Protein 3S2W (pdb70)

B-factor: mean 65.77, std 24.71, range [17.47, 258.56]

CATH classification: 1.10.10.10

InterPro domains:
  IPR000835 MarR-type HTH domain [PF01047] (48-102)
  IPR000835 MarR-type HTH domain [PR00598] (62-78)
  IPR000835 MarR-type HTH domain [PR00598] (79-94)
  IPR000835 MarR-type HTH domain [PR00598] (98-114)
  IPR000835 MarR-type HTH domain [PS50995] (18-150)
  IPR000835 MarR-type HTH domain [SM00347] (38-138)
  IPR023187 Transcriptional regulator MarR-type, conserved site [PS01117] (78-111)
  IPR036388 Winged helix-like DNA-binding domain superfamily [G3DSA:1.10.10.10] (17-156)
  IPR036390 Winged helix DNA-binding domain superfamily [SSF46785] (18-151)

Secondary structure (DSSP, 8-state):
-HHHHTT---TTHHHHHHHHHHHHHHHHHHHHHGGGT--TTTTTT--TTTS-SEEHHHHHHHHT--HHHHHHHHHHHHHTTSEEEEE----EEEEE-HHHHHHTT--HHHHHHHHHHHTT--HHHHHHHHHHHH--HHHHH-/--HHHHHHHHHHHHHHHHHHHHHHHTGGGT--TTTTTT--TTTSSSEEHHHHHHHHT--HHHHHHHHHHHHHTTSEEEE----EEEE-HHHHHTTT--HHHHHHHHHHHTT--HHHHHHHHHHHH--HHHHH-/-HHHHHHHHHHHHHHHHHHHHHHHHGGGT--TTTTTT--TTTS-SEEHHHHHHHHT--HHHHHHHHHHHHHTTSEEEEE----EEEEE-HHHHHTS---HHHHHHHHHHHTT--HHHHHHHHHHHH--HHHHH-/-HHHHHHHHHHHHHHHHHHHHHHHHGGGT--TTTTTT--TTT--SEEHHHHHHHHT--HHHHHHHHHHHHHTTSEEEEE----EEEEE-HHHHTTS---HHHHHHHHHHTTT--HHHHHHHHHHHH--TTGGG-/-HHHHHHHHHHHHHHHHHHHHHHHGGGT--TTTTTT--TTTS-SEEHHHHHHHHT--HHHHHHHHHHHHHTTSEEEE----EEEE-HHHHTTTT--HHHHHHHHHHHTT--HHHHHHHHHHHH--HHHHH-/-HHHHHHHHHHHHHHHHHHHHHHHHHGGGT--GGGTTT--TTTS-SEEHHHHHHHHT--HHHHHHHHHHHHHTTSEEEE--TT-SSS-EEEE-HHHHHTTT--HHHHHHHHHHHTT--HHHHHHHHHHHH--HHHHH-/--SHHHHHHHHHHHHHHHHHHHHHGGGT--TTTTTT--TTTS-SEEHHHHHHHTT--HHHHHHHHHHHHHTTSEEEE---EEEE-HHHHTTS---HHHHHHHHHHTTT--HHHHHHHHHHHH--HHHHH-/-TTHHHHHHHHHHHHHHHHHHHTTTTT--TTTTTT--TTT-SSEEHHHHHHHHT--HHHHHHHHHHHHHTTSEEEEE-SS-TTSEEEEE-HHHHHTS---HHHHHHHHHHTTT--HHHHHHHHHHHH--HHHH--

Sequence (1077 aa):
GISHAEGLCDKEFIGKAISYLYRYGQIYIGKKIEPYGIGSGQFPFLRLYREDGINQESLSDYLKIDKGTTARAIQKLVDEGYVFRQRDERSYRVFLTEKGKKLEPDKKIASEWGEILFSSFDDRQRREITNSLEIFENGLKILCDKEFIGKAISYLYRYGQIYIGKKIEPYGIGSGQFPFLRLYREDGINQESLSDYLKIDKGTTARAIQKLVDEGYVFRQRRSYRVFLTEKGKKLEPDKKIASEWGEILFSSFDDRQRREITNSLEIFENGLKICDKEFIGKAISYLYRYGQIYIGKKIEPYGIGSGQFPFLRLYREDGINQESLSDYLKIDKGTTARAIQKLVDEGYVFRQRDERSYRVFLTEKGKKLEPDKKIASEWGEILFSSFDDRQRREITNSLEIFENGLKICDKEFIGKAISYLYRYGQIYIGKKIEPYGIGSGQFPFLRLYREDGINQESLSDYLKIDKGTTARAIQKLVDEGYVFRQRDERSYRVFLTEKGKKLEPDKKIASEWGEILFSSFDDRQRREITNSLEIFENGLKIDKEFIGKAISYLYRYGQIYIGKKIEPYGIGSGQFPFLRLYREDGINQESLSDYLKIDKGTTARAIQKLVDEGYVFRQRRSYRVFLTEKGKKLEPDKKIASEWGEILFSSFDDRQRREITNSLEIFENGLKILCDKEFIGKAISYLYRYGQIYIGKKIEPYGIGSGQFPFLRLYREDGINQESLSDYLKIDKGTTARAIQKLVDEGYVFRQRDEKDRRSYRVFLTEKGKKLEPDKKIASEWGEILFSSFDDRQRREITNSLEIFENGLKIDKEFIGKAISYLYRYGQIYIGKKIEPYGIGSGQFPFLRLYREDGINQESLSDYLKIDKGTTARAIQKLVDEGYVFRQRSYRVFLTEKGKKLEPDKKIASEWGEILFSSFDDRQRREITNSLEIFENGLKIKEFIGKAISYLYRYGQIYIGKKIEPYGIGSGQFPFLRLYREDGINQESLSDYLKIDKGTTARAIQKLVDEGYVFRQRDEKDRRSYRVFLTEKGKKLEPDKKIASEWGEILFSSFDDRQRREITNSLEIFENGLKI

Solvent-accessible surface area: 55252 Å² total

Foldseek 3Di:
DVCVVVPHDDPCVVVVVVVVLVVVLQVLLQVLCVVLVAHSLLVLVLVCVVPFFAWLVVSCVVVVPDPVSSVVSVVVCVVSPQWDWDDDVPTTTIGGDPVNVVCVVSVVSVVVSVVVVCVPPDDVRSVVVVVVVVVVVVVVVD/DDPVVVVVVVVVVLVVVLQVQLQVLCVVLVAHSLLVVVLVCVVPFFAKQVVSCVVVVPDDVSSVVSLVVCVVSQQWDWDCVTTTIGGDVVVVVCVVCVVSVVVSVCVVCVPPDPVVVVVVVVVVVCCVVVVVD/DCVPCVVVVVVVLVVVLQVQLQVLCVVLVAHSLLVVVLVCVVPFFAKQVVSCVVVVPDDVSSVVSVVSCVVSQQWDWDPPPVIITIGGDPSNVVCVVCVVSVVVSVCVVCVVPDPVVSVVVVVVVVVCVVVVVD/DVVVVVVVVVVVLVVVLQVQLQVVCVVLVAHSLLVVVLVQVVPFQAWLVVVCVVVVPDDVSSVVSLVSCVVSQQWDWDQDCHTTTIHGDPVNVVCVVCVVSVVVSVCVVCVVPDDVRVVVVVVVVVVVVVVVVD/DVVCPVVVVVVLVVVLQVQLQVLCVVLVAHSLLVLVLVCVVPFFAWQVVSCVVVVPDDVSSVVSLVSCVVSPAWDWDDVITTIGGDVVVVVCVVCVVSVVVSVCVVCVVDDPVVVVVVVVVVVCCVVVVVD/DVVVVVVVVVVVVLVVVLQVQLQVLCVVLVAHSLLVVVLVVLVPFQAFQVVSCVVVVPDDVSSVVSVVSCVVSQQKDWACDPVDPDGTGIHGDPVNNVCPVCVVSVVVSVCVVCVVPDPVVSVVVVVVVVVCVVVVVD/DVVCVVVVVVVLVVVLQVQLQVLCVVLVAHSLLVVLLVCVVPAFDQLCCSCVVVVNDSVSSVVSLVSCVVSPQWDWDDPITIGGDPVVNVCVVCCVSVVVSVCVVVVPDDVVVVVVVVVVVVCVVVVVVD/DVVVVVVCVVLVVVCQVLLQVLCVVLPAHSLLVVLLCCVCDFQDWLVVSCVVVVHDSVSSVVSLVVCVVSQFWDWDQDPPDNVIITIHGDVVSVVCVVCCVSVVVSVCVVVVPDDDPVSVVVVVVVVVVVVVVVD

Organism: Methanosarcina mazei (strain ATCC BAA-159 / DSM 3647 / Goe1 / Go1 / JCM 11833 / OCM 88) (NCBI:txid192952)

Nearest PDB structures (foldseek):
  3s2w-assembly4_G  TM=1.008E+00  e=1.635E-21  Methanosarcina mazei Go1
  3s2w-assembly3_E  TM=9.944E-01  e=4.432E-19  Methanosarcina mazei Go1
  5hsm-assembly1_A-2  TM=7.732E-01  e=7.995E-06  Mycobacterium tuberculosis H37Rv
  2pfb-assembly1_B  TM=6.607E-01  e=3.750E-05  Xanthomonas campestris
  2hr3-assembly1_A  TM=7.074E-01  e=1.138E-03  Pseudomonas aeruginosa

Structure (mmCIF, N/CA/C/O backbone):
data_3S2W
#
_entry.id   3S2W
#
_cell.length_a   42.943
_cell.length_b   300.077
_cell.length_c   55.711
_cell.angle_alpha   90.00
_cell.angle_beta   111.13
_cell.angle_gamma   90.00
#
_symmetry.space_group_name_H-M   'P 1 21 1'
#
loop_
_entity.id
_entity.type
_entity.pdbx_description
1 polymer 'Transcriptional regulator, MarR family'
2 non-polymer 'SULFATE ION'
3 water water
#
loop_
_atom_site.group_PDB
_atom_site.id
_atom_site.type_symbol
_atom_site.label_atom_id
_atom_site.label_alt_id
_atom_site.label_comp_id
_atom_site.label_asym_id
_atom_site.label_entity_id
_atom_site.label_seq_id
_atom_site.pdbx_PDB_ins_code
_atom_site.Cartn_x
_atom_site.Cartn_y
_atom_site.Cartn_z
_atom_site.occupancy
_atom_site.B_iso_or_equiv
_atom_site.auth_seq_id
_atom_site.auth_comp_id
_atom_site.auth_asym_id
_atom_site.auth_atom_id
_atom_site.pdbx_PDB_model_num
ATOM 1 N N . GLY A 1 11 ? -1.029 132.549 1.429 1.00 72.44 8 GLY A N 1
ATOM 2 C CA . GLY A 1 11 ? -1.871 133.733 1.400 1.00 79.57 8 GLY A CA 1
ATOM 3 C C . GLY A 1 11 ? -1.045 134.989 1.198 1.00 83.57 8 GLY A C 1
ATOM 4 O O . GLY A 1 11 ? -1.314 135.778 0.297 1.00 85.93 8 GLY A O 1
ATOM 5 N N . ILE A 1 12 ? -0.046 135.182 2.054 1.00 81.60 9 ILE A N 1
ATOM 6 C CA . ILE A 1 12 ? 0.980 136.178 1.804 1.00 75.34 9 ILE A CA 1
ATOM 7 C C . ILE A 1 12 ? 1.924 135.632 0.732 1.00 81.06 9 ILE A C 1
ATOM 8 O O . ILE A 1 12 ? 2.485 136.391 -0.064 1.00 69.96 9 ILE A O 1
ATOM 13 N N . SER A 1 13 ? 2.079 134.305 0.713 1.00 90.77 10 SER A N 1
ATOM 14 C CA . SER A 1 13 ? 2.927 133.627 -0.273 1.00 93.73 10 SER A CA 1
ATOM 15 C C . SER A 1 13 ? 2.413 133.821 -1.697 1.00 93.28 10 SER A C 1
ATOM 16 O O . SER A 1 13 ? 3.193 134.069 -2.615 1.00 91.03 10 SER A O 1
ATOM 19 N N . HIS A 1 14 ? 1.097 133.719 -1.869 1.00 95.41 11 HIS A N 1
ATOM 20 C CA . HIS A 1 14 ? 0.466 133.903 -3.177 1.00 87.30 11 HIS A CA 1
ATOM 21 C C . HIS A 1 14 ? 0.392 135.378 -3.621 1.00 80.11 11 HIS A C 1
ATOM 22 O O . HIS A 1 14 ? 0.559 135.686 -4.800 1.00 81.86 11 HIS A O 1
ATOM 29 N N . ALA A 1 15 ? 0.128 136.288 -2.690 1.00 75.65 12 ALA A N 1
ATOM 30 C CA . ALA A 1 15 ? 0.115 137.716 -3.009 1.00 80.29 12 ALA A CA 1
ATOM 31 C C . ALA A 1 15 ? 1.529 138.224 -3.337 1.00 84.78 12 ALA A C 1
ATOM 32 O O . ALA A 1 15 ? 1.711 139.159 -4.126 1.00 82.22 12 ALA A O 1
ATOM 34 N N . GLU A 1 16 ? 2.519 137.585 -2.719 1.00 85.66 13 GLU A N 1
ATOM 35 C CA . GLU A 1 16 ? 3.929 137.879 -2.932 1.00 83.67 13 GLU A CA 1
ATOM 36 C C . GLU A 1 16 ? 4.430 137.234 -4.221 1.00 80.95 13 GLU A C 1
ATOM 37 O O . GLU A 1 16 ? 5.555 137.471 -4.658 1.00 78.77 13 GLU A O 1
ATOM 43 N N . GLY A 1 17 ? 3.585 136.403 -4.819 1.00 80.33 14 GLY A N 1
ATOM 44 C CA . GLY A 1 17 ? 3.897 135.790 -6.096 1.00 77.75 14 GLY A CA 1
ATOM 45 C C . GLY A 1 17 ? 4.262 134.326 -6.011 1.00 73.93 14 GLY A C 1
ATOM 46 O O . GLY A 1 17 ? 3.984 133.572 -6.923 1.00 73.56 14 GLY A O 1
ATOM 47 N N . LEU A 1 18 ? 4.898 133.919 -4.920 1.00 81.16 15 LEU A N 1
ATOM 48 C CA . LEU A 1 18 ? 5.290 132.525 -4.767 1.00 82.60 15 LEU A CA 1
ATOM 49 C C . LEU A 1 18 ? 4.093 131.614 -4.988 1.00 93.68 15 LEU A C 1
ATOM 50 O O . LEU A 1 18 ? 2.956 131.992 -4.713 1.00 99.69 15 LEU A O 1
ATOM 55 N N . CYS A 1 19 ? 4.339 130.417 -5.497 1.00 101.50 16 CYS A N 1
ATOM 56 C CA . CYS A 1 19 ? 3.233 129.513 -5.781 1.00 110.52 16 CYS A CA 1
ATOM 57 C C . CYS A 1 19 ? 3.575 128.056 -5.493 1.00 107.39 16 CYS A C 1
ATOM 58 O O . CYS A 1 19 ? 4.744 127.661 -5.496 1.00 106.36 16 CYS A O 1
ATOM 61 N N . ASP A 1 20 ? 2.538 127.272 -5.222 1.00 106.56 17 ASP A N 1
ATOM 62 C CA . ASP A 1 20 ? 2.652 125.822 -5.184 1.00 107.53 17 ASP A CA 1
ATOM 63 C C . ASP A 1 20 ? 2.825 125.352 -6.640 1.00 101.63 17 ASP A C 1
ATOM 64 O O . ASP A 1 20 ? 1.866 125.328 -7.417 1.00 106.61 17 ASP A O 1
ATOM 69 N N . LYS A 1 21 ? 4.057 125.013 -7.016 1.00 89.08 18 LYS A N 1
ATOM 70 C CA . LYS A 1 21 ? 4.350 124.577 -8.380 1.00 80.97 18 LYS A CA 1
ATOM 71 C C . LYS A 1 21 ? 3.680 123.236 -8.677 1.00 66.74 18 LYS A C 1
ATOM 72 O O . LYS A 1 21 ? 3.611 122.800 -9.828 1.00 62.00 18 LYS A O 1
ATOM 78 N N . GLU A 1 22 ? 3.173 122.590 -7.633 1.00 58.71 19 GLU A N 1
ATOM 79 C CA . GLU A 1 22 ? 2.385 121.375 -7.802 1.00 59.73 19 GLU A CA 1
ATOM 80 C C . GLU A 1 22 ? 0.902 121.658 -8.023 1.00 57.30 19 GLU A C 1
ATOM 81 O O . GLU A 1 22 ? 0.160 120.772 -8.433 1.00 62.32 19 GLU A O 1
ATOM 87 N N . PHE A 1 23 ? 0.477 122.891 -7.768 1.00 45.68 20 PHE A N 1
ATOM 88 C CA . PHE A 1 23 ? -0.946 123.179 -7.699 1.00 53.94 20 PHE A CA 1
ATOM 89 C C . PHE A 1 23 ? -1.687 123.003 -9.036 1.00 52.36 20 PHE A C 1
ATOM 90 O O . PHE A 1 23 ? -2.820 122.527 -9.062 1.00 50.99 20 PHE A O 1
ATOM 98 N N . ILE A 1 24 ? -1.036 123.395 -10.125 1.00 43.52 21 ILE A N 1
ATOM 99 C CA . ILE A 1 24 ? -1.578 123.249 -11.458 1.00 48.89 21 ILE A CA 1
ATOM 100 C C . ILE A 1 24 ? -2.027 121.796 -11.683 1.00 52.43 21 ILE A C 1
ATOM 101 O O . ILE A 1 24 ? -3.206 121.526 -11.935 1.00 42.74 21 ILE A O 1
ATOM 106 N N . GLY A 1 25 ? -1.078 120.870 -11.573 1.00 48.70 22 GLY A N 1
ATOM 107 C CA . GLY A 1 25 ? -1.355 119.461 -11.761 1.00 39.49 22 GLY A CA 1
ATOM 108 C C . GLY A 1 25 ? -2.384 118.916 -10.788 1.00 38.19 22 GLY A C 1
ATOM 109 O O . GLY A 1 25 ? -3.241 118.127 -11.159 1.00 46.64 22 GLY A O 1
ATOM 110 N N . LYS A 1 26 ? -2.306 119.344 -9.540 1.00 34.03 23 LYS A N 1
ATOM 111 C CA . LYS A 1 26 ? -3.276 118.929 -8.539 1.00 42.60 23 LYS A CA 1
ATOM 112 C C . LYS A 1 26 ? -4.696 119.425 -8.902 1.00 44.26 23 LYS A C 1
ATOM 113 O O . LYS A 1 26 ? -5.661 118.646 -8.935 1.00 46.45 23 LYS A O 1
ATOM 119 N N . ALA A 1 27 ? -4.822 120.713 -9.196 1.00 42.08 24 ALA A N 1
ATOM 120 C CA . ALA A 1 27 ? -6.128 121.278 -9.519 1.00 40.31 24 ALA A CA 1
ATOM 121 C C . ALA A 1 27 ? -6.769 120.512 -10.693 1.00 40.14 24 ALA A C 1
ATOM 122 O O . ALA A 1 27 ? -7.960 120.189 -10.682 1.00 42.76 24 ALA A O 1
ATOM 124 N N . ILE A 1 28 ? -5.953 120.219 -11.696 1.00 37.00 25 ILE A N 1
ATOM 125 C CA . ILE A 1 28 ? -6.388 119.536 -12.906 1.00 34.62 25 ILE A CA 1
ATOM 126 C C . ILE A 1 28 ? -6.862 118.111 -12.638 1.00 34.48 25 ILE A C 1
ATOM 127 O O . ILE A 1 28 ? -7.972 117.744 -13.030 1.00 35.58 25 ILE A O 1
ATOM 132 N N . SER A 1 29 ? -6.051 117.323 -11.939 1.00 28.72 26 SER A N 1
ATOM 133 C CA . SER A 1 29 ? -6.453 115.979 -11.506 1.00 35.55 26 SER A CA 1
ATOM 134 C C . SER A 1 29 ? -7.778 115.964 -10.750 1.00 37.47 26 SER A C 1
ATOM 135 O O . SER A 1 29 ? -8.581 115.068 -10.932 1.00 40.69 26 SER A O 1
ATOM 138 N N . TYR A 1 30 ? -7.996 116.945 -9.880 1.00 36.86 27 TYR A N 1
ATOM 139 C CA . TYR A 1 30 ? -9.243 116.995 -9.132 1.00 44.60 27 TYR A CA 1
ATOM 140 C C . TYR A 1 30 ? -10.446 117.381 -9.977 1.00 45.65 27 TYR A C 1
ATOM 141 O O . TYR A 1 30 ? -11.524 116.793 -9.838 1.00 44.19 27 TYR A O 1
ATOM 150 N N . LEU A 1 31 ? -10.275 118.377 -10.842 1.00 44.38 28 LEU A N 1
ATOM 151 C CA . LEU A 1 31 ? -11.388 118.816 -11.659 1.00 41.16 28 LEU A CA 1
ATOM 152 C C . LEU A 1 31 ? -11.786 117.666 -12.573 1.00 42.50 28 LEU A C 1
ATOM 153 O O . LEU A 1 31 ? -12.974 117.352 -12.737 1.00 45.84 28 LEU A O 1
ATOM 158 N N . TYR A 1 32 ? -10.784 117.002 -13.120 1.00 34.17 29 TYR A N 1
ATOM 159 C CA . TYR A 1 32 ? -11.027 115.791 -13.885 1.00 38.00 29 TYR A CA 1
ATOM 160 C C . TYR A 1 32 ? -11.876 114.767 -13.126 1.00 41.22 29 TYR A C 1
ATOM 161 O O . TYR A 1 32 ? -12.856 114.241 -13.654 1.00 42.82 29 TYR A O 1
ATOM 170 N N . ARG A 1 33 ? -11.496 114.471 -11.889 1.00 43.58 30 ARG A N 1
ATOM 171 C CA . ARG A 1 33 ? -12.199 113.432 -11.137 1.00 44.02 30 ARG A CA 1
ATOM 172 C C . ARG A 1 33 ? -13.585 113.859 -10.737 1.00 40.27 30 ARG A C 1
ATOM 173 O O . ARG A 1 33 ? -14.511 113.055 -10.778 1.00 37.14 30 ARG A O 1
ATOM 181 N N . TYR A 1 34 ? -13.719 115.119 -10.332 1.00 40.47 31 TYR A N 1
ATOM 182 C CA . TYR A 1 34 ? -15.027 115.675 -10.006 1.00 37.46 31 TYR A CA 1
ATOM 183 C C . TYR A 1 34 ? -15.889 115.590 -11.257 1.00 40.72 31 TYR A C 1
ATOM 184 O O . TYR A 1 34 ? -17.048 115.157 -11.213 1.00 40.95 31 TYR A O 1
ATOM 193 N N . GLY A 1 35 ? -15.301 116.018 -12.372 1.00 34.48 32 GLY A N 1
ATOM 194 C CA . GLY A 1 35 ? -15.963 115.964 -13.654 1.00 31.38 32 GLY A CA 1
ATOM 195 C C . GLY A 1 35 ? -16.505 114.576 -13.931 1.00 32.48 32 GLY A C 1
ATOM 196 O O . GLY A 1 35 ? -17.634 114.450 -14.402 1.00 32.56 32 GLY A O 1
ATOM 197 N N . GLN A 1 36 ? -15.719 113.540 -13.630 1.00 29.26 33 GLN A N 1
ATOM 198 C CA . GLN A 1 36 ? -16.097 112.179 -14.009 1.00 39.52 33 GLN A CA 1
ATOM 199 C C . GLN A 1 36 ? -17.237 111.724 -13.130 1.00 42.14 33 GLN A C 1
ATOM 200 O O . GLN A 1 36 ? -18.078 110.930 -13.548 1.00 46.87 33 GLN A O 1
ATOM 206 N N . ILE A 1 37 ? -17.288 112.254 -11.920 1.00 34.24 34 ILE A N 1
ATOM 207 C CA . ILE A 1 37 ? -18.413 111.954 -11.049 1.00 38.17 34 ILE A CA 1
ATOM 208 C C . ILE A 1 37 ? -19.681 112.676 -11.517 1.00 46.63 34 ILE A C 1
ATOM 209 O O . ILE A 1 37 ? -20.739 112.061 -11.664 1.00 49.44 34 ILE A O 1
ATOM 214 N N . TYR A 1 38 ? -19.555 113.975 -11.776 1.00 43.08 35 TYR A N 1
ATOM 215 C CA . TYR A 1 38 ? -20.688 114.788 -12.183 1.00 36.16 35 TYR A CA 1
ATOM 216 C C . TYR A 1 38 ? -21.253 114.325 -13.519 1.00 42.75 35 TYR A C 1
ATOM 217 O O . TYR A 1 38 ? -22.461 114.188 -13.660 1.00 43.40 35 TYR A O 1
ATOM 226 N N . ILE A 1 39 ? -20.375 114.099 -14.498 1.00 35.55 36 ILE A N 1
ATOM 227 C CA . ILE A 1 39 ? -20.796 113.587 -15.783 1.00 39.78 36 ILE A CA 1
ATOM 228 C C . ILE A 1 39 ? -21.393 112.200 -15.593 1.00 36.83 36 ILE A C 1
ATOM 229 O O . ILE A 1 39 ? -22.451 111.890 -16.118 1.00 46.06 36 ILE A O 1
ATOM 234 N N . GLY A 1 40 ? -20.703 111.371 -14.831 1.00 38.51 37 GLY A N 1
ATOM 235 C CA . GLY A 1 40 ? -21.130 110.009 -14.584 1.00 25.50 37 GLY A CA 1
ATOM 236 C C . GLY A 1 40 ? -22.558 109.883 -14.151 1.00 29.11 37 GLY A C 1
ATOM 237 O O . GLY A 1 40 ? -23.274 109.007 -14.636 1.00 38.36 37 GLY A O 1
ATOM 238 N N . LYS A 1 41 ? -23.001 110.748 -13.252 1.00 28.98 38 LYS A N 1
ATOM 239 C CA . LYS A 1 41 ? -24.368 110.618 -12.766 1.00 33.83 38 LYS A CA 1
ATOM 240 C C . LYS A 1 41 ? -25.358 111.021 -13.835 1.00 40.19 38 LYS A C 1
ATOM 241 O O . LYS A 1 41 ? -26.448 110.440 -13.940 1.00 39.46 38 LYS A O 1
ATOM 247 N N . LYS A 1 42 ? -24.985 112.033 -14.611 1.00 37.31 39 LYS A N 1
ATOM 248 C CA . LYS A 1 42 ? -25.868 112.540 -15.640 1.00 39.27 39 LYS A CA 1
ATOM 249 C C . LYS A 1 42 ? -25.965 111.568 -16.804 1.00 33.27 39 LYS A C 1
ATOM 250 O O . LYS A 1 42 ? -26.977 111.527 -17.460 1.00 34.98 39 LYS A O 1
ATOM 256 N N . ILE A 1 43 ? -24.958 110.749 -17.051 1.00 35.77 40 ILE A N 1
ATOM 257 C CA . ILE A 1 43 ? -25.100 109.829 -18.180 1.00 43.30 40 ILE A CA 1
ATOM 258 C C . ILE A 1 43 ? -25.588 108.412 -17.858 1.00 40.63 40 ILE A C 1
ATOM 259 O O . ILE A 1 43 ? -25.970 107.682 -18.772 1.00 46.94 40 ILE A O 1
ATOM 264 N N . GLU A 1 44 ? -25.587 108.034 -16.577 1.00 33.87 41 GLU A N 1
ATOM 265 C CA . GLU A 1 44 ? -26.166 106.758 -16.139 1.00 36.46 41 GLU A CA 1
ATOM 266 C C . GLU A 1 44 ? -27.491 106.445 -16.840 1.00 39.30 41 GLU A C 1
ATOM 267 O O . GLU A 1 44 ? -27.675 105.338 -17.312 1.00 40.51 41 GLU A O 1
ATOM 273 N N . PRO A 1 45 ? -28.423 107.417 -16.885 1.00 34.98 42 PRO A N 1
ATOM 274 C CA . PRO A 1 45 ? -29.744 107.092 -17.436 1.00 40.05 42 PRO A CA 1
ATOM 275 C C . PRO A 1 45 ? -29.689 106.578 -18.869 1.00 42.59 42 PRO A C 1
ATOM 276 O O . PRO A 1 45 ? -30.637 105.935 -19.300 1.00 50.22 42 PRO A O 1
ATOM 280 N N . TYR A 1 46 ? -28.594 106.840 -19.578 1.00 41.90 43 TYR A N 1
ATOM 281 C CA . TYR A 1 46 ? -28.390 106.305 -20.926 1.00 33.47 43 TYR A CA 1
ATOM 282 C C . TYR A 1 46 ? -27.597 105.008 -20.884 1.00 37.02 43 TYR A C 1
ATOM 283 O O . TYR A 1 46 ? -27.214 104.472 -21.917 1.00 42.36 43 TYR A O 1
ATOM 292 N N . GLY A 1 47 ? -27.350 104.505 -19.686 1.00 32.24 44 GLY A N 1
ATOM 293 C CA . GLY A 1 47 ? -26.580 103.288 -19.515 1.00 39.83 44 GLY A CA 1
ATOM 294 C C . GLY A 1 47 ? -25.152 103.425 -20.005 1.00 42.86 44 GLY A C 1
ATOM 295 O O . GLY A 1 47 ? -24.615 102.508 -20.609 1.00 46.00 44 GLY A O 1
ATOM 296 N N . ILE A 1 48 ? -24.536 104.569 -19.729 1.00 40.28 45 ILE A N 1
ATOM 297 C CA . ILE A 1 48 ? -23.193 104.877 -20.226 1.00 38.50 45 ILE A CA 1
ATOM 298 C C . ILE A 1 48 ? -22.278 105.242 -19.056 1.00 43.10 45 ILE A C 1
ATOM 299 O O . ILE A 1 48 ? -22.622 106.081 -18.232 1.00 48.19 45 ILE A O 1
ATOM 304 N N . GLY A 1 49 ? -21.119 104.608 -18.981 1.00 41.38 46 GLY A N 1
ATOM 305 C CA . GLY A 1 49 ? -20.137 104.964 -17.983 1.00 43.51 46 GLY A CA 1
ATOM 306 C C . GLY A 1 49 ? -19.330 106.181 -18.413 1.00 53.79 46 GLY A C 1
ATOM 307 O O . GLY A 1 49 ? -19.187 106.458 -19.611 1.00 54.98 46 GLY A O 1
ATOM 308 N N . SER A 1 50 ? -18.787 106.895 -17.431 1.00 51.08 47 SER A N 1
ATOM 309 C CA . SER A 1 50 ? -17.943 108.061 -17.679 1.00 50.12 47 SER A CA 1
ATOM 310 C C . SER A 1 50 ? -16.632 107.709 -18.373 1.00 49.70 47 SER A C 1
ATOM 311 O O . SER A 1 50 ? -15.913 108.590 -18.828 1.00 51.29 47 SER A O 1
ATOM 314 N N . GLY A 1 51 ? -16.308 106.423 -18.438 1.00 50.06 48 GLY A N 1
ATOM 315 C CA . GLY A 1 51 ? -15.183 105.971 -19.244 1.00 38.80 48 GLY A CA 1
ATOM 316 C C . GLY A 1 51 ? -15.452 105.965 -20.751 1.00 38.80 48 GLY A C 1
ATOM 317 O O . GLY A 1 51 ? -14.525 106.020 -21.568 1.00 45.42 48 GLY A O 1
ATOM 318 N N . GLN A 1 52 ? -16.728 105.914 -21.120 1.00 35.10 49 GLN A N 1
ATOM 319 C CA . GLN A 1 52 ? -17.139 105.900 -22.517 1.00 32.61 49 GLN A CA 1
ATOM 320 C C . GLN A 1 52 ? -17.381 107.297 -23.071 1.00 39.27 49 GLN A C 1
ATOM 321 O O . GLN A 1 52 ? -17.375 107.507 -24.282 1.00 47.73 49 GLN A O 1
ATOM 327 N N . PHE A 1 53 ? -17.615 108.250 -22.182 1.00 30.23 50 PHE A N 1
ATOM 328 C CA . PHE A 1 53 ? -17.995 109.590 -22.588 1.00 28.61 50 PHE A CA 1
ATOM 329 C C . PHE A 1 53 ? -16.998 110.249 -23.550 1.00 36.84 50 PHE A C 1
ATOM 330 O O . PHE A 1 53 ? -17.406 110.841 -24.548 1.00 44.47 50 PHE A O 1
ATOM 338 N N . PRO A 1 54 ? -15.688 110.143 -23.255 1.00 35.73 51 PRO A N 1
ATOM 339 C CA . PRO A 1 54 ? -14.659 110.792 -24.072 1.00 35.29 51 PRO A CA 1
ATOM 340 C C . PRO A 1 54 ? -14.672 110.254 -25.512 1.00 42.90 51 PRO A C 1
ATOM 341 O O . PRO A 1 54 ? -14.614 111.076 -26.426 1.00 43.82 51 PRO A O 1
ATOM 345 N N . PHE A 1 55 ? -14.773 108.930 -25.704 1.00 36.66 52 PHE A N 1
ATOM 346 C CA . PHE A 1 55 ? -14.963 108.322 -27.047 1.00 32.23 52 PHE A CA 1
ATOM 347 C C . PHE A 1 55 ? -16.218 108.825 -27.753 1.00 33.35 52 PHE A C 1
ATOM 348 O O . PHE A 1 55 ? -16.161 109.320 -28.871 1.00 40.51 52 PHE A O 1
ATOM 356 N N . LEU A 1 56 ? -17.363 108.697 -27.109 1.00 32.91 53 LEU A N 1
ATOM 357 C CA . LEU A 1 56 ? -18.570 109.238 -27.707 1.00 30.53 53 LEU A CA 1
ATOM 358 C C . LEU A 1 56 ? -18.345 110.691 -28.175 1.00 41.14 53 LEU A C 1
ATOM 359 O O . LEU A 1 56 ? -18.641 111.016 -29.321 1.00 51.13 53 LEU A O 1
ATOM 372 N N . ARG A 1 58 ? -15.688 112.278 -28.971 1.00 47.21 55 ARG A N 1
ATOM 373 C CA . ARG A 1 58 ? -14.777 112.315 -30.109 1.00 45.20 55 ARG A CA 1
ATOM 374 C C . ARG A 1 58 ? -15.465 111.924 -31.424 1.00 48.37 55 ARG A C 1
ATOM 375 O O . ARG A 1 58 ? -15.273 112.580 -32.447 1.00 39.75 55 ARG A O 1
ATOM 383 N N . LEU A 1 59 ? -16.272 110.864 -31.396 1.00 47.52 56 LEU A N 1
ATOM 384 C CA . LEU A 1 59 ? -17.006 110.464 -32.586 1.00 47.00 56 LEU A CA 1
ATOM 385 C C . LEU A 1 59 ? -17.925 111.571 -33.098 1.00 49.40 56 LEU A C 1
ATOM 386 O O . LEU A 1 59 ? -18.125 111.682 -34.306 1.00 48.84 56 LEU A O 1
ATOM 391 N N . TYR A 1 60 ? -18.483 112.380 -32.192 1.00 51.72 57 TYR A N 1
ATOM 392 C CA . TYR A 1 60 ? -19.294 113.541 -32.607 1.00 53.92 57 TYR A CA 1
ATOM 393 C C . TYR A 1 60 ? -18.467 114.588 -33.351 1.00 51.27 57 TYR A C 1
ATOM 394 O O . TYR A 1 60 ? -19.016 115.360 -34.139 1.00 51.30 57 TYR A O 1
ATOM 403 N N . ARG A 1 61 ? -17.163 114.643 -33.081 1.00 40.19 58 ARG A N 1
ATOM 404 C CA . ARG A 1 61 ? -16.313 115.511 -33.875 1.00 53.28 58 ARG A CA 1
ATOM 405 C C . ARG A 1 61 ? -15.908 114.814 -35.178 1.00 57.99 58 ARG A C 1
ATOM 406 O O . ARG A 1 61 ? -16.098 115.346 -36.261 1.00 63.74 58 ARG A O 1
ATOM 414 N N . GLU A 1 62 ? -15.369 113.611 -35.062 1.00 59.41 59 GLU A N 1
ATOM 415 C CA . GLU A 1 62 ? -14.825 112.889 -36.198 1.00 61.92 59 GLU A CA 1
ATOM 416 C C . GLU A 1 62 ? -15.359 111.466 -36.148 1.00 56.84 59 GLU A C 1
ATOM 417 O O . GLU A 1 62 ? -14.845 110.628 -35.405 1.00 55.18 59 GLU A O 1
ATOM 423 N N . ASP A 1 63 ? -16.396 111.196 -36.930 1.00 46.58 60 ASP A N 1
ATOM 424 C CA . ASP A 1 63 ? -16.994 109.868 -36.971 1.00 48.76 60 ASP A CA 1
ATOM 425 C C . ASP A 1 63 ? -16.286 108.960 -37.964 1.00 49.61 60 ASP A C 1
ATOM 426 O O . ASP A 1 63 ? -15.629 109.427 -38.884 1.00 49.82 60 ASP A O 1
ATOM 431 N N . GLY A 1 64 ? -16.423 107.654 -37.785 1.00 50.33 61 GLY A N 1
ATOM 432 C CA . GLY A 1 64 ? -15.775 106.719 -38.680 1.00 39.80 61 GLY A CA 1
ATOM 433 C C . GLY A 1 64 ? -14.270 106.709 -38.507 1.00 39.79 61 GLY A C 1
ATOM 434 O O . GLY A 1 64 ? -13.533 106.524 -39.456 1.00 49.07 61 GLY A O 1
ATOM 435 N N . ILE A 1 65 ? -13.804 106.900 -37.285 1.00 42.66 62 ILE A N 1
ATOM 436 C CA . ILE A 1 65 ? -12.375 106.931 -37.031 1.00 51.31 62 ILE A CA 1
ATOM 437 C C . ILE A 1 65 ? -11.868 105.542 -36.620 1.00 51.97 62 ILE A C 1
ATOM 438 O O . ILE A 1 65 ? -12.587 104.755 -36.008 1.00 57.55 62 ILE A O 1
ATOM 443 N N . ASN A 1 66 ? -10.633 105.234 -36.980 1.00 46.70 63 ASN A N 1
ATOM 444 C CA . ASN A 1 66 ? -10.033 103.954 -36.631 1.00 41.42 63 ASN A CA 1
ATOM 445 C C . ASN A 1 66 ? -9.828 103.827 -35.124 1.00 45.31 63 ASN A C 1
ATOM 446 O O . ASN A 1 66 ? -9.365 104.754 -34.474 1.00 50.90 63 ASN A O 1
ATOM 451 N N . GLN A 1 67 ? -10.161 102.671 -34.569 1.00 47.44 64 GLN A N 1
ATOM 452 C CA . GLN A 1 67 ? -10.131 102.483 -33.122 1.00 47.81 64 GLN A CA 1
ATOM 453 C C . GLN A 1 67 ? -8.745 102.722 -32.524 1.00 50.60 64 GLN A C 1
ATOM 454 O O . GLN A 1 67 ? -8.617 103.199 -31.403 1.00 44.63 64 GLN A O 1
ATOM 460 N N . GLU A 1 68 ? -7.702 102.407 -33.275 1.00 53.38 65 GLU A N 1
ATOM 461 C CA . GLU A 1 68 ? -6.366 102.720 -32.802 1.00 54.92 65 GLU A CA 1
ATOM 462 C C . GLU A 1 68 ? -6.162 104.243 -32.751 1.00 51.85 65 GLU A C 1
ATOM 463 O O . GLU A 1 68 ? -5.634 104.776 -31.774 1.00 56.09 65 GLU A O 1
ATOM 469 N N . SER A 1 69 ? -6.596 104.947 -33.788 1.00 45.43 66 SER A N 1
ATOM 470 C CA . SER A 1 69 ? -6.531 106.406 -33.777 1.00 43.15 66 SER A CA 1
ATOM 471 C C . SER A 1 69 ? -7.234 106.956 -32.527 1.00 48.43 66 SER A C 1
ATOM 472 O O . SER A 1 69 ? -6.699 107.810 -31.835 1.00 50.75 66 SER A O 1
ATOM 475 N N . LEU A 1 70 ? -8.431 106.464 -32.228 1.00 51.78 67 LEU A N 1
ATOM 476 C CA . LEU A 1 70 ? -9.142 106.919 -31.034 1.00 42.80 67 LEU A CA 1
ATOM 477 C C . LEU A 1 70 ? -8.249 106.763 -29.822 1.00 35.30 67 LEU A C 1
ATOM 478 O O . LEU A 1 70 ? -8.155 107.653 -28.984 1.00 41.02 67 LEU A O 1
ATOM 483 N N . SER A 1 71 ? -7.593 105.619 -29.740 1.00 36.49 68 SER A N 1
ATOM 484 C CA . SER A 1 71 ? -6.679 105.333 -28.643 1.00 50.46 68 SER A CA 1
ATOM 485 C C . SER A 1 71 ? -5.532 106.358 -28.539 1.00 59.38 68 SER A C 1
ATOM 486 O O . SER A 1 71 ? -5.275 106.903 -27.462 1.00 49.71 68 SER A O 1
ATOM 489 N N . ASP A 1 72 ? -4.854 106.614 -29.658 1.00 61.18 69 ASP A N 1
ATOM 490 C CA . ASP A 1 72 ? -3.709 107.527 -29.678 1.00 65.58 69 ASP A CA 1
ATOM 491 C C . ASP A 1 72 ? -4.085 108.989 -29.422 1.00 58.70 69 ASP A C 1
ATOM 492 O O . ASP A 1 72 ? -3.353 109.696 -28.745 1.00 60.75 69 ASP A O 1
ATOM 497 N N . TYR A 1 73 ? -5.204 109.445 -29.981 1.00 55.82 70 TYR A N 1
ATOM 498 C CA . TYR A 1 73 ? -5.653 110.830 -29.798 1.00 59.43 70 TYR A CA 1
ATOM 499 C C . TYR A 1 73 ? -6.040 111.073 -28.347 1.00 57.01 70 TYR A C 1
ATOM 500 O O . TYR A 1 73 ? -5.642 112.069 -27.749 1.00 63.28 70 TYR A O 1
ATOM 509 N N . LEU A 1 74 ? -6.830 110.168 -27.780 1.00 47.88 71 LEU A N 1
ATOM 510 C CA . LEU A 1 74 ? -7.367 110.400 -26.447 1.00 43.35 71 LEU A CA 1
ATOM 511 C C . LEU A 1 74 ? -6.292 110.058 -25.444 1.00 49.97 71 LEU A C 1
ATOM 512 O O . LEU A 1 74 ? -6.381 110.421 -24.273 1.00 51.04 71 LEU A O 1
ATOM 517 N N . LYS A 1 75 ? -5.260 109.381 -25.929 1.00 50.22 72 LYS A N 1
ATOM 518 C CA . LYS A 1 75 ? -4.210 108.836 -25.076 1.00 46.21 72 LYS A CA 1
ATOM 519 C C . LYS A 1 75 ? -4.837 108.007 -23.975 1.00 48.71 72 LYS A C 1
ATOM 520 O O . LYS A 1 75 ? -4.516 108.176 -22.795 1.00 52.17 72 LYS A O 1
ATOM 526 N N . ILE A 1 76 ? -5.751 107.123 -24.371 1.00 51.57 73 ILE A N 1
ATOM 527 C CA . ILE A 1 76 ? -6.262 106.070 -23.491 1.00 46.60 73 ILE A CA 1
ATOM 528 C C . ILE A 1 76 ? -5.795 104.736 -24.066 1.00 50.10 73 ILE A C 1
ATOM 529 O O . ILE A 1 76 ? -5.855 104.540 -25.294 1.00 50.25 73 ILE A O 1
ATOM 534 N N . ASP A 1 77 ? -5.321 103.827 -23.205 1.00 48.25 74 ASP A N 1
ATOM 535 C CA . ASP A 1 77 ? -4.664 102.598 -23.692 1.00 56.17 74 ASP A CA 1
ATOM 536 C C . ASP A 1 77 ? -5.591 101.672 -24.485 1.00 63.20 74 ASP A C 1
ATOM 537 O O . ASP A 1 77 ? -6.817 101.765 -24.393 1.00 66.03 74 ASP A O 1
ATOM 542 N N . LYS A 1 78 ? -4.982 100.788 -25.267 1.00 61.84 75 LYS A N 1
ATOM 543 C CA . LYS A 1 78 ? -5.703 99.918 -26.186 1.00 63.24 75 LYS A CA 1
ATOM 544 C C . LYS A 1 78 ? -6.720 99.042 -25.481 1.00 59.12 75 LYS A C 1
ATOM 545 O O . LYS A 1 78 ? -7.802 98.811 -26.003 1.00 67.50 75 LYS A O 1
ATOM 551 N N . GLY A 1 79 ? -6.366 98.558 -24.297 1.00 46.16 76 GLY A N 1
ATOM 552 C CA . GLY A 1 79 ? -7.216 97.651 -23.547 1.00 40.89 76 GLY A CA 1
ATOM 553 C C . GLY A 1 79 ? -8.366 98.367 -22.875 1.00 45.98 76 GLY A C 1
ATOM 554 O O . GLY A 1 79 ? -9.463 97.831 -22.780 1.00 47.02 76 GLY A O 1
ATOM 555 N N . THR A 1 80 ? -8.117 99.584 -22.404 1.00 46.67 77 THR A N 1
ATOM 556 C CA . THR A 1 80 ? -9.184 100.426 -21.883 1.00 53.40 77 THR A CA 1
ATOM 557 C C . THR A 1 80 ? -10.104 100.864 -23.035 1.00 46.84 77 THR A C 1
ATOM 558 O O . THR A 1 80 ? -11.336 100.799 -22.928 1.00 47.15 77 THR A O 1
ATOM 562 N N . THR A 1 81 ? -9.492 101.285 -24.139 1.00 39.11 78 THR A N 1
ATOM 563 C CA . THR A 1 81 ? -10.226 101.613 -25.363 1.00 41.13 78 THR A CA 1
ATOM 564 C C . THR A 1 81 ? -11.145 100.476 -25.813 1.00 40.94 78 THR A C 1
ATOM 565 O O . THR A 1 81 ? -12.321 100.695 -26.078 1.00 42.99 78 THR A O 1
ATOM 569 N N . ALA A 1 82 ? -10.615 99.260 -25.859 1.00 38.35 79 ALA A N 1
ATOM 570 C CA . ALA A 1 82 ? -11.382 98.109 -26.321 1.00 43.32 79 ALA A CA 1
ATOM 571 C C . ALA A 1 82 ? -12.641 97.874 -25.482 1.00 40.85 79 ALA A C 1
ATOM 572 O O . ALA A 1 82 ? -13.732 97.658 -26.029 1.00 47.94 79 ALA A O 1
ATOM 574 N N . ARG A 1 83 ? -12.488 97.950 -24.165 1.00 37.76 80 ARG A N 1
ATOM 575 C CA . ARG A 1 83 ? -13.617 97.811 -23.238 1.00 48.29 80 ARG A CA 1
ATOM 576 C C . ARG A 1 83 ? -14.639 98.945 -23.346 1.00 48.36 80 ARG A C 1
ATOM 577 O O . ARG A 1 83 ? -15.857 98.710 -23.327 1.00 44.20 80 ARG A O 1
ATOM 585 N N . ALA A 1 84 ? -14.143 100.169 -23.477 1.00 40.24 81 ALA A N 1
ATOM 586 C CA . ALA A 1 84 ? -15.030 101.293 -23.671 1.00 39.14 81 ALA A CA 1
ATOM 587 C C . ALA A 1 84 ? -15.835 101.099 -24.952 1.00 43.12 81 ALA A C 1
ATOM 588 O O . ALA A 1 84 ? -17.068 101.110 -24.920 1.00 52.80 81 ALA A O 1
ATOM 590 N N . ILE A 1 85 ? -15.150 100.904 -26.076 1.00 39.90 82 ILE A N 1
ATOM 591 C CA . ILE A 1 85 ? -15.852 100.779 -27.354 1.00 31.81 82 ILE A CA 1
ATOM 592 C C . ILE A 1 85 ? -16.778 99.567 -27.341 1.00 37.17 82 ILE A C 1
ATOM 593 O O . ILE A 1 85 ? -17.885 99.591 -27.908 1.00 30.50 82 ILE A O 1
ATOM 598 N N . GLN A 1 86 ? -16.347 98.499 -26.683 1.00 31.11 83 GLN A N 1
ATOM 599 C CA . GLN A 1 86 ? -17.243 97.365 -26.595 1.00 38.11 83 GLN A CA 1
ATOM 600 C C . GLN A 1 86 ? -18.556 97.652 -25.826 1.00 42.18 83 GLN A C 1
ATOM 601 O O . GLN A 1 86 ? -19.599 97.094 -26.160 1.00 41.94 83 GLN A O 1
ATOM 607 N N . LYS A 1 87 ? -18.522 98.502 -24.802 1.00 33.68 84 LYS A N 1
ATOM 608 C CA . LYS A 1 87 ? -19.754 98.744 -24.041 1.00 34.63 84 LYS A CA 1
ATOM 609 C C . LYS A 1 87 ? -20.641 99.680 -24.836 1.00 41.90 84 LYS A C 1
ATOM 610 O O . LYS A 1 87 ? -21.870 99.589 -24.781 1.00 35.74 84 LYS A O 1
ATOM 616 N N . LEU A 1 88 ? -20.001 100.570 -25.595 1.00 39.08 85 LEU A N 1
ATOM 617 C CA . LEU A 1 88 ? -20.714 101.487 -26.459 1.00 31.81 85 LEU A CA 1
ATOM 618 C C . LEU A 1 88 ? -21.423 100.694 -27.561 1.00 37.65 85 LEU A C 1
ATOM 619 O O . LEU A 1 88 ? -22.533 101.044 -27.974 1.00 33.61 85 LEU A O 1
ATOM 624 N N . VAL A 1 89 ? -20.793 99.606 -28.011 1.00 35.03 86 VAL A N 1
ATOM 625 C CA . VAL A 1 89 ? -21.413 98.751 -29.015 1.00 32.66 86 VAL A CA 1
ATOM 626 C C . VAL A 1 89 ? -22.567 97.972 -28.410 1.00 42.86 86 VAL A C 1
ATOM 627 O O . VAL A 1 89 ? -23.636 97.880 -29.009 1.00 53.02 86 VAL A O 1
ATOM 631 N N . ASP A 1 90 ? -22.364 97.424 -27.216 1.00 42.58 87 ASP A N 1
ATOM 632 C CA . ASP A 1 90 ? -23.404 96.621 -26.568 1.00 45.20 87 ASP A CA 1
ATOM 633 C C . ASP A 1 90 ? -24.608 97.446 -26.142 1.00 40.64 87 ASP A C 1
ATOM 634 O O . ASP A 1 90 ? -25.718 96.939 -26.017 1.00 36.99 87 ASP A O 1
ATOM 639 N N . GLU A 1 91 ? -24.383 98.729 -25.923 1.00 43.25 88 GLU A N 1
ATOM 640 C CA . GLU A 1 91 ? -25.465 99.642 -25.585 1.00 38.99 88 GLU A CA 1
ATOM 641 C C . GLU A 1 91 ? -26.147 100.144 -26.850 1.00 44.32 88 GLU A C 1
ATOM 642 O O . GLU A 1 91 ? -27.175 100.790 -26.790 1.00 43.83 88 GLU A O 1
ATOM 648 N N . GLY A 1 92 ? -25.544 99.850 -28.002 1.00 53.84 89 GLY A N 1
ATOM 649 C CA . GLY A 1 92 ? -26.117 100.178 -29.297 1.00 41.46 89 GLY A CA 1
ATOM 650 C C . GLY A 1 92 ? -25.880 101.602 -29.764 1.00 41.40 89 GLY A C 1
ATOM 651 O O . GLY A 1 92 ? -26.669 102.139 -30.540 1.00 41.70 89 GLY A O 1
ATOM 652 N N . TYR A 1 93 ? -24.788 102.209 -29.304 1.00 35.24 90 TYR A N 1
ATOM 653 C CA . TYR A 1 93 ? -24.474 103.590 -29.652 1.00 30.05 90 TYR A CA 1
ATOM 654 C C . TYR A 1 93 ? -23.445 103.694 -30.754 1.00 31.78 90 TYR A C 1
ATOM 655 O O . TYR A 1 93 ? -23.310 104.735 -31.386 1.00 36.89 90 TYR A O 1
ATOM 664 N N . VAL A 1 94 ? -22.686 102.630 -30.967 1.00 31.96 91 VAL A N 1
ATOM 665 C CA . VAL A 1 94 ? -21.719 102.654 -32.053 1.00 41.23 91 VAL A CA 1
ATOM 666 C C . VAL A 1 94 ? -21.594 101.297 -32.651 1.00 40.35 91 VAL A C 1
ATOM 667 O O . VAL A 1 94 ? -21.930 100.308 -32.011 1.00 41.05 91 VAL A O 1
ATOM 671 N N . PHE A 1 95 ? -21.077 101.251 -33.871 1.00 37.76 92 PHE A N 1
ATOM 672 C CA . PHE A 1 95 ? -20.753 99.972 -34.480 1.00 34.63 92 PHE A CA 1
ATOM 673 C C . PHE A 1 95 ? -19.365 100.039 -35.045 1.00 37.49 92 PHE A C 1
ATOM 674 O O . PHE A 1 95 ? -18.813 101.131 -35.215 1.00 44.64 92 PHE A O 1
ATOM 682 N N . ARG A 1 96 ? -18.797 98.859 -35.270 1.00 41.67 93 ARG A N 1
ATOM 683 C CA . ARG A 1 96 ? -17.443 98.694 -35.785 1.00 45.88 93 ARG A CA 1
ATOM 684 C C . ARG A 1 96 ? -17.504 98.208 -37.226 1.00 40.63 93 ARG A C 1
ATOM 685 O O . ARG A 1 96 ? -18.371 97.420 -37.594 1.00 42.21 93 ARG A O 1
ATOM 693 N N . GLN A 1 97 ? -16.552 98.633 -38.035 1.00 34.13 94 GLN A N 1
ATOM 694 C CA . GLN A 1 97 ? -16.464 98.122 -39.392 1.00 36.35 94 GLN A CA 1
ATOM 695 C C . GLN A 1 97 ? -15.020 97.910 -39.737 1.00 38.35 94 GLN A C 1
ATOM 696 O O . GLN A 1 97 ? -14.229 98.842 -39.641 1.00 40.66 94 GLN A O 1
ATOM 702 N N . ARG A 1 98 ? -14.676 96.677 -40.099 1.00 43.94 95 ARG A N 1
ATOM 703 C CA . ARG A 1 98 ? -13.346 96.353 -40.607 1.00 55.69 95 ARG A CA 1
ATOM 704 C C . ARG A 1 98 ? -13.159 96.974 -41.981 1.00 62.83 95 ARG A C 1
ATOM 705 O O . ARG A 1 98 ? -14.012 96.816 -42.851 1.00 62.85 95 ARG A O 1
ATOM 713 N N . ASP A 1 99 ? -12.047 97.664 -42.201 1.00 71.91 96 ASP A N 1
ATOM 714 C CA . ASP A 1 99 ? -11.796 98.230 -43.528 1.00 81.81 96 ASP A CA 1
ATOM 715 C C . ASP A 1 99 ? -10.457 97.806 -44.147 1.00 75.43 96 ASP A C 1
ATOM 716 O O . ASP A 1 99 ? -9.402 97.932 -43.519 1.00 71.33 96 ASP A O 1
ATOM 721 N N . GLU A 1 100 ? -10.524 97.330 -45.391 1.00 73.96 97 GLU A N 1
ATOM 722 C CA . GLU A 1 100 ? -9.349 96.932 -46.171 1.00 72.59 97 GLU A CA 1
ATOM 723 C C . GLU A 1 100 ? -8.350 98.076 -46.366 1.00 71.21 97 GLU A C 1
ATOM 724 O O . GLU A 1 100 ? -7.244 98.049 -45.820 1.00 70.37 97 GLU A O 1
ATOM 726 N N . ARG A 1 104 ? -8.073 93.313 -40.290 1.00 88.94 101 ARG A N 1
ATOM 727 C CA . ARG A 1 104 ? -6.993 93.924 -39.510 1.00 93.85 101 ARG A CA 1
ATOM 728 C C . ARG A 1 104 ? -7.487 94.624 -38.239 1.00 91.61 101 ARG A C 1
ATOM 729 O O . ARG A 1 104 ? -7.703 93.997 -37.200 1.00 88.15 101 ARG A O 1
ATOM 731 N N . SER A 1 105 ? -7.644 95.939 -38.342 1.00 87.91 102 SER A N 1
ATOM 732 C CA . SER A 1 105 ? -8.108 96.775 -37.245 1.00 79.78 102 SER A CA 1
ATOM 733 C C . SER A 1 105 ? -9.546 97.211 -37.552 1.00 68.41 102 SER A C 1
ATOM 734 O O . SER A 1 105 ? -10.125 96.735 -38.529 1.00 64.08 102 SER A O 1
ATOM 737 N N . TYR A 1 106 ? -10.126 98.107 -36.747 1.00 52.72 103 TYR A N 1
ATOM 738 C CA . TYR A 1 106 ? -11.524 98.483 -36.958 1.00 48.53 103 TYR A CA 1
ATOM 739 C C . TYR A 1 106 ? -11.786 99.981 -37.027 1.00 44.39 103 TYR A C 1
ATOM 740 O O . TYR A 1 106 ? -11.110 100.761 -36.372 1.00 49.49 103 TYR A O 1
ATOM 749 N N . ARG A 1 107 ? -12.791 100.376 -37.805 1.00 39.30 104 ARG A N 1
ATOM 750 C CA . ARG A 1 107 ? -13.289 101.754 -37.778 1.00 38.48 104 ARG A CA 1
ATOM 751 C C . ARG A 1 107 ? -14.592 101.860 -36.986 1.00 39.83 104 ARG A C 1
ATOM 752 O O . ARG A 1 107 ? -15.489 101.018 -37.126 1.00 39.54 104 ARG A O 1
ATOM 760 N N . VAL A 1 108 ? -14.719 102.890 -36.156 1.00 35.28 105 VAL A N 1
ATOM 761 C CA . VAL A 1 108 ? -15.926 102.990 -35.338 1.00 32.24 105 VAL A CA 1
ATOM 762 C C . VAL A 1 108 ? -16.811 104.13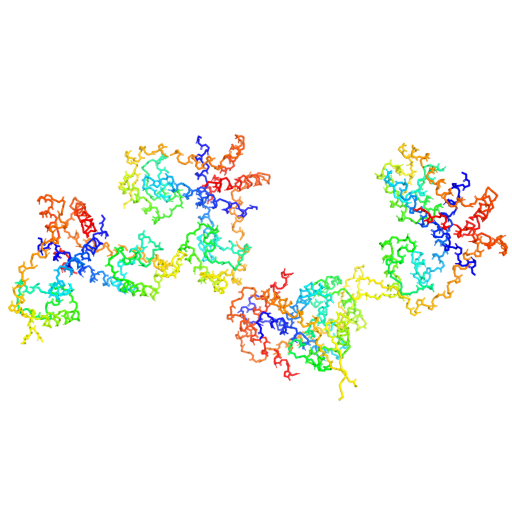9 -35.777 1.00 37.78 105 VAL A C 1
ATOM 763 O O . VAL A 1 108 ? -16.332 105.223 -36.102 1.00 35.79 105 VAL A O 1
ATOM 767 N N . PHE A 1 109 ? -18.112 103.862 -35.811 1.00 34.89 106 PHE A N 1
ATOM 768 C CA . PHE A 1 109 ? -19.095 104.787 -36.327 1.00 26.82 106 PHE A CA 1
ATOM 769 C C . PHE A 1 109 ? -20.235 104.917 -35.334 1.00 37.28 106 PHE A C 1
ATOM 770 O O . PHE A 1 109 ? -20.580 103.959 -34.652 1.00 43.37 106 PHE A O 1
ATOM 778 N N . LEU A 1 110 ? -20.843 106.096 -35.263 1.00 47.78 107 LEU A N 1
ATOM 779 C CA . LEU A 1 110 ? -22.067 106.269 -34.481 1.00 39.15 107 LEU A CA 1
ATOM 780 C C . LEU A 1 110 ? -23.240 105.581 -35.170 1.00 40.73 107 LEU A C 1
ATOM 781 O O . LEU A 1 110 ? -23.371 105.639 -36.398 1.00 46.54 107 LEU A O 1
ATOM 786 N N . THR A 1 111 ? -24.081 104.910 -34.392 1.00 34.88 108 THR A N 1
ATOM 787 C CA . THR A 1 111 ? -25.365 104.442 -34.903 1.00 33.55 108 THR A CA 1
ATOM 788 C C . THR A 1 111 ? -26.385 105.582 -34.826 1.00 44.18 108 THR A C 1
ATOM 789 O O . THR A 1 111 ? -26.085 106.666 -34.318 1.00 47.19 108 THR A O 1
ATOM 793 N N . GLU A 1 112 ? -27.599 105.347 -35.310 1.00 42.37 109 GLU A N 1
ATOM 794 C CA . GLU A 1 112 ? -28.620 106.386 -35.202 1.00 40.20 109 GLU A CA 1
ATOM 795 C C . GLU A 1 112 ? -28.909 106.712 -33.745 1.00 43.77 109 GLU A C 1
ATOM 796 O O . GLU A 1 112 ? -28.932 107.880 -33.364 1.00 46.54 109 GLU A O 1
ATOM 802 N N . LYS A 1 113 ? -29.116 105.676 -32.931 1.00 42.74 110 LYS A N 1
ATOM 803 C CA . LYS A 1 113 ? -29.239 105.847 -31.480 1.00 41.64 110 LYS A CA 1
ATOM 804 C C . LYS A 1 113 ? -28.120 106.750 -30.916 1.00 43.90 110 LYS A C 1
ATOM 805 O O . LYS A 1 113 ? -28.383 107.682 -30.171 1.00 42.91 110 LYS A O 1
ATOM 811 N N . GLY A 1 114 ? -26.872 106.487 -31.287 1.00 34.93 111 GLY A N 1
ATOM 812 C CA . GLY A 1 114 ? -25.781 107.350 -30.873 1.00 32.82 111 GLY A CA 1
ATOM 813 C C . GLY A 1 114 ? -25.839 108.779 -31.417 1.00 42.52 111 GLY A C 1
ATOM 814 O O . GLY A 1 114 ? -25.423 109.726 -30.739 1.00 39.26 111 GLY A O 1
ATOM 815 N N . LYS A 1 115 ? -26.338 108.955 -32.640 1.00 39.86 112 LYS A N 1
ATOM 816 C CA . LYS A 1 115 ? -26.374 110.299 -33.205 1.00 41.44 112 LYS A CA 1
ATOM 817 C C . LYS A 1 115 ? -27.422 111.117 -32.476 1.00 44.85 112 LYS A C 1
ATOM 818 O O . LYS A 1 115 ? -27.182 112.273 -32.121 1.00 46.96 112 LYS A O 1
ATOM 824 N N . LYS A 1 116 ? -28.571 110.506 -32.216 1.00 43.94 113 LYS A N 1
ATOM 825 C CA . LYS A 1 116 ? -29.637 111.201 -31.512 1.00 42.35 113 LYS A CA 1
ATOM 826 C C . LYS A 1 116 ? -29.305 111.526 -30.050 1.00 48.61 113 LYS A C 1
ATOM 827 O O . LYS A 1 116 ? -30.023 112.286 -29.401 1.00 54.31 113 LYS A O 1
ATOM 83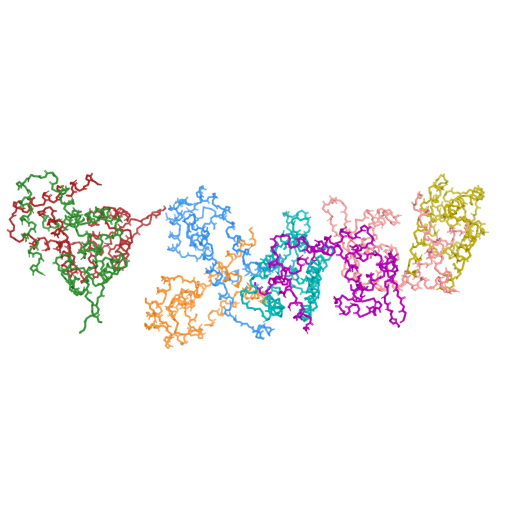3 N N . LEU A 1 117 ? -28.208 110.975 -29.540 1.00 52.04 114 LEU A N 1
ATOM 834 C CA . LEU A 1 117 ? -27.840 111.210 -28.152 1.00 48.13 114 LEU A CA 1
ATOM 835 C C . LEU A 1 117 ? -27.113 112.533 -27.980 1.00 47.66 114 LEU A C 1
ATOM 836 O O . LEU A 1 117 ? -27.108 113.099 -26.891 1.00 52.81 114 LEU A O 1
ATOM 841 N N . GLU A 1 118 ? -26.538 113.025 -29.076 1.00 35.02 115 GLU A N 1
ATOM 842 C CA . GLU A 1 118 ? -25.599 114.153 -29.074 1.00 39.71 115 GLU A CA 1
ATOM 843 C C . GLU A 1 118 ? -26.046 115.443 -28.378 1.00 45.57 115 GLU A C 1
ATOM 844 O O . GLU A 1 118 ? -25.268 116.031 -27.645 1.00 46.14 115 GLU A O 1
ATOM 850 N N . PRO A 1 119 ? -27.287 115.905 -28.627 1.00 46.31 116 PRO A N 1
ATOM 851 C CA . PRO A 1 119 ? -27.779 117.104 -27.936 1.00 39.34 116 PRO A CA 1
ATOM 852 C C . PRO A 1 119 ? -27.740 116.923 -26.422 1.00 42.29 116 PRO A C 1
ATOM 853 O O . PRO A 1 119 ? -27.462 117.874 -25.681 1.00 49.87 116 PRO A O 1
ATOM 857 N N . ASP A 1 120 ? -28.027 115.709 -25.967 1.00 31.06 117 ASP A N 1
ATOM 858 C CA . ASP A 1 120 ? -28.026 115.409 -24.537 1.00 38.67 117 ASP A CA 1
ATOM 859 C C . ASP A 1 120 ? -26.592 115.421 -23.960 1.00 42.64 117 ASP A C 1
ATOM 860 O O . ASP A 1 120 ? -26.341 116.015 -22.916 1.00 43.18 117 ASP A O 1
ATOM 873 N N . LYS A 1 122 ? -23.849 116.909 -25.303 1.00 43.74 119 LYS A N 1
ATOM 874 C CA . LYS A 1 122 ? -23.250 118.230 -25.342 1.00 49.89 119 LYS A CA 1
ATOM 875 C C . LYS A 1 122 ? -23.823 119.149 -24.263 1.00 48.77 119 LYS A C 1
ATOM 876 O O . LYS A 1 122 ? -23.113 120.025 -23.727 1.00 45.75 119 LYS A O 1
ATOM 882 N N . LYS A 1 123 ? -25.094 118.925 -23.921 1.00 40.41 120 LYS A N 1
ATOM 883 C CA . LYS A 1 123 ? -25.765 119.713 -22.884 1.00 39.64 120 LYS A CA 1
ATOM 884 C C . LYS A 1 123 ? -25.250 119.385 -21.478 1.00 44.98 120 LYS A C 1
ATOM 885 O O . LYS A 1 123 ? -25.094 120.273 -20.632 1.00 38.54 120 LYS A O 1
ATOM 891 N N . ILE A 1 124 ? -25.015 118.096 -21.232 1.00 42.70 121 ILE A N 1
ATOM 892 C CA . ILE A 1 124 ? -24.413 117.640 -19.993 1.00 39.49 121 ILE A CA 1
ATOM 893 C C . ILE A 1 124 ? -23.014 118.234 -19.812 1.00 36.54 121 ILE A C 1
ATOM 894 O O . ILE A 1 124 ? -22.668 118.646 -18.715 1.00 45.82 121 ILE A O 1
ATOM 899 N N . ALA A 1 125 ? -22.217 118.258 -20.883 1.00 26.77 122 ALA A N 1
ATOM 900 C CA . ALA A 1 125 ? -20.884 118.867 -20.850 1.00 34.53 122 ALA A CA 1
ATOM 901 C C . ALA A 1 125 ? -20.989 120.366 -20.561 1.00 44.18 122 ALA A C 1
ATOM 902 O O . ALA A 1 125 ? -20.118 120.950 -19.945 1.00 52.73 122 ALA A O 1
ATOM 904 N N . SER A 1 126 ? -22.072 120.983 -20.997 1.00 46.62 123 SER A N 1
ATOM 905 C CA . SER A 1 126 ? -22.237 122.410 -20.800 1.00 51.50 123 SER A CA 1
ATOM 906 C C . SER A 1 126 ? -22.536 122.704 -19.357 1.00 47.50 123 SER A C 1
ATOM 907 O O . SER A 1 126 ? -22.012 123.655 -18.797 1.00 56.12 123 SER A O 1
ATOM 910 N N . GLU A 1 127 ? -23.389 121.891 -18.752 1.00 44.64 124 GLU A N 1
ATOM 911 C CA . GLU A 1 127 ? -23.836 122.164 -17.393 1.00 43.24 124 GLU A CA 1
ATOM 912 C C . GLU A 1 127 ? -22.651 122.036 -16.479 1.00 41.71 124 GLU A C 1
ATOM 913 O O . GLU A 1 127 ? -22.556 122.708 -15.458 1.00 45.00 124 GLU A O 1
ATOM 919 N N . TRP A 1 128 ? -21.738 121.154 -16.861 1.00 40.31 125 TRP A N 1
ATOM 920 C CA . TRP A 1 128 ? -20.528 120.987 -16.099 1.00 34.46 125 TRP A CA 1
ATOM 921 C C . TRP A 1 128 ? -19.618 122.221 -16.224 1.00 41.05 125 TRP A C 1
ATOM 922 O O . TRP A 1 128 ? -19.136 122.742 -15.214 1.00 50.21 125 TRP A O 1
ATOM 933 N N . GLY A 1 129 ? -19.400 122.701 -17.448 1.00 41.21 126 GLY A N 1
ATOM 934 C CA . GLY A 1 129 ? -18.596 123.895 -17.664 1.00 37.37 126 GLY A CA 1
ATOM 935 C C . GLY A 1 129 ? -19.194 125.078 -16.934 1.00 45.71 126 GLY A C 1
ATOM 936 O O . GLY A 1 129 ? -18.491 125.949 -16.414 1.00 45.53 126 GLY A O 1
ATOM 937 N N . GLU A 1 130 ? -20.518 125.082 -16.884 1.00 44.27 127 GLU A N 1
ATOM 938 C CA . GLU A 1 130 ? -21.293 126.161 -16.294 1.00 48.15 127 GLU A CA 1
ATOM 939 C C . GLU A 1 130 ? -21.071 126.216 -14.799 1.00 55.41 127 GLU A C 1
ATOM 940 O O . GLU A 1 130 ? -20.956 127.286 -14.196 1.00 58.69 127 GLU A O 1
ATOM 946 N N . ILE A 1 131 ? -21.064 125.039 -14.198 1.00 47.79 128 ILE A N 1
ATOM 947 C CA . ILE A 1 131 ? -20.688 124.914 -12.828 1.00 47.40 128 ILE A CA 1
ATOM 948 C C . ILE A 1 131 ? -19.249 125.409 -12.656 1.00 44.42 128 ILE A C 1
ATOM 949 O O . ILE A 1 131 ? -18.942 126.086 -11.693 1.00 39.49 128 ILE A O 1
ATOM 954 N N . LEU A 1 132 ? -18.354 125.089 -13.580 1.00 40.21 129 LEU A N 1
ATOM 955 C CA . LEU A 1 132 ? -16.971 125.480 -13.341 1.00 41.52 129 LEU A CA 1
ATOM 956 C C . LEU A 1 132 ? -16.755 126.992 -13.460 1.00 47.72 129 LEU A C 1
ATOM 957 O O . LEU A 1 132 ? -15.903 127.561 -12.771 1.00 49.74 129 LEU A O 1
ATOM 962 N N . PHE A 1 133 ? -17.528 127.636 -14.330 1.00 43.46 130 PHE A N 1
ATOM 963 C CA . PHE A 1 133 ? -17.326 129.052 -14.649 1.00 41.80 130 PHE A CA 1
ATOM 964 C C . PHE A 1 133 ? -18.083 130.013 -13.744 1.00 48.08 130 PHE A C 1
ATOM 965 O O . PHE A 1 133 ? -17.948 131.228 -13.877 1.00 59.42 130 PHE A O 1
ATOM 973 N N . SER A 1 134 ? -18.900 129.482 -12.844 1.00 43.86 131 SER A N 1
ATOM 974 C CA . SER A 1 134 ? -19.635 130.324 -11.913 1.00 47.59 131 SER A CA 1
ATOM 975 C C . SER A 1 134 ? -18.737 131.429 -11.336 1.00 47.54 131 SER A C 1
ATOM 976 O O . SER A 1 134 ? -17.681 131.159 -10.744 1.00 37.45 131 SER A O 1
ATOM 979 N N . SER A 1 135 ? -19.181 132.667 -11.535 1.00 52.31 132 SER A N 1
ATOM 980 C CA . SER A 1 135 ? -18.515 133.889 -11.070 1.00 48.69 132 SER A CA 1
ATOM 981 C C . SER A 1 135 ? -17.596 134.505 -12.120 1.00 44.60 132 SER A C 1
ATOM 982 O O . SER A 1 135 ? -17.129 135.621 -11.938 1.00 48.31 132 SER A O 1
ATOM 985 N N . PHE A 1 136 ? -17.359 133.791 -13.220 1.00 42.21 133 PHE A N 1
ATOM 986 C CA . PHE A 1 136 ? -16.612 134.360 -14.348 1.00 49.14 133 PHE A CA 1
ATOM 987 C C . PHE A 1 136 ? -17.509 135.033 -15.388 1.00 55.10 133 PHE A C 1
ATOM 988 O O . PHE A 1 136 ? -18.543 134.482 -15.770 1.00 62.54 133 PHE A O 1
ATOM 996 N N . ASP A 1 137 ? -17.115 136.219 -15.852 1.00 47.73 134 ASP A N 1
ATOM 997 C CA . ASP A 1 137 ? -17.832 136.849 -16.958 1.00 55.55 134 ASP A CA 1
ATOM 998 C C . ASP A 1 137 ? -17.247 136.388 -18.292 1.00 49.47 134 ASP A C 1
ATOM 999 O O . ASP A 1 137 ? -16.312 135.604 -18.330 1.00 56.99 134 ASP A O 1
ATOM 1004 N N . ASP A 1 138 ? -17.785 136.895 -19.383 1.00 56.42 135 ASP A N 1
ATOM 1005 C CA . ASP A 1 138 ? -17.397 136.431 -20.702 1.00 60.95 135 ASP A CA 1
ATOM 1006 C C . ASP A 1 138 ? -15.915 136.610 -21.013 1.00 58.57 135 ASP A C 1
ATOM 1007 O O . ASP A 1 138 ? -15.273 135.666 -21.466 1.00 49.58 135 ASP A O 1
ATOM 1012 N N . ARG A 1 139 ? -15.372 137.802 -20.785 1.00 59.41 136 ARG A N 1
ATOM 1013 C CA . ARG A 1 139 ? -13.949 137.989 -21.022 1.00 65.79 136 ARG A CA 1
ATOM 1014 C C . ARG A 1 139 ? -13.159 136.944 -20.251 1.00 63.03 136 ARG A C 1
ATOM 1015 O O . ARG A 1 139 ? -12.187 136.386 -20.763 1.00 67.10 136 ARG A O 1
ATOM 1023 N N . GLN A 1 140 ? -13.576 136.679 -19.018 1.00 59.05 137 GLN A N 1
ATOM 1024 C CA . GLN A 1 140 ? -12.798 135.808 -18.137 1.00 55.84 137 GLN A CA 1
ATOM 1025 C C . GLN A 1 140 ? -12.906 134.345 -18.553 1.00 52.11 137 GLN A C 1
ATOM 1026 O O . GLN A 1 140 ? -11.909 133.637 -18.569 1.00 49.65 137 GLN A O 1
ATOM 1032 N N . ARG A 1 141 ? -14.110 133.898 -18.894 1.00 49.19 138 ARG A N 1
ATOM 1033 C CA . ARG A 1 141 ? -14.288 132.566 -19.439 1.00 53.27 138 ARG A CA 1
ATOM 1034 C C . ARG A 1 141 ? -13.418 132.415 -20.677 1.00 62.02 138 ARG A C 1
ATOM 1035 O O . ARG A 1 141 ? -12.871 131.344 -20.956 1.00 60.96 138 ARG A O 1
ATOM 1043 N N . ARG A 1 142 ? -13.291 133.499 -21.428 1.00 56.52 139 ARG A N 1
ATOM 1044 C CA . ARG A 1 142 ? -12.637 133.404 -22.717 1.00 56.62 139 ARG A CA 1
ATOM 1045 C C . ARG A 1 142 ? -11.144 133.198 -22.562 1.00 53.34 139 ARG A C 1
ATOM 1046 O O . ARG A 1 142 ? -10.569 132.359 -23.238 1.00 62.58 139 ARG A O 1
ATOM 1054 N N . GLU A 1 143 ? -10.510 133.934 -21.661 1.00 40.48 140 GLU A N 1
ATOM 1055 C CA . GLU A 1 143 ? -9.061 133.856 -21.583 1.00 54.47 140 GLU A CA 1
ATOM 1056 C C . GLU A 1 143 ? -8.546 132.661 -20.775 1.00 57.99 140 GLU A C 1
ATOM 1057 O O . GLU A 1 143 ? -7.387 132.256 -20.916 1.00 58.27 140 GLU A O 1
ATOM 1063 N N . ILE A 1 144 ? -9.407 132.096 -19.936 1.00 52.71 141 ILE A N 1
ATOM 1064 C CA . ILE A 1 144 ? -9.070 130.874 -19.230 1.00 42.09 141 ILE A CA 1
ATOM 1065 C C . ILE A 1 144 ? -9.185 129.678 -20.181 1.00 46.91 141 ILE A C 1
ATOM 1066 O O . ILE A 1 144 ? -8.412 128.726 -20.087 1.00 52.53 141 ILE A O 1
ATOM 1071 N N . THR A 1 145 ? -10.151 129.727 -21.097 1.00 42.63 142 THR A N 1
ATOM 1072 C CA . THR A 1 145 ? -10.282 128.681 -22.101 1.00 40.69 142 THR A CA 1
ATOM 1073 C C . THR A 1 145 ? -9.112 128.813 -23.061 1.00 40.91 142 THR A C 1
ATOM 1074 O O . THR A 1 145 ? -8.493 127.846 -23.454 1.00 38.86 142 THR A O 1
ATOM 1078 N N . ASN A 1 146 ? -8.789 130.040 -23.417 1.00 42.90 143 ASN A N 1
ATOM 1079 C CA . ASN A 1 146 ? -7.609 130.273 -24.212 1.00 49.25 143 ASN A CA 1
ATOM 1080 C C . ASN A 1 146 ? -6.307 129.771 -23.530 1.00 57.21 143 ASN A C 1
ATOM 1081 O O . ASN A 1 146 ? -5.419 129.224 -24.186 1.00 62.13 143 ASN A O 1
ATOM 1086 N N . SER A 1 147 ? -6.190 129.946 -22.217 1.00 39.42 144 SER A N 1
ATOM 1087 C CA . SER A 1 147 ? -4.953 129.557 -21.530 1.00 40.29 144 SER A CA 1
ATOM 1088 C C . SER A 1 147 ? -4.878 128.040 -21.416 1.00 45.88 144 SER A C 1
ATOM 1089 O O . SER A 1 147 ? -3.797 127.456 -21.526 1.00 47.96 144 SER A O 1
ATOM 1092 N N . LEU A 1 148 ? -6.027 127.406 -21.201 1.00 36.09 145 LEU A N 1
ATOM 1093 C CA . LEU A 1 148 ? -6.093 125.949 -21.199 1.00 41.98 145 LEU A CA 1
ATOM 1094 C C . LEU A 1 148 ? -5.743 125.326 -22.559 1.00 46.97 145 LEU A C 1
ATOM 1095 O O . LEU A 1 148 ? -5.203 124.231 -22.619 1.00 46.90 145 LEU A O 1
ATOM 1100 N N . GLU A 1 149 ? -6.051 126.028 -23.643 1.00 51.13 146 GLU A N 1
ATOM 1101 C CA . GLU A 1 149 ? -5.691 125.566 -24.977 1.00 53.70 146 GLU A CA 1
ATOM 1102 C C . GLU A 1 149 ? -4.168 125.594 -25.149 1.00 53.18 146 GLU A C 1
ATOM 1103 O O . GLU A 1 149 ? -3.569 124.659 -25.680 1.00 55.40 146 GLU A O 1
ATOM 1109 N N . ILE A 1 150 ? -3.536 126.666 -24.702 1.00 47.09 147 ILE A N 1
ATOM 1110 C CA . ILE A 1 150 ? -2.098 126.769 -24.861 1.00 48.63 147 ILE A CA 1
ATOM 1111 C C . ILE A 1 150 ? -1.403 125.761 -23.945 1.00 47.15 147 ILE A C 1
ATOM 1112 O O . ILE A 1 150 ? -0.422 125.127 -24.317 1.00 50.67 147 ILE A O 1
ATOM 1125 N N . PHE A 1 152 ? -2.301 122.963 -23.088 1.00 53.22 149 PHE A N 1
ATOM 1126 C CA . PHE A 1 152 ? -2.343 121.660 -23.705 1.00 52.68 149 PHE A CA 1
ATOM 1127 C C . PHE A 1 152 ? -1.328 121.506 -24.835 1.00 56.86 149 PHE A C 1
ATOM 1128 O O . PHE A 1 152 ? -0.648 120.478 -24.929 1.00 66.60 149 PHE A O 1
ATOM 1136 N N . GLU A 1 153 ? -1.217 122.520 -25.690 1.00 42.45 150 GLU A N 1
ATOM 1137 C CA . GLU A 1 153 ? -0.228 122.483 -26.777 1.00 52.76 150 GLU A CA 1
ATOM 1138 C C . GLU A 1 153 ? 1.189 122.441 -26.212 1.00 56.09 150 GLU A C 1
ATOM 1139 O O . GLU A 1 153 ? 2.117 121.966 -26.869 1.00 61.43 150 GLU A O 1
ATOM 1145 N N . ASN A 1 154 ? 1.355 122.960 -24.998 1.00 43.86 151 ASN A N 1
ATOM 1146 C CA . ASN A 1 154 ? 2.655 122.910 -24.356 1.00 49.11 151 ASN A CA 1
ATOM 1147 C C . ASN A 1 154 ? 2.993 121.482 -23.959 1.00 57.25 151 ASN A C 1
ATOM 1148 O O . ASN A 1 154 ? 4.135 121.049 -24.087 1.00 66.79 151 ASN A O 1
ATOM 1153 N N . GLY A 1 155 ? 1.997 120.756 -23.468 1.00 56.52 152 GLY A N 1
ATOM 1154 C CA . GLY A 1 155 ? 2.178 119.350 -23.189 1.00 67.92 152 GLY A CA 1
ATOM 1155 C C . GLY A 1 155 ? 2.384 118.608 -24.494 1.00 80.69 152 GLY A C 1
ATOM 1156 O O . GLY A 1 155 ? 3.397 117.933 -24.688 1.00 85.44 152 GLY A O 1
ATOM 1157 N N . LEU A 1 156 ? 1.427 118.768 -25.400 1.00 76.78 153 LEU A N 1
ATOM 1158 C CA . LEU A 1 156 ? 1.418 118.048 -26.663 1.00 74.10 153 LEU A CA 1
ATOM 1159 C C . LEU A 1 156 ? 2.755 118.095 -27.399 1.00 81.35 153 LEU A C 1
ATOM 1160 O O . LEU A 1 156 ? 3.140 117.126 -28.056 1.00 86.21 153 LEU A O 1
ATOM 1165 N N . LYS A 1 157 ? 3.460 119.218 -27.293 1.00 80.03 154 LYS A N 1
ATOM 1166 C CA . LYS A 1 157 ? 4.753 119.360 -27.944 1.00 84.47 154 LYS A CA 1
ATOM 1167 C C . LYS A 1 157 ? 5.690 118.245 -27.509 1.00 90.56 154 LYS A C 1
ATOM 1168 O O . LYS A 1 157 ? 6.276 117.546 -28.340 1.00 95.62 154 LYS A O 1
ATOM 1174 N N . ILE A 1 158 ? 5.834 118.086 -26.198 1.00 87.18 155 ILE A N 1
ATOM 1175 C CA . ILE A 1 158 ? 6.843 117.179 -25.655 1.00 87.77 155 ILE A CA 1
ATOM 1176 C C . ILE A 1 158 ? 6.323 115.777 -25.310 1.00 79.58 155 ILE A C 1
ATOM 1177 O O . ILE A 1 158 ? 6.988 115.029 -24.600 1.00 74.57 155 ILE A O 1
ATOM 1190 N N . LEU B 1 18 ? -17.202 125.044 -31.282 1.00 85.08 15 LEU B N 1
ATOM 1191 C CA . LEU B 1 18 ? -17.198 124.406 -29.958 1.00 87.25 15 LEU B CA 1
ATOM 1192 C C . LEU B 1 18 ? -17.287 125.410 -28.788 1.00 80.38 15 LEU B C 1
ATOM 1193 O O . LEU B 1 18 ? -16.422 126.268 -28.601 1.00 84.70 15 LEU B O 1
ATOM 1198 N N . CYS B 1 19 ? -18.361 125.271 -28.017 1.00 71.19 16 CYS B N 1
ATOM 1199 C CA . CYS B 1 19 ? -18.726 126.136 -26.894 1.00 66.44 16 CYS B CA 1
ATOM 1200 C C . CYS B 1 19 ? -17.648 126.191 -25.779 1.00 69.53 16 CYS B C 1
ATOM 1201 O O . CYS B 1 19 ? -16.978 125.197 -25.502 1.00 65.50 16 CYS B O 1
ATOM 1204 N N . ASP B 1 20 ? -17.480 127.339 -25.125 1.00 70.55 17 ASP B N 1
ATOM 1205 C CA . ASP B 1 20 ? -16.548 127.414 -23.979 1.00 67.64 17 ASP B CA 1
ATOM 1206 C C . ASP B 1 20 ? -16.910 126.509 -22.803 1.00 58.95 17 ASP B C 1
ATOM 1207 O O . ASP B 1 20 ? -16.038 125.898 -22.207 1.00 50.76 17 ASP B O 1
ATOM 1212 N N . LYS B 1 21 ? -18.185 126.464 -22.438 1.00 54.60 18 LYS B N 1
ATOM 1213 C CA . LYS B 1 21 ? -18.605 125.630 -21.327 1.00 57.30 18 LYS B CA 1
ATOM 1214 C C . LYS B 1 21 ? -18.292 124.164 -21.634 1.00 56.53 18 LYS B C 1
ATOM 1215 O O . LYS B 1 21 ? -17.827 123.428 -20.767 1.00 56.58 18 LYS B O 1
ATOM 1221 N N . GLU B 1 22 ? -18.520 123.748 -22.876 1.00 61.96 19 GLU B N 1
ATOM 1222 C CA . GLU B 1 22 ? -18.311 122.349 -23.258 1.00 61.05 19 GLU B CA 1
ATOM 1223 C C . GLU B 1 22 ? -16.848 122.015 -23.349 1.00 51.70 19 GLU B C 1
ATOM 1224 O O . GLU B 1 22 ? -16.424 120.922 -22.996 1.00 57.71 19 GLU B O 1
ATOM 1230 N N . PHE B 1 23 ? -16.072 122.961 -23.841 1.00 54.06 20 PHE B N 1
ATOM 1231 C CA . PHE B 1 23 ? -14.677 122.680 -24.128 1.00 57.79 20 PHE B CA 1
ATOM 1232 C C . PHE B 1 23 ? -13.798 122.689 -22.874 1.00 61.30 20 PHE B C 1
ATOM 1233 O O . PHE B 1 23 ? -12.701 122.139 -22.872 1.00 61.17 20 PHE B O 1
ATOM 1241 N N . ILE B 1 24 ? -14.264 123.323 -21.805 1.00 58.40 21 ILE B N 1
ATOM 1242 C CA . ILE B 1 24 ? -13.444 123.372 -20.608 1.00 52.91 21 ILE B CA 1
ATOM 1243 C C . ILE B 1 24 ? -13.315 121.968 -19.978 1.00 52.98 21 ILE B C 1
ATOM 1244 O O . ILE B 1 24 ? -12.235 121.580 -19.546 1.00 42.42 21 ILE B O 1
ATOM 1249 N N . GLY B 1 25 ? -14.397 121.189 -19.989 1.00 44.89 22 GLY B N 1
ATOM 1250 C CA . GLY B 1 25 ? -14.295 119.779 -19.650 1.00 36.39 22 GLY B CA 1
ATOM 1251 C C . GLY B 1 25 ? -13.251 118.985 -20.439 1.00 42.11 22 GLY B C 1
ATOM 1252 O O . GLY B 1 25 ? -12.414 118.285 -19.874 1.00 52.49 22 GLY B O 1
ATOM 1253 N N . LYS B 1 26 ? -13.320 119.086 -21.755 1.00 43.37 23 LYS B N 1
ATOM 1254 C CA . LYS B 1 26 ? -12.408 118.411 -22.659 1.00 41.17 23 LYS B CA 1
ATOM 1255 C C . LYS B 1 26 ? -10.954 118.850 -22.428 1.00 34.67 23 LYS B C 1
ATOM 1256 O O . LYS B 1 26 ? -10.059 118.016 -22.333 1.00 31.27 23 LYS B O 1
ATOM 1262 N N . ALA B 1 27 ? -10.716 120.150 -22.304 1.00 31.56 24 ALA B N 1
ATOM 1263 C CA . ALA B 1 27 ? -9.351 120.638 -22.049 1.00 34.29 24 ALA B CA 1
ATOM 1264 C C . ALA B 1 27 ? -8.777 120.030 -20.765 1.00 37.13 24 ALA B C 1
ATOM 1265 O O . ALA B 1 27 ? -7.655 119.513 -20.749 1.00 43.75 24 ALA B O 1
ATOM 1267 N N . ILE B 1 28 ? -9.576 120.037 -19.700 1.00 34.55 25 ILE B N 1
ATOM 1268 C CA . ILE B 1 28 ? -9.161 119.450 -18.428 1.00 37.22 25 ILE B CA 1
ATOM 1269 C C . ILE B 1 28 ? -8.866 117.946 -18.505 1.00 36.97 25 ILE B C 1
ATOM 1270 O O . ILE B 1 28 ? -7.870 117.475 -17.960 1.00 40.37 25 ILE B O 1
ATOM 1275 N N . SER B 1 29 ? -9.739 117.212 -19.180 1.00 33.76 26 SER B N 1
ATOM 1276 C CA . SER B 1 29 ? -9.551 115.784 -19.453 1.00 40.51 26 SER B CA 1
ATOM 1277 C C . SER B 1 29 ? -8.277 115.452 -20.217 1.00 33.91 26 SER B C 1
ATOM 1278 O O . SER B 1 29 ? -7.570 114.513 -19.870 1.00 28.77 26 SER B O 1
ATOM 1281 N N . TYR B 1 30 ? -8.019 116.190 -21.290 1.00 32.51 27 TYR B N 1
ATOM 1282 C CA . TYR B 1 30 ? -6.785 115.986 -22.041 1.00 40.74 27 TYR B CA 1
ATOM 1283 C C . TYR B 1 30 ? -5.528 116.310 -21.211 1.00 45.80 27 TYR B C 1
ATOM 1284 O O . TYR B 1 30 ? -4.613 115.493 -21.147 1.00 44.51 27 TYR B O 1
ATOM 1293 N N . LEU B 1 31 ? -5.491 117.478 -20.561 1.00 47.60 28 LEU B N 1
ATOM 1294 C CA . LEU B 1 31 ? -4.392 117.792 -19.641 1.00 43.74 28 LEU B CA 1
ATOM 1295 C C . LEU B 1 31 ? -4.182 116.704 -18.591 1.00 39.46 28 LEU B C 1
ATOM 1296 O O . LEU B 1 31 ? -3.047 116.340 -18.292 1.00 35.04 28 LEU B O 1
ATOM 1301 N N . TYR B 1 32 ? -5.270 116.159 -18.055 1.00 36.51 29 TYR B N 1
ATOM 1302 C CA . TYR B 1 32 ? -5.147 115.107 -17.047 1.00 36.63 29 TYR B CA 1
ATOM 1303 C C . TYR B 1 32 ? -4.450 113.888 -17.647 1.00 46.25 29 TYR B C 1
ATOM 1304 O O . TYR B 1 32 ? -3.434 113.419 -17.125 1.00 55.37 29 TYR B O 1
ATOM 1313 N N . ARG B 1 33 ? -4.986 113.396 -18.760 1.00 41.80 30 ARG B N 1
ATOM 1314 C CA . ARG B 1 33 ? -4.459 112.189 -19.373 1.00 42.93 30 ARG B CA 1
ATOM 1315 C C . ARG B 1 33 ? -3.042 112.386 -19.868 1.00 37.22 30 ARG B C 1
ATOM 1316 O O . ARG B 1 33 ? -2.226 111.477 -19.811 1.00 43.12 30 ARG B O 1
ATOM 1324 N N . TYR B 1 34 ? -2.728 113.590 -20.307 1.00 35.14 31 TYR B N 1
ATOM 1325 C CA . TYR B 1 34 ? -1.356 113.861 -20.733 1.00 39.16 31 TYR B CA 1
ATOM 1326 C C . TYR B 1 34 ? -0.412 113.876 -19.531 1.00 35.39 31 TYR B C 1
ATOM 1327 O O . TYR B 1 34 ? 0.680 113.322 -19.598 1.00 37.32 31 TYR B O 1
ATOM 1336 N N . GLY B 1 35 ? -0.879 114.453 -18.423 1.00 35.91 32 GLY B N 1
ATOM 1337 C CA . GLY B 1 35 ? -0.187 114.399 -17.152 1.00 31.28 32 GLY B CA 1
ATOM 1338 C C . GLY B 1 35 ? 0.128 113.003 -16.640 1.00 32.80 32 GLY B C 1
ATOM 1339 O O . GLY B 1 35 ? 1.250 112.746 -16.203 1.00 40.31 32 GLY B O 1
ATOM 1340 N N . GLN B 1 36 ? -0.836 112.089 -16.698 1.00 38.17 33 GLN B N 1
ATOM 1341 C CA . GLN B 1 36 ? -0.595 110.721 -16.216 1.00 39.45 33 GLN B CA 1
ATOM 1342 C C . GLN B 1 36 ? 0.477 109.996 -17.052 1.00 40.52 33 GLN B C 1
ATOM 1343 O O . GLN B 1 36 ? 1.356 109.320 -16.515 1.00 44.50 33 GLN B O 1
ATOM 1349 N N . ILE B 1 37 ? 0.408 110.154 -18.365 1.00 37.39 34 ILE B N 1
ATOM 1350 C CA . ILE B 1 37 ? 1.403 109.562 -19.254 1.00 35.81 34 ILE B CA 1
ATOM 1351 C C . ILE B 1 37 ? 2.793 110.105 -18.944 1.00 37.72 34 ILE B C 1
ATOM 1352 O O . ILE B 1 37 ? 3.750 109.344 -18.817 1.00 37.31 34 ILE B O 1
ATOM 1357 N N . TYR B 1 38 ? 2.876 111.427 -18.797 1.00 32.14 35 TYR B N 1
ATOM 1358 C CA . TYR B 1 38 ? 4.101 112.102 -18.381 1.00 38.67 35 TYR B CA 1
ATOM 1359 C C . TYR B 1 38 ? 4.630 111.668 -17.000 1.00 42.74 35 TYR B C 1
ATOM 1360 O O . TYR B 1 38 ? 5.749 111.142 -16.901 1.00 37.80 35 TYR B O 1
ATOM 1369 N N . ILE B 1 39 ? 3.845 111.912 -15.944 1.00 33.05 36 ILE B N 1
ATOM 1370 C CA . ILE B 1 39 ? 4.212 111.437 -14.612 1.00 28.86 36 ILE B CA 1
ATOM 1371 C C . ILE B 1 39 ? 4.570 109.958 -14.725 1.00 29.79 36 ILE B C 1
ATOM 1372 O O . ILE B 1 39 ? 5.583 109.509 -14.194 1.00 36.19 36 ILE B O 1
ATOM 1377 N N . GLY B 1 40 ? 3.723 109.207 -15.429 1.00 30.78 37 GLY B N 1
ATOM 1378 C CA . GLY B 1 40 ? 3.893 107.773 -15.560 1.00 29.90 37 GLY B CA 1
ATOM 1379 C C . GLY B 1 40 ? 5.277 107.378 -16.027 1.00 39.43 37 GLY B C 1
ATOM 1380 O O . GLY B 1 40 ? 5.876 106.450 -15.494 1.00 42.62 37 GLY B O 1
ATOM 1381 N N . LYS B 1 41 ? 5.798 108.085 -17.023 1.00 34.96 38 LYS B N 1
ATOM 1382 C CA . LYS B 1 41 ? 7.124 107.763 -17.520 1.00 41.45 38 LYS B CA 1
ATOM 1383 C C . LYS B 1 41 ? 8.254 108.150 -16.576 1.00 41.08 38 LYS B C 1
ATOM 1384 O O . LYS B 1 41 ? 9.235 107.403 -16.457 1.00 41.34 38 LYS B O 1
ATOM 1390 N N . LYS B 1 42 ? 8.124 109.315 -15.933 1.00 39.66 39 LYS B N 1
ATOM 1391 C CA . LYS B 1 42 ? 9.126 109.801 -14.962 1.00 37.79 39 LYS B CA 1
ATOM 1392 C C . LYS B 1 42 ? 9.262 108.919 -13.714 1.00 37.88 39 LYS B C 1
ATOM 1393 O O . LYS B 1 42 ? 10.332 108.853 -13.110 1.00 44.46 39 LYS B O 1
ATOM 1399 N N . ILE B 1 43 ? 8.180 108.252 -13.309 1.00 33.43 40 ILE B N 1
ATOM 1400 C CA . ILE B 1 43 ? 8.220 107.450 -12.090 1.00 32.67 40 ILE B CA 1
ATOM 1401 C C . ILE B 1 43 ? 8.377 105.970 -12.341 1.00 37.84 40 ILE B C 1
ATOM 1402 O O . ILE B 1 43 ? 8.314 105.174 -11.411 1.00 47.03 40 ILE B O 1
ATOM 1407 N N . GLU B 1 44 ? 8.611 105.613 -13.595 1.00 37.02 41 GLU B N 1
ATOM 1408 C CA . GLU B 1 44 ? 8.718 104.219 -13.986 1.00 39.51 41 GLU B CA 1
ATOM 1409 C C . GLU B 1 44 ? 9.966 103.573 -13.386 1.00 38.50 41 GLU B C 1
ATOM 1410 O O . GLU B 1 44 ? 9.945 102.407 -13.029 1.00 40.89 41 GLU B O 1
ATOM 1416 N N . PRO B 1 45 ? 11.062 104.334 -13.269 1.00 32.38 42 PRO B N 1
ATOM 1417 C CA . PRO B 1 45 ? 12.247 103.747 -12.636 1.00 30.67 42 PRO B CA 1
ATOM 1418 C C . PRO B 1 45 ? 12.039 103.362 -11.160 1.00 39.72 42 PRO B C 1
ATOM 1419 O O . PRO B 1 45 ? 12.862 102.614 -10.649 1.00 46.03 42 PRO B O 1
ATOM 1423 N N . TYR B 1 46 ? 10.994 103.856 -10.493 1.00 42.01 43 TYR B N 1
ATOM 1424 C CA . TYR B 1 46 ? 10.700 103.443 -9.112 1.00 34.08 43 TYR B CA 1
ATOM 1425 C C . TYR B 1 46 ? 9.686 102.290 -9.075 1.00 41.24 43 TYR B C 1
ATOM 1426 O O . TYR B 1 46 ? 9.330 101.794 -8.012 1.00 44.38 43 TYR B O 1
ATOM 1435 N N . GLY B 1 47 ? 9.234 101.852 -10.245 1.00 36.94 44 GLY B N 1
ATOM 1436 C CA . GLY B 1 47 ? 8.331 100.726 -10.328 1.00 29.87 44 GLY B CA 1
ATOM 1437 C C . GLY B 1 47 ? 6.937 101.162 -9.899 1.00 47.66 44 GLY B C 1
ATOM 1438 O O . GLY B 1 47 ? 6.137 100.355 -9.411 1.00 42.64 44 GLY B O 1
ATOM 1439 N N . ILE B 1 48 ? 6.644 102.445 -10.091 1.00 47.29 45 ILE B N 1
ATOM 1440 C CA . ILE B 1 48 ? 5.356 102.995 -9.690 1.00 44.51 45 ILE B CA 1
ATOM 1441 C C . ILE B 1 48 ? 4.482 103.368 -10.869 1.00 41.13 45 ILE B C 1
ATOM 1442 O O . ILE B 1 48 ? 4.938 103.992 -11.812 1.00 40.95 45 ILE B O 1
ATOM 1447 N N . GLY B 1 49 ? 3.212 102.998 -10.797 1.00 35.43 46 GLY B N 1
ATOM 1448 C CA . GLY B 1 49 ? 2.256 103.365 -11.825 1.00 31.26 46 GLY B CA 1
ATOM 1449 C C . GLY B 1 49 ? 1.644 104.736 -11.582 1.00 38.82 46 GLY B C 1
ATOM 1450 O O . GLY B 1 49 ? 1.627 105.236 -10.446 1.00 42.69 46 GLY B O 1
ATOM 1451 N N . SER B 1 50 ? 1.147 105.352 -12.651 1.00 35.36 47 SER B N 1
ATOM 1452 C CA . SER B 1 50 ? 0.651 106.717 -12.572 1.00 37.67 47 SER B CA 1
ATOM 1453 C C . SER B 1 50 ? -0.630 106.738 -11.765 1.00 33.70 47 SER B C 1
ATOM 1454 O O . SER B 1 50 ? -1.009 107.763 -11.236 1.00 40.78 47 SER B O 1
ATOM 1457 N N . GLY B 1 51 ? -1.299 105.595 -11.674 1.00 31.37 48 GLY B N 1
ATOM 1458 C CA . GLY B 1 51 ? -2.497 105.478 -10.864 1.00 30.27 48 GLY B CA 1
ATOM 1459 C C . GLY B 1 51 ? -2.264 105.512 -9.346 1.00 44.34 48 GLY B C 1
ATOM 1460 O O . GLY B 1 51 ? -3.169 105.846 -8.577 1.00 44.14 48 GLY B O 1
ATOM 1461 N N . GLN B 1 52 ? -1.055 105.161 -8.916 1.00 35.26 49 GLN B N 1
ATOM 1462 C CA . GLN B 1 52 ? -0.709 105.132 -7.503 1.00 39.91 49 GLN B CA 1
ATOM 1463 C C . GLN B 1 52 ? -0.139 106.473 -7.078 1.00 40.03 49 GLN B C 1
ATOM 1464 O O . GLN B 1 52 ? -0.085 106.781 -5.888 1.00 41.92 49 GLN B O 1
ATOM 1470 N N . PHE B 1 53 ? 0.297 107.255 -8.059 1.00 35.18 50 PHE B N 1
ATOM 1471 C CA . PHE B 1 53 ? 0.937 108.540 -7.801 1.00 38.54 50 PHE B CA 1
ATOM 1472 C C . PHE B 1 53 ? 0.115 109.474 -6.910 1.00 30.01 50 PHE B C 1
ATOM 1473 O O . PHE B 1 53 ? 0.653 110.056 -5.978 1.00 33.78 50 PHE B O 1
ATOM 1481 N N . PRO B 1 54 ? -1.187 109.631 -7.199 1.00 36.36 51 PRO B N 1
ATOM 1482 C CA . PRO B 1 54 ? -1.984 110.576 -6.392 1.00 35.82 51 PRO B CA 1
ATOM 1483 C C . PRO B 1 54 ? -2.123 110.150 -4.938 1.00 46.83 51 PRO B C 1
ATOM 1484 O O . PRO B 1 54 ? -2.176 111.017 -4.073 1.00 56.71 51 PRO B O 1
ATOM 1488 N N . PHE B 1 55 ? -2.183 108.841 -4.688 1.00 45.67 52 PHE B N 1
ATOM 1489 C CA . PHE B 1 55 ? -2.269 108.303 -3.334 1.00 39.73 52 PHE B CA 1
ATOM 1490 C C . PHE B 1 55 ? -0.984 108.578 -2.563 1.00 42.33 52 PHE B C 1
ATOM 1491 O O . PHE B 1 55 ? -1.004 108.939 -1.384 1.00 42.94 52 PHE B O 1
ATOM 1499 N N . LEU B 1 56 ? 0.139 108.402 -3.237 1.00 36.89 53 LEU B N 1
ATOM 1500 C CA . LEU B 1 56 ? 1.427 108.743 -2.655 1.00 42.11 53 LEU B CA 1
ATOM 1501 C C . LEU B 1 56 ? 1.471 110.229 -2.292 1.00 38.98 53 LEU B C 1
ATOM 1502 O O . LEU B 1 56 ? 1.880 110.590 -1.208 1.00 42.41 53 LEU B O 1
ATOM 1515 N N . ARG B 1 58 ? -1.045 112.525 -1.641 1.00 30.52 55 ARG B N 1
ATOM 1516 C CA . ARG B 1 58 ? -1.873 112.788 -0.468 1.00 40.05 55 ARG B CA 1
ATOM 1517 C C . ARG B 1 58 ? -1.219 112.304 0.836 1.00 48.96 55 ARG B C 1
ATOM 1518 O O . ARG B 1 58 ? -1.354 112.967 1.859 1.00 55.55 55 ARG B O 1
ATOM 1526 N N . LEU B 1 59 ? -0.506 111.171 0.801 1.00 48.18 56 LEU B N 1
ATOM 1527 C CA . LEU B 1 59 ? 0.146 110.649 2.011 1.00 47.61 56 LEU B CA 1
ATOM 1528 C C . LEU B 1 59 ? 1.290 111.542 2.456 1.00 51.11 56 LEU B C 1
ATOM 1529 O O . LEU B 1 59 ? 1.651 111.556 3.629 1.00 57.30 56 LEU B O 1
ATOM 1534 N N . TYR B 1 60 ? 1.861 112.286 1.515 1.00 49.76 57 TYR B N 1
ATOM 1535 C CA . TYR B 1 60 ? 2.921 113.211 1.857 1.00 48.50 57 TYR B CA 1
ATOM 1536 C C . TYR B 1 60 ? 2.364 114.344 2.682 1.00 50.56 57 TYR B C 1
ATOM 1537 O O . TYR B 1 60 ? 3.070 114.918 3.503 1.00 48.57 57 TYR B O 1
ATOM 1546 N N . ARG B 1 61 ? 1.087 114.646 2.480 1.00 52.29 58 ARG B N 1
ATOM 1547 C CA . ARG B 1 61 ? 0.444 115.686 3.261 1.00 62.93 58 ARG B CA 1
ATOM 1548 C C . ARG B 1 61 ? -0.082 115.147 4.593 1.00 63.80 58 ARG B C 1
ATOM 1549 O O . ARG B 1 61 ? -0.132 115.867 5.584 1.00 71.04 58 ARG B O 1
ATOM 1557 N N . GLU B 1 62 ? -0.436 113.868 4.621 1.00 61.85 59 GLU B N 1
ATOM 1558 C CA . GLU B 1 62 ? -1.155 113.299 5.754 1.00 63.10 59 GLU B CA 1
ATOM 1559 C C . GLU B 1 62 ? -0.900 111.775 5.913 1.00 51.35 59 GLU B C 1
ATOM 1560 O O . GLU B 1 62 ? -1.655 110.949 5.398 1.00 57.97 59 GLU B O 1
ATOM 1566 N N . ASP B 1 63 ? 0.168 111.410 6.619 1.00 42.44 60 ASP B N 1
ATOM 1567 C CA . ASP B 1 63 ? 0.517 110.003 6.826 1.00 52.80 60 ASP B CA 1
ATOM 1568 C C . ASP B 1 63 ? -0.443 109.299 7.791 1.00 58.73 60 ASP B C 1
ATOM 1569 O O . ASP B 1 63 ? -1.016 109.917 8.686 1.00 63.45 60 ASP B O 1
ATOM 1574 N N . GLY B 1 64 ? -0.601 107.995 7.605 1.00 50.43 61 GLY B N 1
ATOM 1575 C CA . GLY B 1 64 ? -1.395 107.187 8.502 1.00 39.62 61 GLY B CA 1
ATOM 1576 C C . GLY B 1 64 ? -2.864 107.556 8.458 1.00 56.39 61 GLY B C 1
ATOM 1577 O O . GLY B 1 64 ? -3.474 107.800 9.504 1.00 67.06 61 GLY B O 1
ATOM 1578 N N . ILE B 1 65 ? -3.435 107.621 7.255 1.00 53.28 62 ILE B N 1
ATOM 1579 C CA . ILE B 1 65 ? -4.865 107.879 7.124 1.00 57.86 62 ILE B CA 1
ATOM 1580 C C . ILE B 1 65 ? -5.654 106.628 6.797 1.00 57.77 62 ILE B C 1
ATOM 1581 O O . ILE B 1 65 ? -5.164 105.717 6.132 1.00 50.05 62 ILE B O 1
ATOM 1586 N N . ASN B 1 66 ? -6.882 106.590 7.296 1.00 63.15 63 ASN B N 1
ATOM 1587 C CA . ASN B 1 66 ? -7.796 105.521 6.962 1.00 65.26 63 ASN B CA 1
ATOM 1588 C C . ASN B 1 66 ? -7.883 105.407 5.440 1.00 63.55 63 ASN B C 1
ATOM 1589 O O . ASN B 1 66 ? -7.760 106.399 4.727 1.00 61.84 63 ASN B O 1
ATOM 1594 N N . GLN B 1 67 ? -8.069 104.195 4.939 1.00 56.97 64 GLN B N 1
ATOM 1595 C CA . GLN B 1 67 ? -7.999 103.985 3.513 1.00 55.04 64 GLN B CA 1
ATOM 1596 C C . GLN B 1 67 ? -9.204 104.587 2.809 1.00 55.66 64 GLN B C 1
ATOM 1597 O O . GLN B 1 67 ? -9.090 105.095 1.699 1.00 59.97 64 GLN B O 1
ATOM 1603 N N . GLU B 1 68 ? -10.361 104.551 3.448 1.00 56.57 65 GLU B N 1
ATOM 1604 C CA . GLU B 1 68 ? -11.546 105.087 2.795 1.00 66.60 65 GLU B CA 1
ATOM 1605 C C . GLU B 1 68 ? -11.473 106.613 2.761 1.00 58.84 65 GLU B C 1
ATOM 1606 O O . GLU B 1 68 ? -12.048 107.247 1.871 1.00 50.61 65 GLU B O 1
ATOM 1612 N N . SER B 1 69 ? -10.775 107.198 3.733 1.00 47.72 66 SER B N 1
ATOM 1613 C CA . SER B 1 69 ? -10.592 108.636 3.750 1.00 43.00 66 SER B CA 1
ATOM 1614 C C . SER B 1 69 ? -9.750 109.055 2.542 1.00 57.68 66 SER B C 1
ATOM 1615 O O . SER B 1 69 ? -10.030 110.080 1.929 1.00 65.89 66 SER B O 1
ATOM 1618 N N . LEU B 1 70 ? -8.739 108.260 2.180 1.00 57.42 67 LEU B N 1
ATOM 1619 C CA . LEU B 1 70 ? -8.001 108.507 0.938 1.00 51.06 67 LEU B CA 1
ATOM 1620 C C . LEU B 1 70 ? -8.994 108.484 -0.193 1.00 56.04 67 LEU B C 1
ATOM 1621 O O . LEU B 1 70 ? -9.035 109.380 -1.031 1.00 58.19 67 LEU B O 1
ATOM 1626 N N . SER B 1 71 ? -9.797 107.433 -0.210 1.00 54.66 68 SER B N 1
ATOM 1627 C CA . SER B 1 71 ? -10.754 107.247 -1.272 1.00 53.77 68 SER B CA 1
ATOM 1628 C C . SER B 1 71 ? -11.697 108.445 -1.369 1.00 52.89 68 SER B C 1
ATOM 1629 O O . SER B 1 71 ? -11.852 109.028 -2.435 1.00 57.17 68 SER B O 1
ATOM 1632 N N . ASP B 1 72 ? -12.298 108.824 -0.249 1.00 50.75 69 ASP B N 1
ATOM 1633 C CA . ASP B 1 72 ? -13.222 109.953 -0.207 1.00 60.61 69 ASP B CA 1
ATOM 1634 C C . ASP B 1 72 ? -12.578 111.241 -0.697 1.00 58.45 69 ASP B C 1
ATOM 1635 O O . ASP B 1 72 ? -13.133 111.907 -1.567 1.00 67.51 69 ASP B O 1
ATOM 1640 N N . TYR B 1 73 ? -11.415 111.589 -0.142 1.00 40.52 70 TYR B N 1
ATOM 1641 C CA . TYR B 1 73 ? -10.733 112.836 -0.489 1.00 45.69 70 TYR B CA 1
ATOM 1642 C C . TYR B 1 73 ? -10.325 112.942 -1.966 1.00 56.92 70 TYR B C 1
ATOM 1643 O O . TYR B 1 73 ? -10.527 113.974 -2.590 1.00 56.60 70 TYR B O 1
ATOM 1652 N N . LEU B 1 74 ? -9.770 111.871 -2.518 1.00 56.97 71 LEU B N 1
ATOM 1653 C CA . LEU B 1 74 ? -9.282 111.881 -3.889 1.00 49.15 71 LEU B CA 1
ATOM 1654 C C . LEU B 1 74 ? -10.464 111.688 -4.814 1.00 52.81 71 LEU B C 1
ATOM 1655 O O . LEU B 1 74 ? -10.375 111.927 -6.011 1.00 51.59 71 LEU B O 1
ATOM 1660 N N . LYS B 1 75 ? -11.579 111.258 -4.247 1.00 49.18 72 LYS B N 1
ATOM 1661 C CA . LYS B 1 75 ? -12.737 110.923 -5.058 1.00 50.38 72 LYS B CA 1
ATOM 1662 C C . LYS B 1 75 ? -12.373 109.918 -6.143 1.00 52.30 72 LYS B C 1
ATOM 1663 O O . LYS B 1 75 ? -12.814 110.024 -7.286 1.00 58.20 72 LYS B O 1
ATOM 1669 N N . ILE B 1 76 ? -11.555 108.943 -5.760 1.00 50.00 73 ILE B N 1
ATOM 1670 C CA . ILE B 1 76 ? -11.323 107.734 -6.546 1.00 44.93 73 ILE B CA 1
ATOM 1671 C C . ILE B 1 76 ? -12.017 106.602 -5.782 1.00 54.60 73 ILE B C 1
ATOM 1672 O O . ILE B 1 76 ? -11.883 106.504 -4.558 1.00 49.95 73 ILE B O 1
ATOM 1677 N N . ASP B 1 77 ? -12.780 105.761 -6.474 1.00 60.39 74 ASP B N 1
ATOM 1678 C CA . ASP B 1 77 ? -13.617 104.774 -5.778 1.00 64.42 74 ASP B CA 1
ATOM 1679 C C . ASP B 1 77 ? -12.814 103.660 -5.095 1.00 66.17 74 ASP B C 1
ATOM 1680 O O . ASP B 1 77 ? -11.595 103.556 -5.287 1.00 67.55 74 ASP B O 1
ATOM 1685 N N . LYS B 1 78 ? -13.514 102.806 -4.338 1.00 66.01 75 LYS B N 1
ATOM 1686 C CA . LYS B 1 78 ? -12.886 101.858 -3.402 1.00 63.78 75 LYS B CA 1
ATOM 1687 C C . LYS B 1 78 ? -12.010 100.772 -4.034 1.00 59.45 75 LYS B C 1
ATOM 1688 O O . LYS B 1 78 ? -10.931 100.453 -3.532 1.00 66.53 75 LYS B O 1
ATOM 1694 N N . GLY B 1 79 ? -12.481 100.195 -5.123 1.00 48.14 76 GLY B N 1
ATOM 1695 C CA . GLY B 1 79 ? -11.723 99.182 -5.813 1.00 52.99 76 GLY B CA 1
ATOM 1696 C C . GLY B 1 79 ? -10.452 99.763 -6.383 1.00 55.96 76 GLY B C 1
ATOM 1697 O O . GLY B 1 79 ? -9.375 99.215 -6.189 1.00 63.05 76 GLY B O 1
ATOM 1698 N N . THR B 1 80 ? -10.574 100.882 -7.084 1.00 56.87 77 THR B N 1
ATOM 1699 C CA . THR B 1 80 ? -9.408 101.530 -7.679 1.00 55.21 77 THR B CA 1
ATOM 1700 C C . THR B 1 80 ? -8.369 101.845 -6.599 1.00 52.31 77 THR B C 1
ATOM 1701 O O . THR B 1 80 ? -7.176 101.622 -6.779 1.00 45.92 77 THR B O 1
ATOM 1705 N N . THR B 1 81 ? -8.855 102.345 -5.468 1.00 53.83 78 THR B N 1
ATOM 1706 C CA . THR B 1 81 ? -8.029 102.621 -4.301 1.00 44.74 78 THR B CA 1
ATOM 1707 C C . THR B 1 81 ? -7.370 101.358 -3.748 1.00 49.63 78 THR B C 1
ATOM 1708 O O . THR B 1 81 ? -6.158 101.329 -3.525 1.00 57.67 78 THR B O 1
ATOM 1712 N N . ALA B 1 82 ? -8.157 100.313 -3.527 1.00 49.11 79 ALA B N 1
ATOM 1713 C CA . ALA B 1 82 ? -7.598 99.070 -3.003 1.00 44.80 79 ALA B CA 1
ATOM 1714 C C . ALA B 1 82 ? -6.474 98.544 -3.895 1.00 42.55 79 ALA B C 1
ATOM 1715 O O . ALA B 1 82 ? -5.383 98.252 -3.424 1.00 42.43 79 ALA B O 1
ATOM 1717 N N . ARG B 1 83 ? -6.714 98.449 -5.191 1.00 44.54 80 ARG B N 1
ATOM 1718 C CA . ARG B 1 83 ? -5.667 97.942 -6.073 1.00 45.29 80 ARG B CA 1
ATOM 1719 C C . ARG B 1 83 ? -4.378 98.790 -6.027 1.00 40.98 80 ARG B C 1
ATOM 1720 O O . ARG B 1 83 ? -3.265 98.249 -5.964 1.00 46.30 80 ARG B O 1
ATOM 1728 N N . ALA B 1 84 ? -4.536 100.112 -6.037 1.00 32.76 81 ALA B N 1
ATOM 1729 C CA . ALA B 1 84 ? -3.400 101.043 -6.015 1.00 39.24 81 ALA B CA 1
ATOM 1730 C C . ALA B 1 84 ? -2.610 100.912 -4.715 1.00 43.03 81 ALA B C 1
ATOM 1731 O O . ALA B 1 84 ? -1.396 100.741 -4.734 1.00 45.04 81 ALA B O 1
ATOM 1733 N N . ILE B 1 85 ? -3.315 100.973 -3.590 1.00 38.38 82 ILE B N 1
ATOM 1734 C CA . ILE B 1 85 ? -2.702 100.706 -2.296 1.00 41.21 82 ILE B CA 1
ATOM 1735 C C . ILE B 1 85 ? -1.991 99.344 -2.283 1.00 42.62 82 ILE B C 1
ATOM 1736 O O . ILE B 1 85 ? -0.864 99.224 -1.787 1.00 49.19 82 ILE B O 1
ATOM 1741 N N . GLN B 1 86 ? -2.636 98.316 -2.825 1.00 30.50 83 GLN B N 1
ATOM 1742 C CA . GLN B 1 86 ? -2.035 96.997 -2.782 1.00 34.61 83 GLN B CA 1
ATOM 1743 C C . GLN B 1 86 ? -0.740 96.981 -3.561 1.00 38.66 83 GLN B C 1
ATOM 1744 O O . GLN B 1 86 ? 0.178 96.251 -3.207 1.00 43.61 83 GLN B O 1
ATOM 1750 N N . LYS B 1 87 ? -0.648 97.795 -4.612 1.00 35.73 84 LYS B N 1
ATOM 1751 C CA . LYS B 1 87 ? 0.568 97.777 -5.417 1.00 39.92 84 LYS B CA 1
ATOM 1752 C C . LYS B 1 87 ? 1.693 98.515 -4.704 1.00 43.46 84 LYS B C 1
ATOM 1753 O O . LYS B 1 87 ? 2.858 98.103 -4.758 1.00 38.70 84 LYS B O 1
ATOM 1759 N N . LEU B 1 88 ? 1.332 99.607 -4.034 1.00 39.41 85 LEU B N 1
ATOM 1760 C CA . LEU B 1 88 ? 2.297 100.410 -3.308 1.00 37.72 85 LEU B CA 1
ATOM 1761 C C . LEU B 1 88 ? 2.840 99.622 -2.122 1.00 39.06 85 LEU B C 1
ATOM 1762 O O . LEU B 1 88 ? 3.945 99.868 -1.652 1.00 47.26 85 LEU B O 1
ATOM 1767 N N . VAL B 1 89 ? 2.060 98.664 -1.643 1.00 38.91 86 VAL B N 1
ATOM 1768 C CA . VAL B 1 89 ? 2.524 97.815 -0.564 1.00 43.36 86 VAL B CA 1
ATOM 1769 C C . VAL B 1 89 ? 3.490 96.784 -1.116 1.00 47.21 86 VAL B C 1
ATOM 1770 O O . VAL B 1 89 ? 4.567 96.574 -0.560 1.00 51.65 86 VAL B O 1
ATOM 1774 N N . ASP B 1 90 ? 3.105 96.163 -2.226 1.00 45.39 87 ASP B N 1
ATOM 1775 C CA . ASP B 1 90 ? 3.969 95.209 -2.916 1.00 47.18 87 ASP B CA 1
ATOM 1776 C C . ASP B 1 90 ? 5.280 95.861 -3.320 1.00 46.04 87 ASP B C 1
ATOM 1777 O O . ASP B 1 90 ? 6.343 95.247 -3.190 1.00 46.51 87 ASP B O 1
ATOM 1782 N N . GLU B 1 91 ? 5.203 97.115 -3.762 1.00 34.77 88 GLU B N 1
ATOM 1783 C CA . GLU B 1 91 ? 6.387 97.881 -4.150 1.00 30.21 88 GLU B CA 1
ATOM 1784 C C . GLU B 1 91 ? 7.251 98.349 -2.959 1.00 46.55 88 GLU B C 1
ATOM 1785 O O . GLU B 1 91 ? 8.343 98.864 -3.159 1.00 51.64 88 GLU B O 1
ATOM 1791 N N . GLY B 1 92 ? 6.760 98.159 -1.731 1.00 49.59 89 GLY B N 1
ATOM 1792 C CA . GLY B 1 92 ? 7.449 98.589 -0.519 1.00 45.57 89 GLY B CA 1
ATOM 1793 C C . GLY B 1 92 ? 7.375 100.066 -0.108 1.00 48.37 89 GLY B C 1
ATOM 1794 O O . GLY B 1 92 ? 8.183 100.531 0.711 1.00 45.88 89 GLY B O 1
ATOM 1795 N N . TYR B 1 93 ? 6.427 100.815 -0.667 1.00 38.61 90 TYR B N 1
ATOM 1796 C CA . TYR B 1 93 ? 6.335 102.255 -0.388 1.00 46.35 90 TYR B CA 1
ATOM 1797 C C . TYR B 1 93 ? 5.366 102.616 0.757 1.00 49.20 90 TYR B C 1
ATOM 1798 O O . TYR B 1 93 ? 5.452 103.696 1.351 1.00 48.18 90 TYR B O 1
ATOM 1807 N N . VAL B 1 94 ? 4.430 101.721 1.040 1.00 36.92 91 VAL B N 1
ATOM 1808 C CA . VAL B 1 94 ? 3.484 101.948 2.101 1.00 40.55 91 VAL B CA 1
ATOM 1809 C C . VAL B 1 94 ? 3.267 100.632 2.810 1.00 40.85 91 VAL B C 1
ATOM 1810 O O . VAL B 1 94 ? 3.506 99.579 2.244 1.00 56.86 91 VAL B O 1
ATOM 1814 N N . PHE B 1 95 ? 2.821 100.694 4.053 1.00 36.48 92 PHE B N 1
ATOM 1815 C CA . PHE B 1 95 ? 2.284 99.513 4.712 1.00 36.32 92 PHE B CA 1
ATOM 1816 C C . PHE B 1 95 ? 0.900 99.858 5.278 1.00 31.87 92 PHE B C 1
ATOM 1817 O O . PHE B 1 95 ? 0.531 101.020 5.343 1.00 40.08 92 PHE B O 1
ATOM 1825 N N . ARG B 1 96 ? 0.130 98.847 5.661 1.00 36.51 93 ARG B N 1
ATOM 1826 C CA . ARG B 1 96 ? -1.173 99.060 6.281 1.00 44.29 93 ARG B CA 1
ATOM 1827 C C . ARG B 1 96 ? -1.146 98.590 7.744 1.00 48.83 93 ARG B C 1
ATOM 1828 O O . ARG B 1 96 ? -0.441 97.650 8.078 1.00 42.60 93 ARG B O 1
ATOM 1836 N N . GLN B 1 97 ? -1.925 99.244 8.601 1.00 44.29 94 GLN B N 1
ATOM 1837 C CA . GLN B 1 97 ? -2.202 98.749 9.944 1.00 39.37 94 GLN B CA 1
ATOM 1838 C C . GLN B 1 97 ? -3.723 98.757 10.187 1.00 46.74 94 GLN B C 1
ATOM 1839 O O . GLN B 1 97 ? -4.382 99.740 9.862 1.00 53.55 94 GLN B O 1
ATOM 1845 N N . ARG B 1 98 ? -4.289 97.671 10.727 1.00 47.87 95 ARG B N 1
ATOM 1846 C CA . ARG B 1 98 ? -5.756 97.584 10.886 1.00 51.01 95 ARG B CA 1
ATOM 1847 C C . ARG B 1 98 ? -6.340 98.427 12.034 1.00 49.10 95 ARG B C 1
ATOM 1848 O O . ARG B 1 98 ? -5.751 98.510 13.114 1.00 46.68 95 ARG B O 1
ATOM 1856 N N . ARG B 1 104 ? -13.856 96.696 7.181 1.00 116.11 101 ARG B N 1
ATOM 1857 C CA . ARG B 1 104 ? -12.491 96.817 7.683 1.00 108.46 101 ARG B CA 1
ATOM 1858 C C . ARG B 1 104 ? -12.055 98.278 7.808 1.00 100.02 101 ARG B C 1
ATOM 1859 O O . ARG B 1 104 ? -12.718 99.196 7.323 1.00 92.95 101 ARG B O 1
ATOM 1861 N N . SER B 1 105 ? -10.933 98.481 8.480 1.00 95.72 102 SER B N 1
ATOM 1862 C CA . SER B 1 105 ? -10.407 99.810 8.728 1.00 90.87 102 SER B CA 1
ATOM 1863 C C . SER B 1 105 ? -8.899 99.688 8.714 1.00 83.42 102 SER B C 1
ATOM 1864 O O . SER B 1 105 ? -8.288 99.175 9.652 1.00 89.47 102 SER B O 1
ATOM 1867 N N . TYR B 1 106 ? -8.296 100.135 7.627 1.00 71.73 103 TYR B N 1
ATOM 1868 C CA . TYR B 1 106 ? -6.856 100.170 7.555 1.00 63.31 103 TYR B CA 1
ATOM 1869 C C . TYR B 1 106 ? -6.398 101.604 7.455 1.00 59.33 103 TYR B C 1
ATOM 1870 O O . TYR B 1 106 ? -6.977 102.397 6.720 1.00 63.29 103 TYR B O 1
ATOM 1879 N N . ARG B 1 107 ? -5.370 101.944 8.217 1.00 47.64 104 ARG B N 1
ATOM 1880 C CA . ARG B 1 107 ? -4.650 103.168 7.965 1.00 44.94 104 ARG B CA 1
ATOM 1881 C C . ARG B 1 107 ? -3.446 102.826 7.067 1.00 50.07 104 ARG B C 1
ATOM 1882 O O . ARG B 1 107 ? -2.874 101.740 7.161 1.00 53.79 104 ARG B O 1
ATOM 1890 N N . VAL B 1 108 ? -3.088 103.740 6.177 1.00 46.02 105 VAL B N 1
ATOM 1891 C CA . VAL B 1 108 ? -1.986 103.516 5.258 1.00 42.70 105 VAL B CA 1
ATOM 1892 C C . VAL B 1 108 ? -0.856 104.433 5.655 1.00 46.52 105 VAL B C 1
ATOM 1893 O O . VAL B 1 108 ? -1.057 105.633 5.789 1.00 47.67 105 VAL B O 1
ATOM 1897 N N . PHE B 1 109 ? 0.337 103.880 5.838 1.00 39.67 106 PHE B N 1
ATOM 1898 C CA . PHE B 1 109 ? 1.487 104.697 6.182 1.00 41.32 106 PHE B CA 1
ATOM 1899 C C . PHE B 1 109 ? 2.602 104.541 5.169 1.00 44.73 106 PHE B C 1
ATOM 1900 O O . PHE B 1 109 ? 2.759 103.488 4.560 1.00 51.69 106 PHE B O 1
ATOM 1908 N N . LEU B 1 110 ? 3.404 105.582 5.024 1.00 37.55 107 LEU B N 1
ATOM 1909 C CA . LEU B 1 110 ? 4.635 105.472 4.266 1.00 43.06 107 LEU B CA 1
ATOM 1910 C C . LEU B 1 110 ? 5.688 104.644 4.985 1.00 47.92 107 LEU B C 1
ATOM 1911 O O . LEU B 1 110 ? 5.921 104.795 6.195 1.00 54.10 107 LEU B O 1
ATOM 1916 N N . THR B 1 111 ? 6.327 103.766 4.227 1.00 39.56 108 THR B N 1
ATOM 1917 C CA . THR B 1 111 ? 7.561 103.148 4.677 1.00 41.51 108 THR B CA 1
ATOM 1918 C C . THR B 1 111 ? 8.668 104.178 4.527 1.00 37.96 108 THR B C 1
ATOM 1919 O O . THR B 1 111 ? 8.464 105.252 3.954 1.00 43.93 108 THR B O 1
ATOM 1923 N N . GLU B 1 112 ? 9.849 103.846 5.019 1.00 29.75 109 GLU B N 1
ATOM 1924 C CA . GLU B 1 112 ? 10.989 104.747 4.910 1.00 44.84 109 GLU B CA 1
ATOM 1925 C C . GLU B 1 112 ? 11.346 104.992 3.455 1.00 51.61 109 GLU B C 1
ATOM 1926 O O . GLU B 1 112 ? 11.784 106.086 3.080 1.00 52.50 109 GLU B O 1
ATOM 1932 N N . LYS B 1 113 ? 11.186 103.943 2.656 1.00 47.33 110 LYS B N 1
ATOM 1933 C CA . LYS B 1 113 ? 11.518 103.977 1.247 1.00 46.59 110 LYS B CA 1
ATOM 1934 C C . LYS B 1 113 ? 10.500 104.867 0.533 1.00 47.29 110 LYS B C 1
ATOM 1935 O O . LYS B 1 113 ? 10.832 105.626 -0.367 1.00 41.85 110 LYS B O 1
ATOM 1941 N N . GLY B 1 114 ? 9.253 104.799 0.977 1.00 48.17 111 GLY B N 1
ATOM 1942 C CA . GLY B 1 114 ? 8.258 105.734 0.504 1.00 40.55 111 GLY B CA 1
ATOM 1943 C C . GLY B 1 114 ? 8.607 107.161 0.882 1.00 44.37 111 GLY B C 1
ATOM 1944 O O . GLY B 1 114 ? 8.549 108.046 0.039 1.00 43.99 111 GLY B O 1
ATOM 1945 N N . LYS B 1 115 ? 8.970 107.388 2.147 1.00 51.85 112 LYS B N 1
ATOM 1946 C CA . LYS B 1 115 ? 9.318 108.731 2.623 1.00 54.51 112 LYS B CA 1
ATOM 1947 C C . LYS B 1 115 ? 10.487 109.332 1.840 1.00 52.92 112 LYS B C 1
ATOM 1948 O O . LYS B 1 115 ? 10.522 110.536 1.591 1.00 54.79 112 LYS B O 1
ATOM 1954 N N . LYS B 1 116 ? 11.450 108.498 1.472 1.00 46.40 113 LYS B N 1
ATOM 1955 C CA . LYS B 1 116 ? 12.619 108.987 0.762 1.00 57.36 113 LYS B CA 1
ATOM 1956 C C . LYS B 1 116 ? 12.279 109.526 -0.633 1.00 53.87 113 LYS B C 1
ATOM 1957 O O . LYS B 1 116 ? 12.944 110.440 -1.120 1.00 54.64 113 LYS B O 1
ATOM 1963 N N . LEU B 1 117 ? 11.254 108.955 -1.267 1.00 40.32 114 LEU B N 1
ATOM 1964 C CA . LEU B 1 117 ? 10.896 109.333 -2.625 1.00 49.95 114 LEU B CA 1
ATOM 1965 C C . LEU B 1 117 ? 10.302 110.731 -2.734 1.00 49.27 114 LEU B C 1
ATOM 1966 O O . LEU B 1 117 ? 10.228 111.292 -3.828 1.00 61.41 114 LEU B O 1
ATOM 1971 N N . GLU B 1 118 ? 9.890 111.302 -1.613 1.00 41.01 115 GLU B N 1
ATOM 1972 C CA . GLU B 1 118 ? 9.096 112.533 -1.655 1.00 40.22 115 GLU B CA 1
ATOM 1973 C C . GLU B 1 118 ? 9.743 113.662 -2.454 1.00 40.08 115 GLU B C 1
ATOM 1974 O O . GLU B 1 118 ? 9.117 114.220 -3.338 1.00 40.31 115 GLU B O 1
ATOM 1980 N N . PRO B 1 119 ? 10.999 114.006 -2.150 1.00 34.75 116 PRO B N 1
ATOM 1981 C CA . PRO B 1 119 ? 11.586 115.104 -2.934 1.00 38.42 116 PRO B CA 1
ATOM 1982 C C . PRO B 1 119 ? 11.500 114.835 -4.437 1.00 43.43 116 PRO B C 1
ATOM 1983 O O . PRO B 1 119 ? 11.233 115.771 -5.186 1.00 49.67 116 PRO B O 1
ATOM 1987 N N . ASP B 1 120 ? 11.740 113.593 -4.865 1.00 37.95 117 ASP B N 1
ATOM 1988 C CA . ASP B 1 120 ? 11.696 113.255 -6.289 1.00 38.00 117 ASP B CA 1
ATOM 1989 C C . ASP B 1 120 ? 10.268 113.363 -6.841 1.00 42.96 117 ASP B C 1
ATOM 1990 O O . ASP B 1 120 ? 10.066 113.901 -7.920 1.00 39.15 117 ASP B O 1
ATOM 2003 N N . LYS B 1 122 ? 7.819 115.220 -5.736 1.00 37.34 119 LYS B N 1
ATOM 2004 C CA . LYS B 1 122 ? 7.453 116.640 -5.825 1.00 42.95 119 LYS B CA 1
ATOM 2005 C C . LYS B 1 122 ? 8.168 117.380 -6.969 1.00 45.21 119 LYS B C 1
ATOM 2006 O O . LYS B 1 122 ? 7.581 118.254 -7.614 1.00 51.96 119 LYS B O 1
ATOM 2012 N N . LYS B 1 123 ? 9.409 116.995 -7.253 1.00 40.88 120 LYS B N 1
ATOM 2013 C CA . LYS B 1 123 ? 10.140 117.587 -8.376 1.00 51.62 120 LYS B CA 1
ATOM 2014 C C . LYS B 1 123 ? 9.437 117.233 -9.679 1.00 52.36 120 LYS B C 1
ATOM 2015 O O . LYS B 1 123 ? 9.196 118.089 -10.523 1.00 52.67 120 LYS B O 1
ATOM 2021 N N . ILE B 1 124 ? 9.089 115.961 -9.817 1.00 47.44 121 ILE B N 1
ATOM 2022 C CA . ILE B 1 124 ? 8.459 115.474 -11.018 1.00 44.80 121 ILE B CA 1
ATOM 2023 C C . ILE B 1 124 ? 7.106 116.115 -11.262 1.00 47.98 121 ILE B C 1
ATOM 2024 O O . ILE B 1 124 ? 6.790 116.465 -12.396 1.00 47.06 121 ILE B O 1
ATOM 2029 N N . ALA B 1 125 ? 6.305 116.263 -10.209 1.00 37.46 122 ALA B N 1
ATOM 2030 C CA . ALA B 1 125 ? 5.041 116.979 -10.344 1.00 29.49 122 ALA B CA 1
ATOM 2031 C C . ALA B 1 125 ? 5.280 118.439 -10.722 1.00 38.25 122 ALA B C 1
ATOM 2032 O O . ALA B 1 125 ? 4.545 119.019 -11.513 1.00 39.17 122 ALA B O 1
ATOM 2034 N N . SER B 1 126 ? 6.300 119.052 -10.137 1.00 41.96 123 SER B N 1
ATOM 2035 C CA . SER B 1 126 ? 6.490 120.459 -10.394 1.00 40.72 123 SER B CA 1
ATOM 2036 C C . SER B 1 126 ? 7.074 120.641 -11.796 1.00 43.15 123 SER B C 1
ATOM 2037 O O . SER B 1 126 ? 6.890 121.684 -12.417 1.00 40.84 123 SER B O 1
ATOM 2040 N N . GLU B 1 127 ? 7.740 119.610 -12.305 1.00 45.12 124 GLU B N 1
ATOM 2041 C CA . GLU B 1 127 ? 8.259 119.635 -13.676 1.00 46.95 124 GLU B CA 1
ATOM 2042 C C . GLU B 1 127 ? 7.123 119.639 -14.680 1.00 43.21 124 GLU B C 1
ATOM 2043 O O . GLU B 1 127 ? 7.204 120.312 -15.700 1.00 49.51 124 GLU B O 1
ATOM 2049 N N . TRP B 1 128 ? 6.060 118.893 -14.387 1.00 39.10 125 TRP B N 1
ATOM 2050 C CA . TRP B 1 128 ? 4.883 118.891 -15.252 1.00 36.69 125 TRP B CA 1
ATOM 2051 C C . TRP B 1 128 ? 4.275 120.286 -15.243 1.00 44.14 125 TRP B C 1
ATOM 2052 O O . TRP B 1 128 ? 3.923 120.824 -16.293 1.00 45.34 125 TRP B O 1
ATOM 2063 N N . GLY B 1 129 ? 4.166 120.881 -14.058 1.00 46.87 126 GLY B N 1
ATOM 2064 C CA . GLY B 1 129 ? 3.635 122.234 -13.949 1.00 46.64 126 GLY B CA 1
ATOM 2065 C C . GLY B 1 129 ? 4.388 123.243 -14.805 1.00 47.07 126 GLY B C 1
ATOM 2066 O O . GLY B 1 129 ? 3.787 124.048 -15.516 1.00 51.56 126 GLY B O 1
ATOM 2067 N N . GLU B 1 130 ? 5.713 123.183 -14.740 1.00 44.89 127 GLU B N 1
ATOM 2068 C CA . GLU B 1 130 ? 6.567 124.110 -15.461 1.00 56.59 127 GLU B CA 1
ATOM 2069 C C . GLU B 1 130 ? 6.355 123.970 -16.943 1.00 50.41 127 GLU B C 1
ATOM 2070 O O . GLU B 1 130 ? 6.347 124.968 -17.646 1.00 47.87 127 GLU B O 1
ATOM 2076 N N . ILE B 1 131 ? 6.209 122.730 -17.416 1.00 47.99 128 ILE B N 1
ATOM 2077 C CA . ILE B 1 131 ? 5.934 122.481 -18.829 1.00 42.55 128 ILE B CA 1
ATOM 2078 C C . ILE B 1 131 ? 4.626 123.130 -19.263 1.00 47.25 128 ILE B C 1
ATOM 2079 O O . ILE B 1 131 ? 4.567 123.771 -20.320 1.00 47.94 128 ILE B O 1
ATOM 2084 N N . LEU B 1 132 ? 3.582 122.977 -18.448 1.00 44.42 129 LEU B N 1
ATOM 2085 C CA . LEU B 1 132 ? 2.286 123.552 -18.796 1.00 44.13 129 LEU B CA 1
ATOM 2086 C C . LEU B 1 132 ? 2.363 125.081 -18.862 1.00 47.85 129 LEU B C 1
ATOM 2087 O O . LEU B 1 132 ? 1.769 125.704 -19.749 1.00 42.12 129 LEU B O 1
ATOM 2092 N N . PHE B 1 133 ? 3.111 125.680 -17.937 1.00 40.52 130 PHE B N 1
ATOM 2093 C CA . PHE B 1 133 ? 3.218 127.138 -17.891 1.00 46.22 130 PHE B CA 1
ATOM 2094 C C . PHE B 1 133 ? 4.346 127.709 -18.720 1.00 53.32 130 PHE B C 1
ATOM 2095 O O . PHE B 1 133 ? 4.523 128.918 -18.735 1.00 54.66 130 PHE B O 1
ATOM 2103 N N . SER B 1 134 ? 5.099 126.849 -19.401 1.00 58.75 131 SER B N 1
ATOM 2104 C CA . SER B 1 134 ? 6.359 127.255 -20.028 1.00 64.02 131 SER B CA 1
ATOM 2105 C C . SER B 1 134 ? 6.279 128.517 -20.888 1.00 65.98 131 SER B C 1
ATOM 2106 O O . SER B 1 134 ? 7.220 129.303 -20.923 1.00 76.78 131 SER B O 1
ATOM 2109 N N . SER B 1 135 ? 5.170 128.728 -21.579 1.00 59.00 132 SER B N 1
ATOM 2110 C CA . SER B 1 135 ? 5.128 129.840 -22.523 1.00 62.90 132 SER B CA 1
ATOM 2111 C C . SER B 1 135 ? 4.424 131.086 -21.992 1.00 61.32 132 SER B C 1
ATOM 2112 O O . SER B 1 135 ? 4.202 132.022 -22.742 1.00 57.18 132 SER B O 1
ATOM 2115 N N . PHE B 1 136 ? 4.067 131.096 -20.711 1.00 60.87 133 PHE B N 1
ATOM 2116 C CA . PHE B 1 136 ? 3.328 132.227 -20.141 1.00 55.25 133 PHE B CA 1
ATOM 2117 C C . PHE B 1 136 ? 4.239 133.233 -19.469 1.00 60.30 133 PHE B C 1
ATOM 2118 O O . PHE B 1 136 ? 5.286 132.875 -18.945 1.00 58.47 133 PHE B O 1
ATOM 2126 N N . ASP B 1 137 ? 3.841 134.501 -19.484 1.00 73.68 134 ASP B N 1
ATOM 2127 C CA . ASP B 1 137 ? 4.535 135.498 -18.663 1.00 75.68 134 ASP B CA 1
ATOM 2128 C C . ASP B 1 137 ? 4.042 135.370 -17.218 1.00 70.74 134 ASP B C 1
ATOM 2129 O O . ASP B 1 137 ? 3.109 134.609 -16.945 1.00 65.56 134 ASP B O 1
ATOM 2134 N N . ASP B 1 138 ? 4.667 136.091 -16.296 1.00 69.26 135 ASP B N 1
ATOM 2135 C CA . ASP B 1 138 ? 4.273 136.005 -14.893 1.00 72.02 135 ASP B CA 1
ATOM 2136 C C . ASP B 1 138 ? 2.791 136.315 -14.654 1.00 66.13 135 ASP B C 1
ATOM 2137 O O . ASP B 1 138 ? 2.130 135.617 -13.884 1.00 68.32 135 ASP B O 1
ATOM 2142 N N . ARG B 1 139 ? 2.262 137.335 -15.328 1.00 57.16 136 ARG B N 1
ATOM 2143 C CA . ARG B 1 139 ? 0.872 137.758 -15.114 1.00 61.69 136 ARG B CA 1
ATOM 2144 C C . ARG B 1 139 ? -0.169 136.758 -15.643 1.00 65.02 136 ARG B C 1
ATOM 2145 O O . ARG B 1 139 ? -1.265 136.635 -15.085 1.00 69.56 136 ARG B O 1
ATOM 2153 N N . GLN B 1 140 ? 0.158 136.062 -16.728 1.00 55.35 137 GLN B N 1
ATOM 2154 C CA . GLN B 1 140 ? -0.756 135.057 -17.242 1.00 54.81 137 GLN B CA 1
ATOM 2155 C C . GLN B 1 140 ? -0.759 133.874 -16.273 1.00 57.02 137 GLN B C 1
ATOM 2156 O O . GLN B 1 140 ? -1.810 133.298 -16.010 1.00 59.50 137 GLN B O 1
ATOM 2162 N N . ARG B 1 141 ? 0.412 133.527 -15.728 1.00 50.32 138 ARG B N 1
ATOM 2163 C CA . ARG B 1 141 ? 0.500 132.438 -14.756 1.00 44.31 138 ARG B CA 1
ATOM 2164 C C . ARG B 1 141 ? -0.368 132.703 -13.522 1.00 54.42 138 ARG B C 1
ATOM 2165 O O . ARG B 1 141 ? -1.061 131.813 -13.041 1.00 59.54 138 ARG B O 1
ATOM 2173 N N . ARG B 1 142 ? -0.333 133.930 -13.017 1.00 52.58 139 ARG B N 1
ATOM 2174 C CA . ARG B 1 142 ? -1.078 134.265 -11.815 1.00 59.23 139 ARG B CA 1
ATOM 2175 C C . ARG B 1 142 ? -2.591 134.248 -12.067 1.00 59.41 139 ARG B C 1
ATOM 2176 O O . ARG B 1 142 ? -3.357 133.725 -11.255 1.00 58.90 139 ARG B O 1
ATOM 2184 N N . GLU B 1 143 ? -3.025 134.810 -13.190 1.00 55.62 140 GLU B N 1
ATOM 2185 C CA . GLU B 1 143 ? -4.449 134.803 -13.508 1.00 66.29 140 GLU B CA 1
ATOM 2186 C C . GLU B 1 143 ? -4.974 133.363 -13.696 1.00 66.92 140 GLU B C 1
ATOM 2187 O O . GLU B 1 143 ? -6.081 133.022 -13.272 1.00 58.73 140 GLU B O 1
ATOM 2193 N N . ILE B 1 144 ? -4.153 132.523 -14.317 1.00 61.59 141 ILE B N 1
ATOM 2194 C CA . ILE B 1 144 ? -4.497 131.137 -14.571 1.00 59.17 141 ILE B CA 1
ATOM 2195 C C . ILE B 1 144 ? -4.667 130.358 -13.270 1.00 61.84 141 ILE B C 1
ATOM 2196 O O . ILE B 1 144 ? -5.643 129.622 -13.082 1.00 57.54 141 ILE B O 1
ATOM 2201 N N . THR B 1 145 ? -3.705 130.528 -12.372 1.00 58.62 142 THR B N 1
ATOM 2202 C CA . THR B 1 145 ? -3.731 129.847 -11.089 1.00 51.90 142 THR B CA 1
ATOM 2203 C C . THR B 1 145 ? -4.951 130.300 -10.323 1.00 46.06 142 THR B C 1
ATOM 2204 O O . THR B 1 145 ? -5.711 129.482 -9.805 1.00 41.82 142 THR B O 1
ATOM 2208 N N . ASN B 1 146 ? -5.158 131.608 -10.283 1.00 43.69 143 ASN B N 1
ATOM 2209 C CA . ASN B 1 146 ? -6.282 132.144 -9.538 1.00 47.99 143 ASN B CA 1
ATOM 2210 C C . ASN B 1 146 ? -7.567 131.529 -10.048 1.00 51.47 143 ASN B C 1
ATOM 2211 O O . ASN B 1 146 ? -8.412 131.066 -9.271 1.00 56.54 143 ASN B O 1
ATOM 2216 N N . SER B 1 147 ? -7.691 131.497 -11.369 1.00 38.86 144 SER B N 1
ATOM 2217 C CA . SER B 1 147 ? -8.868 130.938 -12.012 1.00 45.63 144 SER B CA 1
ATOM 2218 C C . SER B 1 147 ? -9.067 129.454 -11.674 1.00 55.99 144 SER B C 1
ATOM 2219 O O . SER B 1 147 ? -10.184 129.032 -11.330 1.00 55.97 144 SER B O 1
ATOM 2222 N N . LEU B 1 148 ? -7.990 128.672 -11.760 1.00 50.72 145 LEU B N 1
ATOM 2223 C CA . LEU B 1 148 ? -8.060 127.250 -11.401 1.00 49.94 145 LEU B CA 1
ATOM 2224 C C . LEU B 1 148 ? -8.549 127.020 -9.976 1.00 44.56 145 LEU B C 1
ATOM 2225 O O . LEU B 1 148 ? -9.348 126.136 -9.756 1.00 42.68 145 LEU B O 1
ATOM 2230 N N . GLU B 1 149 ? -8.050 127.805 -9.019 1.00 45.27 146 GLU B N 1
ATOM 2231 C CA . GLU B 1 149 ? -8.509 127.719 -7.641 1.00 45.78 146 GLU B CA 1
ATOM 2232 C C . GLU B 1 149 ? -10.013 127.938 -7.569 1.00 40.12 146 GLU B C 1
ATOM 2233 O O . GLU B 1 149 ? -10.719 127.214 -6.877 1.00 41.39 146 GLU B O 1
ATOM 2239 N N . ILE B 1 150 ? -10.500 128.954 -8.269 1.00 42.40 147 ILE B N 1
ATOM 2240 C CA . ILE B 1 150 ? -11.923 129.246 -8.254 1.00 39.73 147 ILE B CA 1
ATOM 2241 C C . ILE B 1 150 ? -12.686 128.082 -8.861 1.00 43.52 147 ILE B C 1
ATOM 2242 O O . ILE B 1 150 ? -13.672 127.610 -8.296 1.00 48.88 147 ILE B O 1
ATOM 2255 N N . PHE B 1 152 ? -11.698 124.993 -9.166 1.00 50.55 149 PHE B N 1
ATOM 2256 C CA . PHE B 1 152 ? -11.522 123.883 -8.244 1.00 48.49 149 PHE B CA 1
ATOM 2257 C C . PHE B 1 152 ? -12.573 123.905 -7.135 1.00 41.03 149 PHE B C 1
ATOM 2258 O O . PHE B 1 152 ? -13.196 122.894 -6.854 1.00 48.80 149 PHE B O 1
ATOM 2266 N N . GLU B 1 153 ? -12.777 125.067 -6.528 1.00 46.31 150 GLU B N 1
ATOM 2267 C CA . GLU B 1 153 ? -13.757 125.223 -5.455 1.00 53.73 150 GLU B CA 1
ATOM 2268 C C . GLU B 1 153 ? -15.193 125.126 -5.956 1.00 58.13 150 GLU B C 1
ATOM 2269 O O . GLU B 1 153 ? -16.054 124.605 -5.259 1.00 63.83 150 GLU B O 1
ATOM 2275 N N . ASN B 1 154 ? -15.454 125.651 -7.150 1.00 52.57 151 ASN B N 1
ATOM 2276 C CA . ASN B 1 154 ? -16.784 125.564 -7.735 1.00 47.90 151 ASN B CA 1
ATOM 2277 C C . ASN B 1 154 ? -17.211 124.114 -7.859 1.00 48.62 151 ASN B C 1
ATOM 2278 O O . ASN B 1 154 ? -18.318 123.757 -7.467 1.00 52.07 151 ASN B O 1
ATOM 2283 N N . GLY B 1 155 ? -16.320 123.282 -8.393 1.00 43.36 152 GLY B N 1
ATOM 2284 C CA . GLY B 1 155 ? -16.611 121.873 -8.597 1.00 54.48 152 GLY B CA 1
ATOM 2285 C C . GLY B 1 155 ? -16.626 121.052 -7.317 1.00 57.43 152 GLY B C 1
ATOM 2286 O O . GLY B 1 155 ? -17.318 120.027 -7.222 1.00 48.31 152 GLY B O 1
ATOM 2287 N N . LEU B 1 156 ? -15.861 121.501 -6.329 1.00 52.95 153 LEU B N 1
ATOM 2288 C CA . LEU B 1 156 ? -15.843 120.835 -5.035 1.00 54.37 153 LEU B CA 1
ATOM 2289 C C . LEU B 1 156 ? -17.180 120.978 -4.328 1.00 60.26 153 LEU B C 1
ATOM 2290 O O . LEU B 1 156 ? -17.620 120.069 -3.637 1.00 65.31 153 LEU B O 1
ATOM 2295 N N . LYS B 1 157 ? -17.827 122.122 -4.509 1.00 66.18 154 LYS B N 1
ATOM 2296 C CA . LYS B 1 157 ? -19.113 122.383 -3.870 1.00 71.08 154 LYS B CA 1
ATOM 2297 C C . LYS B 1 157 ? -20.207 121.460 -4.407 1.00 72.14 154 LYS B C 1
ATOM 2298 O O . LYS B 1 157 ? -21.158 121.134 -3.696 1.00 72.35 154 LYS B O 1
ATOM 2304 N N . ILE B 1 158 ? -20.061 121.028 -5.656 1.00 73.43 155 ILE B N 1
ATOM 2305 C CA . ILE B 1 158 ? -21.092 120.219 -6.307 1.00 77.05 155 ILE B CA 1
ATOM 2306 C C . ILE B 1 158 ? -20.996 118.737 -5.918 1.00 76.38 155 ILE B C 1
ATOM 2307 O O . ILE B 1 158 ? -21.906 117.956 -6.186 1.00 78.85 155 ILE B O 1
ATOM 2320 N N . CYS C 1 19 ? -27.397 59.119 -7.137 1.00 82.79 16 CYS C N 1
ATOM 2321 C CA . CYS C 1 19 ? -28.604 59.869 -7.486 1.00 86.95 16 CYS C CA 1
ATOM 2322 C C . CYS C 1 19 ? -29.510 60.106 -6.275 1.00 89.64 16 CYS C C 1
ATOM 2323 O O . CYS C 1 19 ? -29.510 61.201 -5.709 1.00 95.18 16 CYS C O 1
ATOM 2326 N N . ASP C 1 20 ? -30.276 59.091 -5.874 1.00 87.23 17 ASP C N 1
ATOM 2327 C CA . ASP C 1 20 ? -31.134 59.217 -4.692 1.00 87.56 17 ASP C CA 1
ATOM 2328 C C . ASP C 1 20 ? -30.349 59.774 -3.493 1.00 83.20 17 ASP C C 1
ATOM 2329 O O . ASP C 1 20 ? -30.855 60.610 -2.739 1.00 76.86 17 ASP C O 1
ATOM 2334 N N . LYS C 1 21 ? -29.110 59.311 -3.339 1.00 78.91 18 LYS C N 1
ATOM 2335 C CA . LYS C 1 21 ? -28.201 59.789 -2.300 1.00 77.04 18 LYS C CA 1
ATOM 2336 C C . LYS C 1 21 ? -27.946 61.303 -2.356 1.00 77.38 18 LYS C C 1
ATOM 2337 O O . LYS C 1 21 ? -27.866 61.947 -1.308 1.00 75.07 18 LYS C O 1
ATOM 2343 N N . GLU C 1 22 ? -27.816 61.878 -3.554 1.00 79.07 19 GLU C N 1
ATOM 2344 C CA . GLU C 1 22 ? -27.455 63.299 -3.654 1.00 84.64 19 GLU C CA 1
ATOM 2345 C C . GLU C 1 22 ? -28.629 64.256 -3.893 1.00 80.64 19 GLU C C 1
ATOM 2346 O O . GLU C 1 22 ? -28.462 65.476 -3.822 1.00 80.63 19 GLU C O 1
ATOM 2352 N N . PHE C 1 23 ? -29.809 63.701 -4.157 1.00 72.04 20 PHE C N 1
ATOM 2353 C CA . PHE C 1 23 ? -30.999 64.502 -4.404 1.00 66.32 20 PHE C CA 1
ATOM 2354 C C . PHE C 1 23 ? -31.842 64.727 -3.137 1.00 60.72 20 PHE C C 1
ATOM 2355 O O . PHE C 1 23 ? -32.563 65.717 -3.031 1.00 61.84 20 PHE C O 1
ATOM 2363 N N . ILE C 1 24 ? -31.744 63.813 -2.177 1.00 59.35 21 ILE C N 1
ATOM 2364 C CA . ILE C 1 24 ? -32.587 63.844 -0.977 1.00 63.72 21 ILE C CA 1
ATOM 2365 C C . ILE C 1 24 ? -32.492 65.142 -0.128 1.00 48.95 21 ILE C C 1
ATOM 2366 O O . ILE C 1 24 ? -33.517 65.758 0.198 1.00 48.87 21 ILE C O 1
ATOM 2371 N N . GLY C 1 25 ? -31.273 65.556 0.213 1.00 42.81 22 GLY C N 1
ATOM 2372 C CA . GLY C 1 25 ? -31.068 66.768 0.990 1.00 34.54 22 GLY C CA 1
ATOM 2373 C C . GLY C 1 25 ? -31.707 67.952 0.280 1.00 50.98 22 GLY C C 1
ATOM 2374 O O . GLY C 1 25 ? -32.211 68.895 0.908 1.00 59.14 22 GLY C O 1
ATOM 2375 N N . LYS C 1 26 ? -31.690 67.893 -1.046 1.00 43.60 23 LYS C N 1
ATOM 2376 C CA . LYS C 1 26 ? -32.306 68.919 -1.862 1.00 45.96 23 LYS C CA 1
ATOM 2377 C C . LYS C 1 26 ? -33.832 68.810 -1.785 1.00 48.87 23 LYS C C 1
ATOM 2378 O O . LYS C 1 26 ? -34.534 69.813 -1.706 1.00 45.89 23 LYS C O 1
ATOM 2384 N N . ALA C 1 27 ? -34.346 67.587 -1.810 1.00 46.89 24 ALA C N 1
ATOM 2385 C CA . ALA C 1 27 ? -35.783 67.393 -1.749 1.00 43.57 24 ALA C CA 1
ATOM 2386 C C . ALA C 1 27 ? -36.237 68.004 -0.434 1.00 45.86 24 ALA C C 1
ATOM 2387 O O . ALA C 1 27 ? -37.136 68.843 -0.382 1.00 44.62 24 ALA C O 1
ATOM 2389 N N . ILE C 1 28 ? -35.582 67.572 0.632 1.00 39.04 25 ILE C N 1
ATOM 2390 C CA . ILE C 1 28 ? -35.867 68.101 1.942 1.00 48.77 25 ILE C CA 1
ATOM 2391 C C . ILE C 1 28 ? -35.822 69.632 2.001 1.00 48.99 25 ILE C C 1
ATOM 2392 O O . ILE C 1 28 ? -36.758 70.254 2.494 1.00 57.56 25 ILE C O 1
ATOM 2397 N N . SER C 1 29 ? -34.759 70.239 1.483 1.00 39.06 26 SER C N 1
ATOM 2398 C CA . SER C 1 29 ? -34.600 71.697 1.591 1.00 46.72 26 SER C CA 1
ATOM 2399 C C . SER C 1 29 ? -35.671 72.497 0.842 1.00 44.30 26 SER C C 1
ATOM 2400 O O . SER C 1 29 ? -36.062 73.583 1.261 1.00 49.67 26 SER C O 1
ATOM 2403 N N . TYR C 1 30 ? -36.150 71.940 -0.257 1.00 43.56 27 TYR C N 1
ATOM 2404 C CA . TYR C 1 30 ? -37.260 72.522 -0.997 1.00 42.13 27 TYR C CA 1
ATOM 2405 C C . TYR C 1 30 ? -38.565 72.480 -0.189 1.00 38.88 27 TYR C C 1
ATOM 2406 O O . TYR C 1 30 ? -39.244 73.487 -0.049 1.00 40.35 27 TYR C O 1
ATOM 2415 N N . LEU C 1 31 ? -38.900 71.314 0.349 1.00 42.85 28 LEU C N 1
ATOM 2416 C CA . LEU C 1 31 ? -40.073 71.167 1.196 1.00 39.94 28 LEU C CA 1
ATOM 2417 C C . LEU C 1 31 ? -40.016 72.135 2.377 1.00 45.02 28 LEU C C 1
ATOM 2418 O O . LEU C 1 31 ? -41.000 72.816 2.713 1.00 42.78 28 LEU C O 1
ATOM 2423 N N . TYR C 1 32 ? -38.848 72.197 2.998 1.00 39.41 29 TYR C N 1
ATOM 2424 C CA . TYR C 1 32 ? -38.612 73.146 4.063 1.00 31.58 29 TYR C CA 1
ATOM 2425 C C . TYR C 1 32 ? -38.847 74.614 3.629 1.00 36.50 29 TYR C C 1
ATOM 2426 O O . TYR C 1 32 ? -39.565 75.362 4.292 1.00 37.21 29 TYR C O 1
ATOM 2435 N N . ARG C 1 33 ? -38.244 75.029 2.514 1.00 41.21 30 ARG C N 1
ATOM 2436 C CA . ARG C 1 33 ? -38.300 76.435 2.131 1.00 43.38 30 ARG C CA 1
ATOM 2437 C C . ARG C 1 33 ? -39.681 76.816 1.671 1.00 47.45 30 ARG C C 1
ATOM 2438 O O . ARG C 1 33 ? -40.110 77.956 1.853 1.00 45.16 30 ARG C O 1
ATOM 2446 N N . TYR C 1 34 ? -40.392 75.856 1.099 1.00 44.47 31 TYR C N 1
ATOM 2447 C CA . TYR C 1 34 ? -41.747 76.145 0.635 1.00 45.70 31 TYR C CA 1
ATOM 2448 C C . TYR C 1 34 ? -42.690 76.194 1.816 1.00 44.65 31 TYR C C 1
ATOM 2449 O O . TYR C 1 34 ? -43.547 77.076 1.893 1.00 47.78 31 TYR C O 1
ATOM 2458 N N . GLY C 1 35 ? -42.498 75.264 2.751 1.00 39.52 32 GLY C N 1
ATOM 2459 C CA . GLY C 1 35 ? -43.262 75.253 3.981 1.00 38.65 32 GLY C CA 1
ATOM 2460 C C . GLY C 1 35 ? -43.166 76.561 4.752 1.00 41.57 32 GLY C C 1
ATOM 2461 O O . GLY C 1 35 ? -44.146 77.000 5.348 1.00 41.05 32 GLY C O 1
ATOM 2462 N N . GLN C 1 36 ? -41.995 77.192 4.732 1.00 38.04 33 GLN C N 1
ATOM 2463 C CA . GLN C 1 36 ? -41.828 78.471 5.418 1.00 41.89 33 GLN C CA 1
ATOM 2464 C C . GLN C 1 36 ? -42.702 79.514 4.761 1.00 47.79 33 GLN C C 1
ATOM 2465 O O . GLN C 1 36 ? -43.296 80.357 5.422 1.00 47.77 33 GLN C O 1
ATOM 2471 N N . ILE C 1 37 ? -42.787 79.446 3.443 1.00 46.39 34 ILE C N 1
ATOM 2472 C CA . ILE C 1 37 ? -43.633 80.373 2.732 1.00 45.21 34 ILE C CA 1
ATOM 2473 C C . ILE C 1 37 ? -45.101 80.175 3.088 1.00 41.22 34 ILE C C 1
ATOM 2474 O O . ILE C 1 37 ? -45.828 81.124 3.340 1.00 42.08 34 ILE C O 1
ATOM 2479 N N . TYR C 1 38 ? -45.528 78.932 3.144 1.00 34.00 35 TYR C N 1
ATOM 2480 C CA . TYR C 1 38 ? -46.905 78.655 3.455 1.00 41.92 35 TYR C CA 1
ATOM 2481 C C . TYR C 1 38 ? -47.210 79.092 4.888 1.00 51.66 35 TYR C C 1
ATOM 2482 O O . TYR C 1 38 ? -48.142 79.861 5.149 1.00 56.29 35 TYR C O 1
ATOM 2491 N N . ILE C 1 39 ? -46.412 78.598 5.818 1.00 40.08 36 ILE C N 1
ATOM 2492 C CA . ILE C 1 39 ? -46.602 78.939 7.207 1.00 41.79 36 ILE C CA 1
ATOM 2493 C C . ILE C 1 39 ? -46.509 80.451 7.387 1.00 45.47 36 ILE C C 1
ATOM 2494 O O . ILE C 1 39 ? -47.298 81.049 8.127 1.00 43.11 36 ILE C O 1
ATOM 2499 N N . GLY C 1 40 ? -45.556 81.051 6.677 1.00 43.78 37 GLY C N 1
ATOM 2500 C CA . GLY C 1 40 ? -45.340 82.482 6.693 1.00 35.84 37 GLY C CA 1
ATOM 2501 C C . GLY C 1 40 ? -46.610 83.266 6.442 1.00 37.56 37 GLY C C 1
ATOM 2502 O O . GLY C 1 40 ? -46.898 84.240 7.133 1.00 42.12 37 GLY C O 1
ATOM 2503 N N . LYS C 1 41 ? -47.375 82.829 5.455 1.00 38.41 38 LYS C N 1
ATOM 2504 C CA . LYS C 1 41 ? -48.628 83.486 5.107 1.00 42.05 38 LYS C CA 1
ATOM 2505 C C . LYS C 1 41 ? -49.736 83.175 6.102 1.00 39.63 38 LYS C C 1
ATOM 2506 O O . LYS C 1 41 ? -50.629 83.985 6.294 1.00 45.62 38 LYS C O 1
ATOM 2512 N N . LYS C 1 42 ? -49.692 82.001 6.716 1.00 38.04 39 LYS C N 1
ATOM 2513 C CA . LYS C 1 42 ? -50.719 81.631 7.686 1.00 49.01 39 LYS C CA 1
ATOM 2514 C C . LYS C 1 42 ? -50.564 82.402 9.009 1.00 44.70 39 LYS C C 1
ATOM 2515 O O . LYS C 1 42 ? -51.518 82.575 9.749 1.00 52.92 39 LYS C O 1
ATOM 2521 N N . ILE C 1 43 ? -49.366 82.887 9.289 1.00 44.06 40 ILE C N 1
ATOM 2522 C CA . ILE C 1 43 ? -49.121 83.554 10.560 1.00 44.11 40 ILE C CA 1
ATOM 2523 C C . ILE C 1 43 ? -48.869 85.068 10.465 1.00 49.97 40 ILE C C 1
ATOM 2524 O O . ILE C 1 43 ? -48.686 85.709 11.498 1.00 55.67 40 ILE C O 1
ATOM 2529 N N . GLU C 1 44 ? -48.877 85.629 9.246 1.00 50.45 41 GLU C N 1
ATOM 2530 C CA . GLU C 1 44 ? -48.770 87.086 9.041 1.00 48.62 41 GLU C CA 1
ATOM 2531 C C . GLU C 1 44 ? -49.737 87.847 9.950 1.00 47.21 41 GLU C C 1
ATOM 2532 O O . GLU C 1 44 ? -49.344 88.809 10.588 1.00 45.79 41 GLU C O 1
ATOM 2538 N N . PRO C 1 45 ? -51.021 87.428 9.977 1.00 46.55 42 PRO C N 1
ATOM 2539 C CA . PRO C 1 45 ? -52.087 88.042 10.790 1.00 43.87 42 PRO C CA 1
ATOM 2540 C C . PRO C 1 45 ? -51.778 88.139 12.283 1.00 55.63 42 PRO C C 1
ATOM 2541 O O . PRO C 1 45 ? -52.378 88.964 12.990 1.00 55.03 42 PRO C O 1
ATOM 2545 N N . TYR C 1 46 ? -50.891 87.283 12.774 1.00 49.26 43 TYR C N 1
ATOM 2546 C CA . TYR C 1 46 ? -50.527 87.348 14.171 1.00 40.57 43 TYR C CA 1
ATOM 2547 C C . TYR C 1 46 ? -49.300 88.224 14.309 1.00 44.58 43 TYR C C 1
ATOM 2548 O O . TYR C 1 46 ? -48.833 88.463 15.410 1.00 47.82 43 TYR C O 1
ATOM 2557 N N . GLY C 1 47 ? -48.791 88.702 13.174 1.00 39.53 44 GLY C N 1
ATOM 2558 C CA . GLY C 1 47 ? -47.593 89.522 13.130 1.00 29.99 44 GLY C CA 1
ATOM 2559 C C . GLY C 1 47 ? -46.311 88.735 13.364 1.00 47.27 44 GLY C C 1
ATOM 2560 O O . GLY C 1 47 ? -45.345 89.278 13.887 1.00 41.17 44 GLY C O 1
ATOM 2561 N N . ILE C 1 48 ? -46.296 87.459 12.978 1.00 49.21 45 ILE C N 1
ATOM 2562 C CA . ILE C 1 48 ? -45.142 86.589 13.226 1.00 48.48 45 ILE C CA 1
ATOM 2563 C C . ILE C 1 48 ? -44.461 86.196 11.921 1.00 46.74 45 ILE C C 1
ATOM 2564 O O . ILE C 1 48 ? -45.120 85.776 10.972 1.00 47.34 45 ILE C O 1
ATOM 2569 N N . GLY C 1 49 ? -43.143 86.348 11.868 1.00 44.44 46 GLY C N 1
ATOM 2570 C CA . GLY C 1 49 ? -42.374 85.939 10.701 1.00 35.95 46 GLY C CA 1
ATOM 2571 C C . GLY C 1 49 ? -42.107 84.443 10.811 1.00 46.40 46 GLY C C 1
ATOM 2572 O O . GLY C 1 49 ? -42.162 83.883 11.922 1.00 34.63 46 GLY C O 1
ATOM 2573 N N . SER C 1 50 ? -41.812 83.805 9.674 1.00 39.75 47 SER C N 1
ATOM 2574 C CA . SER C 1 50 ? -41.681 82.351 9.599 1.00 44.54 47 SER C CA 1
ATOM 2575 C C . SER C 1 50 ? -40.448 81.837 10.320 1.00 50.47 47 SER C C 1
ATOM 2576 O O . SER C 1 50 ? -40.431 80.701 10.774 1.00 60.58 47 SER C O 1
ATOM 2579 N N . GLY C 1 51 ? -39.425 82.676 10.436 1.00 47.09 48 GLY C N 1
ATOM 2580 C CA . GLY C 1 51 ? -38.246 82.327 11.211 1.00 41.52 48 GLY C CA 1
ATOM 2581 C C . GLY C 1 51 ? -38.404 82.267 12.737 1.00 39.47 48 GLY C C 1
ATOM 2582 O O . GLY C 1 51 ? -37.524 81.763 13.431 1.00 35.24 48 GLY C O 1
ATOM 2583 N N . GLN C 1 52 ? -39.499 82.780 13.284 1.00 41.09 49 GLN C N 1
ATOM 2584 C CA . GLN C 1 52 ? -39.690 82.653 14.730 1.00 46.42 49 GLN C CA 1
ATOM 2585 C C . GLN C 1 52 ? -40.554 81.466 15.099 1.00 35.34 49 GLN C C 1
ATOM 2586 O O . GLN C 1 52 ? -40.522 80.975 16.231 1.00 51.67 49 GLN C O 1
ATOM 2592 N N . PHE C 1 53 ? -41.318 81.004 14.129 1.00 34.54 50 PHE C N 1
ATOM 2593 C CA . PHE C 1 53 ? -42.179 79.835 14.292 1.00 39.45 50 PHE C CA 1
ATOM 2594 C C . PHE C 1 53 ? -41.511 78.634 15.001 1.00 42.72 50 PHE C C 1
ATOM 2595 O O . PHE C 1 53 ? -42.039 78.139 15.994 1.00 45.21 50 PHE C O 1
ATOM 2603 N N . PRO C 1 54 ? -40.350 78.165 14.503 1.00 44.38 51 PRO C N 1
ATOM 2604 C CA . PRO C 1 54 ? -39.760 77.003 15.199 1.00 47.63 51 PRO C CA 1
ATOM 2605 C C . PRO C 1 54 ? -39.465 77.298 16.675 1.00 40.89 51 PRO C C 1
ATOM 2606 O O . PRO C 1 54 ? -39.561 76.420 17.528 1.00 44.81 51 PRO C O 1
ATOM 2610 N N . PHE C 1 55 ? -39.142 78.544 16.969 1.00 37.12 52 PHE C N 1
ATOM 2611 C CA . PHE C 1 55 ? -38.857 78.943 18.335 1.00 41.18 52 PHE C CA 1
ATOM 2612 C C . PHE C 1 55 ? -40.086 78.820 19.221 1.00 42.16 52 PHE C C 1
ATOM 2613 O O . PHE C 1 55 ? -40.031 78.225 20.305 1.00 37.64 52 PHE C O 1
ATOM 2621 N N . LEU C 1 56 ? -41.196 79.367 18.750 1.00 42.26 53 LEU C N 1
ATOM 2622 C CA . LEU C 1 56 ? -42.461 79.209 19.440 1.00 41.94 53 LEU C CA 1
ATOM 2623 C C . LEU C 1 56 ? -42.772 77.740 19.664 1.00 48.06 53 LEU C C 1
ATOM 2624 O O . LEU C 1 56 ? -42.990 77.320 20.801 1.00 49.84 53 LEU C O 1
ATOM 2637 N N . ARG C 1 58 ? -40.927 75.024 19.702 1.00 52.24 55 ARG C N 1
ATOM 2638 C CA . ARG C 1 58 ? -40.067 74.416 20.710 1.00 44.45 55 ARG C CA 1
ATOM 2639 C C . ARG C 1 58 ? -40.520 74.833 22.111 1.00 44.42 55 ARG C C 1
ATOM 2640 O O . ARG C 1 58 ? -40.605 74.011 23.014 1.00 51.38 55 ARG C O 1
ATOM 2648 N N . LEU C 1 59 ? -40.828 76.112 22.288 1.00 44.00 56 LEU C N 1
ATOM 2649 C CA . LEU C 1 59 ? -41.242 76.615 23.603 1.00 45.69 56 LEU C CA 1
ATOM 2650 C C . LEU C 1 59 ? -42.539 76.012 24.077 1.00 45.54 56 LEU C C 1
ATOM 2651 O O . LEU C 1 59 ? -42.797 75.949 25.266 1.00 54.38 56 LEU C O 1
ATOM 2656 N N . TYR C 1 60 ? -43.361 75.556 23.149 1.00 49.95 57 TYR C N 1
ATOM 2657 C CA . TYR C 1 60 ? -44.584 74.889 23.549 1.00 51.56 57 TYR C CA 1
ATOM 2658 C C . TYR C 1 60 ? -44.300 73.519 24.136 1.00 58.15 57 TYR C C 1
ATOM 2659 O O . TYR C 1 60 ? -45.116 72.988 24.877 1.00 58.96 57 TYR C O 1
ATOM 2668 N N . ARG C 1 61 ? -43.145 72.950 23.794 1.00 67.77 58 ARG C N 1
ATOM 2669 C CA . ARG C 1 61 ? -42.776 71.606 24.237 1.00 72.79 58 ARG C CA 1
ATOM 2670 C C . ARG C 1 61 ? -42.150 71.748 25.615 1.00 76.99 58 ARG C C 1
ATOM 2671 O O . ARG C 1 61 ? -42.461 71.005 26.545 1.00 83.00 58 ARG C O 1
ATOM 2679 N N . GLU C 1 62 ? -41.273 72.736 25.730 1.00 75.68 59 GLU C N 1
ATOM 2680 C CA . GLU C 1 62 ? -40.563 73.024 26.959 1.00 76.90 59 GLU C CA 1
ATOM 2681 C C . GLU C 1 62 ? -40.399 74.533 27.074 1.00 71.40 59 GLU C C 1
ATOM 2682 O O . GLU C 1 62 ? -39.973 75.199 26.136 1.00 74.55 59 GLU C O 1
ATOM 2688 N N . ASP C 1 63 ? -40.738 75.067 28.234 1.00 65.33 60 ASP C N 1
ATOM 2689 C CA . ASP C 1 63 ? -40.834 76.502 28.412 1.00 66.05 60 ASP C CA 1
ATOM 2690 C C . ASP C 1 63 ? -39.869 76.980 29.509 1.00 64.73 60 ASP C C 1
ATOM 2691 O O . ASP C 1 63 ? -39.626 76.267 30.478 1.00 68.40 60 ASP C O 1
ATOM 2696 N N . GLY C 1 64 ? -39.290 78.167 29.345 1.00 60.03 61 GLY C N 1
ATOM 2697 C CA . GLY C 1 64 ? -38.334 78.670 30.319 1.00 52.21 61 GLY C CA 1
ATOM 2698 C C . GLY C 1 64 ? -36.935 78.175 30.012 1.00 56.33 61 GLY C C 1
ATOM 2699 O O . GLY C 1 64 ? -36.131 77.940 30.902 1.00 59.07 61 GLY C O 1
ATOM 2700 N N . ILE C 1 65 ? -36.655 78.019 28.729 1.00 54.99 62 ILE C N 1
ATOM 2701 C CA . ILE C 1 65 ? -35.420 77.429 28.265 1.00 59.09 62 ILE C CA 1
ATOM 2702 C C . ILE C 1 65 ? -34.381 78.511 28.024 1.00 55.01 62 ILE C C 1
ATOM 2703 O O . ILE C 1 65 ? -34.677 79.550 27.442 1.00 57.41 62 ILE C O 1
ATOM 2708 N N . ASN C 1 66 ? -33.153 78.253 28.442 1.00 51.33 63 ASN C N 1
ATOM 2709 C CA . ASN C 1 66 ? -32.047 79.118 28.073 1.00 55.21 63 ASN C CA 1
ATOM 2710 C C . ASN C 1 66 ? -32.004 79.312 26.568 1.00 50.15 63 ASN C C 1
ATOM 2711 O O . ASN C 1 66 ? -32.349 78.421 25.816 1.00 54.36 63 ASN C O 1
ATOM 2716 N N . GLN C 1 67 ? -31.568 80.486 26.139 1.00 52.11 64 GLN C N 1
ATOM 2717 C CA . GLN C 1 67 ? -31.550 80.849 24.729 1.00 53.48 64 GLN C CA 1
ATOM 2718 C C . GLN C 1 67 ? -30.413 80.157 23.954 1.00 52.96 64 GLN C C 1
ATOM 2719 O O . GLN C 1 67 ? -30.525 79.893 22.755 1.00 56.29 64 GLN C O 1
ATOM 2725 N N . GLU C 1 68 ? -29.324 79.856 24.645 1.00 56.36 65 GLU C N 1
ATOM 2726 C CA . GLU C 1 68 ? -28.254 79.062 24.059 1.00 65.12 65 GLU C CA 1
ATOM 2727 C C . GLU C 1 68 ? -28.785 77.664 23.772 1.00 60.34 65 GLU C C 1
ATOM 2728 O O . GLU C 1 68 ? -28.451 77.064 22.754 1.00 58.62 65 GLU C O 1
ATOM 2734 N N . SER C 1 69 ? -29.630 77.155 24.662 1.00 51.66 66 SER C N 1
ATOM 2735 C CA . SER C 1 69 ? -30.143 75.798 24.517 1.00 54.56 66 SER C CA 1
ATOM 2736 C C . SER C 1 69 ? -31.130 75.713 23.380 1.00 58.99 66 SER C C 1
ATOM 2737 O O . SER C 1 69 ? -31.174 74.726 22.658 1.00 61.00 66 SER C O 1
ATOM 2740 N N . LEU C 1 70 ? -31.937 76.755 23.228 1.00 59.46 67 LEU C N 1
ATOM 2741 C CA . LEU C 1 70 ? -32.841 76.817 22.101 1.00 55.60 67 LEU C CA 1
ATOM 2742 C C . LEU C 1 70 ? -32.049 76.579 20.829 1.00 53.64 67 LEU C C 1
ATOM 2743 O O . LEU C 1 70 ? -32.308 75.643 20.073 1.00 60.81 67 LEU C O 1
ATOM 2748 N N . SER C 1 71 ? -31.063 77.436 20.624 1.00 43.35 68 SER C N 1
ATOM 2749 C CA . SER C 1 71 ? -30.304 77.475 19.396 1.00 48.56 68 SER C CA 1
ATOM 2750 C C . SER C 1 71 ? -29.586 76.153 19.171 1.00 54.57 68 SER C C 1
ATOM 2751 O O . SER C 1 71 ? -29.475 75.695 18.042 1.00 59.61 68 SER C O 1
ATOM 2754 N N . ASP C 1 72 ? -29.134 75.518 20.246 1.00 50.79 69 ASP C N 1
ATOM 2755 C CA . ASP C 1 72 ? -28.516 74.206 20.121 1.00 57.91 69 ASP C CA 1
ATOM 2756 C C . ASP C 1 72 ? -29.481 73.104 19.718 1.00 60.75 69 ASP C C 1
ATOM 2757 O O . ASP C 1 72 ? -29.196 72.363 18.789 1.00 67.85 69 ASP C O 1
ATOM 2762 N N . TYR C 1 73 ? -30.610 72.979 20.410 1.00 60.86 70 TYR C N 1
ATOM 2763 C CA . TYR C 1 73 ? -31.579 71.942 20.052 1.00 59.81 70 TYR C CA 1
ATOM 2764 C C . TYR C 1 73 ? -32.095 72.124 18.619 1.00 54.60 70 TYR C C 1
ATOM 2765 O O . TYR C 1 73 ? -32.196 71.158 17.873 1.00 60.54 70 TYR C O 1
ATOM 2774 N N . LEU C 1 74 ? -32.394 73.365 18.237 1.00 46.23 71 LEU C N 1
ATOM 2775 C CA . LEU C 1 74 ? -32.911 73.675 16.908 1.00 43.51 71 LEU C CA 1
ATOM 2776 C C . LEU C 1 74 ? -31.821 73.724 15.829 1.00 44.96 71 LEU C C 1
ATOM 2777 O O . LEU C 1 74 ? -32.109 73.673 14.629 1.00 49.93 71 LEU C O 1
ATOM 2782 N N . LYS C 1 75 ? -30.571 73.828 16.252 1.00 44.70 72 LYS C N 1
ATOM 2783 C CA . LYS C 1 75 ? -29.465 73.932 15.307 1.00 47.09 72 LYS C CA 1
ATOM 2784 C C . LYS C 1 75 ? -29.658 75.126 14.360 1.00 50.44 72 LYS C C 1
ATOM 2785 O O . LYS C 1 75 ? -29.437 75.022 13.160 1.00 63.00 72 LYS C O 1
ATOM 2791 N N . ILE C 1 76 ? -30.089 76.248 14.925 1.00 47.86 73 ILE C N 1
ATOM 2792 C CA . ILE C 1 76 ? -30.109 77.548 14.263 1.00 43.14 73 ILE C CA 1
ATOM 2793 C C . ILE C 1 76 ? -29.066 78.358 15.003 1.00 46.60 73 ILE C C 1
ATOM 2794 O O . ILE C 1 76 ? -28.971 78.246 16.222 1.00 52.96 73 ILE C O 1
ATOM 2799 N N . ASP C 1 77 ? -28.275 79.159 14.299 1.00 46.53 74 ASP C N 1
ATOM 2800 C CA . ASP C 1 77 ? -27.079 79.731 14.929 1.00 55.60 74 ASP C CA 1
ATOM 2801 C C . ASP C 1 77 ? -27.366 80.923 15.842 1.00 56.29 74 ASP C C 1
ATOM 2802 O O . ASP C 1 77 ? -28.444 81.507 15.799 1.00 57.32 74 ASP C O 1
ATOM 2807 N N . LYS C 1 78 ? -26.381 81.268 16.665 1.00 62.16 75 LYS C N 1
ATOM 2808 C CA . LYS C 1 78 ? -26.525 82.283 17.709 1.00 59.40 75 LYS C CA 1
ATOM 2809 C C . LYS C 1 78 ? -27.214 83.560 17.239 1.00 53.53 75 LYS C C 1
ATOM 2810 O O . LYS C 1 78 ? -28.235 83.962 17.788 1.00 59.38 75 LYS C O 1
ATOM 2816 N N . GLY C 1 79 ? -26.646 84.200 16.225 1.00 51.40 76 GLY C N 1
ATOM 2817 C CA . GLY C 1 79 ? -27.183 85.447 15.704 1.00 52.75 76 GLY C CA 1
ATOM 2818 C C . GLY C 1 79 ? -28.633 85.376 15.243 1.00 58.53 76 GLY C C 1
ATOM 2819 O O . GLY C 1 79 ? -29.437 86.238 15.602 1.00 65.27 76 GLY C O 1
ATOM 2820 N N . THR C 1 80 ? -28.966 84.358 14.449 1.00 54.15 77 THR C N 1
ATOM 2821 C CA . THR C 1 80 ? -30.323 84.173 13.931 1.00 55.09 77 THR C CA 1
ATOM 2822 C C . THR C 1 80 ? -31.357 83.995 15.052 1.00 51.81 77 THR C C 1
ATOM 2823 O O . THR C 1 80 ? -32.481 84.496 14.968 1.00 41.85 77 THR C O 1
ATOM 2827 N N . THR C 1 81 ? -30.947 83.304 16.104 1.00 45.30 78 THR C N 1
ATOM 2828 C CA . THR C 1 81 ? -31.780 83.071 17.260 1.00 42.33 78 THR C CA 1
ATOM 2829 C C . THR C 1 81 ? -32.048 84.351 18.055 1.00 52.88 78 THR C C 1
ATOM 2830 O O . THR C 1 81 ? -33.176 84.592 18.495 1.00 58.14 78 THR C O 1
ATOM 2834 N N . ALA C 1 82 ? -31.020 85.171 18.249 1.00 42.14 79 ALA C N 1
ATOM 2835 C CA . ALA C 1 82 ? -31.210 86.426 18.972 1.00 38.42 79 ALA C CA 1
ATOM 2836 C C . ALA C 1 82 ? -32.225 87.271 18.227 1.00 44.53 79 ALA C C 1
ATOM 2837 O O . ALA C 1 82 ? -33.084 87.904 18.825 1.00 58.31 79 ALA C O 1
ATOM 2839 N N . ARG C 1 83 ? -32.117 87.270 16.907 1.00 46.19 80 ARG C N 1
ATOM 2840 C CA . ARG C 1 83 ? -32.971 88.092 16.081 1.00 53.54 80 ARG C CA 1
ATOM 2841 C C . ARG C 1 83 ? -34.399 87.583 16.159 1.00 45.52 80 ARG C C 1
ATOM 2842 O O . ARG C 1 83 ? -35.345 88.364 16.238 1.00 52.60 80 ARG C O 1
ATOM 2850 N N . ALA C 1 84 ? -34.553 86.268 16.156 1.00 33.66 81 ALA C N 1
ATOM 2851 C CA . ALA C 1 84 ? -35.887 85.683 16.122 1.00 36.30 81 ALA C CA 1
ATOM 2852 C C . ALA C 1 84 ? -36.541 85.921 17.475 1.00 40.78 81 ALA C C 1
ATOM 2853 O O . ALA C 1 84 ? -37.726 86.251 17.566 1.00 52.54 81 ALA C O 1
ATOM 2855 N N . ILE C 1 85 ? -35.740 85.777 18.522 1.00 29.68 82 ILE C N 1
ATOM 2856 C CA . ILE C 1 85 ? -36.229 85.896 19.883 1.00 41.44 82 ILE C CA 1
ATOM 2857 C C . ILE C 1 85 ? -36.587 87.348 20.162 1.00 48.97 82 ILE C C 1
ATOM 2858 O O . ILE C 1 85 ? -37.614 87.628 20.766 1.00 48.83 82 ILE C O 1
ATOM 2863 N N . GLN C 1 86 ? -35.742 88.264 19.698 1.00 42.56 83 GLN C N 1
ATOM 2864 C CA . GLN C 1 86 ? -35.978 89.680 19.893 1.00 43.73 83 GLN C CA 1
ATOM 2865 C C . GLN C 1 86 ? -37.310 90.080 19.247 1.00 37.46 83 GLN C C 1
ATOM 2866 O O . GLN C 1 86 ? -38.102 90.826 19.818 1.00 47.86 83 GLN C O 1
ATOM 2872 N N . LYS C 1 87 ? -37.562 89.553 18.065 1.00 28.96 84 LYS C N 1
ATOM 2873 C CA . LYS C 1 87 ? -38.832 89.797 17.394 1.00 45.99 84 LYS C CA 1
ATOM 287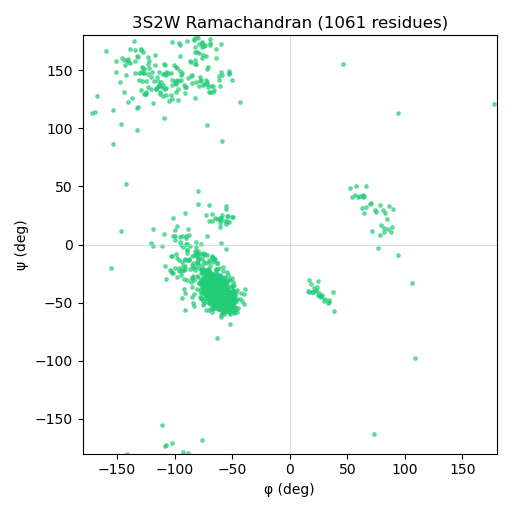4 C C . LYS C 1 87 ? -40.020 89.213 18.174 1.00 46.48 84 LYS C C 1
ATOM 2875 O O . LYS C 1 87 ? -41.069 89.860 18.298 1.00 40.92 84 LYS C O 1
ATOM 2881 N N . LEU C 1 88 ? -39.851 88.010 18.717 1.00 41.02 85 LEU C N 1
ATOM 2882 C CA . LEU C 1 88 ? -40.891 87.416 19.551 1.00 38.97 85 LEU C CA 1
ATOM 2883 C C . LEU C 1 88 ? -41.129 88.218 20.835 1.00 42.96 85 LEU C C 1
ATOM 2884 O O . LEU C 1 88 ? -42.268 88.356 21.299 1.00 47.84 85 LEU C O 1
ATOM 2889 N N . VAL C 1 89 ? -40.062 88.771 21.399 1.00 44.47 86 VAL C N 1
ATOM 2890 C CA . VAL C 1 89 ? -40.189 89.620 22.574 1.00 44.01 86 VAL C CA 1
ATOM 2891 C C . VAL C 1 89 ? -40.910 90.942 22.252 1.00 47.58 86 VAL C C 1
ATOM 2892 O O . VAL C 1 89 ? -41.764 91.391 23.021 1.00 47.35 86 VAL C O 1
ATOM 2896 N N . ASP C 1 90 ? -40.571 91.542 21.108 1.00 43.00 87 ASP C N 1
ATOM 2897 C CA . ASP C 1 90 ? -41.189 92.800 20.657 1.00 42.91 87 ASP C CA 1
ATOM 2898 C C . ASP C 1 90 ? -42.646 92.619 20.314 1.00 43.22 87 ASP C C 1
ATOM 2899 O O . ASP C 1 90 ? -43.444 93.542 20.448 1.00 49.77 87 ASP C O 1
ATOM 2904 N N . GLU C 1 91 ? -42.981 91.428 19.843 1.00 40.25 88 GLU C N 1
ATOM 2905 C CA . GLU C 1 91 ? -44.339 91.134 19.428 1.00 37.66 88 GLU C CA 1
ATOM 2906 C C . GLU C 1 91 ? -45.175 90.762 20.631 1.00 43.23 88 GLU C C 1
ATOM 2907 O O . GLU C 1 91 ? -46.386 90.623 20.516 1.00 50.67 88 GLU C O 1
ATOM 2913 N N . GLY C 1 92 ? -44.520 90.587 21.782 1.00 46.07 89 GLY C N 1
ATOM 2914 C CA . GLY C 1 92 ? -45.204 90.305 23.046 1.00 44.37 89 GLY C CA 1
ATOM 2915 C C . GLY C 1 92 ? -45.563 88.846 23.322 1.00 45.98 89 GLY C C 1
ATOM 2916 O O . GLY C 1 92 ? -46.457 88.576 24.109 1.00 49.24 89 GLY C O 1
ATOM 2917 N N . TYR C 1 93 ? -44.870 87.910 22.675 1.00 44.23 90 TYR C N 1
ATOM 2918 C CA . TYR C 1 93 ? -45.225 86.489 22.734 1.00 44.39 90 TYR C CA 1
ATOM 2919 C C . TYR C 1 93 ? -44.290 85.738 23.651 1.00 48.55 90 TYR C C 1
ATOM 2920 O O . TYR C 1 93 ? -44.625 84.657 24.129 1.00 46.09 90 TYR C O 1
ATOM 2929 N N . VAL C 1 94 ? -43.106 86.301 23.877 1.00 48.79 91 VAL C N 1
ATOM 2930 C CA . VAL C 1 94 ? -42.207 85.762 24.883 1.00 41.69 91 VAL C CA 1
ATOM 2931 C C . VAL C 1 94 ? -41.557 86.893 25.673 1.00 48.36 91 VAL C C 1
ATOM 2932 O O . VAL C 1 94 ? -41.686 88.061 25.315 1.00 52.59 91 VAL C O 1
ATOM 2936 N N . PHE C 1 95 ? -40.903 86.540 26.776 1.00 51.00 92 PHE C N 1
ATOM 2937 C CA . PHE C 1 95 ? -40.089 87.488 27.523 1.00 43.39 92 PHE C CA 1
ATOM 2938 C C . PHE C 1 95 ? -38.841 86.788 27.992 1.00 45.34 92 PHE C C 1
ATOM 2939 O O . PHE C 1 95 ? -38.799 85.559 28.032 1.00 57.97 92 PHE C O 1
ATOM 2947 N N . ARG C 1 96 ? -37.808 87.558 28.313 1.00 39.45 93 ARG C N 1
ATOM 2948 C CA . ARG C 1 96 ? -36.573 86.952 28.797 1.00 50.34 93 ARG C CA 1
ATOM 2949 C C . ARG C 1 96 ? -36.353 87.243 30.280 1.00 47.07 93 ARG C C 1
ATOM 2950 O O . ARG C 1 96 ? -36.756 88.286 30.772 1.00 41.63 93 ARG C O 1
ATOM 2958 N N . GLN C 1 97 ? -35.742 86.302 30.990 1.00 46.92 94 GLN C N 1
ATOM 2959 C CA . GLN C 1 97 ? -35.266 86.571 32.339 1.00 47.80 94 GLN C CA 1
ATOM 2960 C C . GLN C 1 97 ? -33.795 86.207 32.457 1.00 49.11 94 GLN C C 1
ATOM 2961 O O . GLN C 1 97 ? -33.389 85.109 32.072 1.00 50.33 94 GLN C O 1
ATOM 2967 N N . ARG C 1 98 ? -32.997 87.133 32.978 1.00 53.54 95 ARG C N 1
ATOM 2968 C CA . ARG C 1 98 ? -31.586 86.864 33.239 1.00 63.43 95 ARG C CA 1
ATOM 2969 C C . ARG C 1 98 ? -31.449 85.890 34.393 1.00 80.62 95 ARG C C 1
ATOM 2970 O O . ARG C 1 98 ? -32.071 86.088 35.436 1.00 82.30 95 ARG C O 1
ATOM 2978 N N . ASP C 1 99 ? -30.639 84.845 34.236 1.00 97.56 96 ASP C N 1
ATOM 2979 C CA . ASP C 1 99 ? -30.412 83.936 35.365 1.00 120.55 96 ASP C CA 1
ATOM 2980 C C . ASP C 1 99 ? -28.944 83.609 35.635 1.00 122.74 96 ASP C C 1
ATOM 2981 O O . ASP C 1 99 ? -28.259 83.032 34.788 1.00 126.83 96 ASP C O 1
ATOM 2986 N N . GLU C 1 100 ? -28.481 83.975 36.829 1.00 118.40 97 GLU C N 1
ATOM 2987 C CA . GLU C 1 100 ? -27.136 83.637 37.282 1.00 117.04 97 GLU C CA 1
ATOM 2988 C C . GLU C 1 100 ? -27.201 82.744 38.513 1.00 112.90 97 GLU C C 1
ATOM 2989 O O . GLU C 1 100 ? -27.836 83.093 39.511 1.00 109.61 97 GLU C O 1
ATOM 2995 N N . ARG C 1 104 ? -23.593 87.272 29.658 1.00 93.13 101 ARG C N 1
ATOM 2996 C CA . ARG C 1 104 ? -24.559 86.608 30.532 1.00 90.69 101 ARG C CA 1
ATOM 2997 C C . ARG C 1 104 ? -25.661 85.958 29.701 1.00 86.22 101 ARG C C 1
ATOM 2998 O O . ARG C 1 104 ? -25.801 86.233 28.509 1.00 81.67 101 ARG C O 1
ATOM 3000 N N . SER C 1 105 ? -26.442 85.091 30.333 1.00 85.54 102 SER C N 1
ATOM 3001 C CA . SER C 1 105 ? -27.396 84.276 29.594 1.00 80.21 102 SER C CA 1
ATOM 3002 C C . SER C 1 105 ? -28.855 84.450 30.053 1.00 71.88 102 SER C C 1
ATOM 3003 O O . SER C 1 105 ? -29.128 84.872 31.173 1.00 75.05 102 SER C O 1
ATOM 3006 N N . TYR C 1 106 ? -29.783 84.112 29.166 1.00 60.16 103 TYR C N 1
ATOM 3007 C CA . TYR C 1 106 ? -31.183 84.444 29.337 1.00 54.95 103 TYR C CA 1
ATOM 3008 C C . TYR C 1 106 ? -32.071 83.225 29.180 1.00 55.77 103 TYR C C 1
ATOM 3009 O O . TYR C 1 106 ? -31.832 82.375 28.335 1.00 63.04 103 TYR C O 1
ATOM 3018 N N . ARG C 1 107 ? -33.097 83.131 30.007 1.00 53.80 104 ARG C N 1
ATOM 3019 C CA . ARG C 1 107 ? -34.135 82.147 29.775 1.00 55.74 104 ARG C CA 1
ATOM 3020 C C . ARG C 1 107 ? -35.297 82.797 29.035 1.00 50.50 104 ARG C C 1
ATOM 3021 O O . ARG C 1 107 ? -35.668 83.936 29.322 1.00 51.65 104 ARG C O 1
ATOM 3029 N N . VAL C 1 108 ? -35.877 82.074 28.088 1.00 44.72 105 VAL C N 1
ATOM 3030 C CA . VAL C 1 108 ? -37.036 82.596 27.401 1.00 45.23 105 VAL C CA 1
ATOM 3031 C C . VAL C 1 108 ? -38.309 81.866 27.831 1.00 41.60 105 VAL C C 1
ATOM 3032 O O . VAL C 1 108 ? -38.350 80.643 27.928 1.00 40.51 105 VAL C O 1
ATOM 3036 N N . PHE C 1 109 ? -39.343 82.649 28.096 1.00 39.72 106 PHE C N 1
ATOM 3037 C CA . PHE C 1 109 ? -40.631 82.145 28.548 1.00 37.80 106 PHE C CA 1
ATOM 3038 C C . PHE C 1 109 ? -41.690 82.705 27.644 1.00 44.52 106 PHE C C 1
ATOM 3039 O O . PHE C 1 109 ? -41.546 83.829 27.131 1.00 43.01 106 PHE C O 1
ATOM 3047 N N . LEU C 1 110 ? -42.783 81.959 27.502 1.00 42.11 107 LEU C N 1
ATOM 3048 C CA . LEU C 1 110 ? -43.970 82.469 26.832 1.00 44.73 107 LEU C CA 1
ATOM 3049 C C . LEU C 1 110 ? -44.758 83.408 27.749 1.00 49.67 107 LEU C C 1
ATOM 3050 O O . LEU C 1 110 ? -44.852 83.172 28.957 1.00 49.64 107 LEU C O 1
ATOM 3055 N N . THR C 1 111 ? -45.307 84.474 27.166 1.00 47.97 108 THR C N 1
ATOM 3056 C CA . THR C 1 111 ? -46.272 85.325 27.846 1.00 46.25 108 THR C CA 1
ATOM 3057 C C . THR C 1 111 ? -47.662 84.694 27.728 1.00 49.57 108 THR C C 1
ATOM 3058 O O . THR C 1 111 ? -47.831 83.678 27.059 1.00 47.91 108 THR C O 1
ATOM 3062 N N . GLU C 1 112 ? -48.659 85.290 28.367 1.00 55.61 109 GLU C N 1
ATOM 3063 C CA . GLU C 1 112 ? -49.998 84.733 28.268 1.00 62.51 109 GLU C CA 1
ATOM 3064 C C . GLU C 1 112 ? -50.438 84.725 26.816 1.00 50.67 109 GLU C C 1
ATOM 3065 O O . GLU C 1 112 ? -50.973 83.733 26.334 1.00 45.71 109 GLU C O 1
ATOM 3071 N N . LYS C 1 113 ? -50.184 85.847 26.144 1.00 50.24 110 LYS C N 1
ATOM 3072 C CA . LYS C 1 113 ? -50.443 86.057 24.720 1.00 47.24 110 LYS C CA 1
ATOM 3073 C C . LYS C 1 113 ? -49.883 84.910 23.876 1.00 52.95 110 LYS C C 1
ATOM 3074 O O . LYS C 1 113 ? -50.538 84.410 22.957 1.00 49.30 110 LYS C O 1
ATOM 3080 N N . GLY C 1 114 ? -48.656 84.506 24.196 1.00 55.62 111 GLY C N 1
ATOM 3081 C CA . GLY C 1 114 ? -48.001 83.401 23.522 1.00 50.67 111 GLY C CA 1
ATOM 3082 C C . GLY C 1 114 ? -48.629 82.055 23.826 1.00 50.33 111 GLY C C 1
ATOM 3083 O O . GLY C 1 114 ? -48.767 81.220 22.938 1.00 47.92 111 GLY C O 1
ATOM 3084 N N . LYS C 1 115 ? -49.007 81.823 25.078 1.00 45.14 112 LYS C N 1
ATOM 3085 C CA . LYS C 1 115 ? -49.692 80.576 25.409 1.00 49.74 112 LYS C CA 1
ATOM 3086 C C . LYS C 1 115 ? -51.011 80.466 24.638 1.00 48.79 112 LYS C C 1
ATOM 3087 O O . LYS C 1 115 ? -51.304 79.437 24.051 1.00 55.22 112 LYS C O 1
ATOM 3093 N N . LYS C 1 116 ? -51.808 81.523 24.632 1.00 49.82 113 LYS C N 1
ATOM 3094 C CA . LYS C 1 116 ? -53.127 81.445 24.006 1.00 62.09 113 LYS C CA 1
ATOM 3095 C C . LYS C 1 116 ? -53.029 81.110 22.512 1.00 61.15 113 LYS C C 1
ATOM 3096 O O . LYS C 1 116 ? -53.933 80.514 21.925 1.00 59.83 113 LYS C O 1
ATOM 3102 N N . LEU C 1 117 ? -51.919 81.508 21.911 1.00 53.70 114 LEU C N 1
ATOM 3103 C CA . LEU C 1 117 ? -51.715 81.365 20.490 1.00 48.17 114 LEU C CA 1
ATOM 3104 C C . LEU C 1 117 ? -51.364 79.926 20.119 1.00 50.50 114 LEU C C 1
ATOM 3105 O O . LEU C 1 117 ? -51.312 79.592 18.946 1.00 57.27 114 LEU C O 1
ATOM 3110 N N . GLU C 1 118 ? -51.133 79.076 21.118 1.00 51.66 115 GLU C N 1
ATOM 3111 C CA . GLU C 1 118 ? -50.666 77.704 20.870 1.00 52.50 115 GLU C CA 1
ATOM 3112 C C . GLU C 1 118 ? -51.582 76.870 19.972 1.00 57.13 115 GLU C C 1
ATOM 3113 O O . GLU C 1 118 ? -51.141 76.350 18.942 1.00 53.59 115 GLU C O 1
ATOM 3119 N N . PRO C 1 119 ? -52.858 76.721 20.368 1.00 54.68 116 PRO C N 1
ATOM 3120 C CA . PRO C 1 119 ? -53.788 75.929 19.550 1.00 49.94 116 PRO C CA 1
ATOM 3121 C C . PRO C 1 119 ? -53.776 76.362 18.076 1.00 52.93 116 PRO C C 1
ATOM 3122 O O . PRO C 1 119 ? -53.906 75.506 17.201 1.00 43.85 116 PRO C O 1
ATOM 3126 N N . ASP C 1 120 ? -53.610 77.661 17.812 1.00 56.51 117 ASP C N 1
ATOM 3127 C CA . ASP C 1 120 ? -53.608 78.178 16.442 1.00 56.24 117 ASP C CA 1
ATOM 3128 C C . ASP C 1 120 ? -52.328 77.801 15.729 1.00 56.56 117 ASP C C 1
ATOM 3129 O O . ASP C 1 120 ? -52.348 77.410 14.569 1.00 56.02 117 ASP C O 1
ATOM 3142 N N . LYS C 1 122 ? -50.389 75.273 16.354 1.00 55.19 119 LYS C N 1
ATOM 3143 C CA . LYS C 1 122 ? -50.358 73.847 16.075 1.00 58.58 119 LYS C CA 1
ATOM 3144 C C . LYS C 1 122 ? -51.284 73.504 14.903 1.00 52.39 119 LYS C C 1
ATOM 3145 O O . LYS C 1 122 ? -50.935 72.713 14.032 1.00 51.51 119 LYS C O 1
ATOM 3151 N N . LYS C 1 123 ? -52.451 74.126 14.862 1.00 45.12 120 LYS C N 1
ATOM 3152 C CA . LYS C 1 123 ? -53.366 73.881 13.765 1.00 44.96 120 LYS C CA 1
ATOM 3153 C C . LYS C 1 123 ? -52.686 74.248 12.437 1.00 51.94 120 LYS C C 1
ATOM 3154 O O . LYS C 1 123 ? -52.728 73.479 11.470 1.00 53.82 120 LYS C O 1
ATOM 3160 N N . ILE C 1 124 ? -52.044 75.411 12.397 1.00 31.04 121 ILE C N 1
ATOM 3161 C CA . ILE C 1 124 ? -51.401 75.838 11.174 1.00 42.64 121 ILE C CA 1
ATOM 3162 C C . ILE C 1 124 ? -50.307 74.873 10.740 1.00 48.95 121 ILE C C 1
ATOM 3163 O O . ILE C 1 124 ? -50.149 74.629 9.548 1.00 50.28 121 ILE C O 1
ATOM 3168 N N . ALA C 1 125 ? -49.569 74.305 11.691 1.00 47.41 122 ALA C N 1
ATOM 3169 C CA . ALA C 1 125 ? -48.558 73.304 11.341 1.00 50.50 122 ALA C CA 1
ATOM 3170 C C . ALA C 1 125 ? -49.187 72.030 10.731 1.00 60.67 122 ALA C C 1
ATOM 3171 O O . ALA C 1 125 ? -48.696 71.497 9.735 1.00 60.70 122 ALA C O 1
ATOM 3173 N N . SER C 1 126 ? -50.284 71.561 11.324 1.00 61.60 123 SER C N 1
ATOM 3174 C CA . SER C 1 126 ? -51.027 70.415 10.801 1.00 60.57 123 SER C CA 1
ATOM 3175 C C . SER C 1 126 ? -51.478 70.635 9.367 1.00 56.61 123 SER C C 1
ATOM 3176 O O . SER C 1 126 ? -51.508 69.711 8.546 1.00 61.14 123 SER C O 1
ATOM 3179 N N . GLU C 1 127 ? -51.876 71.863 9.088 1.00 44.90 124 GLU C N 1
ATOM 3180 C CA . GLU C 1 127 ? -52.459 72.190 7.807 1.00 50.26 124 GLU C CA 1
ATOM 3181 C C . GLU C 1 127 ? -51.430 71.991 6.688 1.00 50.48 124 GLU C C 1
ATOM 3182 O O . GLU C 1 127 ? -51.773 71.473 5.635 1.00 59.73 124 GLU C O 1
ATOM 3188 N N . TRP C 1 128 ? -50.177 72.372 6.930 1.00 44.73 125 TRP C N 1
ATOM 3189 C CA . TRP C 1 128 ? -49.113 72.183 5.946 1.00 44.12 125 TRP C CA 1
ATOM 3190 C C . TRP C 1 128 ? -48.971 70.695 5.680 1.00 49.94 125 TRP C C 1
ATOM 3191 O O . TRP C 1 128 ? -48.756 70.260 4.534 1.00 51.13 125 TRP C O 1
ATOM 3202 N N . GLY C 1 129 ? -49.139 69.910 6.738 1.00 40.19 126 GLY C N 1
ATOM 3203 C CA . GLY C 1 129 ? -49.033 68.469 6.619 1.00 35.13 126 GLY C CA 1
ATOM 3204 C C . GLY C 1 129 ? -50.120 67.896 5.740 1.00 46.10 126 GLY C C 1
ATOM 3205 O O . GLY C 1 129 ? -49.845 67.033 4.911 1.00 66.06 126 GLY C O 1
ATOM 3206 N N . GLU C 1 130 ? -51.353 68.372 5.907 1.00 43.00 127 GLU C N 1
ATOM 3207 C CA . GLU C 1 130 ? -52.452 67.827 5.129 1.00 50.27 127 GLU C CA 1
ATOM 3208 C C . GLU C 1 130 ? -52.308 68.135 3.638 1.00 56.46 127 GLU C C 1
ATOM 3209 O O . GLU C 1 130 ? -52.785 67.383 2.781 1.00 54.96 127 GLU C O 1
ATOM 3215 N N . ILE C 1 131 ? -51.638 69.239 3.335 1.00 54.87 128 ILE C N 1
ATOM 3216 C CA . ILE C 1 131 ? -51.372 69.591 1.953 1.00 51.64 128 ILE C CA 1
ATOM 3217 C C . ILE C 1 131 ? -50.368 68.612 1.360 1.00 49.37 128 ILE C C 1
ATOM 3218 O O . ILE C 1 131 ? -50.601 68.040 0.294 1.00 56.70 128 ILE C O 1
ATOM 3223 N N . LEU C 1 132 ? -49.268 68.398 2.077 1.00 48.24 129 LEU C N 1
ATOM 3224 C CA . LEU C 1 132 ? -48.250 67.451 1.643 1.00 50.45 129 LEU C CA 1
ATOM 3225 C C . LEU C 1 132 ? -48.847 66.067 1.412 1.00 51.56 129 LEU C C 1
ATOM 3226 O O . LEU C 1 132 ? -48.605 65.449 0.388 1.00 47.79 129 LEU C O 1
ATOM 3231 N N . PHE C 1 133 ? -49.642 65.603 2.366 1.00 52.69 130 PHE C N 1
ATOM 3232 C CA . PHE C 1 133 ? -50.202 64.258 2.312 1.00 56.90 130 PHE C CA 1
ATOM 3233 C C . PHE C 1 133 ? -51.430 64.189 1.434 1.00 64.41 130 PHE C C 1
ATOM 3234 O O . PHE C 1 133 ? -51.952 63.108 1.180 1.00 68.22 130 PHE C O 1
ATOM 3242 N N . SER C 1 134 ? -51.889 65.350 0.975 1.00 63.66 131 SER C N 1
ATOM 3243 C CA . SER C 1 134 ? -53.170 65.454 0.288 1.00 63.17 131 SER C CA 1
ATOM 3244 C C . SER C 1 134 ? -53.452 64.295 -0.671 1.00 66.43 131 SER C C 1
ATOM 3245 O O . SER C 1 134 ? -54.566 63.774 -0.700 1.00 67.92 131 SER C O 1
ATOM 3248 N N . SER C 1 135 ? -52.441 63.879 -1.431 1.00 65.34 132 SER C N 1
ATOM 3249 C CA . SER C 1 135 ? -52.641 62.879 -2.476 1.00 63.04 132 SER C CA 1
ATOM 3250 C C . SER C 1 135 ? -52.458 61.449 -1.982 1.00 64.38 132 SER C C 1
ATOM 3251 O O . SER C 1 135 ? -52.736 60.497 -2.717 1.00 61.42 132 SER C O 1
ATOM 3254 N N . PHE C 1 136 ? -52.007 61.298 -0.738 1.00 63.77 133 PHE C N 1
ATOM 3255 C CA . PHE C 1 136 ? -51.740 59.970 -0.177 1.00 64.84 133 PHE C CA 1
ATOM 3256 C C . PHE C 1 136 ? -52.908 59.420 0.624 1.00 70.36 133 PHE C C 1
ATOM 3257 O O . PHE C 1 136 ? -53.799 60.155 1.040 1.00 75.74 133 PHE C O 1
ATOM 3265 N N . ASP C 1 137 ? -52.870 58.111 0.842 1.00 82.40 134 ASP C N 1
ATOM 3266 C CA . ASP C 1 137 ? -53.901 57.377 1.566 1.00 88.34 134 ASP C CA 1
ATOM 3267 C C . ASP C 1 137 ? -53.343 56.941 2.912 1.00 93.55 134 ASP C C 1
ATOM 3268 O O . ASP C 1 137 ? -52.130 56.796 3.056 1.00 96.55 134 ASP C O 1
ATOM 3273 N N . ASP C 1 138 ? -54.223 56.715 3.885 1.00 96.45 135 ASP C N 1
ATOM 3274 C CA . ASP C 1 138 ? -53.811 56.313 5.233 1.00 98.06 135 ASP C CA 1
ATOM 3275 C C . ASP C 1 138 ? -52.635 55.331 5.265 1.00 97.77 135 ASP C C 1
ATOM 3276 O O . ASP C 1 138 ? -51.765 55.424 6.132 1.00 98.61 135 ASP C O 1
ATOM 3281 N N . ARG C 1 139 ? -52.613 54.393 4.324 1.00 95.71 136 ARG C N 1
ATOM 3282 C CA . ARG C 1 139 ? -51.528 53.421 4.235 1.00 99.49 136 ARG C CA 1
ATOM 3283 C C . ARG C 1 139 ? -50.222 54.098 3.856 1.00 93.56 136 ARG C C 1
ATOM 3284 O O . ARG C 1 139 ? -49.200 53.932 4.521 1.00 90.30 136 ARG C O 1
ATOM 3292 N N . GLN C 1 140 ? -50.267 54.861 2.772 1.00 91.59 137 GLN C N 1
ATOM 3293 C CA . GLN C 1 140 ? -49.082 55.508 2.233 1.00 86.52 137 GLN C CA 1
ATOM 3294 C C . GLN C 1 140 ? -48.534 56.564 3.193 1.00 78.66 137 GLN C C 1
ATOM 3295 O O . GLN C 1 140 ? -47.319 56.769 3.272 1.00 73.05 137 GLN C O 1
ATOM 3301 N N . ARG C 1 141 ? -49.432 57.213 3.935 1.00 74.19 138 ARG C N 1
ATOM 3302 C CA . ARG C 1 141 ? -49.052 58.271 4.872 1.00 71.75 138 ARG C CA 1
ATOM 3303 C C . ARG C 1 141 ? -48.243 57.773 6.061 1.00 71.00 138 ARG C C 1
ATOM 3304 O O . ARG C 1 141 ? -47.352 58.463 6.549 1.00 73.00 138 ARG C O 1
ATOM 3312 N N . ARG C 1 142 ? -48.562 56.583 6.542 1.00 72.73 139 ARG C N 1
ATOM 3313 C CA . ARG C 1 142 ? -47.866 56.043 7.700 1.00 83.01 139 ARG C CA 1
ATOM 3314 C C . ARG C 1 142 ? -46.459 55.589 7.331 1.00 81.21 139 ARG C C 1
ATOM 3315 O O . ARG C 1 142 ? -45.532 55.750 8.123 1.00 85.39 139 ARG C O 1
ATOM 3323 N N . GLU C 1 143 ? -46.308 55.044 6.123 1.00 72.62 140 GLU C N 1
ATOM 3324 C CA . GLU C 1 143 ? -45.025 54.524 5.647 1.00 71.18 140 GLU C CA 1
ATOM 3325 C C . GLU C 1 143 ? -43.984 55.621 5.412 1.00 72.47 140 GLU C C 1
ATOM 3326 O O . GLU C 1 143 ? -42.807 55.444 5.717 1.00 72.32 140 GLU C O 1
ATOM 3332 N N . ILE C 1 144 ? -44.409 56.754 4.865 1.00 67.44 141 ILE C N 1
ATOM 3333 C CA . ILE C 1 144 ? -43.492 57.874 4.723 1.00 60.84 141 ILE C CA 1
ATOM 3334 C C . ILE C 1 144 ? -43.256 58.569 6.072 1.00 61.39 141 ILE C C 1
ATOM 3335 O O . ILE C 1 144 ? -42.228 59.214 6.267 1.00 58.05 141 ILE C O 1
ATOM 3340 N N . THR C 1 145 ? -44.186 58.427 7.014 1.00 60.88 142 THR C N 1
ATOM 3341 C CA . THR C 1 145 ? -43.929 58.938 8.359 1.00 58.23 142 THR C CA 1
ATOM 3342 C C . THR C 1 145 ? -42.830 58.111 9.045 1.00 66.66 142 THR C C 1
ATOM 3343 O O . THR C 1 145 ? -41.899 58.679 9.626 1.00 63.50 142 THR C O 1
ATOM 3347 N N . ASN C 1 146 ? -42.930 56.779 8.953 1.00 69.80 143 ASN C N 1
ATOM 3348 C CA . ASN C 1 146 ? -41.896 55.881 9.479 1.00 69.27 143 ASN C CA 1
ATOM 3349 C C . ASN C 1 146 ? -40.524 56.236 8.927 1.00 63.71 143 ASN C C 1
ATOM 3350 O O . ASN C 1 146 ? -39.577 56.448 9.682 1.00 65.26 143 ASN C O 1
ATOM 3355 N N . SER C 1 147 ? -40.430 56.284 7.600 1.00 52.52 144 SER C N 1
ATOM 3356 C CA . SER C 1 147 ? -39.177 56.593 6.914 1.00 52.35 144 SER C CA 1
ATOM 3357 C C . SER C 1 147 ? -38.559 57.915 7.391 1.00 53.74 144 SER C C 1
ATOM 3358 O O . SER C 1 147 ? -37.357 57.964 7.666 1.00 56.20 144 SER C O 1
ATOM 3361 N N . LEU C 1 148 ? -39.365 58.977 7.502 1.00 44.68 145 LEU C N 1
ATOM 3362 C CA . LEU C 1 148 ? -38.823 60.274 7.913 1.00 52.60 145 LEU C CA 1
ATOM 3363 C C . LEU C 1 148 ? -38.299 60.180 9.330 1.00 64.92 145 LEU C C 1
ATOM 3364 O O . LEU C 1 148 ? -37.288 60.784 9.678 1.00 65.17 145 LEU C O 1
ATOM 3369 N N . GLU C 1 149 ? -39.013 59.412 10.144 1.00 71.67 146 GLU C N 1
ATOM 3370 C CA . GLU C 1 149 ? -38.579 59.112 11.493 1.00 74.34 146 GLU C CA 1
ATOM 3371 C C . GLU C 1 149 ? -37.163 58.534 11.459 1.00 61.69 146 GLU C C 1
ATOM 3372 O O . GLU C 1 149 ? -36.258 59.067 12.091 1.00 53.46 146 GLU C O 1
ATOM 3378 N N . ILE C 1 150 ? -36.980 57.453 10.704 1.00 57.71 147 ILE C N 1
ATOM 3379 C CA . ILE C 1 150 ? -35.694 56.778 10.626 1.00 57.30 147 ILE C CA 1
ATOM 3380 C C . ILE C 1 150 ? -34.608 57.755 10.203 1.00 60.05 147 ILE C C 1
ATOM 3381 O O . ILE C 1 150 ? -33.571 57.867 10.853 1.00 56.18 147 ILE C O 1
ATOM 3394 N N . PHE C 1 152 ? -34.710 60.967 10.294 1.00 61.36 149 PHE C N 1
ATOM 3395 C CA . PHE C 1 152 ? -34.628 61.986 11.335 1.00 59.80 149 PHE C CA 1
ATOM 3396 C C . PHE C 1 152 ? -33.621 61.604 12.424 1.00 69.31 149 PHE C C 1
ATOM 3397 O O . PHE C 1 152 ? -32.866 62.458 12.909 1.00 77.37 149 PHE C O 1
ATOM 3405 N N . GLU C 1 153 ? -33.599 60.333 12.812 1.00 63.98 150 GLU C N 1
ATOM 3406 C CA . GLU C 1 153 ? -32.706 59.919 13.900 1.00 70.32 150 GLU C CA 1
ATOM 3407 C C . GLU C 1 153 ? -31.306 59.587 13.409 1.00 67.23 150 GLU C C 1
ATOM 3408 O O . GLU C 1 153 ? -30.334 59.808 14.129 1.00 61.52 150 GLU C O 1
ATOM 3414 N N . ASN C 1 154 ? -31.222 59.061 12.188 1.00 67.11 151 ASN C N 1
ATOM 3415 C CA . ASN C 1 154 ? -29.956 58.951 11.472 1.00 69.34 151 ASN C CA 1
ATOM 3416 C C . ASN C 1 154 ? -29.219 60.289 11.490 1.00 70.13 151 ASN C C 1
ATOM 3417 O O . ASN C 1 154 ? -28.002 60.342 11.714 1.00 70.80 151 ASN C O 1
ATOM 3422 N N . GLY C 1 155 ? -29.970 61.363 11.255 1.00 66.13 152 GLY C N 1
ATOM 3423 C CA . GLY C 1 155 ? -29.413 62.705 11.164 1.00 67.89 152 GLY C CA 1
ATOM 3424 C C . GLY C 1 155 ? -29.021 63.292 12.507 1.00 73.19 152 GLY C C 1
ATOM 3425 O O . GLY C 1 155 ? -28.094 64.109 12.597 1.00 64.84 152 GLY C O 1
ATOM 3426 N N . LEU C 1 156 ? -29.736 62.860 13.546 1.00 80.89 153 LEU C N 1
ATOM 3427 C CA . LEU C 1 156 ? -29.474 63.257 14.929 1.00 79.79 153 LEU C CA 1
ATOM 3428 C C . LEU C 1 156 ? -28.277 62.533 15.565 1.00 82.68 153 LEU C C 1
ATOM 3429 O O . LEU C 1 156 ? -27.590 63.104 16.413 1.00 84.74 153 LEU C O 1
ATOM 3434 N N . LYS C 1 157 ? -28.032 61.285 15.169 1.00 83.61 154 LYS C N 1
ATOM 3435 C CA . LYS C 1 157 ? -26.847 60.563 15.632 1.00 84.49 154 LYS C CA 1
ATOM 3436 C C . LYS C 1 157 ? -25.595 61.415 15.471 1.00 85.19 154 LYS C C 1
ATOM 3437 O O . LYS C 1 157 ? -24.834 61.594 16.427 1.00 88.42 154 LYS C O 1
ATOM 3443 N N . ILE C 1 158 ? -25.393 61.936 14.257 1.00 80.56 155 ILE C N 1
ATOM 3444 C CA . ILE C 1 158 ? -24.120 62.559 13.854 1.00 75.16 155 ILE C CA 1
ATOM 3445 C C . ILE C 1 158 ? -23.938 64.011 14.326 1.00 73.91 155 ILE C C 1
ATOM 3446 O O . ILE C 1 158 ? -23.005 64.696 13.909 1.00 73.13 155 ILE C O 1
ATOM 3459 N N . CYS D 1 19 ? -50.980 64.895 14.542 1.00 101.54 16 CYS D N 1
ATOM 3460 C CA . CYS D 1 19 ? -50.176 63.685 14.690 1.00 104.97 16 CYS D CA 1
ATOM 3461 C C . CYS D 1 19 ? -49.111 63.620 13.598 1.00 102.41 16 CYS D C 1
ATOM 3462 O O . CYS D 1 19 ? -48.204 64.452 13.567 1.00 98.61 16 CYS D O 1
ATOM 3465 N N . ASP D 1 20 ? -49.230 62.636 12.706 1.00 100.16 17 ASP D N 1
ATOM 3466 C CA . ASP D 1 20 ? -48.331 62.513 11.561 1.00 98.64 17 ASP D CA 1
ATOM 3467 C C . ASP D 1 20 ? -48.291 63.826 10.805 1.00 96.68 17 ASP D C 1
ATOM 3468 O O . ASP D 1 20 ? -47.226 64.291 10.404 1.00 94.44 17 ASP D O 1
ATOM 3473 N N . LYS D 1 21 ? -49.469 64.416 10.613 1.00 100.67 18 LYS D N 1
ATOM 3474 C CA . LYS D 1 21 ? -49.610 65.648 9.840 1.00 101.31 18 LYS D CA 1
ATOM 3475 C C . LYS D 1 21 ? -48.812 66.789 10.460 1.00 97.43 18 LYS D C 1
ATOM 3476 O O . LYS D 1 21 ? -48.398 67.716 9.763 1.00 94.55 18 LYS D O 1
ATOM 3482 N N . GLU D 1 22 ? -48.591 66.717 11.768 1.00 98.13 19 GLU D N 1
ATOM 3483 C CA . GLU D 1 22 ? -47.838 67.754 12.466 1.00 100.84 19 GLU D CA 1
ATOM 3484 C C . GLU D 1 22 ? -46.361 67.376 12.641 1.00 90.39 19 GLU D C 1
ATOM 3485 O O . GLU D 1 22 ? -45.496 68.244 12.800 1.00 90.27 19 GLU D O 1
ATOM 3491 N N . PHE D 1 23 ? -46.078 66.079 12.599 1.00 74.47 20 PHE D N 1
ATOM 3492 C CA . PHE D 1 23 ? -44.718 65.606 12.752 1.00 67.95 20 PHE D CA 1
ATOM 3493 C C . PHE D 1 23 ? -43.875 65.766 11.481 1.00 70.58 20 PHE D C 1
ATOM 3494 O O . PHE D 1 23 ? -42.726 66.214 11.537 1.00 75.47 20 PHE D O 1
ATOM 3502 N N . ILE D 1 24 ? -44.436 65.398 10.337 1.00 57.32 21 ILE D N 1
ATOM 3503 C CA . ILE D 1 24 ? -43.687 65.491 9.093 1.00 57.90 21 ILE D CA 1
ATOM 3504 C C . ILE D 1 24 ? -43.066 66.874 8.897 1.00 51.43 21 ILE D C 1
ATOM 3505 O O . ILE D 1 24 ? -41.883 66.980 8.563 1.00 46.73 21 ILE D O 1
ATOM 3510 N N . GLY D 1 25 ? -43.863 67.923 9.099 1.00 53.79 22 GLY D N 1
ATOM 3511 C CA . GLY D 1 25 ? -43.377 69.296 9.016 1.00 48.24 22 GLY D CA 1
ATOM 3512 C C . GLY D 1 25 ? -42.219 69.583 9.965 1.00 52.19 22 GLY D C 1
ATOM 3513 O O . GLY D 1 25 ? -41.323 70.356 9.639 1.00 57.79 22 GLY D O 1
ATOM 3514 N N . LYS D 1 26 ? -42.229 68.957 11.140 1.00 54.94 23 LYS D N 1
ATOM 3515 C CA . LYS D 1 26 ? -41.131 69.122 12.077 1.00 54.84 23 LYS D CA 1
ATOM 3516 C C . LYS D 1 26 ? -39.941 68.290 11.635 1.00 48.80 23 LYS D C 1
ATOM 3517 O O . LYS D 1 26 ? -38.804 68.737 11.701 1.00 52.79 23 LYS D O 1
ATOM 3523 N N . ALA D 1 27 ? -40.208 67.070 11.191 1.00 47.88 24 ALA D N 1
ATOM 3524 C CA . ALA D 1 27 ? -39.144 66.193 10.724 1.00 49.30 24 ALA D CA 1
ATOM 3525 C C . ALA D 1 27 ? -38.394 66.872 9.568 1.00 45.87 24 ALA D C 1
ATOM 3526 O O . ALA D 1 27 ? -37.176 67.008 9.590 1.00 49.62 24 ALA D O 1
ATOM 3528 N N . ILE D 1 28 ? -39.133 67.343 8.575 1.00 40.90 25 ILE D N 1
ATOM 3529 C CA . ILE D 1 28 ? -38.508 68.071 7.481 1.00 46.61 25 ILE D CA 1
ATOM 3530 C C . ILE D 1 28 ? -37.645 69.205 8.018 1.00 52.34 25 ILE D C 1
ATOM 3531 O O . ILE D 1 28 ? -36.478 69.336 7.668 1.00 57.37 25 ILE D O 1
ATOM 3536 N N . SER D 1 29 ? -38.240 70.007 8.884 1.00 51.19 26 SER D N 1
ATOM 3537 C CA . SER D 1 29 ? -37.599 71.152 9.511 1.00 52.93 26 SER D CA 1
ATOM 3538 C C . SER D 1 29 ? -36.236 70.799 10.134 1.00 50.14 26 SER D C 1
ATOM 3539 O O . SER D 1 29 ? -35.240 71.479 9.894 1.00 47.00 26 SER D O 1
ATOM 3542 N N . TYR D 1 30 ? -36.181 69.736 10.930 1.00 45.70 27 TYR D N 1
ATOM 3543 C CA . TYR D 1 30 ? -34.936 69.402 11.604 1.00 42.99 27 TYR D CA 1
ATOM 3544 C C . TYR D 1 30 ? -33.949 68.750 10.655 1.00 41.81 27 TYR D C 1
ATOM 3545 O O . TYR D 1 30 ? -32.745 68.892 10.825 1.00 46.35 27 TYR D O 1
ATOM 3554 N N . LEU D 1 31 ? -34.445 68.031 9.656 1.00 35.30 28 LEU D N 1
ATOM 3555 C CA . LEU D 1 31 ? -33.527 67.387 8.721 1.00 38.82 28 LEU D CA 1
ATOM 3556 C C . LEU D 1 31 ? -32.837 68.419 7.816 1.00 36.95 28 LEU D C 1
ATOM 3557 O O . LEU D 1 31 ? -31.689 68.254 7.424 1.00 40.98 28 LEU D O 1
ATOM 3562 N N . TYR D 1 32 ? -33.539 69.501 7.520 1.00 37.50 29 TYR D N 1
ATOM 3563 C CA . TYR D 1 32 ? -32.941 70.629 6.833 1.00 35.16 29 TYR D CA 1
ATOM 3564 C C . TYR D 1 32 ? -31.810 71.254 7.648 1.00 39.26 29 TYR D C 1
ATOM 3565 O O . TYR D 1 32 ? -30.717 71.461 7.144 1.00 54.30 29 TYR D O 1
ATOM 3574 N N . ARG D 1 33 ? -32.067 71.544 8.911 1.00 40.99 30 ARG D N 1
ATOM 3575 C CA . ARG D 1 33 ? -31.073 72.220 9.743 1.00 44.97 30 ARG D CA 1
ATOM 3576 C C . ARG D 1 33 ? -29.875 71.340 10.142 1.00 46.76 30 ARG D C 1
ATOM 3577 O O . ARG D 1 33 ? -28.763 71.835 10.321 1.00 50.45 30 ARG D O 1
ATOM 3585 N N . TYR D 1 34 ? -30.089 70.040 10.281 1.00 44.44 31 TYR D N 1
ATOM 3586 C CA . TYR D 1 34 ? -28.967 69.134 10.518 1.00 37.57 31 TYR D CA 1
ATOM 3587 C C . TYR D 1 34 ? -28.165 69.120 9.229 1.00 44.31 31 TYR D C 1
ATOM 3588 O O . TYR D 1 34 ? -26.939 69.186 9.241 1.00 46.77 31 TYR D O 1
ATOM 3597 N N . GLY D 1 35 ? -28.874 69.044 8.108 1.00 50.25 32 GLY D N 1
ATOM 3598 C CA . GLY D 1 35 ? -28.235 69.095 6.810 1.00 46.62 32 GLY D CA 1
ATOM 3599 C C . GLY D 1 35 ? -27.283 70.274 6.769 1.00 48.23 32 GLY D C 1
ATOM 3600 O O . GLY D 1 35 ? -26.119 70.101 6.435 1.00 51.72 32 GLY D O 1
ATOM 3601 N N . GLN D 1 36 ? -27.760 71.460 7.150 1.00 38.85 33 GLN D N 1
ATOM 3602 C CA . GLN D 1 36 ? -26.931 72.655 7.061 1.00 43.21 33 GLN D CA 1
ATOM 3603 C C . GLN D 1 36 ? -25.714 72.580 7.985 1.00 44.07 33 GLN D C 1
ATOM 3604 O O . GLN D 1 36 ? -24.637 73.029 7.624 1.00 42.11 33 GLN D O 1
ATOM 3610 N N . ILE D 1 37 ? -25.885 72.000 9.167 1.00 43.21 34 ILE D N 1
ATOM 3611 C CA . ILE D 1 37 ? -24.781 71.880 10.094 1.00 35.37 34 ILE D CA 1
ATOM 3612 C C . ILE D 1 37 ? -23.786 70.910 9.498 1.00 41.69 34 ILE D C 1
ATOM 3613 O O . ILE D 1 37 ? -22.597 71.198 9.420 1.00 44.32 34 ILE D O 1
ATOM 3618 N N . TYR D 1 38 ? -24.276 69.766 9.048 1.00 42.03 35 TYR D N 1
ATOM 3619 C CA . TYR D 1 38 ? -23.384 68.707 8.600 1.00 44.42 35 TYR D CA 1
ATOM 3620 C C . TYR D 1 38 ? -22.588 69.060 7.337 1.00 51.98 35 TYR D C 1
ATOM 3621 O O . TYR D 1 38 ? -21.436 68.673 7.183 1.00 58.21 35 TYR D O 1
ATOM 3630 N N . ILE D 1 39 ? -23.204 69.797 6.434 1.00 50.71 36 ILE D N 1
ATOM 3631 C CA . ILE D 1 39 ? -22.572 70.138 5.169 1.00 48.32 36 ILE D CA 1
ATOM 3632 C C . ILE D 1 39 ? -21.687 71.344 5.391 1.00 52.55 36 ILE D C 1
ATOM 3633 O O . ILE D 1 39 ? -20.546 71.409 4.899 1.00 46.58 36 ILE D O 1
ATOM 3638 N N . GLY D 1 40 ? -22.230 72.299 6.148 1.00 48.18 37 GLY D N 1
ATOM 3639 C CA . GLY D 1 40 ? -21.495 73.483 6.564 1.00 43.41 37 GLY D CA 1
ATOM 3640 C C . GLY D 1 40 ? -20.105 73.132 7.073 1.00 43.29 37 GLY D C 1
ATOM 3641 O O . GLY D 1 40 ? -19.123 73.752 6.685 1.00 43.87 37 GLY D O 1
ATOM 3642 N N . LYS D 1 41 ? -20.001 72.122 7.926 1.00 39.20 38 LYS D N 1
ATOM 3643 C CA . LYS D 1 41 ? -18.685 71.784 8.429 1.00 48.94 38 LYS D CA 1
ATOM 3644 C C . LYS D 1 41 ? -17.835 71.121 7.339 1.00 54.46 38 LYS D C 1
ATOM 3645 O O . LYS D 1 41 ? -16.617 71.335 7.267 1.00 48.40 38 LYS D O 1
ATOM 3651 N N . LYS D 1 42 ? -18.480 70.360 6.460 1.00 48.68 39 LYS D N 1
ATOM 3652 C CA . LYS D 1 42 ? -17.757 69.736 5.366 1.00 44.12 39 LYS D CA 1
ATOM 3653 C C . LYS D 1 42 ? -17.169 70.762 4.379 1.00 47.37 39 LYS D C 1
ATOM 3654 O O . LYS D 1 42 ? -16.037 70.625 3.951 1.00 53.54 39 LYS D O 1
ATOM 3660 N N . ILE D 1 43 ? -17.924 71.801 4.036 1.00 52.13 40 ILE D N 1
ATOM 3661 C CA . ILE D 1 43 ? -17.478 72.757 3.019 1.00 45.42 40 ILE D CA 1
ATOM 3662 C C . ILE D 1 43 ? -16.694 73.973 3.534 1.00 43.04 40 ILE D C 1
ATOM 3663 O O . ILE D 1 43 ? -16.090 74.696 2.751 1.00 46.28 40 ILE D O 1
ATOM 3668 N N . GLU D 1 44 ? -16.727 74.204 4.840 1.00 40.68 41 GLU D N 1
ATOM 3669 C CA . GLU D 1 44 ? -15.929 75.253 5.475 1.00 50.63 41 GLU D CA 1
ATOM 3670 C C . GLU D 1 44 ? -14.514 75.391 4.900 1.00 57.16 41 GLU D C 1
ATOM 3671 O O . GLU D 1 44 ? -14.097 76.488 4.529 1.00 60.29 41 GLU D O 1
ATOM 3677 N N . PRO D 1 45 ? -13.771 74.277 4.818 1.00 51.80 42 PRO D N 1
ATOM 3678 C CA . PRO D 1 45 ? -12.406 74.361 4.286 1.00 48.59 42 PRO D CA 1
ATOM 3679 C C . PRO D 1 45 ? -12.348 74.988 2.885 1.00 53.24 42 PRO D C 1
ATOM 3680 O O . PRO D 1 45 ? -11.269 75.177 2.352 1.00 55.54 42 PRO D O 1
ATOM 3684 N N . TYR D 1 46 ? -13.489 75.297 2.282 1.00 58.04 43 TYR D N 1
ATOM 3685 C CA . TYR D 1 46 ? -13.482 75.956 0.976 1.00 46.48 43 TYR D CA 1
ATOM 3686 C C . TYR D 1 46 ? -13.951 77.402 1.075 1.00 48.66 43 TYR D C 1
ATOM 3687 O O . TYR D 1 46 ? -14.156 78.054 0.068 1.00 59.23 43 TYR D O 1
ATOM 3696 N N . GLY D 1 47 ? -14.107 77.907 2.293 1.00 46.77 44 GLY D N 1
ATOM 3697 C CA . GLY D 1 47 ? -14.599 79.256 2.485 1.00 48.25 44 GLY D CA 1
ATOM 3698 C C . GLY D 1 47 ? -16.074 79.431 2.158 1.00 52.28 44 GLY D C 1
ATOM 3699 O O . GLY D 1 47 ? -16.573 80.553 2.080 1.00 62.52 44 GLY D O 1
ATOM 3700 N N . ILE D 1 48 ? -16.787 78.328 1.983 1.00 45.00 45 ILE D N 1
ATOM 3701 C CA . ILE D 1 48 ? -18.217 78.411 1.707 1.00 47.55 45 ILE D CA 1
ATOM 3702 C C . ILE D 1 48 ? -19.084 78.191 2.960 1.00 47.99 45 ILE D C 1
ATOM 3703 O O . ILE D 1 48 ? -18.870 77.260 3.729 1.00 48.48 45 ILE D O 1
ATOM 3708 N N . GLY D 1 49 ? -20.046 79.079 3.178 1.00 47.74 46 GLY D N 1
ATOM 3709 C CA . GLY D 1 49 ? -21.058 78.853 4.193 1.00 41.93 46 GLY D CA 1
ATOM 3710 C C . GLY D 1 49 ? -22.128 77.928 3.642 1.00 36.84 46 GLY D C 1
ATOM 3711 O O . GLY D 1 49 ? -22.187 77.708 2.448 1.00 47.07 46 GLY D O 1
ATOM 3712 N N . SER D 1 50 ? -22.974 77.375 4.495 1.00 42.13 47 SER D N 1
ATOM 3713 C CA . SER D 1 50 ? -24.054 76.520 4.011 1.00 46.30 47 SER D CA 1
ATOM 3714 C C . SER D 1 50 ? -25.184 77.323 3.349 1.00 45.76 47 SER D C 1
ATOM 3715 O O . SER D 1 50 ? -26.037 76.762 2.670 1.00 51.57 47 SER D O 1
ATOM 3718 N N . GLY D 1 51 ? -25.189 78.634 3.568 1.00 49.58 48 GLY D N 1
ATOM 3719 C CA . GLY D 1 51 ? -26.152 79.528 2.951 1.00 45.10 48 GLY D CA 1
ATOM 3720 C C . GLY D 1 51 ? -25.885 79.710 1.462 1.00 53.64 48 GLY D C 1
ATOM 3721 O O . GLY D 1 51 ? -26.784 80.028 0.694 1.00 59.64 48 GLY D O 1
ATOM 3722 N N . GLN D 1 52 ? -24.645 79.498 1.046 1.00 47.17 49 GLN D N 1
ATOM 3723 C CA . GLN D 1 52 ? -24.296 79.617 -0.359 1.00 44.03 49 GLN D CA 1
ATOM 3724 C C . GLN D 1 52 ? -24.421 78.268 -1.069 1.00 48.43 49 GLN D C 1
ATOM 3725 O O . GLN D 1 52 ? -24.620 78.202 -2.286 1.00 39.46 49 GLN D O 1
ATOM 3731 N N . PHE D 1 53 ? -24.356 77.195 -0.288 1.00 43.41 50 PHE D N 1
ATOM 3732 C CA . PHE D 1 53 ? -24.334 75.859 -0.844 1.00 37.61 50 PHE D CA 1
ATOM 3733 C C . PHE D 1 53 ? -25.492 75.570 -1.810 1.00 45.11 50 PHE D C 1
ATOM 3734 O O . PHE D 1 53 ? -25.265 75.014 -2.888 1.00 45.43 50 PHE D O 1
ATOM 3742 N N . PRO D 1 54 ? -26.740 75.923 -1.435 1.00 42.90 51 PRO D N 1
ATOM 3743 C CA . PRO D 1 54 ? -27.786 75.554 -2.397 1.00 41.62 51 PRO D CA 1
ATOM 3744 C C . PRO D 1 54 ? -27.657 76.325 -3.714 1.00 46.45 51 PRO D C 1
ATOM 3745 O O . PRO D 1 54 ? -28.061 75.798 -4.753 1.00 53.29 51 PRO D O 1
ATOM 3749 N N . PHE D 1 55 ? -27.081 77.527 -3.686 1.00 46.91 52 PHE D N 1
ATOM 3750 C CA . PHE D 1 55 ? -26.795 78.253 -4.939 1.00 48.21 52 PHE D CA 1
ATOM 3751 C C . PHE D 1 55 ? -25.750 77.556 -5.834 1.00 42.89 52 PHE D C 1
ATOM 3752 O O . PHE D 1 55 ? -25.988 77.407 -7.024 1.00 42.25 52 PHE D O 1
ATOM 3760 N N . LEU D 1 56 ? -24.602 77.141 -5.289 1.00 46.18 53 LEU D N 1
ATOM 3761 C CA . LEU D 1 56 ? -23.655 76.396 -6.118 1.00 49.19 53 LEU D CA 1
ATOM 3762 C C . LEU D 1 56 ? -24.365 75.221 -6.745 1.00 47.69 53 LEU D C 1
ATOM 3763 O O . LEU D 1 56 ? -24.271 75.019 -7.947 1.00 54.12 53 LEU D O 1
ATOM 3776 N N . ARG D 1 58 ? -27.574 74.582 -7.490 1.00 53.01 55 ARG D N 1
ATOM 3777 C CA . ARG D 1 58 ? -28.419 74.957 -8.610 1.00 52.75 55 ARG D CA 1
ATOM 3778 C C . ARG D 1 58 ? -27.527 75.098 -9.813 1.00 60.60 55 ARG D C 1
ATOM 3779 O O . ARG D 1 58 ? -27.824 74.550 -10.871 1.00 68.37 55 ARG D O 1
ATOM 3787 N N . LEU D 1 59 ? -26.425 75.835 -9.640 1.00 56.43 56 LEU D N 1
ATOM 3788 C CA . LEU D 1 59 ? -25.549 76.202 -10.755 1.00 52.54 56 LEU D CA 1
ATOM 3789 C C . LEU D 1 59 ? -24.870 75.015 -11.455 1.00 49.86 56 LEU D C 1
ATOM 3790 O O . LEU D 1 59 ? -24.622 75.044 -12.667 1.00 51.29 56 LEU D O 1
ATOM 3795 N N . TYR D 1 60 ? -24.583 73.962 -10.703 1.00 55.66 57 TYR D N 1
ATOM 3796 C CA . TYR D 1 60 ? -24.081 72.739 -11.323 1.00 64.22 57 TYR D CA 1
ATOM 3797 C C . TYR D 1 60 ? -25.154 72.108 -12.222 1.00 64.29 57 TYR D C 1
ATOM 3798 O O . TYR D 1 60 ? -24.839 71.496 -13.244 1.00 63.21 57 TYR D O 1
ATOM 3807 N N . ARG D 1 61 ? -26.419 72.282 -11.843 1.00 62.00 58 ARG D N 1
ATOM 3808 C CA . ARG D 1 61 ? -27.536 71.754 -12.619 1.00 69.42 58 ARG D CA 1
ATOM 3809 C C . ARG D 1 61 ? -27.763 72.594 -13.869 1.00 66.84 58 ARG D C 1
ATOM 3810 O O . ARG D 1 61 ? -28.087 72.065 -14.932 1.00 66.75 58 ARG D O 1
ATOM 3818 N N . GLU D 1 62 ? -27.599 73.904 -13.730 1.00 67.35 59 GLU D N 1
ATOM 3819 C CA . GLU D 1 62 ? -27.674 74.819 -14.865 1.00 72.92 59 GLU D CA 1
ATOM 3820 C C . GLU D 1 62 ? -27.190 76.225 -14.508 1.00 65.07 59 GLU D C 1
ATOM 3821 O O . GLU D 1 62 ? -27.807 76.907 -13.705 1.00 67.06 59 GLU D O 1
ATOM 3827 N N . ASP D 1 63 ? -26.083 76.663 -15.099 1.00 63.69 60 ASP D N 1
ATOM 3828 C CA . ASP D 1 63 ? -25.598 78.004 -14.790 1.00 69.70 60 ASP D CA 1
ATOM 3829 C C . ASP D 1 63 ? -25.935 78.995 -15.885 1.00 60.36 60 ASP D C 1
ATOM 3830 O O . ASP D 1 63 ? -26.463 78.628 -16.921 1.00 52.91 60 ASP D O 1
ATOM 3835 N N . GLY D 1 64 ? -25.633 80.260 -15.633 1.00 55.24 61 GLY D N 1
ATOM 3836 C CA . GLY D 1 64 ? -26.075 81.318 -16.508 1.00 64.03 61 GLY D CA 1
ATOM 3837 C C . GLY D 1 64 ? -27.516 81.661 -16.194 1.00 64.59 61 GLY D C 1
ATOM 3838 O O . GLY D 1 64 ? -28.276 82.096 -17.056 1.00 75.14 61 GLY D O 1
ATOM 3839 N N . ILE D 1 65 ? -27.903 81.469 -14.946 1.00 52.23 62 ILE D N 1
ATOM 3840 C CA . ILE D 1 65 ? -29.289 81.679 -14.580 1.00 55.32 62 ILE D CA 1
ATOM 3841 C C . ILE D 1 65 ? -29.505 83.012 -13.854 1.00 59.25 62 ILE D C 1
ATOM 3842 O O . ILE D 1 65 ? -28.678 83.448 -13.065 1.00 55.68 62 ILE D O 1
ATOM 3847 N N . ASN D 1 66 ? -30.619 83.664 -14.156 1.00 63.93 63 ASN D N 1
ATOM 3848 C CA . ASN D 1 66 ? -30.899 84.987 -13.630 1.00 65.20 63 ASN D CA 1
ATOM 3849 C C . ASN D 1 66 ? -30.991 84.965 -12.113 1.00 62.14 63 ASN D C 1
ATOM 3850 O O . ASN D 1 66 ? -31.534 84.025 -11.532 1.00 59.55 63 ASN D O 1
ATOM 3855 N N . GLN D 1 67 ? -30.466 86.007 -11.475 1.00 63.88 64 GLN D N 1
ATOM 3856 C CA . GLN D 1 67 ? -30.364 86.017 -10.022 1.00 62.49 64 GLN D CA 1
ATOM 3857 C C . GLN D 1 67 ? -31.747 85.964 -9.403 1.00 61.08 64 GLN D C 1
ATOM 3858 O O . GLN D 1 67 ? -31.954 85.264 -8.418 1.00 62.87 64 GLN D O 1
ATOM 3864 N N . GLU D 1 68 ? -32.693 86.688 -9.995 1.00 64.16 65 GLU D N 1
ATOM 3865 C CA . GLU D 1 68 ? -34.070 86.656 -9.519 1.00 72.91 65 GLU D CA 1
ATOM 3866 C C . GLU D 1 68 ? -34.593 85.229 -9.567 1.00 72.28 65 GLU D C 1
ATOM 3867 O O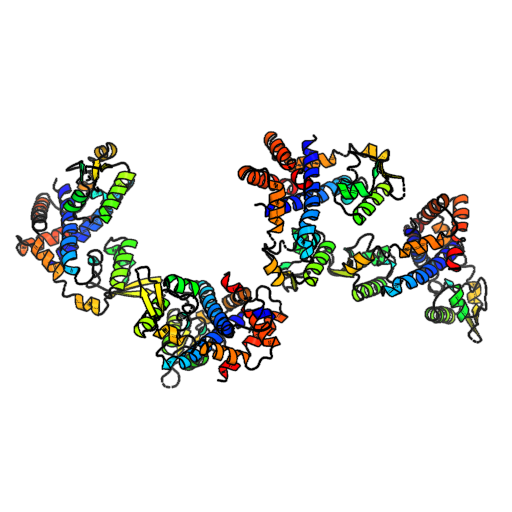 . GLU D 1 68 ? -35.260 84.773 -8.633 1.00 69.56 65 GLU D O 1
ATOM 3873 N N . SER D 1 69 ? -34.279 84.521 -10.651 1.00 62.61 66 SER D N 1
ATOM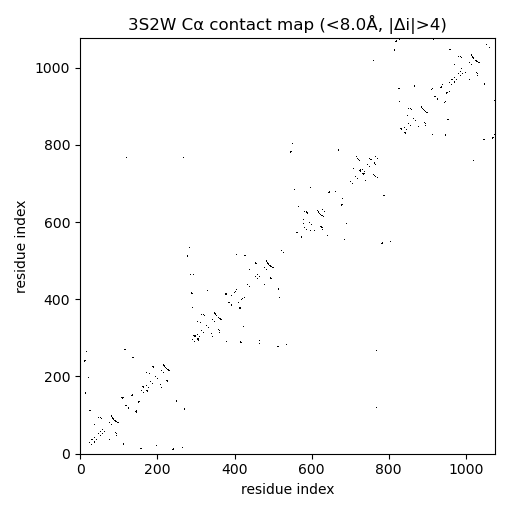 3874 C CA . SER D 1 69 ? -34.802 83.177 -10.836 1.00 60.43 66 SER D CA 1
ATOM 3875 C C . SER D 1 69 ? -34.215 82.227 -9.803 1.00 59.95 66 SER D C 1
ATOM 3876 O O . SER D 1 69 ? -34.914 81.374 -9.263 1.00 59.62 66 SER D O 1
ATOM 3879 N N . LEU D 1 70 ? -32.935 82.390 -9.505 1.00 61.53 67 LEU D N 1
ATOM 3880 C CA . LEU D 1 70 ? -32.387 81.728 -8.332 1.00 62.61 67 LEU D CA 1
ATOM 3881 C C . LEU D 1 70 ? -33.283 81.962 -7.108 1.00 64.62 67 LEU D C 1
ATOM 3882 O O . LEU D 1 70 ? -33.759 80.998 -6.499 1.00 67.80 67 LEU D O 1
ATOM 3887 N N . SER D 1 71 ? -33.514 83.224 -6.744 1.00 54.13 68 SER D N 1
ATOM 3888 C CA . SER D 1 71 ? -34.381 83.511 -5.604 1.00 62.60 68 SER D CA 1
ATOM 3889 C C . SER D 1 71 ? -35.699 82.772 -5.754 1.00 75.47 68 SER D C 1
ATOM 3890 O O . SER D 1 71 ? -36.190 82.164 -4.803 1.00 80.66 68 SER D O 1
ATOM 3893 N N . ASP D 1 72 ? -36.260 82.822 -6.960 1.00 76.85 69 ASP D N 1
ATOM 3894 C CA . ASP D 1 72 ? -37.606 82.308 -7.213 1.00 81.54 69 ASP D CA 1
ATOM 3895 C C . ASP D 1 72 ? -37.727 80.796 -7.093 1.00 72.82 69 ASP D C 1
ATOM 3896 O O . ASP D 1 72 ? -38.614 80.310 -6.403 1.00 68.56 69 ASP D O 1
ATOM 3901 N N . TYR D 1 73 ? -36.867 80.052 -7.781 1.00 71.68 70 TYR D N 1
ATOM 3902 C CA . TYR D 1 73 ? -36.933 78.594 -7.700 1.00 73.06 70 TYR D CA 1
ATOM 3903 C C . TYR D 1 73 ? -36.687 78.183 -6.255 1.00 73.60 70 TYR D C 1
ATOM 3904 O O . TYR D 1 73 ? -37.479 77.456 -5.657 1.00 75.68 70 TYR D O 1
ATOM 3913 N N . LEU D 1 74 ? -35.593 78.683 -5.693 1.00 63.39 71 LEU D N 1
ATOM 3914 C CA . LEU D 1 74 ? -35.098 78.198 -4.425 1.00 53.89 71 LEU D CA 1
ATOM 3915 C C . LEU D 1 74 ? -35.951 78.685 -3.252 1.00 62.57 71 LEU D C 1
ATOM 3916 O O . LEU D 1 74 ? -35.943 78.094 -2.163 1.00 61.36 71 LEU D O 1
ATOM 3921 N N . LYS D 1 75 ? -36.695 79.760 -3.477 1.00 54.30 72 LYS D N 1
ATOM 3922 C CA . LYS D 1 75 ? -37.515 80.316 -2.419 1.00 51.87 72 LYS D CA 1
ATOM 3923 C C . LYS D 1 75 ? -36.630 80.878 -1.307 1.00 58.36 72 LYS D C 1
ATOM 3924 O O . LYS D 1 75 ? -36.987 80.846 -0.131 1.00 61.48 72 LYS D O 1
ATOM 3930 N N . ILE D 1 76 ? -35.463 81.384 -1.691 1.00 56.47 73 ILE D N 1
ATOM 3931 C CA . ILE D 1 76 ? -34.649 82.184 -0.790 1.00 49.57 73 ILE D CA 1
ATOM 3932 C C . ILE D 1 76 ? -34.823 83.641 -1.208 1.00 48.92 73 ILE D C 1
ATOM 3933 O O . ILE D 1 76 ? -34.696 83.978 -2.394 1.00 56.11 73 ILE D O 1
ATOM 3938 N N . ASP D 1 77 ? -35.149 84.505 -0.253 1.00 50.70 74 ASP D N 1
ATOM 3939 C CA . ASP D 1 77 ? -35.441 85.902 -0.594 1.00 60.72 74 ASP D CA 1
ATOM 3940 C C . ASP D 1 77 ? -34.271 86.617 -1.271 1.00 65.35 74 ASP D C 1
ATOM 3941 O O . ASP D 1 77 ? -33.156 86.096 -1.345 1.00 68.40 74 ASP D O 1
ATOM 3946 N N . LYS D 1 78 ? -34.539 87.833 -1.732 1.00 65.87 75 LYS D N 1
ATOM 3947 C CA . LYS D 1 78 ? -33.596 88.599 -2.539 1.00 67.61 75 LYS D CA 1
ATOM 3948 C C . LYS D 1 78 ? -32.340 89.045 -1.776 1.00 63.44 75 LYS D C 1
ATOM 3949 O O . LYS D 1 78 ? -31.230 88.989 -2.321 1.00 53.29 75 LYS D O 1
ATOM 3955 N N . GLY D 1 79 ? -32.514 89.478 -0.525 1.00 60.26 76 GLY D N 1
ATOM 3956 C CA . GLY D 1 79 ? -31.399 89.983 0.263 1.00 54.12 76 GLY D CA 1
ATOM 3957 C C . GLY D 1 79 ? -30.420 88.887 0.645 1.00 55.60 76 GLY D C 1
ATOM 3958 O O . GLY D 1 79 ? -29.192 89.072 0.619 1.00 49.21 76 GLY D O 1
ATOM 3959 N N . THR D 1 80 ? -30.987 87.743 1.015 1.00 51.30 77 THR D N 1
ATOM 3960 C CA . THR D 1 80 ? -30.226 86.574 1.405 1.00 56.16 77 THR D CA 1
ATOM 3961 C C . THR D 1 80 ? -29.527 86.040 0.161 1.00 53.15 77 THR D C 1
ATOM 3962 O O . THR D 1 80 ? -28.344 85.690 0.183 1.00 53.48 77 THR D O 1
ATOM 3966 N N . THR D 1 81 ? -30.286 85.990 -0.925 1.00 44.40 78 THR D N 1
ATOM 3967 C CA . THR D 1 81 ? -29.764 85.582 -2.216 1.00 44.18 78 THR D CA 1
ATOM 3968 C C . THR D 1 81 ? -28.609 86.461 -2.610 1.00 40.10 78 THR D C 1
ATOM 3969 O O . THR D 1 81 ? -27.627 85.997 -3.157 1.00 51.62 78 THR D O 1
ATOM 3973 N N . ALA D 1 82 ? -28.741 87.744 -2.340 1.00 37.45 79 ALA D N 1
ATOM 3974 C CA . ALA D 1 82 ? -27.787 88.704 -2.840 1.00 43.96 79 ALA D CA 1
ATOM 3975 C C . ALA D 1 82 ? -26.504 88.578 -2.046 1.00 52.32 79 ALA D C 1
ATOM 3976 O O . ALA D 1 82 ? -25.415 88.764 -2.577 1.00 55.31 79 ALA D O 1
ATOM 3978 N N . ARG D 1 83 ? -26.638 88.237 -0.771 1.00 53.51 80 ARG D N 1
ATOM 3979 C CA . ARG D 1 83 ? -25.478 88.102 0.103 1.00 57.77 80 ARG D CA 1
ATOM 3980 C C . ARG D 1 83 ? -24.726 86.797 -0.154 1.00 53.78 80 ARG D C 1
ATOM 3981 O O . ARG D 1 83 ? -23.500 86.789 -0.279 1.00 59.49 80 ARG D O 1
ATOM 3989 N N . ALA D 1 84 ? -25.460 85.695 -0.238 1.00 44.03 81 ALA D N 1
ATOM 3990 C CA . ALA D 1 84 ? -24.849 84.428 -0.615 1.00 37.82 81 ALA D CA 1
ATOM 3991 C C . ALA D 1 84 ? -24.047 84.566 -1.924 1.00 44.56 81 ALA D C 1
ATOM 3992 O O . ALA D 1 84 ? -22.896 84.131 -1.998 1.00 51.92 81 ALA D O 1
ATOM 3994 N N . ILE D 1 85 ? -24.636 85.199 -2.939 1.00 38.39 82 ILE D N 1
ATOM 3995 C CA . ILE D 1 85 ? -23.966 85.324 -4.230 1.00 42.79 82 ILE D CA 1
ATOM 3996 C C . ILE D 1 85 ? -22.756 86.231 -4.156 1.00 51.69 82 ILE D C 1
ATOM 3997 O O . ILE D 1 85 ? -21.727 85.953 -4.775 1.00 52.33 82 ILE D O 1
ATOM 4002 N N . GLN D 1 86 ? -22.873 87.326 -3.414 1.00 45.85 83 GLN D N 1
ATOM 4003 C CA . GLN D 1 86 ? -21.755 88.245 -3.341 1.00 44.97 83 GLN D CA 1
ATOM 4004 C C . GLN D 1 86 ? -20.573 87.531 -2.709 1.00 52.28 83 GLN D C 1
ATOM 4005 O O . GLN D 1 86 ? -19.428 87.773 -3.074 1.00 61.65 83 GLN D O 1
ATOM 4011 N N . LYS D 1 87 ? -20.855 86.627 -1.777 1.00 48.68 84 LYS D N 1
ATOM 4012 C CA . LYS D 1 87 ? -19.799 85.851 -1.136 1.00 48.32 84 LYS D CA 1
ATOM 4013 C C . LYS D 1 87 ? -19.139 84.830 -2.068 1.00 50.75 84 LYS D C 1
ATOM 4014 O O . LYS D 1 87 ? -17.915 84.728 -2.117 1.00 51.24 84 LYS D O 1
ATOM 4020 N N . LEU D 1 88 ? -19.946 84.064 -2.794 1.00 50.48 85 LEU D N 1
ATOM 4021 C CA . LEU D 1 88 ? -19.402 83.144 -3.781 1.00 44.22 85 LEU D CA 1
ATOM 4022 C C . LEU D 1 88 ? -18.521 83.901 -4.802 1.00 45.54 85 LEU D C 1
ATOM 4023 O O . LEU D 1 88 ? -17.430 83.450 -5.140 1.00 54.89 85 LEU D O 1
ATOM 4028 N N . VAL D 1 89 ? -18.994 85.051 -5.276 1.00 40.50 86 VAL D N 1
ATOM 4029 C CA . VAL D 1 89 ? -18.180 85.944 -6.098 1.00 48.36 86 VAL D CA 1
ATOM 4030 C C . VAL D 1 89 ? -16.892 86.318 -5.384 1.00 49.88 86 VAL D C 1
ATOM 4031 O O . VAL D 1 89 ? -15.799 86.134 -5.922 1.00 51.32 86 VAL D O 1
ATOM 4035 N N . ASP D 1 90 ? -17.022 86.863 -4.179 1.00 47.29 87 ASP D N 1
ATOM 4036 C CA . ASP D 1 90 ? -15.844 87.334 -3.445 1.00 56.02 87 ASP D CA 1
ATOM 4037 C C . ASP D 1 90 ? -14.824 86.214 -3.298 1.00 55.19 87 ASP D C 1
ATOM 4038 O O . ASP D 1 90 ? -13.613 86.427 -3.457 1.00 52.42 87 ASP D O 1
ATOM 4043 N N . GLU D 1 91 ? -15.306 85.008 -3.021 1.00 53.36 88 GLU D N 1
ATOM 4044 C CA . GLU D 1 91 ? -14.381 83.887 -2.860 1.00 56.77 88 GLU D CA 1
ATOM 4045 C C . GLU D 1 91 ? -14.028 83.164 -4.188 1.00 46.05 88 GLU D C 1
ATOM 4046 O O . GLU D 1 91 ? -13.383 82.127 -4.189 1.00 48.11 88 GLU D O 1
ATOM 4052 N N . GLY D 1 92 ? -14.449 83.727 -5.317 1.00 49.65 89 GLY D N 1
ATOM 4053 C CA . GLY D 1 92 ? -13.966 83.289 -6.619 1.00 52.34 89 GLY D CA 1
ATOM 4054 C C . GLY D 1 92 ? -14.660 82.112 -7.287 1.00 51.13 89 GLY D C 1
ATOM 4055 O O . GLY D 1 92 ? -14.143 81.557 -8.255 1.00 53.84 89 GLY D O 1
ATOM 4056 N N . TYR D 1 93 ? -15.827 81.730 -6.787 1.00 44.72 90 TYR D N 1
ATOM 4057 C CA . TYR D 1 93 ? -16.512 80.563 -7.325 1.00 51.23 90 TYR D CA 1
ATOM 4058 C C . TYR D 1 93 ? -17.486 80.903 -8.446 1.00 55.32 90 TYR D C 1
ATOM 4059 O O . TYR D 1 93 ? -17.707 80.087 -9.339 1.00 60.39 90 TYR D O 1
ATOM 4068 N N . VAL D 1 94 ? -18.056 82.105 -8.407 1.00 48.28 91 VAL D N 1
ATOM 4069 C CA . VAL D 1 94 ? -18.992 82.530 -9.440 1.00 39.21 91 VAL D CA 1
ATOM 4070 C C . VAL D 1 94 ? -18.681 83.940 -9.902 1.00 48.78 91 VAL D C 1
ATOM 4071 O O . VAL D 1 94 ? -18.033 84.708 -9.183 1.00 50.36 91 VAL D O 1
ATOM 4075 N N . PHE D 1 95 ? -19.140 84.269 -11.109 1.00 48.85 92 PHE D N 1
ATOM 4076 C CA . PHE D 1 95 ? -19.148 85.648 -11.580 1.00 47.36 92 PHE D CA 1
ATOM 4077 C C . PHE D 1 95 ? -20.522 86.005 -12.106 1.00 53.64 92 PHE D C 1
ATOM 4078 O O . PHE D 1 95 ? -21.370 85.128 -12.305 1.00 48.23 92 PHE D O 1
ATOM 4086 N N . ARG D 1 96 ? -20.732 87.298 -12.332 1.00 59.69 93 ARG D N 1
ATOM 4087 C CA . ARG D 1 96 ? -22.016 87.806 -12.790 1.00 58.70 93 ARG D CA 1
ATOM 4088 C C . ARG D 1 96 ? -21.892 88.615 -14.075 1.00 62.57 93 ARG D C 1
ATOM 4089 O O . ARG D 1 96 ? -21.043 89.504 -14.191 1.00 65.80 93 ARG D O 1
ATOM 4097 N N . GLN D 1 97 ? -22.741 88.300 -15.045 1.00 63.04 94 GLN D N 1
ATOM 4098 C CA . GLN D 1 97 ? -22.803 89.093 -16.269 1.00 67.87 94 GLN D CA 1
ATOM 4099 C C . GLN D 1 97 ? -24.050 89.965 -16.255 1.00 65.64 94 GLN D C 1
ATOM 4100 O O . GLN D 1 97 ? -25.162 89.461 -16.107 1.00 65.01 94 GLN D O 1
ATOM 4106 N N . ARG D 1 98 ? -23.843 91.270 -16.399 1.00 66.66 95 ARG D N 1
ATOM 4107 C CA . ARG D 1 98 ? -24.903 92.269 -16.349 1.00 67.34 95 ARG D CA 1
ATOM 4108 C C . ARG D 1 98 ? -25.641 92.295 -17.681 1.00 67.96 95 ARG D C 1
ATOM 4109 O O . ARG D 1 98 ? -25.004 92.257 -18.733 1.00 72.18 95 ARG D O 1
ATOM 4117 N N . ASP D 1 99 ? -26.970 92.354 -17.654 1.00 72.90 96 ASP D N 1
ATOM 4118 C CA . ASP D 1 99 ? -27.741 92.501 -18.899 1.00 87.50 96 ASP D CA 1
ATOM 4119 C C . ASP D 1 99 ? -27.836 93.966 -19.374 1.00 85.48 96 ASP D C 1
ATOM 4120 O O . ASP D 1 99 ? -28.267 94.847 -18.625 1.00 86.41 96 ASP D O 1
ATOM 4125 N N . GLU D 1 100 ? -27.450 94.214 -20.624 1.00 81.08 97 GLU D N 1
ATOM 4126 C CA . GLU D 1 100 ? -27.345 95.580 -21.148 1.00 75.91 97 GLU D CA 1
ATOM 4127 C C . GLU D 1 100 ? -28.624 96.422 -21.025 1.00 79.49 97 GLU D C 1
ATOM 4128 O O . GLU D 1 100 ? -29.735 95.902 -20.898 1.00 81.13 97 GLU D O 1
ATOM 4130 N N . ARG D 1 104 ? -31.434 95.410 -16.957 1.00 78.28 101 ARG D N 1
ATOM 4131 C CA . ARG D 1 104 ? -30.380 95.544 -15.946 1.00 89.92 101 ARG D CA 1
ATOM 4132 C C . ARG D 1 104 ? -30.469 94.536 -14.780 1.00 104.00 101 ARG D C 1
ATOM 4133 O O . ARG D 1 104 ? -30.450 94.921 -13.603 1.00 107.35 101 ARG D O 1
ATOM 4141 N N . SER D 1 105 ? -30.564 93.249 -15.107 1.00 105.71 102 SER D N 1
ATOM 4142 C CA . SER D 1 105 ? -30.439 92.184 -14.107 1.00 97.53 102 SER D CA 1
ATOM 4143 C C . SER D 1 105 ? -29.102 91.477 -14.316 1.00 82.21 102 SER D C 1
ATOM 4144 O O . SER D 1 105 ? -28.297 91.909 -15.148 1.00 82.23 102 SER D O 1
ATOM 4147 N N . TYR D 1 106 ? -28.865 90.392 -13.580 1.00 64.42 103 TYR D N 1
ATOM 4148 C CA . TYR D 1 106 ? -27.607 89.663 -13.720 1.00 56.62 103 TYR D CA 1
ATOM 4149 C C . TYR D 1 106 ? -27.828 88.169 -13.897 1.00 56.34 103 TYR D C 1
ATOM 4150 O O . TYR D 1 106 ? -28.730 87.587 -13.280 1.00 52.24 103 TYR D O 1
ATOM 4159 N N . ARG D 1 107 ? -27.020 87.549 -14.754 1.00 52.62 104 ARG D N 1
ATOM 4160 C CA . ARG D 1 107 ? -26.934 86.093 -14.762 1.00 54.41 104 ARG D CA 1
ATOM 4161 C C . ARG D 1 107 ? -25.695 85.698 -13.971 1.00 52.68 104 ARG D C 1
ATOM 4162 O O . ARG D 1 107 ? -24.648 86.329 -14.102 1.00 50.60 104 ARG D O 1
ATOM 4170 N N . VAL D 1 108 ? -25.833 84.658 -13.151 1.00 47.40 105 VAL D N 1
ATOM 4171 C CA . VAL D 1 108 ? -24.725 84.096 -12.390 1.00 54.30 105 VAL D CA 1
ATOM 4172 C C . VAL D 1 108 ? -24.121 82.879 -13.094 1.00 51.69 105 VAL D C 1
ATOM 4173 O O . VAL D 1 108 ? -24.854 81.987 -13.528 1.00 42.92 105 VAL D O 1
ATOM 4177 N N . PHE D 1 109 ? -22.788 82.838 -13.171 1.00 43.41 106 PHE D N 1
ATOM 4178 C CA . PHE D 1 109 ? -22.072 81.737 -13.812 1.00 51.68 106 PHE D CA 1
ATOM 4179 C C . PHE D 1 109 ? -21.033 81.150 -12.871 1.00 53.80 106 PHE D C 1
ATOM 4180 O O . PHE D 1 109 ? -20.490 81.853 -12.019 1.00 55.88 106 PHE D O 1
ATOM 4188 N N . LEU D 1 110 ? -20.745 79.866 -13.026 1.00 42.99 107 LEU D N 1
ATOM 4189 C CA . LEU D 1 110 ? -19.635 79.282 -12.294 1.00 43.48 107 LEU D CA 1
ATOM 4190 C C . LEU D 1 110 ? -18.331 79.744 -12.943 1.00 44.86 107 LEU D C 1
ATOM 4191 O O . LEU D 1 110 ? -18.246 79.798 -14.163 1.00 45.64 107 LEU D O 1
ATOM 4196 N N . THR D 1 111 ? -17.339 80.095 -12.120 1.00 43.27 108 THR D N 1
ATOM 4197 C CA . THR D 1 111 ? -15.955 80.264 -12.571 1.00 48.91 108 THR D CA 1
ATOM 4198 C C . THR D 1 111 ? -15.292 78.887 -12.775 1.00 55.77 108 THR D C 1
ATOM 4199 O O . THR D 1 111 ? -15.847 77.826 -12.436 1.00 54.81 108 THR D O 1
ATOM 4203 N N . GLU D 1 112 ? -14.078 78.898 -13.297 1.00 47.39 109 GLU D N 1
ATOM 4204 C CA . GLU D 1 112 ? -13.395 77.645 -13.512 1.00 49.89 109 GLU D CA 1
ATOM 4205 C C . GLU D 1 112 ? -13.168 76.991 -12.178 1.00 49.76 109 GLU D C 1
ATOM 4206 O O . GLU D 1 112 ? -13.404 75.804 -12.020 1.00 51.60 109 GLU D O 1
ATOM 4212 N N . LYS D 1 113 ? -12.700 77.798 -11.233 1.00 48.07 110 LYS D N 1
ATOM 4213 C CA . LYS D 1 113 ? -12.416 77.377 -9.883 1.00 52.70 110 LYS D CA 1
ATOM 4214 C C . LYS D 1 113 ? -13.655 76.743 -9.242 1.00 55.58 110 LYS D C 1
ATOM 4215 O O . LYS D 1 113 ? -13.570 75.691 -8.608 1.00 54.77 110 LYS D O 1
ATOM 4221 N N . GLY D 1 114 ? -14.805 77.388 -9.429 1.00 54.83 111 GLY D N 1
ATOM 4222 C CA . GLY D 1 114 ? -16.076 76.857 -8.977 1.00 50.30 111 GLY D CA 1
ATOM 4223 C C . GLY D 1 114 ? -16.487 75.565 -9.661 1.00 53.60 111 GLY D C 1
ATOM 4224 O O . GLY D 1 114 ? -17.070 74.695 -9.021 1.00 47.38 111 GLY D O 1
ATOM 4225 N N . LYS D 1 115 ? -16.206 75.442 -10.961 1.00 54.46 112 LYS D N 1
ATOM 4226 C CA . LYS D 1 115 ? -16.482 74.201 -11.689 1.00 58.73 112 LYS D CA 1
ATOM 4227 C C . LYS D 1 115 ? -15.616 73.047 -11.179 1.00 60.55 112 LYS D C 1
ATOM 4228 O O . LYS D 1 115 ? -16.075 71.907 -11.077 1.00 62.64 112 LYS D O 1
ATOM 4234 N N . LYS D 1 116 ? -14.364 73.362 -10.863 1.00 55.50 113 LYS D N 1
ATOM 4235 C CA . LYS D 1 116 ? -13.372 72.382 -10.440 1.00 54.95 113 LYS D CA 1
ATOM 4236 C C . LYS D 1 116 ? -13.760 71.807 -9.090 1.00 59.23 113 LYS D C 1
ATOM 4237 O O . LYS D 1 116 ? -13.194 70.811 -8.642 1.00 66.67 113 LYS D O 1
ATOM 4243 N N . LEU D 1 117 ? -14.728 72.437 -8.434 1.00 48.16 114 LEU D N 1
ATOM 4244 C CA . LEU D 1 117 ? -15.093 72.017 -7.094 1.00 52.75 114 LEU D CA 1
ATOM 4245 C C . LEU D 1 117 ? -16.296 71.108 -7.130 1.00 52.27 114 LEU D C 1
ATOM 4246 O O . LEU D 1 117 ? -16.645 70.488 -6.133 1.00 51.56 114 LEU D O 1
ATOM 4251 N N . GLU D 1 118 ? -16.938 71.042 -8.286 1.00 53.43 115 GLU D N 1
ATOM 4252 C CA . GLU D 1 118 ? -18.172 70.286 -8.404 1.00 59.36 115 GLU D CA 1
ATOM 4253 C C . GLU D 1 118 ? -18.058 68.876 -7.820 1.00 60.09 115 GLU D C 1
ATOM 4254 O O . GLU D 1 118 ? -18.909 68.461 -7.045 1.00 57.73 115 GLU D O 1
ATOM 4260 N N . PRO D 1 119 ? -17.004 68.134 -8.192 1.00 63.72 116 PRO D N 1
ATOM 4261 C CA . PRO D 1 119 ? -16.903 66.751 -7.715 1.00 61.64 116 PRO D CA 1
ATOM 4262 C C . PRO D 1 119 ? -16.997 66.675 -6.203 1.00 59.16 116 PRO D C 1
ATOM 4263 O O . PRO D 1 119 ? -17.737 65.844 -5.681 1.00 64.64 116 PRO D O 1
ATOM 4267 N N . ASP D 1 120 ? -16.253 67.537 -5.516 1.00 59.14 117 ASP D N 1
ATOM 4268 C CA . ASP D 1 120 ? -16.212 67.539 -4.053 1.00 60.26 117 ASP D CA 1
ATOM 4269 C C . ASP D 1 120 ? -17.553 67.899 -3.454 1.00 52.99 117 ASP D C 1
ATOM 4270 O O . ASP D 1 120 ? -17.994 67.275 -2.492 1.00 45.44 117 ASP D O 1
ATOM 4283 N N . LYS D 1 122 ? -20.540 67.628 -4.872 1.00 49.82 119 LYS D N 1
ATOM 4284 C CA . LYS D 1 122 ? -21.401 66.466 -5.066 1.00 43.94 119 LYS D CA 1
ATOM 4285 C C . LYS D 1 122 ? -21.051 65.315 -4.098 1.00 47.80 119 LYS D C 1
ATOM 4286 O O . LYS D 1 122 ? -21.946 64.670 -3.537 1.00 51.49 119 LYS D O 1
ATOM 4292 N N . LYS D 1 123 ? -19.761 65.069 -3.876 1.00 37.75 120 LYS D N 1
ATOM 4293 C CA . LYS D 1 123 ? -19.369 64.030 -2.919 1.00 43.59 120 LYS D CA 1
ATOM 4294 C C . LYS D 1 123 ? -20.009 64.312 -1.558 1.00 49.24 120 LYS D C 1
ATOM 4295 O O . LYS D 1 123 ? -20.523 63.420 -0.874 1.00 47.84 120 LYS D O 1
ATOM 4301 N N . ILE D 1 124 ? -19.996 65.583 -1.187 1.00 46.12 121 ILE D N 1
ATOM 4302 C CA . ILE D 1 124 ? -20.409 65.986 0.139 1.00 48.10 121 ILE D CA 1
ATOM 4303 C C . ILE D 1 124 ? -21.919 65.886 0.287 1.00 46.10 121 ILE D C 1
ATOM 4304 O O . ILE D 1 124 ? -22.401 65.380 1.297 1.00 50.65 121 ILE D O 1
ATOM 4309 N N . ALA D 1 125 ? -22.663 66.338 -0.716 1.00 36.65 122 ALA D N 1
ATOM 4310 C CA . ALA D 1 125 ? -24.109 66.129 -0.694 1.00 41.28 122 ALA D CA 1
ATOM 4311 C C . ALA D 1 125 ? -24.422 64.637 -0.603 1.00 52.09 122 ALA D C 1
ATOM 4312 O O . ALA D 1 125 ? -25.282 64.233 0.180 1.00 55.35 122 ALA D O 1
ATOM 4314 N N . SER D 1 126 ? -23.688 63.819 -1.357 1.00 53.03 123 SER D N 1
ATOM 4315 C CA . SER D 1 126 ? -23.834 62.360 -1.268 1.00 59.35 123 SER D CA 1
ATOM 4316 C C . SER D 1 126 ? -23.555 61.752 0.124 1.00 57.85 123 SER D C 1
ATOM 4317 O O . SER D 1 126 ? -24.242 60.820 0.541 1.00 55.30 123 SER D O 1
ATOM 4320 N N . GLU D 1 127 ? -22.546 62.249 0.833 1.00 56.44 124 GLU D N 1
ATOM 4321 C CA . GLU D 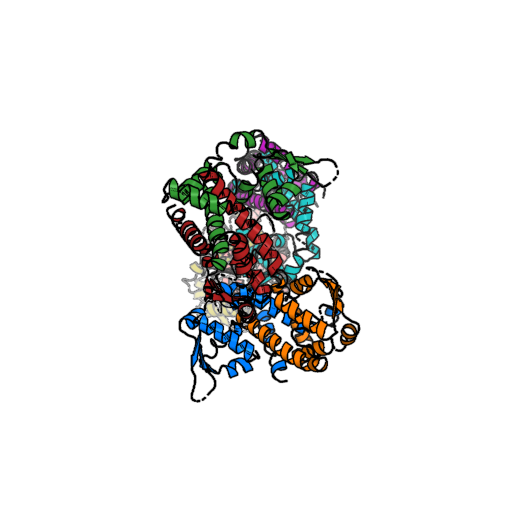1 127 ? -22.256 61.710 2.160 1.00 57.26 124 GLU D CA 1
ATOM 4322 C C . GLU D 1 127 ? -23.444 61.898 3.099 1.00 54.59 124 GLU D C 1
ATOM 4323 O O . GLU D 1 127 ? -23.792 60.992 3.852 1.00 59.20 124 GLU D O 1
ATOM 4329 N N . TRP D 1 128 ? -24.058 63.077 3.043 1.00 51.90 125 TRP D N 1
ATOM 4330 C CA . TRP D 1 128 ? -25.265 63.380 3.810 1.00 48.98 125 TRP D CA 1
ATOM 4331 C C . TRP D 1 128 ? -26.454 62.476 3.428 1.00 55.07 125 TRP D C 1
ATOM 4332 O O . TRP D 1 128 ? -27.242 62.076 4.283 1.00 65.81 125 TRP D O 1
ATOM 4343 N N . GLY D 1 129 ? -26.586 62.152 2.152 1.00 51.18 126 GLY D N 1
ATOM 4344 C CA . GLY D 1 129 ? -27.609 61.206 1.738 1.00 59.09 126 GLY D CA 1
ATOM 4345 C C . GLY D 1 129 ? -27.402 59.845 2.389 1.00 66.33 126 GLY D C 1
ATOM 4346 O O . GLY D 1 129 ? -28.287 59.304 3.063 1.00 69.04 126 GLY D O 1
ATOM 4347 N N . GLU D 1 130 ? -26.217 59.283 2.203 1.00 63.00 127 GLU D N 1
ATOM 4348 C CA . GLU D 1 130 ? -25.959 57.958 2.732 1.00 68.47 127 GLU D CA 1
ATOM 4349 C C . GLU D 1 130 ? -26.280 57.907 4.218 1.00 68.16 127 GLU D C 1
ATOM 4350 O O . GLU D 1 130 ? -26.845 56.930 4.702 1.00 71.59 127 GLU D O 1
ATOM 4356 N N . ILE D 1 131 ? -25.937 58.970 4.937 1.00 65.55 128 ILE D N 1
ATOM 4357 C CA . ILE D 1 131 ? -26.210 59.030 6.365 1.00 62.49 128 ILE D CA 1
ATOM 4358 C C . ILE D 1 131 ? -27.709 58.884 6.612 1.00 58.97 128 ILE D C 1
ATOM 4359 O O . ILE D 1 131 ? -28.139 58.023 7.372 1.00 64.96 128 ILE D O 1
ATOM 4364 N N . LEU D 1 132 ? -28.502 59.714 5.947 1.00 54.64 129 LEU D N 1
ATOM 4365 C CA . LEU D 1 132 ? -29.946 59.694 6.128 1.00 58.83 129 LEU D CA 1
ATOM 4366 C C . LEU D 1 132 ? -30.530 58.352 5.704 1.00 64.18 129 LEU D C 1
ATOM 4367 O O . LEU D 1 132 ? -31.553 57.909 6.231 1.00 60.99 129 LEU D O 1
ATOM 4372 N N . PHE D 1 133 ? -29.859 57.712 4.753 1.00 61.48 130 PHE D N 1
ATOM 4373 C CA . PHE D 1 133 ? -30.348 56.489 4.147 1.00 57.63 130 PHE D CA 1
ATOM 4374 C C . PHE D 1 133 ? -29.660 55.264 4.696 1.00 59.83 130 PHE D C 1
ATOM 4375 O O . PHE D 1 133 ? -29.619 54.227 4.042 1.00 59.47 130 PHE D O 1
ATOM 4383 N N . SER D 1 134 ? -29.103 55.366 5.888 1.00 67.91 131 SER D N 1
ATOM 4384 C CA . SER D 1 134 ? -28.363 54.233 6.405 1.00 78.46 131 SER D CA 1
ATOM 4385 C C . SER D 1 134 ? -29.190 52.951 6.471 1.00 87.39 131 SER D C 1
ATOM 4386 O O . SER D 1 134 ? -28.830 51.947 5.853 1.00 93.21 131 SER D O 1
ATOM 4389 N N . SER D 1 135 ? -30.301 52.970 7.194 1.00 86.76 132 SER D N 1
ATOM 4390 C CA . SER D 1 135 ? -31.043 51.723 7.379 1.00 90.76 132 SER D CA 1
ATOM 4391 C C . SER D 1 135 ? -31.861 51.314 6.152 1.00 90.08 132 SER D C 1
ATOM 4392 O O . SER D 1 135 ? -32.533 50.284 6.169 1.00 95.99 132 SER D O 1
ATOM 4395 N N . PHE D 1 136 ? -31.796 52.108 5.085 1.00 81.47 133 PHE D N 1
ATOM 4396 C CA . PHE D 1 136 ? -32.680 51.905 3.935 1.00 78.38 133 PHE D CA 1
ATOM 4397 C C . PHE D 1 136 ? -32.015 51.170 2.778 1.00 72.62 133 PHE D C 1
ATOM 4398 O O . PHE D 1 136 ? -30.858 51.433 2.459 1.00 68.08 133 PHE D O 1
ATOM 4406 N N . ASP D 1 137 ? -32.750 50.251 2.154 1.00 73.20 134 ASP D N 1
ATOM 4407 C CA . ASP D 1 137 ? -32.253 49.570 0.955 1.00 73.93 134 ASP D CA 1
ATOM 4408 C C . ASP D 1 137 ? -32.694 50.300 -0.315 1.00 68.04 134 ASP D C 1
ATOM 4409 O O . ASP D 1 137 ? -33.342 51.345 -0.248 1.00 77.76 134 ASP D O 1
ATOM 4414 N N . ASP D 1 138 ? -32.332 49.753 -1.468 1.00 64.70 135 ASP D N 1
ATOM 4415 C CA . ASP D 1 138 ? -32.480 50.467 -2.732 1.00 72.05 135 ASP D CA 1
ATOM 4416 C C . ASP D 1 138 ? -33.921 50.769 -3.075 1.00 68.11 135 ASP D C 1
ATOM 4417 O O . ASP D 1 138 ? -34.254 51.876 -3.499 1.00 69.32 135 ASP D O 1
ATOM 4422 N N . ARG D 1 139 ? -34.769 49.770 -2.893 1.00 68.37 136 ARG D N 1
ATOM 4423 C CA . ARG D 1 139 ? -36.185 49.906 -3.171 1.00 74.41 136 ARG D CA 1
ATOM 4424 C C . ARG D 1 139 ? -36.823 50.986 -2.286 1.00 73.87 136 ARG D C 1
ATOM 4425 O O . ARG D 1 139 ? -37.650 51.766 -2.755 1.00 70.05 136 ARG D O 1
ATOM 4433 N N . GLN D 1 140 ? -36.429 51.024 -1.010 1.00 75.56 137 GLN D N 1
ATOM 4434 C CA . GLN D 1 140 ? -36.972 51.986 -0.043 1.00 71.17 137 GLN D CA 1
ATOM 4435 C C . GLN D 1 140 ? -36.513 53.413 -0.330 1.00 64.32 137 GLN D C 1
ATOM 4436 O O . GLN D 1 140 ? -37.294 54.374 -0.244 1.00 55.37 137 GLN D O 1
ATOM 4442 N N . ARG D 1 141 ? -35.237 53.552 -0.662 1.00 58.40 138 ARG D N 1
ATOM 4443 C CA . ARG D 1 141 ? -34.733 54.846 -1.056 1.00 55.25 138 ARG D CA 1
ATOM 4444 C C . ARG D 1 141 ? -35.587 55.437 -2.178 1.00 69.62 138 ARG D C 1
ATOM 4445 O O . ARG D 1 141 ? -35.954 56.617 -2.125 1.00 79.09 138 ARG D O 1
ATOM 4453 N N . ARG D 1 142 ? -35.926 54.627 -3.180 1.00 66.24 139 ARG D N 1
ATOM 4454 C CA . ARG D 1 142 ? -36.676 55.154 -4.313 1.00 71.51 139 ARG D CA 1
ATOM 4455 C C . ARG D 1 142 ? -38.138 55.431 -3.977 1.00 72.84 139 ARG D C 1
ATOM 4456 O O . ARG D 1 142 ? -38.746 56.346 -4.538 1.00 67.34 139 ARG D O 1
ATOM 4464 N N . GLU D 1 143 ? -38.706 54.646 -3.067 1.00 73.03 140 GLU D N 1
ATOM 4465 C CA . GLU D 1 143 ? -40.052 54.935 -2.593 1.00 68.45 140 GLU D CA 1
ATOM 4466 C C . GLU D 1 143 ? -40.055 56.285 -1.881 1.00 60.66 140 GLU D C 1
ATOM 4467 O O . GLU D 1 143 ? -40.822 57.178 -2.233 1.00 61.62 140 GLU D O 1
ATOM 4473 N N . ILE D 1 144 ? -39.182 56.431 -0.889 1.00 51.73 141 ILE D N 1
ATOM 4474 C CA . ILE D 1 144 ? -39.091 57.672 -0.130 1.00 61.18 141 ILE D CA 1
ATOM 4475 C C . ILE D 1 144 ? -38.894 58.877 -1.030 1.00 62.80 141 ILE D C 1
ATOM 4476 O O . ILE D 1 144 ? -39.476 59.939 -0.794 1.00 62.27 141 ILE D O 1
ATOM 4481 N N . THR D 1 145 ? -38.070 58.713 -2.060 1.00 59.64 142 THR D N 1
ATOM 4482 C CA . THR D 1 145 ? -37.736 59.837 -2.921 1.00 60.59 142 THR D CA 1
ATOM 4483 C C . THR D 1 145 ? -38.900 60.196 -3.834 1.00 59.00 142 THR D C 1
ATOM 4484 O O . THR D 1 145 ? -39.122 61.362 -4.145 1.00 62.56 142 THR D O 1
ATOM 4488 N N . ASN D 1 146 ? -39.660 59.196 -4.251 1.00 56.63 143 ASN D N 1
ATOM 4489 C CA . ASN D 1 146 ? -40.890 59.468 -4.977 1.00 64.26 143 ASN D CA 1
ATOM 4490 C C . ASN D 1 146 ? -41.899 60.237 -4.137 1.00 66.40 143 ASN D C 1
ATOM 4491 O O . ASN D 1 146 ? -42.509 61.185 -4.620 1.00 68.31 143 ASN D O 1
ATOM 4496 N N . SER D 1 147 ? -42.068 59.813 -2.884 1.00 62.54 144 SER D N 1
ATOM 4497 C CA . SER D 1 147 ? -42.972 60.468 -1.941 1.00 57.36 144 SER D CA 1
ATOM 4498 C C . SER D 1 147 ? -42.704 61.955 -1.780 1.00 47.23 144 SER D C 1
ATOM 4499 O O . SER D 1 147 ? -43.592 62.773 -1.976 1.00 51.95 144 SER D O 1
ATOM 4502 N N . LEU D 1 148 ? -41.478 62.305 -1.425 1.00 48.87 145 LEU D N 1
ATOM 4503 C CA . LEU D 1 148 ? -41.131 63.712 -1.231 1.00 53.12 145 LEU D CA 1
ATOM 4504 C C . LEU D 1 148 ? -41.369 64.508 -2.512 1.00 51.71 145 LEU D C 1
ATOM 4505 O O . LEU D 1 148 ? -41.746 65.670 -2.457 1.00 54.68 145 LEU D O 1
ATOM 4510 N N . GLU D 1 149 ? -41.167 63.879 -3.663 1.00 49.60 146 GLU D N 1
ATOM 4511 C CA . GLU D 1 149 ? -41.434 64.540 -4.935 1.00 58.73 146 GLU D CA 1
ATOM 4512 C C . GLU D 1 149 ? -42.918 64.865 -5.060 1.00 58.91 146 GLU D C 1
ATOM 4513 O O . GLU D 1 149 ? -43.288 65.994 -5.364 1.00 62.18 146 GLU D O 1
ATOM 4519 N N . ILE D 1 150 ? -43.757 63.858 -4.839 1.00 60.71 147 ILE D N 1
ATOM 4520 C CA . ILE D 1 150 ? -45.205 64.027 -4.849 1.00 66.85 147 ILE D CA 1
ATOM 4521 C C . ILE D 1 150 ? -45.581 65.158 -3.898 1.00 62.40 147 ILE D C 1
ATOM 4522 O O . ILE D 1 150 ? -46.278 66.095 -4.274 1.00 59.79 147 ILE D O 1
ATOM 4535 N N . PHE D 1 152 ? -43.861 67.594 -2.657 1.00 58.31 149 PHE D N 1
ATOM 4536 C CA . PHE D 1 152 ? -43.459 68.885 -3.173 1.00 55.59 149 PHE D CA 1
ATOM 4537 C C . PHE D 1 152 ? -44.494 69.394 -4.153 1.00 56.81 149 PHE D C 1
ATOM 4538 O O . PHE D 1 152 ? -44.920 70.548 -4.080 1.00 54.67 149 PHE D O 1
ATOM 4546 N N . GLU D 1 153 ? -44.908 68.510 -5.056 1.00 63.15 150 GLU D N 1
ATOM 4547 C CA . GLU D 1 153 ? -45.884 68.837 -6.087 1.00 64.10 150 GLU D CA 1
ATOM 4548 C C . GLU D 1 153 ? -47.276 69.087 -5.493 1.00 60.36 150 GLU D C 1
ATOM 4549 O O . GLU D 1 153 ? -48.069 69.869 -6.047 1.00 53.20 150 GLU D O 1
ATOM 4555 N N . ASN D 1 154 ? -47.571 68.430 -4.368 1.00 59.77 151 ASN D N 1
ATOM 4556 C CA . ASN D 1 154 ? -48.803 68.711 -3.625 1.00 59.35 151 ASN D CA 1
ATOM 4557 C C . ASN D 1 154 ? -48.745 70.125 -3.084 1.00 61.25 151 ASN D C 1
ATOM 4558 O O . ASN D 1 154 ? -49.748 70.826 -3.028 1.00 61.86 151 ASN D O 1
ATOM 4563 N N . GLY D 1 155 ? -47.544 70.546 -2.709 1.00 61.14 152 GLY D N 1
ATOM 4564 C CA . GLY D 1 155 ? -47.336 71.864 -2.154 1.00 60.94 152 GLY D CA 1
ATOM 4565 C C . GLY D 1 155 ? -47.628 72.981 -3.129 1.00 62.55 152 GLY D C 1
ATOM 4566 O O . GLY D 1 155 ? -48.121 74.024 -2.730 1.00 62.96 152 GLY D O 1
ATOM 4567 N N . LEU D 1 156 ? -47.336 72.773 -4.408 1.00 65.61 153 LEU D N 1
ATOM 4568 C CA . LEU D 1 156 ? -47.539 73.834 -5.397 1.00 70.46 153 LEU D CA 1
ATOM 4569 C C . LEU D 1 156 ? -49.009 74.082 -5.794 1.00 75.66 153 LEU D C 1
ATOM 4570 O O . LEU D 1 156 ? -49.304 75.028 -6.515 1.00 80.87 153 LEU D O 1
ATOM 4575 N N . LYS D 1 157 ? -49.928 73.242 -5.331 1.00 83.84 154 LYS D N 1
ATOM 4576 C CA . LYS D 1 157 ? -51.355 73.479 -5.579 1.00 86.96 154 LYS D CA 1
ATOM 4577 C C . LYS D 1 157 ? -51.846 74.759 -4.886 1.00 81.79 154 LYS D C 1
ATOM 4578 O O . LYS D 1 157 ? -52.949 75.237 -5.155 1.00 84.73 154 LYS D O 1
ATOM 4584 N N . ILE D 1 158 ? -51.037 75.306 -3.987 1.00 70.87 155 ILE D N 1
ATOM 4585 C CA . ILE D 1 158 ? -51.460 76.473 -3.229 1.00 77.39 155 ILE D CA 1
ATOM 4586 C C . ILE D 1 158 ? -50.466 77.628 -3.295 1.00 85.37 155 ILE D C 1
ATOM 4587 O O . ILE D 1 158 ? -50.821 78.766 -3.011 1.00 90.39 155 ILE D O 1
ATOM 4600 N N . ASP E 1 20 ? -33.788 131.961 10.602 1.00 130.29 17 ASP E N 1
ATOM 4601 C CA . ASP E 1 20 ? -33.345 132.215 11.967 1.00 130.05 17 ASP E CA 1
ATOM 4602 C C . ASP E 1 20 ? -33.163 133.708 12.235 1.00 126.93 17 ASP E C 1
ATOM 4603 O O . ASP E 1 20 ? -34.069 134.504 11.987 1.00 127.65 17 ASP E O 1
ATOM 4608 N N . LYS E 1 21 ? -31.994 134.087 12.743 1.00 120.32 18 LYS E N 1
ATOM 4609 C CA . LYS E 1 21 ? -31.718 135.486 13.050 1.00 107.23 18 LYS E CA 1
ATOM 4610 C C . LYS E 1 21 ? -31.595 136.350 11.796 1.00 105.46 18 LYS E C 1
ATOM 4611 O O . LYS E 1 21 ? -31.865 137.549 11.848 1.00 109.62 18 LYS E O 1
ATOM 4617 N N . GLU E 1 22 ? -31.193 135.747 10.675 1.00 100.41 19 GLU E N 1
ATOM 4618 C CA . GLU E 1 22 ? -30.958 136.497 9.432 1.00 88.40 19 GLU E CA 1
ATOM 4619 C C . GLU E 1 22 ? -32.262 136.936 8.786 1.00 76.69 19 GLU E C 1
ATOM 4620 O O . GLU E 1 22 ? -32.376 138.036 8.258 1.00 79.68 19 GLU E O 1
ATOM 4626 N N . PHE E 1 23 ? -33.249 136.060 8.853 1.00 71.62 20 PHE E N 1
ATOM 4627 C CA . PHE E 1 23 ? -34.537 136.288 8.231 1.00 70.21 20 PHE E CA 1
ATOM 4628 C C . PHE E 1 23 ? -35.273 137.510 8.803 1.00 66.84 20 PHE E C 1
ATOM 4629 O O . PHE E 1 23 ? -35.955 138.222 8.075 1.00 66.89 20 PHE E O 1
ATOM 4637 N N . ILE E 1 24 ? -35.126 137.763 10.098 1.00 65.18 21 ILE E N 1
ATOM 4638 C CA . ILE E 1 24 ? -35.988 138.739 10.773 1.00 54.87 21 ILE E CA 1
ATOM 4639 C C . ILE E 1 24 ? -35.825 140.187 10.287 1.00 46.76 21 ILE E C 1
ATOM 4640 O O . ILE E 1 24 ? -36.787 140.940 10.255 1.00 49.13 21 ILE E O 1
ATOM 4645 N N . GLY E 1 25 ? -34.617 140.570 9.899 1.00 44.69 22 GLY E N 1
ATOM 4646 C CA . GLY E 1 25 ? -34.388 141.887 9.339 1.00 37.63 22 GLY E CA 1
ATOM 4647 C C . GLY E 1 25 ? -35.050 141.988 7.983 1.00 45.79 22 GLY E C 1
ATOM 4648 O O . GLY E 1 25 ? -35.547 143.041 7.586 1.00 48.12 22 GLY E O 1
ATOM 4649 N N . LYS E 1 26 ? -35.077 140.871 7.269 1.00 49.84 23 LYS E N 1
ATOM 4650 C CA . LYS E 1 26 ? -35.682 140.838 5.953 1.00 44.51 23 LYS E CA 1
ATOM 4651 C C . LYS E 1 26 ? -37.209 140.973 6.066 1.00 44.49 23 LYS E C 1
ATOM 4652 O O . LYS E 1 26 ? -37.815 141.824 5.416 1.00 47.87 23 LYS E O 1
ATOM 4658 N N . ALA E 1 27 ? -37.821 140.156 6.918 1.00 42.84 24 ALA E N 1
ATOM 4659 C CA . ALA E 1 27 ? -39.267 140.212 7.112 1.00 48.27 24 ALA E CA 1
ATOM 4660 C C . ALA E 1 27 ? -39.679 141.608 7.542 1.00 42.05 24 ALA E C 1
ATOM 4661 O O . ALA E 1 27 ? -40.675 142.144 7.072 1.00 47.09 24 ALA E O 1
ATOM 4663 N N . ILE E 1 28 ? -38.898 142.198 8.435 1.00 31.95 25 ILE E N 1
ATOM 4664 C CA . ILE E 1 28 ? -39.136 143.578 8.835 1.00 30.48 25 ILE E CA 1
ATOM 4665 C C . ILE E 1 28 ? -38.985 144.572 7.677 1.00 39.30 25 ILE E C 1
ATOM 4666 O O . ILE E 1 28 ? -39.735 145.546 7.620 1.00 46.00 25 ILE E O 1
ATOM 4671 N N . SER E 1 29 ? -38.063 144.325 6.743 1.00 38.41 26 SER E N 1
ATOM 4672 C CA . SER E 1 29 ? -37.891 145.240 5.591 1.00 33.46 26 SER E CA 1
ATOM 4673 C C . SER E 1 29 ? -39.110 145.197 4.703 1.00 29.07 26 SER E C 1
ATOM 4674 O O . SER E 1 29 ? -39.616 146.221 4.269 1.00 38.53 26 SER E O 1
ATOM 4677 N N . TYR E 1 30 ? -39.585 143.993 4.436 1.00 28.79 27 TYR E N 1
ATOM 4678 C CA . TYR E 1 30 ? -40.711 143.837 3.559 1.00 35.35 27 TYR E CA 1
ATOM 4679 C C . TYR E 1 30 ? -41.973 144.468 4.143 1.00 42.25 27 TYR E C 1
ATOM 4680 O O . TYR E 1 30 ? -42.681 145.194 3.431 1.00 41.32 27 TYR E O 1
ATOM 4689 N N . LEU E 1 31 ? -42.248 144.229 5.431 1.00 34.24 28 LEU E N 1
ATOM 4690 C CA . LEU E 1 31 ? -43.436 144.832 6.042 1.00 34.77 28 LEU E CA 1
ATOM 4691 C C . LEU E 1 31 ? -43.313 146.330 6.009 1.00 34.09 28 LEU E C 1
ATOM 4692 O O . LEU E 1 31 ? -44.263 147.040 5.691 1.00 37.90 28 LEU E O 1
ATOM 4697 N N . TYR E 1 32 ? -42.119 146.814 6.303 1.00 27.86 29 TYR E N 1
ATOM 4698 C CA . TYR E 1 32 ? -41.872 148.231 6.192 1.00 31.19 29 TYR E CA 1
ATOM 4699 C C . TYR E 1 32 ? -42.183 148.784 4.807 1.00 41.21 29 TYR E C 1
ATOM 4700 O O . TYR E 1 32 ? -42.847 149.808 4.701 1.00 48.42 29 TYR E O 1
ATOM 4709 N N . ARG E 1 33 ? -41.698 148.136 3.746 1.00 40.57 30 ARG E N 1
ATOM 4710 C CA . ARG E 1 33 ? -41.879 148.710 2.409 1.00 38.30 30 ARG E CA 1
ATOM 4711 C C . ARG E 1 33 ? -43.332 148.620 1.972 1.00 41.29 30 ARG E C 1
ATOM 4712 O O . ARG E 1 33 ? -43.867 149.549 1.356 1.00 42.35 30 ARG E O 1
ATOM 4720 N N . TYR E 1 34 ? -43.966 147.499 2.298 1.00 34.31 31 TYR E N 1
ATOM 4721 C CA . TYR E 1 34 ? -45.372 147.319 1.965 1.00 35.12 31 TYR E CA 1
ATOM 4722 C C . TYR E 1 34 ? -46.253 148.317 2.697 1.00 39.54 31 TYR E C 1
ATOM 4723 O O . TYR E 1 34 ? -47.152 148.897 2.104 1.00 48.83 31 TYR E O 1
ATOM 4732 N N . GLY E 1 35 ? -45.963 148.548 3.973 1.00 41.58 32 GLY E N 1
ATOM 4733 C CA . GLY E 1 35 ? -46.663 149.565 4.732 1.00 34.84 32 GLY E CA 1
ATOM 4734 C C . GLY E 1 35 ? -46.528 150.941 4.099 1.00 38.54 32 GLY E C 1
ATOM 4735 O O . GLY E 1 35 ? -47.479 151.720 4.095 1.00 36.15 32 GLY E O 1
ATOM 4736 N N . GLN E 1 36 ? -45.347 151.255 3.573 1.00 38.22 33 GLN E N 1
ATOM 4737 C CA . GLN E 1 36 ? -45.139 152.577 3.000 1.00 36.39 33 GLN E CA 1
ATOM 4738 C C . GLN E 1 36 ? -46.079 152.731 1.825 1.00 44.10 33 GLN E C 1
ATOM 4739 O O . GLN E 1 36 ? -46.763 153.742 1.691 1.00 52.06 33 GLN E O 1
ATOM 4745 N N . ILE E 1 37 ? -46.149 151.704 0.992 1.00 39.06 34 ILE E N 1
ATOM 4746 C CA . ILE E 1 37 ? -47.023 151.763 -0.167 1.00 41.17 34 ILE E CA 1
ATOM 4747 C C . ILE E 1 37 ? -48.482 151.914 0.256 1.00 36.11 34 ILE E C 1
ATOM 4748 O O . ILE E 1 37 ? -49.212 152.764 -0.250 1.00 49.43 34 ILE E O 1
ATOM 4753 N N . TYR E 1 38 ? -48.887 151.096 1.207 1.00 35.81 35 TYR E N 1
ATOM 4754 C CA . TYR E 1 38 ? -50.265 151.067 1.661 1.00 36.14 35 TYR E CA 1
ATOM 4755 C C . TYR E 1 38 ? -50.678 152.383 2.305 1.00 43.60 35 TYR E C 1
ATOM 4756 O O . TYR E 1 38 ? -51.770 152.886 2.070 1.00 45.31 35 TYR E O 1
ATOM 4765 N N . ILE E 1 39 ? -49.801 152.925 3.136 1.00 41.77 36 ILE E N 1
ATOM 4766 C CA . ILE E 1 39 ? -50.070 154.183 3.796 1.00 44.36 36 ILE E CA 1
ATOM 4767 C C . ILE E 1 39 ? -50.018 155.334 2.790 1.00 48.72 36 ILE E C 1
ATOM 4768 O O . ILE E 1 39 ? -50.842 156.260 2.854 1.00 44.61 36 ILE E O 1
ATOM 4773 N N . GLY E 1 40 ? -49.069 155.258 1.853 1.00 44.76 37 GLY E N 1
ATOM 4774 C CA . GLY E 1 40 ? -48.925 156.264 0.803 1.00 41.09 37 GLY E CA 1
ATOM 4775 C C . GLY E 1 40 ? -50.215 156.495 0.030 1.00 46.99 37 GLY E C 1
ATOM 4776 O O . GLY E 1 40 ? -50.618 157.632 -0.216 1.00 50.07 37 GLY E O 1
ATOM 4777 N N . LYS E 1 41 ? -50.877 155.408 -0.344 1.00 40.48 38 LYS E N 1
ATOM 4778 C CA . LYS E 1 41 ? -52.164 155.506 -1.011 1.00 41.42 38 LYS E CA 1
ATOM 4779 C C . LYS E 1 41 ? -53.229 156.161 -0.126 1.00 51.86 38 LYS E C 1
ATOM 4780 O O . LYS E 1 41 ? -53.981 157.026 -0.577 1.00 56.29 38 LYS E O 1
ATOM 4786 N N . LYS E 1 42 ? -53.307 155.735 1.129 1.00 48.50 39 LYS E N 1
ATOM 4787 C CA . LYS E 1 42 ? -54.281 156.286 2.049 1.00 42.67 39 LYS E CA 1
ATOM 4788 C C . LYS E 1 42 ? -54.140 157.798 2.323 1.00 44.65 39 LYS E C 1
ATOM 4789 O O . LYS E 1 42 ? -55.132 158.477 2.555 1.00 54.78 39 LYS E O 1
ATOM 4795 N N . ILE E 1 43 ? -52.928 158.337 2.289 1.00 44.91 40 ILE E N 1
ATOM 4796 C CA . ILE E 1 43 ? -52.739 159.735 2.672 1.00 54.35 40 ILE E CA 1
ATOM 4797 C C . ILE E 1 43 ? -52.558 160.669 1.486 1.00 62.76 40 ILE E C 1
ATOM 4798 O O . ILE E 1 43 ? -52.548 161.891 1.647 1.00 62.77 40 ILE E O 1
ATOM 4803 N N . GLU E 1 44 ? -52.388 160.091 0.303 1.00 62.76 41 GLU E N 1
ATOM 4804 C CA . GLU E 1 44 ? -52.225 160.879 -0.906 1.00 62.70 41 GLU E CA 1
ATOM 4805 C C . GLU E 1 44 ? -53.358 161.886 -1.052 1.00 55.73 41 GLU E C 1
ATOM 4806 O O . GLU E 1 44 ? -53.109 163.035 -1.396 1.00 43.50 41 GLU E O 1
ATOM 4812 N N . PRO E 1 45 ? -54.602 161.466 -0.761 1.00 57.84 42 PRO E N 1
ATOM 4813 C CA . PRO E 1 45 ? -55.740 162.393 -0.869 1.00 60.72 42 PRO E CA 1
ATOM 4814 C C . PRO E 1 45 ? -55.594 163.616 0.042 1.00 65.22 42 PRO E C 1
ATOM 4815 O O . PRO E 1 45 ? -56.508 164.458 0.076 1.00 62.65 42 PRO E O 1
ATOM 4819 N N . TYR E 1 46 ? -54.482 163.716 0.773 1.00 52.02 43 TYR E N 1
ATOM 4820 C CA . TYR E 1 46 ? -54.235 164.908 1.578 1.00 55.56 43 TYR E CA 1
ATOM 4821 C C . TYR E 1 46 ? -52.980 165.611 1.122 1.00 56.36 43 TYR E C 1
ATOM 4822 O O . TYR E 1 46 ? -52.451 166.468 1.820 1.00 54.23 43 TYR E O 1
ATOM 4831 N N . GLY E 1 47 ? -52.491 165.222 -0.045 1.00 63.39 44 GLY E N 1
ATOM 4832 C CA . GLY E 1 47 ? -51.283 165.800 -0.589 1.00 66.77 44 GLY E CA 1
ATOM 4833 C C . GLY E 1 47 ? -50.090 165.531 0.303 1.00 67.13 44 GLY E C 1
ATOM 4834 O O . GLY E 1 47 ? -49.164 166.332 0.376 1.00 76.81 44 GLY E O 1
ATOM 4835 N N . ILE E 1 48 ? -50.111 164.398 0.989 1.00 59.14 45 ILE E N 1
ATOM 4836 C CA . ILE E 1 48 ? -48.984 164.012 1.830 1.00 51.94 45 ILE E CA 1
ATOM 4837 C C . ILE E 1 48 ? -48.328 162.738 1.317 1.00 53.32 45 ILE E C 1
ATOM 4838 O O . ILE E 1 48 ? -49.012 161.760 0.991 1.00 52.45 45 ILE E O 1
ATOM 4843 N N . GLY E 1 49 ? -47.002 162.751 1.251 1.00 47.65 46 GLY E N 1
ATOM 4844 C CA . GLY E 1 49 ? -46.255 161.582 0.822 1.00 54.47 46 GLY E CA 1
ATOM 4845 C C . GLY E 1 49 ? -45.712 160.745 1.979 1.00 61.31 46 GLY E C 1
ATOM 4846 O O . GLY E 1 49 ? -45.429 161.272 3.058 1.00 59.89 46 GLY E O 1
ATOM 4847 N N . SER E 1 50 ? -45.544 159.444 1.736 1.00 57.59 47 SER E N 1
ATOM 4848 C CA . SER E 1 50 ? -45.167 158.486 2.771 1.00 49.08 47 SER E CA 1
ATOM 4849 C C . SER E 1 50 ? -43.856 158.827 3.485 1.00 47.54 47 SER E C 1
ATOM 4850 O O . SER E 1 50 ? -43.679 158.514 4.674 1.00 45.56 47 SER E O 1
ATOM 4853 N N . GLY E 1 51 ? -42.951 159.483 2.775 1.00 45.49 48 GLY E N 1
ATOM 4854 C CA . GLY E 1 51 ? -41.743 160.003 3.394 1.00 42.61 48 GLY E CA 1
ATOM 4855 C C . GLY E 1 51 ? -41.971 161.075 4.465 1.00 53.33 48 GLY E C 1
ATOM 4856 O O . GLY E 1 51 ? -41.064 161.377 5.239 1.00 52.74 48 GLY E O 1
ATOM 4857 N N . GLN E 1 52 ? -43.167 161.662 4.518 1.00 56.11 49 GLN E N 1
ATOM 4858 C CA . GLN E 1 52 ? -43.461 162.718 5.499 1.00 53.70 49 GLN E CA 1
ATOM 4859 C C . GLN E 1 52 ? -44.278 162.191 6.681 1.00 54.74 49 GLN E C 1
ATOM 4860 O O . GLN E 1 52 ? -44.268 162.762 7.779 1.00 51.26 49 GLN E O 1
ATOM 4866 N N . PHE E 1 53 ? -44.997 161.100 6.431 1.00 54.73 50 PHE E N 1
ATOM 4867 C CA . PHE E 1 53 ? -45.870 160.480 7.420 1.00 47.13 50 PHE E CA 1
ATOM 4868 C C . PHE E 1 53 ? -45.171 160.309 8.788 1.00 47.97 50 PHE E C 1
ATOM 4869 O O . PHE E 1 53 ? -45.679 160.803 9.795 1.00 48.55 50 PHE E O 1
ATOM 4877 N N . PRO E 1 54 ? -43.989 159.655 8.827 1.00 48.53 51 PRO E N 1
ATOM 4878 C CA . PRO E 1 54 ? -43.316 159.408 10.115 1.00 49.78 51 PRO E CA 1
ATOM 4879 C C . PRO E 1 54 ? -42.967 160.692 10.845 1.00 51.24 51 PRO E C 1
ATOM 4880 O O . PRO E 1 54 ? -42.936 160.703 12.066 1.00 53.30 51 PRO E O 1
ATOM 4884 N N . PHE E 1 55 ? -42.713 161.758 10.101 1.00 50.35 52 PHE E N 1
ATOM 4885 C CA . PHE E 1 55 ? -42.453 163.060 10.709 1.00 52.58 52 PHE E CA 1
ATOM 4886 C C . PHE E 1 55 ? -43.717 163.648 11.346 1.00 50.85 52 PHE E C 1
ATOM 4887 O O . PHE E 1 55 ? -43.686 164.170 12.471 1.00 42.81 52 PHE E O 1
ATOM 4895 N N . LEU E 1 56 ? -44.825 163.555 10.618 1.00 42.86 53 LEU E N 1
ATOM 4896 C CA . LEU E 1 56 ? -46.090 164.027 11.130 1.00 43.71 53 LEU E CA 1
ATOM 4897 C C . LEU E 1 56 ? -46.438 163.246 12.396 1.00 57.79 53 LEU E C 1
ATOM 4898 O O . LEU E 1 56 ? -46.845 163.831 13.406 1.00 62.30 53 LEU E O 1
ATOM 4911 N N . ARG E 1 58 ? -44.509 161.585 14.531 1.00 42.11 55 ARG E N 1
ATOM 4912 C CA . ARG E 1 58 ? -43.665 161.995 15.659 1.00 51.77 55 ARG E CA 1
ATOM 4913 C C . ARG E 1 58 ? -44.149 163.297 16.305 1.00 52.46 55 ARG E C 1
ATOM 4914 O O . ARG E 1 58 ? -44.225 163.384 17.522 1.00 56.68 55 ARG E O 1
ATOM 4922 N N . LEU E 1 59 ? -44.483 164.297 15.493 1.00 45.84 56 LEU E N 1
ATOM 4923 C CA . LEU E 1 59 ? -44.928 165.590 16.025 1.00 44.01 56 LEU E CA 1
ATOM 4924 C C . LEU E 1 59 ? -46.234 165.507 16.786 1.00 50.57 56 LEU E C 1
ATOM 4925 O O . LEU E 1 59 ? -46.518 166.348 17.633 1.00 49.51 56 LEU E O 1
ATOM 4930 N N . TYR E 1 60 ? -47.054 164.519 16.458 1.00 52.96 57 TYR E N 1
ATOM 4931 C CA . TYR E 1 60 ? -48.328 164.379 17.137 1.00 51.60 57 TYR E CA 1
ATOM 4932 C C . TYR E 1 60 ? -48.089 163.917 18.566 1.00 46.93 57 TYR E C 1
ATOM 4933 O O . TYR E 1 60 ? -48.834 164.281 19.464 1.00 41.83 57 TYR E O 1
ATOM 4942 N N . ARG E 1 61 ? -47.041 163.113 18.753 1.00 48.45 58 ARG E N 1
ATOM 4943 C CA . ARG E 1 61 ? -46.610 162.647 20.069 1.00 48.75 58 ARG E CA 1
ATOM 4944 C C . ARG E 1 61 ? -45.938 163.788 20.840 1.00 58.04 58 ARG E C 1
ATOM 4945 O O . ARG E 1 61 ? -46.132 163.957 22.044 1.00 63.78 58 ARG E O 1
ATOM 4953 N N . GLU E 1 62 ? -45.134 164.576 20.148 1.00 56.45 59 GLU E N 1
ATOM 4954 C CA . GLU E 1 62 ? -44.656 165.805 20.751 1.00 65.16 59 GLU E CA 1
ATOM 4955 C C . GLU E 1 62 ? -44.315 166.875 19.721 1.00 61.71 59 GLU E C 1
ATOM 4956 O O . GLU E 1 62 ? -43.414 166.737 18.894 1.00 65.57 59 GLU E O 1
ATOM 4962 N N . ASP E 1 63 ? -45.088 167.943 19.809 1.00 53.25 60 ASP E N 1
ATOM 4963 C CA . ASP E 1 63 ? -45.052 169.071 18.918 1.00 49.36 60 ASP E CA 1
ATOM 4964 C C . ASP E 1 63 ? -43.842 169.936 19.248 1.00 56.86 60 ASP E C 1
ATOM 4965 O O . ASP E 1 63 ? -43.281 169.844 20.335 1.00 54.06 60 ASP E O 1
ATOM 4970 N N . GLY E 1 64 ? -43.435 170.762 18.293 1.00 68.00 61 GLY E N 1
ATOM 4971 C CA . GLY E 1 64 ? -42.449 171.802 18.526 1.00 74.03 61 GLY E CA 1
ATOM 4972 C C . GLY E 1 64 ? -41.062 171.331 18.904 1.00 77.06 61 GLY E C 1
ATOM 4973 O O . GLY E 1 64 ? -40.418 171.915 19.775 1.00 81.28 61 GLY E O 1
ATOM 4974 N N . ILE E 1 65 ? -40.588 170.282 18.246 1.00 75.88 62 ILE E N 1
ATOM 4975 C CA . ILE E 1 65 ? -39.253 169.774 18.527 1.00 75.32 62 ILE E CA 1
ATOM 4976 C C . ILE E 1 65 ? -38.261 170.247 17.468 1.00 79.02 62 ILE E C 1
ATOM 4977 O O . ILE E 1 65 ? -38.638 170.559 16.336 1.00 79.13 62 ILE E O 1
ATOM 4982 N N . ASN E 1 66 ? -36.992 170.311 17.846 1.00 77.90 63 ASN E N 1
ATOM 4983 C CA . ASN E 1 66 ? -35.957 170.771 16.943 1.00 78.31 63 ASN E CA 1
ATOM 4984 C C . ASN E 1 66 ? -35.846 169.885 15.704 1.00 69.39 63 ASN E C 1
ATOM 4985 O O . ASN E 1 66 ? -35.882 168.661 15.805 1.00 67.98 63 ASN E O 1
ATOM 4990 N N . GLN E 1 67 ? -35.705 170.495 14.534 1.00 68.10 64 GLN E N 1
ATOM 4991 C CA . GLN E 1 67 ? -35.638 169.705 13.309 1.00 67.79 64 GLN E CA 1
ATOM 4992 C C . GLN E 1 67 ? -34.521 168.652 13.299 1.00 76.53 64 GLN E C 1
ATOM 4993 O O . GLN E 1 67 ? -34.713 167.554 12.779 1.00 85.17 64 GLN E O 1
ATOM 4999 N N . GLU E 1 68 ? -33.354 168.965 13.849 1.00 74.92 65 GLU E N 1
ATOM 5000 C CA . GLU E 1 68 ? -32.292 167.965 13.834 1.00 77.68 65 GLU E CA 1
ATOM 5001 C C . GLU E 1 68 ? -32.465 166.917 14.926 1.00 69.91 65 GLU E C 1
ATOM 5002 O O . GLU E 1 68 ? -31.716 165.951 14.985 1.00 69.31 65 GLU E O 1
ATOM 5008 N N . SER E 1 69 ? -33.462 167.113 15.782 1.00 66.21 66 SER E N 1
ATOM 5009 C CA . SER E 1 69 ? -33.780 166.145 16.825 1.00 71.78 66 SER E CA 1
ATOM 5010 C C . SER E 1 69 ? -34.677 165.095 16.213 1.00 68.64 66 SER E C 1
ATOM 5011 O O . SER E 1 69 ? -34.696 163.940 16.635 1.00 73.26 66 SER E O 1
ATOM 5014 N N . LEU E 1 70 ? -35.433 165.529 15.215 1.00 61.31 67 LEU E N 1
ATOM 5015 C CA . LEU E 1 70 ? -36.340 164.668 14.486 1.00 57.32 67 LEU E CA 1
ATOM 5016 C C . LEU E 1 70 ? -35.549 163.670 13.675 1.00 61.20 67 LEU E C 1
ATOM 5017 O O . LEU E 1 70 ? -35.839 162.471 13.710 1.00 67.92 67 LEU E O 1
ATOM 5022 N N . SER E 1 71 ? -34.568 164.165 12.925 1.00 59.61 68 SER E N 1
ATOM 5023 C CA . SER E 1 71 ? -33.688 163.288 12.163 1.00 60.13 68 SER E CA 1
ATOM 5024 C C . SER E 1 71 ? -33.030 162.286 13.105 1.00 57.48 68 SER E C 1
ATOM 5025 O O . SER E 1 71 ? -32.983 161.091 12.811 1.00 53.97 68 SER E O 1
ATOM 5028 N N . ASP E 1 72 ? -32.562 162.763 14.254 1.00 52.69 69 ASP E N 1
ATOM 5029 C CA . ASP E 1 72 ? -31.897 161.883 15.211 1.00 67.20 69 ASP E CA 1
ATOM 5030 C C . ASP E 1 72 ? -32.813 160.809 15.793 1.00 62.98 69 ASP E C 1
ATOM 5031 O O . ASP E 1 72 ? -32.387 159.671 15.990 1.00 62.37 69 ASP E O 1
ATOM 5036 N N . TYR E 1 73 ? -34.056 161.179 16.088 1.00 57.86 70 TYR E N 1
ATOM 5037 C CA . TYR E 1 73 ? -35.010 160.263 16.717 1.00 59.96 70 TYR E CA 1
ATOM 5038 C C . TYR E 1 73 ? -35.547 159.235 15.728 1.00 49.18 70 TYR E C 1
ATOM 5039 O O . TYR E 1 73 ? -35.583 158.042 16.011 1.00 50.10 70 TYR E O 1
ATOM 5048 N N . LEU E 1 74 ? -35.976 159.705 14.569 1.00 45.95 71 LEU E N 1
ATOM 5049 C CA . LEU E 1 74 ? -36.531 158.820 13.564 1.00 45.18 71 LEU E CA 1
ATOM 5050 C C . LEU E 1 74 ? -35.452 158.030 12.831 1.00 50.49 71 LEU E C 1
ATOM 5051 O O . LEU E 1 74 ? -35.769 157.072 12.121 1.00 54.58 71 LEU E O 1
ATOM 5056 N N . LYS E 1 75 ? -34.191 158.430 13.003 1.00 42.77 72 LYS E N 1
ATOM 5057 C CA . LYS E 1 75 ? -33.076 157.827 12.255 1.00 51.55 72 LYS E CA 1
ATOM 5058 C C . LYS E 1 75 ? -33.195 157.991 10.735 1.00 55.37 72 LYS E C 1
ATOM 5059 O O . LYS E 1 75 ? -32.933 157.061 9.972 1.00 60.61 72 LYS E O 1
ATOM 5065 N N . ILE E 1 76 ? -33.606 159.183 10.318 1.00 60.29 73 ILE E N 1
ATOM 5066 C CA . ILE E 1 76 ? -33.670 159.571 8.921 1.00 52.19 73 ILE E CA 1
ATOM 5067 C C . ILE E 1 76 ? -32.683 160.709 8.775 1.00 57.34 73 ILE E C 1
ATOM 5068 O O . ILE E 1 76 ? -32.661 161.624 9.605 1.00 55.10 73 ILE E O 1
ATOM 5073 N N . ASP E 1 77 ? -31.855 160.659 7.735 1.00 62.21 74 ASP E N 1
ATOM 5074 C CA . ASP E 1 77 ? -30.759 161.617 7.628 1.00 63.19 74 ASP E CA 1
ATOM 5075 C C . ASP E 1 77 ? -31.283 163.014 7.342 1.00 58.49 74 ASP E C 1
ATOM 5076 O O . ASP E 1 77 ? -32.486 163.200 7.185 1.00 54.38 74 ASP E O 1
ATOM 5081 N N . LYS E 1 78 ? -30.376 163.989 7.287 1.00 63.98 75 LYS E N 1
ATOM 5082 C CA . LYS E 1 78 ? -30.754 165.401 7.233 1.00 66.59 75 LYS E CA 1
ATOM 5083 C C . LYS E 1 78 ? -31.311 165.834 5.885 1.00 63.09 75 LYS E C 1
ATOM 5084 O O . LYS E 1 78 ? -32.226 166.647 5.826 1.00 64.22 75 LYS E O 1
ATOM 5090 N N . GLY E 1 79 ? -30.736 165.320 4.802 1.00 60.27 76 GLY E N 1
ATOM 5091 C CA . GLY E 1 79 ? -31.200 165.681 3.474 1.00 54.83 76 GLY E CA 1
ATOM 5092 C C . GLY E 1 79 ? -32.658 165.300 3.376 1.00 59.74 76 GLY E C 1
ATOM 5093 O O . GLY E 1 79 ? -33.537 166.134 3.130 1.00 62.10 76 GLY E O 1
ATOM 5094 N N . THR E 1 80 ? -32.910 164.018 3.604 1.00 61.38 77 THR E N 1
ATOM 5095 C CA . THR E 1 80 ? -34.251 163.475 3.621 1.00 66.64 77 THR E CA 1
ATOM 5096 C C . THR E 1 80 ? -35.172 164.253 4.557 1.00 70.08 77 THR E C 1
ATOM 5097 O O . THR E 1 80 ? -36.262 164.682 4.158 1.00 67.83 77 THR E O 1
ATOM 5101 N N . THR E 1 81 ? -34.726 164.441 5.795 1.00 64.93 78 THR E N 1
ATOM 5102 C CA . THR E 1 81 ? -35.545 165.119 6.793 1.00 62.20 78 THR E CA 1
ATOM 5103 C C . THR E 1 81 ? -35.910 166.515 6.326 1.00 63.35 78 THR E C 1
ATOM 5104 O O . THR E 1 81 ? -37.088 166.899 6.331 1.00 61.03 78 THR E O 1
ATOM 5108 N N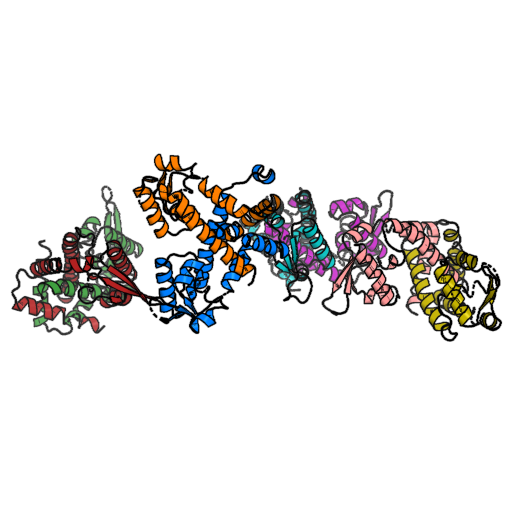 . ALA E 1 82 ? -34.896 167.266 5.909 1.00 65.11 79 ALA E N 1
ATOM 5109 C CA . ALA E 1 82 ? -35.101 168.630 5.457 1.00 64.14 79 ALA E CA 1
ATOM 5110 C C . ALA E 1 82 ? -36.122 168.653 4.329 1.00 62.62 79 ALA E C 1
ATOM 5111 O O . ALA E 1 82 ? -37.036 169.472 4.327 1.00 62.46 79 ALA E O 1
ATOM 5113 N N . ARG E 1 83 ? -35.986 167.733 3.383 1.00 62.86 80 ARG E N 1
ATOM 5114 C CA . ARG E 1 83 ? -36.938 167.671 2.283 1.00 67.66 80 ARG E CA 1
ATOM 5115 C C . ARG E 1 83 ? -38.340 167.356 2.791 1.00 69.50 80 ARG E C 1
ATOM 5116 O O . ARG E 1 83 ? -39.294 168.078 2.491 1.00 75.10 80 ARG E O 1
ATOM 5124 N N . ALA E 1 84 ? -38.458 166.291 3.578 1.00 66.25 81 ALA E N 1
ATOM 5125 C CA . ALA E 1 84 ? -39.753 165.875 4.113 1.00 61.52 81 ALA E CA 1
ATOM 5126 C C . ALA E 1 84 ? -40.429 167.009 4.869 1.00 59.46 81 ALA E C 1
ATOM 5127 O O . ALA E 1 84 ? -41.602 167.301 4.645 1.00 58.21 81 ALA E O 1
ATOM 5129 N N . ILE E 1 85 ? -39.690 167.660 5.761 1.00 55.54 82 ILE E N 1
ATOM 5130 C CA . ILE E 1 85 ? -40.287 168.757 6.504 1.00 46.76 82 ILE E CA 1
ATOM 5131 C C . ILE E 1 85 ? -40.787 169.826 5.547 1.00 54.24 82 ILE E C 1
ATOM 5132 O O . ILE E 1 85 ? -41.942 170.256 5.645 1.00 56.65 82 ILE E O 1
ATOM 5137 N N . GLN E 1 86 ? -39.919 170.265 4.633 1.00 49.72 83 GLN E N 1
ATOM 5138 C CA . GLN E 1 86 ? -40.288 171.357 3.736 1.00 59.67 83 GLN E CA 1
ATOM 5139 C C . GLN E 1 86 ? -41.666 171.128 3.121 1.00 53.33 83 GLN E C 1
ATOM 5140 O O . GLN E 1 86 ? -42.513 172.012 3.170 1.00 56.11 83 GLN E O 1
ATOM 5146 N N . LYS E 1 87 ? -41.891 169.931 2.573 1.00 53.58 84 LYS E N 1
ATOM 5147 C CA . LYS E 1 87 ? -43.177 169.577 1.966 1.00 55.34 84 LYS E CA 1
ATOM 5148 C C . LYS E 1 87 ? -44.368 169.776 2.913 1.00 57.57 84 LYS E C 1
ATOM 5149 O O . LYS E 1 87 ? -45.434 170.237 2.506 1.00 60.50 84 LYS E O 1
ATOM 5155 N N . LEU E 1 88 ? -44.177 169.410 4.172 1.00 54.88 85 LEU E N 1
ATOM 5156 C CA . LEU E 1 88 ? -45.198 169.581 5.191 1.00 53.53 85 LEU E CA 1
ATOM 5157 C C . LEU E 1 88 ? -45.516 171.041 5.415 1.00 52.91 85 LEU E C 1
ATOM 5158 O O . LEU E 1 88 ? -46.665 171.391 5.679 1.00 55.00 85 LEU E O 1
ATOM 5163 N N . VAL E 1 89 ? -44.500 171.894 5.321 1.00 57.61 86 VAL E N 1
ATOM 5164 C CA . VAL E 1 89 ? -44.723 173.334 5.429 1.00 60.51 86 VAL E CA 1
ATOM 5165 C C . VAL E 1 89 ? -45.514 173.857 4.236 1.00 64.69 86 VAL E C 1
ATOM 5166 O O . VAL E 1 89 ? -46.364 174.734 4.381 1.00 73.87 86 VAL E O 1
ATOM 5170 N N . ASP E 1 90 ? -45.219 173.321 3.057 1.00 64.44 87 ASP E N 1
ATOM 5171 C CA . ASP E 1 90 ? -45.888 173.744 1.826 1.00 74.83 87 ASP E CA 1
ATOM 5172 C C . ASP E 1 90 ? -47.321 173.234 1.797 1.00 70.84 87 ASP E C 1
ATOM 5173 O O . ASP E 1 90 ? -48.230 173.933 1.352 1.00 66.05 87 ASP E O 1
ATOM 5178 N N . GLU E 1 91 ? -47.516 172.010 2.275 1.00 64.64 88 GLU E N 1
ATOM 5179 C CA . GLU E 1 91 ? -48.835 171.405 2.267 1.00 63.49 88 GLU E CA 1
ATOM 5180 C C . GLU E 1 91 ? -49.749 172.061 3.297 1.00 60.24 88 GLU E C 1
ATOM 5181 O O . GLU E 1 91 ? -50.958 171.803 3.312 1.00 64.44 88 GLU E O 1
ATOM 5187 N N . GLY E 1 92 ? -49.155 172.914 4.135 1.00 54.81 89 GLY E N 1
ATOM 5188 C CA . GLY E 1 92 ? -49.859 173.682 5.153 1.00 56.58 89 GLY E CA 1
ATOM 5189 C C . GLY E 1 92 ? -50.029 173.036 6.533 1.00 66.29 89 GLY E C 1
ATOM 5190 O O . GLY E 1 92 ? -50.834 173.512 7.336 1.00 72.51 89 GLY E O 1
ATOM 5191 N N . TYR E 1 93 ? -49.278 171.974 6.827 1.00 61.20 90 TYR E N 1
ATOM 5192 C CA . TYR E 1 93 ? -49.507 171.193 8.055 1.00 60.60 90 TYR E CA 1
ATOM 5193 C C . TYR E 1 93 ? -48.535 171.475 9.215 1.00 60.80 90 TYR E C 1
ATOM 5194 O O . TYR E 1 93 ? -48.878 171.234 10.382 1.00 56.95 90 TYR E O 1
ATOM 5203 N N . VAL E 1 94 ? -47.330 171.962 8.911 1.00 51.34 91 VAL E N 1
ATOM 5204 C CA . VAL E 1 94 ? -46.447 172.448 9.976 1.00 57.43 91 VAL E CA 1
ATOM 5205 C C . VAL E 1 94 ? -45.779 173.774 9.650 1.00 62.33 91 VAL E C 1
ATOM 5206 O O . VAL E 1 94 ? -45.929 174.309 8.551 1.00 64.20 91 VAL E O 1
ATOM 5210 N N . PHE E 1 95 ? -45.048 174.295 10.630 1.00 63.57 92 PHE E N 1
ATOM 5211 C CA . PHE E 1 95 ? -44.265 175.515 10.463 1.00 66.66 92 PHE E CA 1
ATOM 5212 C C . PHE E 1 95 ? -43.062 175.493 11.386 1.00 67.92 92 PHE E C 1
ATOM 5213 O O . PHE E 1 95 ? -43.063 174.779 12.383 1.00 68.61 92 PHE E O 1
ATOM 5221 N N . ARG E 1 96 ? -42.034 176.269 11.053 1.00 79.08 93 ARG E N 1
ATOM 5222 C CA . ARG E 1 96 ? -40.811 176.303 11.859 1.00 81.55 93 ARG E CA 1
ATOM 5223 C C . ARG E 1 96 ? -40.514 177.665 12.489 1.00 78.07 93 ARG E C 1
ATOM 5224 O O . ARG E 1 96 ? -41.080 178.680 12.076 1.00 71.76 93 ARG E O 1
ATOM 5232 N N . GLN E 1 97 ? -39.624 177.655 13.489 1.00 81.39 94 GLN E N 1
ATOM 5233 C CA . GLN E 1 97 ? -39.161 178.856 14.203 1.00 86.60 94 GLN E CA 1
ATOM 5234 C C . GLN E 1 97 ? -37.705 178.700 14.643 1.00 94.80 94 GLN E C 1
ATOM 5235 O O . GLN E 1 97 ? -37.308 177.626 15.096 1.00 98.05 94 GLN E O 1
ATOM 5241 N N . ARG E 1 98 ? -36.916 179.768 14.529 1.00 98.09 95 ARG E N 1
ATOM 5242 C CA . ARG E 1 98 ? -35.493 179.701 14.876 1.00 101.52 95 ARG E CA 1
ATOM 5243 C C . ARG E 1 98 ? -35.260 179.528 16.380 1.00 101.95 95 ARG E C 1
ATOM 5244 O O . ARG E 1 98 ? -34.490 178.660 16.807 1.00 97.87 95 ARG E O 1
ATOM 5246 N N . ARG E 1 104 ? -28.488 178.696 12.930 1.00 124.93 101 ARG E N 1
ATOM 5247 C CA . ARG E 1 104 ? -29.733 178.775 13.685 1.00 125.49 101 ARG E CA 1
ATOM 5248 C C . ARG E 1 104 ? -30.647 177.599 13.343 1.00 126.68 101 ARG E C 1
ATOM 5249 O O . ARG E 1 104 ? -31.129 177.471 12.213 1.00 124.03 101 ARG E O 1
ATOM 5251 N N . SER E 1 105 ? -30.866 176.734 14.328 1.00 124.05 102 SER E N 1
ATOM 5252 C CA . SER E 1 105 ? -31.763 175.600 14.165 1.00 116.30 102 SER E CA 1
ATOM 5253 C C . SER E 1 105 ? -33.211 176.054 14.279 1.00 106.87 102 SER E C 1
ATOM 5254 O O . SER E 1 105 ? -33.532 176.961 15.053 1.00 108.33 102 SER E O 1
ATOM 5257 N N . TYR E 1 106 ? -34.078 175.423 13.495 1.00 96.21 103 TYR E N 1
ATOM 5258 C CA . TYR E 1 106 ? -35.498 175.742 13.509 1.00 87.11 103 TYR E CA 1
ATOM 5259 C C . TYR E 1 106 ? -36.282 174.634 14.192 1.00 76.69 103 TYR E C 1
ATOM 5260 O O . TYR E 1 106 ? -36.107 173.461 13.875 1.00 77.46 103 TYR E O 1
ATOM 5269 N N . ARG E 1 107 ? -37.117 174.998 15.160 1.00 75.01 104 ARG E N 1
ATOM 5270 C CA . ARG E 1 107 ? -38.073 174.048 15.725 1.00 73.13 104 ARG E CA 1
ATOM 5271 C C . ARG E 1 107 ? -39.195 173.848 14.727 1.00 70.76 104 ARG E C 1
ATOM 5272 O O . ARG E 1 107 ? -39.298 174.568 13.739 1.00 77.59 104 ARG E O 1
ATOM 5280 N N . VAL E 1 108 ? -40.054 172.880 14.988 1.00 61.90 105 VAL E N 1
ATOM 5281 C CA . VAL E 1 108 ? -41.097 172.558 14.037 1.00 49.88 105 VAL E CA 1
ATOM 5282 C C . VAL E 1 108 ? -42.399 172.342 14.753 1.00 51.18 105 VAL E C 1
ATOM 5283 O O . VAL E 1 108 ? -42.476 171.520 15.654 1.00 56.09 105 VAL E O 1
ATOM 5287 N N . PHE E 1 109 ? -43.428 173.065 14.336 1.00 53.77 106 PHE E N 1
ATOM 5288 C CA . PHE E 1 109 ? -44.714 173.009 15.012 1.00 55.99 106 PHE E CA 1
ATOM 5289 C C . PHE E 1 109 ? -45.854 172.617 14.099 1.00 52.43 106 PHE E C 1
ATOM 5290 O O . PHE E 1 109 ? -45.874 172.959 12.924 1.00 63.97 106 PHE E O 1
ATOM 5298 N N . LEU E 1 110 ? -46.815 171.905 14.666 1.00 45.43 107 LEU E N 1
ATOM 5299 C CA . LEU E 1 110 ? -48.070 171.643 14.008 1.00 46.81 107 LEU E CA 1
ATOM 5300 C C . LEU E 1 110 ? -48.842 172.952 13.814 1.00 55.98 107 LEU E C 1
ATOM 5301 O O . LEU E 1 110 ? -48.936 173.757 14.742 1.00 60.35 107 LEU E O 1
ATOM 5306 N N . THR E 1 111 ? -49.370 173.168 12.606 1.00 60.72 108 THR E N 1
ATOM 5307 C CA . THR E 1 111 ? -50.346 174.232 12.351 1.00 57.81 108 THR E CA 1
ATOM 5308 C C . THR E 1 111 ? -51.710 173.708 12.772 1.00 59.89 108 THR E C 1
ATOM 5309 O O . THR E 1 111 ? -51.880 172.503 12.957 1.00 60.49 108 THR E O 1
ATOM 5313 N N . GLU E 1 112 ? -52.690 174.594 12.912 1.00 63.30 109 GLU E N 1
ATOM 5314 C CA . GLU E 1 112 ? -54.040 174.150 13.246 1.00 68.83 109 GLU E CA 1
ATOM 5315 C C . GLU E 1 112 ? -54.539 173.120 12.244 1.00 65.76 109 GLU E C 1
ATOM 5316 O O . GLU E 1 112 ? -55.187 172.146 12.621 1.00 62.68 109 GLU E O 1
ATOM 5322 N N . LYS E 1 113 ? -54.225 173.345 10.972 1.00 59.87 110 LYS E N 1
ATOM 5323 C CA . LYS E 1 113 ? -54.654 172.457 9.909 1.00 54.21 110 LYS E CA 1
ATOM 5324 C C . LYS E 1 113 ? -54.004 171.092 10.092 1.00 48.48 110 LYS E C 1
ATOM 5325 O O . LYS E 1 113 ? -54.614 170.070 9.810 1.00 45.91 110 LYS E O 1
ATOM 5331 N N . GLY E 1 114 ? -52.760 171.097 10.560 1.00 52.26 111 GLY E N 1
ATOM 5332 C CA . GLY E 1 114 ? -52.053 169.875 10.913 1.00 55.41 111 GLY E CA 1
ATOM 5333 C C . GLY E 1 114 ? -52.636 169.186 12.137 1.00 61.54 111 GLY E C 1
ATOM 5334 O O . GLY E 1 114 ? -52.618 167.961 12.238 1.00 65.59 111 GLY E O 1
ATOM 5335 N N . LYS E 1 115 ? -53.168 169.973 13.069 1.00 55.31 112 LYS E N 1
ATOM 5336 C CA . LYS E 1 115 ? -53.751 169.421 14.277 1.00 47.41 112 LYS E CA 1
ATOM 5337 C C . LYS E 1 115 ? -55.101 168.791 14.000 1.00 54.55 112 LYS E C 1
ATOM 5338 O O . LYS E 1 115 ? -55.512 167.863 14.695 1.00 64.61 112 LYS E O 1
ATOM 5344 N N . LYS E 1 116 ? -55.800 169.300 12.994 1.00 55.20 113 LYS E N 1
ATOM 5345 C CA . LYS E 1 116 ? -57.126 168.791 12.672 1.00 62.96 113 LYS E CA 1
ATOM 5346 C C . LYS E 1 116 ? -57.021 167.490 11.894 1.00 61.60 113 LYS E C 1
ATOM 5347 O O . LYS E 1 116 ? -57.997 166.769 11.710 1.00 61.13 113 LYS E O 1
ATOM 5353 N N . LEU E 1 117 ? -55.815 167.187 11.448 1.00 57.54 114 LEU E N 1
ATOM 5354 C CA . LEU E 1 117 ? -55.609 166.032 10.602 1.00 51.95 114 LEU E CA 1
ATOM 5355 C C . LEU E 1 117 ? -55.397 164.797 11.442 1.00 53.10 114 LEU E C 1
ATOM 5356 O O . LEU E 1 117 ? -55.573 163.682 10.976 1.00 64.33 114 LEU E O 1
ATOM 5361 N N . GLU E 1 118 ? -55.010 165.009 12.689 1.00 49.65 115 GLU E N 1
ATOM 5362 C CA . GLU E 1 118 ? -54.497 163.933 13.498 1.00 56.16 115 GLU E CA 1
ATOM 5363 C C . GLU E 1 118 ? -55.433 162.725 13.517 1.00 59.03 115 GLU E C 1
ATOM 5364 O O . GLU E 1 118 ? -54.993 161.593 13.303 1.00 56.74 115 GLU E O 1
ATOM 5370 N N . PRO E 1 119 ? -56.727 162.957 13.767 1.00 57.57 116 PRO E N 1
ATOM 5371 C CA . PRO E 1 119 ? -57.589 161.776 13.852 1.00 54.14 116 PRO E CA 1
ATOM 5372 C C . PRO E 1 119 ? -57.569 160.999 12.541 1.00 51.63 116 PRO E C 1
ATOM 5373 O O . PRO E 1 119 ? -57.614 159.771 12.541 1.00 50.83 116 PRO E O 1
ATOM 5377 N N . ASP E 1 120 ? -57.484 161.702 11.424 1.00 53.75 117 ASP E N 1
ATOM 5378 C CA . ASP E 1 120 ? -57.353 161.008 10.145 1.00 60.67 117 ASP E CA 1
ATOM 5379 C C . ASP E 1 120 ? -56.085 160.159 10.096 1.00 49.95 117 ASP E C 1
ATOM 5380 O O . ASP E 1 120 ? -56.108 159.007 9.672 1.00 46.06 117 ASP E O 1
ATOM 5393 N N . LYS E 1 122 ? -54.104 159.013 12.601 1.00 48.50 119 LYS E N 1
ATOM 5394 C CA . LYS E 1 122 ? -54.110 157.920 13.569 1.00 53.86 119 LYS E CA 1
ATOM 5395 C C . LYS E 1 122 ? -54.952 156.756 13.029 1.00 48.49 119 LYS E C 1
ATOM 5396 O O . LYS E 1 122 ? -54.590 155.590 13.164 1.00 52.57 119 LYS E O 1
ATOM 5402 N N . LYS E 1 123 ? -56.082 157.090 12.428 1.00 38.72 120 LYS E N 1
ATOM 5403 C CA . LYS E 1 123 ? -56.971 156.100 11.869 1.00 47.77 120 LYS E CA 1
ATOM 5404 C C . LYS E 1 123 ? -56.243 155.341 10.762 1.00 51.78 120 LYS E C 1
ATOM 5405 O O . LYS E 1 123 ? -56.307 154.111 10.692 1.00 46.27 120 LYS E O 1
ATOM 5411 N N . ILE E 1 124 ? -55.521 156.067 9.919 1.00 40.53 121 ILE E N 1
ATOM 5412 C CA . ILE E 1 124 ? -54.850 155.413 8.815 1.00 38.70 121 ILE E CA 1
ATOM 5413 C C . ILE E 1 124 ? -53.772 154.466 9.315 1.00 45.61 121 ILE E C 1
ATOM 5414 O O . ILE E 1 124 ? -53.699 153.319 8.890 1.00 45.73 121 ILE E O 1
ATOM 5419 N N . ALA E 1 125 ? -52.950 154.946 10.234 1.00 40.18 122 ALA E N 1
ATOM 5420 C CA . ALA E 1 125 ? -51.992 154.090 10.914 1.00 45.52 122 ALA E CA 1
ATOM 5421 C C . ALA E 1 125 ? -52.664 152.838 11.497 1.00 52.04 122 ALA E C 1
ATOM 5422 O O . ALA E 1 125 ? -52.216 151.727 11.257 1.00 61.25 122 ALA E O 1
ATOM 5424 N N . SER E 1 126 ? -53.745 153.012 12.249 1.00 48.40 123 SER E N 1
ATOM 5425 C CA . SER E 1 126 ? -54.475 151.862 12.791 1.00 52.86 123 SER E CA 1
ATOM 5426 C C . SER E 1 126 ? -54.913 150.856 11.724 1.00 50.00 123 SER E C 1
ATOM 5427 O O . SER E 1 126 ? -54.990 149.659 11.993 1.00 46.41 123 SER E O 1
ATOM 5430 N N . GLU E 1 127 ? -55.191 151.337 10.518 1.00 45.12 124 GLU E N 1
ATOM 5431 C CA . GLU E 1 127 ? -55.710 150.464 9.466 1.00 46.11 124 GLU E CA 1
ATOM 5432 C C . GLU E 1 127 ? -54.679 149.474 8.984 1.00 45.30 124 GLU E C 1
ATOM 5433 O O . GLU E 1 127 ? -54.999 148.304 8.791 1.00 46.90 124 GLU E O 1
ATOM 5439 N N . TRP E 1 128 ? -53.445 149.940 8.807 1.00 44.74 125 TRP E N 1
ATOM 5440 C CA . TRP E 1 128 ? -52.359 149.057 8.408 1.00 43.30 125 TRP E CA 1
ATOM 5441 C C . TRP E 1 128 ? -52.247 147.940 9.434 1.00 41.62 125 TRP E C 1
ATOM 5442 O O . TRP E 1 128 ? -52.149 146.746 9.085 1.00 39.99 125 TRP E O 1
ATOM 5453 N N . GLY E 1 129 ? -52.301 148.341 10.701 1.00 41.44 126 GLY E N 1
ATOM 5454 C CA . GLY E 1 129 ? -52.213 147.418 11.826 1.00 33.27 126 GLY E CA 1
ATOM 5455 C C . GLY E 1 129 ? -53.302 146.361 11.773 1.00 37.50 126 GLY E C 1
ATOM 5456 O O . GLY E 1 129 ? -53.051 145.196 12.090 1.00 37.14 126 GLY E O 1
ATOM 5457 N N . GLU E 1 130 ? -54.504 146.756 11.344 1.00 32.44 127 GLU E N 1
ATOM 5458 C CA . GLU E 1 130 ? -55.612 145.822 11.290 1.00 41.79 127 GLU E CA 1
ATOM 5459 C C . GLU E 1 130 ? -55.470 144.840 10.127 1.00 40.76 127 GLU E C 1
ATOM 5460 O O . GLU E 1 130 ? -55.778 143.655 10.280 1.00 43.71 127 GLU E O 1
ATOM 5466 N N . ILE E 1 131 ? -54.991 145.314 8.976 1.00 28.58 128 ILE E N 1
ATOM 5467 C CA . ILE E 1 131 ? -54.612 144.386 7.906 1.00 25.62 128 ILE E CA 1
ATOM 5468 C C . ILE E 1 131 ? -53.634 143.336 8.473 1.00 35.92 128 ILE E C 1
ATOM 5469 O O . ILE E 1 131 ? -53.878 142.137 8.367 1.00 36.23 128 ILE E O 1
ATOM 5474 N N . LEU E 1 132 ? -52.547 143.788 9.107 1.00 30.70 129 LEU E N 1
ATOM 5475 C CA . LEU E 1 132 ? -51.526 142.855 9.600 1.00 40.74 129 LEU E CA 1
ATOM 5476 C C . LEU E 1 132 ? -52.111 141.858 10.573 1.00 42.94 129 LEU E C 1
ATOM 5477 O O . LEU E 1 132 ? -51.759 140.687 10.539 1.00 47.71 129 LEU E O 1
ATOM 5482 N N . PHE E 1 133 ? -53.014 142.322 11.429 1.00 38.77 130 PHE E N 1
ATOM 5483 C CA . PHE E 1 133 ? -53.557 141.484 12.501 1.00 39.64 130 PHE E CA 1
ATOM 5484 C C . PHE E 1 133 ? -54.764 140.633 12.147 1.00 32.48 130 PHE E C 1
ATOM 5485 O O . PHE E 1 133 ? -55.134 139.768 12.927 1.00 40.42 130 PHE E O 1
ATOM 5493 N N . SER E 1 134 ? -55.386 140.891 11.002 1.00 36.77 131 SER E N 1
ATOM 5494 C CA . SER E 1 134 ? -56.695 140.322 10.696 1.00 41.60 131 SER E CA 1
ATOM 5495 C C . SER E 1 134 ? -56.842 138.850 11.078 1.00 50.04 131 SER E C 1
ATOM 5496 O O . SER E 1 134 ? -57.873 138.461 11.616 1.00 57.78 131 SER E O 1
ATOM 5499 N N . SER E 1 135 ? -55.817 138.039 10.821 1.00 40.80 132 SER E N 1
ATOM 5500 C CA . SER E 1 135 ? -55.950 136.602 11.037 1.00 48.14 132 SER E CA 1
ATOM 5501 C C . SER E 1 135 ? -55.754 136.146 12.485 1.00 49.05 132 SER E C 1
ATOM 5502 O O . SER E 1 135 ? -55.968 134.979 12.804 1.00 47.33 132 SER E O 1
ATOM 5505 N N . PHE E 1 136 ? -55.359 137.061 13.359 1.00 49.69 133 PHE E N 1
ATOM 5506 C CA . PHE E 1 136 ? -55.022 136.679 14.724 1.00 46.32 133 PHE E CA 1
ATOM 5507 C C . PHE E 1 136 ? -56.164 136.919 15.698 1.00 44.69 133 PHE E C 1
ATOM 5508 O O . PHE E 1 136 ? -56.883 137.911 15.577 1.00 47.23 133 PHE E O 1
ATOM 5516 N N . ASP E 1 137 ? -56.340 136.001 16.648 1.00 44.55 134 ASP E N 1
ATOM 5517 C CA . ASP E 1 137 ? -57.245 136.254 17.780 1.00 55.12 134 ASP E CA 1
ATOM 5518 C C . ASP E 1 137 ? -56.598 137.204 18.787 1.00 52.71 134 ASP E C 1
ATOM 5519 O O . ASP E 1 137 ? -55.405 137.501 18.688 1.00 56.20 134 ASP E O 1
ATOM 5524 N N . ASP E 1 138 ? -57.379 137.683 19.749 1.00 57.20 135 ASP E N 1
ATOM 5525 C CA . ASP E 1 138 ? -56.888 138.691 20.698 1.00 64.68 135 ASP E CA 1
ATOM 5526 C C . ASP E 1 138 ? -55.586 138.290 21.399 1.00 57.18 135 ASP E C 1
ATOM 5527 O O . ASP E 1 138 ? -54.625 139.059 21.452 1.00 52.71 135 ASP E O 1
ATOM 5532 N N . ARG E 1 139 ? -55.566 137.078 21.937 1.00 51.66 136 ARG E N 1
ATOM 5533 C CA . ARG E 1 139 ? -54.406 136.587 22.645 1.00 47.30 136 ARG E CA 1
ATOM 5534 C C . ARG E 1 139 ? -53.159 136.626 21.753 1.00 53.75 136 ARG E C 1
ATOM 5535 O O . ARG E 1 139 ? -52.077 137.037 22.195 1.00 57.52 136 ARG E O 1
ATOM 5543 N N . GLN E 1 140 ? -53.309 136.210 20.498 1.00 48.75 137 GLN E N 1
ATOM 5544 C CA . GLN E 1 140 ? -52.202 136.263 19.539 1.00 43.71 137 GLN E CA 1
ATOM 5545 C C . GLN E 1 140 ? -51.740 137.691 19.265 1.00 39.98 137 GLN E C 1
ATOM 5546 O O . GLN E 1 140 ? -50.545 137.948 19.181 1.00 41.45 137 GLN E O 1
ATOM 5552 N N . ARG E 1 141 ? -52.687 138.618 19.151 1.00 41.46 138 ARG E N 1
ATOM 5553 C CA . ARG E 1 141 ? -52.369 140.039 19.013 1.00 42.23 138 ARG E CA 1
ATOM 5554 C C . ARG E 1 141 ? -51.510 140.590 20.175 1.00 42.84 138 ARG E C 1
ATOM 5555 O O . ARG E 1 141 ? -50.534 141.311 19.939 1.00 37.90 138 ARG E O 1
ATOM 5563 N N . ARG E 1 142 ? -51.866 140.253 21.417 1.00 35.30 139 ARG E N 1
ATOM 5564 C CA . ARG E 1 142 ? -51.081 140.722 22.565 1.00 46.05 139 ARG E CA 1
ATOM 5565 C C . ARG E 1 142 ? -49.668 140.140 22.565 1.00 46.65 139 ARG E C 1
ATOM 5566 O O . ARG E 1 142 ? -48.684 140.842 22.799 1.00 44.53 139 ARG E O 1
ATOM 5574 N N . GLU E 1 143 ? -49.583 138.849 22.291 1.00 39.94 140 GLU E N 1
ATOM 5575 C CA . GLU E 1 143 ? -48.317 138.169 22.204 1.00 46.78 140 GLU E CA 1
ATOM 5576 C C . GLU E 1 143 ? -47.342 138.871 21.253 1.00 40.39 140 GLU E C 1
ATOM 5577 O O . GLU E 1 143 ? -46.206 139.192 21.615 1.00 42.47 140 GLU E O 1
ATOM 5583 N N . ILE E 1 144 ? -47.801 139.112 20.037 1.00 36.19 141 ILE E N 1
ATOM 5584 C CA . ILE E 1 144 ? -46.992 139.746 19.010 1.00 33.21 141 ILE E CA 1
ATOM 5585 C C . ILE E 1 144 ? -46.630 141.157 19.453 1.00 41.42 141 ILE E C 1
ATOM 5586 O O . ILE E 1 144 ? -45.461 141.555 19.411 1.00 48.50 141 ILE E O 1
ATOM 5591 N N . THR E 1 145 ? -47.635 141.902 19.908 1.00 38.06 142 THR E N 1
ATOM 5592 C CA . THR E 1 145 ? -47.424 143.264 20.380 1.00 30.19 142 THR E CA 1
ATOM 5593 C C . THR E 1 145 ? -46.333 143.330 21.450 1.00 40.39 142 THR E C 1
ATOM 5594 O O . THR E 1 145 ? -45.443 144.178 21.372 1.00 40.64 142 THR E O 1
ATOM 5598 N N . ASN E 1 146 ? -46.394 142.427 22.431 1.00 41.60 143 ASN E N 1
ATOM 5599 C CA . ASN E 1 146 ? -45.419 142.395 23.513 1.00 42.23 143 ASN E CA 1
ATOM 5600 C C . ASN E 1 146 ? -44.043 142.090 22.970 1.00 49.80 143 ASN E C 1
ATOM 5601 O O . ASN E 1 146 ? -43.053 142.703 23.384 1.00 54.97 143 ASN E O 1
ATOM 5606 N N . SER E 1 147 ? -43.979 141.139 22.036 1.00 49.56 144 SER E N 1
ATOM 5607 C CA . SER E 1 147 ? -42.695 140.730 21.479 1.00 43.31 144 SER E CA 1
ATOM 5608 C C . SER E 1 147 ? -42.076 141.887 20.709 1.00 44.88 144 SER E C 1
ATOM 5609 O O . SER E 1 147 ? -40.902 142.205 20.883 1.00 42.27 144 SER E O 1
ATOM 5612 N N . LEU E 1 148 ? -42.883 142.515 19.859 1.00 42.64 145 LEU E N 1
ATOM 5613 C CA . LEU E 1 148 ? -42.396 143.621 19.053 1.00 48.66 145 LEU E CA 1
ATOM 5614 C C . LEU E 1 148 ? -41.814 144.719 19.923 1.00 47.50 145 LEU E C 1
ATOM 5615 O O . LEU E 1 148 ? -40.839 145.364 19.551 1.00 50.94 145 LEU E O 1
ATOM 5620 N N . GLU E 1 149 ? -42.416 144.936 21.081 1.00 45.96 146 GLU E N 1
ATOM 5621 C CA . GLU E 1 149 ? -42.033 146.083 21.883 1.00 50.92 146 GLU E CA 1
ATOM 5622 C C . GLU E 1 149 ? -40.729 145.814 22.599 1.00 48.09 146 GLU E C 1
ATOM 5623 O O . GLU E 1 149 ? -39.929 146.722 22.773 1.00 47.23 146 GLU E O 1
ATOM 5629 N N . ILE E 1 150 ? -40.519 144.553 22.984 1.00 49.72 147 ILE E N 1
ATOM 5630 C CA . ILE E 1 150 ? -39.243 144.099 23.506 1.00 53.45 147 ILE E CA 1
ATOM 5631 C C . ILE E 1 150 ? -38.142 144.275 22.456 1.00 57.31 147 ILE E C 1
ATOM 5632 O O . ILE E 1 150 ? -37.059 144.795 22.758 1.00 54.83 147 ILE E O 1
ATOM 5645 N N . PHE E 1 152 ? -38.280 146.297 20.017 1.00 40.89 149 PHE E N 1
ATOM 5646 C CA . PHE E 1 152 ? -38.182 147.713 19.773 1.00 39.65 149 PHE E CA 1
ATOM 5647 C C . PHE E 1 152 ? -37.181 148.293 20.769 1.00 43.86 149 PHE E C 1
ATOM 5648 O O . PHE E 1 152 ? -36.241 148.994 20.386 1.00 47.48 149 PHE E O 1
ATOM 5656 N N . GLU E 1 153 ? -37.365 147.975 22.045 1.00 49.30 150 GLU E N 1
ATOM 5657 C CA . GLU E 1 153 ? -36.430 148.425 23.086 1.00 49.94 150 GLU E CA 1
ATOM 5658 C C . GLU E 1 153 ? -35.005 147.945 22.803 1.00 50.76 150 GLU E C 1
ATOM 5659 O O . GLU E 1 153 ? -34.061 148.722 22.892 1.00 58.75 150 GLU E O 1
ATOM 5665 N N . ASN E 1 154 ? -34.852 146.671 22.450 1.00 48.05 151 ASN E N 1
ATOM 5666 C CA . ASN E 1 154 ? -33.536 146.120 22.105 1.00 49.42 151 ASN E CA 1
ATOM 5667 C C . ASN E 1 154 ? -32.782 146.897 21.000 1.00 52.17 151 ASN E C 1
ATOM 5668 O O . ASN E 1 154 ? -31.595 147.192 21.129 1.00 51.30 151 ASN E O 1
ATOM 5673 N N . GLY E 1 155 ? -33.483 147.226 19.921 1.00 47.07 152 GLY E N 1
ATOM 5674 C CA . GLY E 1 155 ? -32.888 147.962 18.822 1.00 49.50 152 GLY E CA 1
ATOM 5675 C C . GLY E 1 155 ? -32.524 149.359 19.261 1.00 50.56 152 GLY E C 1
ATOM 5676 O O . GLY E 1 155 ? -31.465 149.879 18.923 1.00 49.66 152 GLY E O 1
ATOM 5677 N N . LEU E 1 156 ? -33.410 149.958 20.041 1.00 53.27 153 LEU E N 1
ATOM 5678 C CA . LEU E 1 156 ? -33.177 151.291 20.569 1.00 55.90 153 LEU E CA 1
ATOM 5679 C C . LEU E 1 156 ? -31.912 151.366 21.424 1.00 58.10 153 LEU E C 1
ATOM 5680 O O . LEU E 1 156 ? -31.136 152.300 21.293 1.00 65.34 153 LEU E O 1
ATOM 5685 N N . LYS E 1 157 ? -31.693 150.384 22.288 1.00 59.47 154 LYS E N 1
ATOM 5686 C CA . LYS E 1 157 ? -30.513 150.402 23.156 1.00 65.38 154 LYS E CA 1
ATOM 5687 C C . LYS E 1 157 ? -29.218 150.493 22.368 1.00 68.25 154 LYS E C 1
ATOM 5688 O O . LYS E 1 157 ? -28.305 151.208 22.764 1.00 70.57 154 LYS E O 1
ATOM 5694 N N . ILE E 1 158 ? -29.137 149.746 21.271 1.00 71.39 155 ILE E N 1
ATOM 5695 C CA . ILE E 1 158 ? -27.901 149.648 20.495 1.00 75.86 155 ILE E CA 1
ATOM 5696 C C . ILE E 1 158 ? -27.625 150.919 19.686 1.00 76.48 155 ILE E C 1
ATOM 5697 O O . ILE E 1 158 ? -26.484 151.182 19.308 1.00 71.04 155 ILE E O 1
ATOM 5710 N N . LEU F 1 18 ? -57.120 149.745 18.378 1.00 106.76 15 LEU F N 1
ATOM 5711 C CA . LEU F 1 18 ? -56.809 150.782 19.349 1.00 101.65 15 LEU F CA 1
ATOM 5712 C C . LEU F 1 18 ? -55.361 151.215 19.178 1.00 82.94 15 LEU F C 1
ATOM 5713 O O . LEU F 1 18 ? -54.927 151.574 18.082 1.00 69.35 15 LEU F O 1
ATOM 5718 N N . CYS F 1 19 ? -54.618 151.159 20.279 1.00 77.77 16 CYS F N 1
ATOM 5719 C CA . CYS F 1 19 ? -53.197 151.459 20.267 1.00 64.30 16 CYS F CA 1
ATOM 5720 C C . CYS F 1 19 ? -52.350 150.294 19.735 1.00 55.86 16 CYS F C 1
ATOM 5721 O O . CYS F 1 19 ? -51.328 150.524 19.109 1.00 56.38 16 CYS F O 1
ATOM 5724 N N . ASP F 1 20 ? -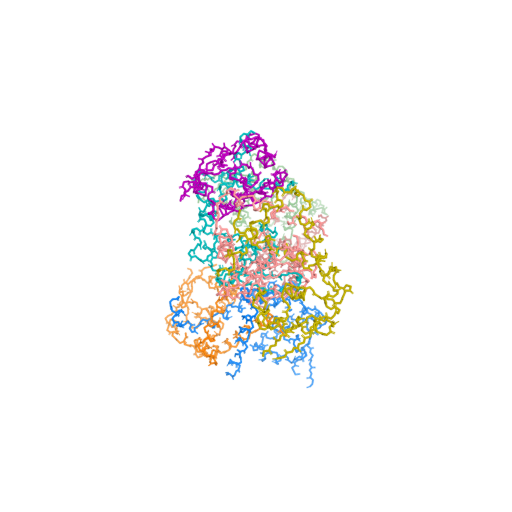52.761 149.051 19.974 1.00 50.19 17 ASP F N 1
ATOM 5725 C CA . ASP F 1 20 ? -52.017 147.914 19.422 1.00 52.35 17 ASP F CA 1
ATOM 5726 C C . ASP F 1 20 ? -51.824 148.038 17.896 1.00 55.03 17 ASP F C 1
ATOM 5727 O O . ASP F 1 20 ? -50.713 147.907 17.371 1.00 45.35 17 ASP F O 1
ATOM 5732 N N . LYS F 1 21 ? -52.912 148.290 17.185 1.00 56.61 18 LYS F N 1
ATOM 5733 C CA . LYS F 1 21 ? -52.839 148.420 15.745 1.00 50.85 18 LYS F CA 1
ATOM 5734 C C . LYS F 1 21 ? -51.897 149.543 15.296 1.00 48.85 18 LYS F C 1
ATOM 5735 O O . LYS F 1 21 ? -51.194 149.382 14.305 1.00 55.63 18 LYS F O 1
ATOM 5741 N N . GLU F 1 22 ? -51.844 150.652 16.033 1.00 50.09 19 GLU F N 1
ATOM 5742 C CA . GLU F 1 22 ? -50.945 151.750 15.666 1.00 45.45 19 GLU F CA 1
ATOM 5743 C C . GLU F 1 22 ? -49.504 151.406 15.973 1.00 44.10 19 GLU F C 1
ATOM 5744 O O . GLU F 1 22 ? -48.602 151.628 15.169 1.00 43.03 19 GLU F O 1
ATOM 5750 N N . PHE F 1 23 ? -49.287 150.869 17.161 1.00 40.36 20 PHE F N 1
ATOM 5751 C CA . PHE F 1 23 ? -47.944 150.611 17.598 1.00 37.73 20 PHE F CA 1
ATOM 5752 C C . PHE F 1 23 ? -47.216 149.615 16.671 1.00 46.82 20 PHE F C 1
ATOM 5753 O O . PHE F 1 23 ? -46.032 149.762 16.423 1.00 47.31 20 PHE F O 1
ATOM 5761 N N . ILE F 1 24 ? -47.932 148.617 16.159 1.00 46.21 21 ILE F N 1
ATOM 5762 C CA . ILE F 1 24 ? -47.351 147.593 15.281 1.00 36.23 21 ILE F CA 1
ATOM 5763 C C . ILE F 1 24 ? -46.536 148.233 14.152 1.00 43.01 21 ILE F C 1
ATOM 5764 O O . ILE F 1 24 ? -45.353 147.952 13.981 1.00 48.05 21 ILE F O 1
ATOM 5769 N N . GLY F 1 25 ? -47.190 149.099 13.393 1.00 37.33 22 GLY F N 1
ATOM 5770 C CA . GLY F 1 25 ? -46.575 149.795 12.282 1.00 37.39 22 GLY F CA 1
ATOM 5771 C C . GLY F 1 25 ? -45.489 150.748 12.706 1.00 37.57 22 GLY F C 1
ATOM 5772 O O . GLY F 1 25 ? -44.497 150.910 12.019 1.00 43.17 22 GLY F O 1
ATOM 5773 N N . LYS F 1 26 ? -45.671 151.389 13.845 1.00 37.84 23 LYS F N 1
ATOM 5774 C CA . LYS F 1 26 ? -44.626 152.236 14.373 1.00 36.83 23 LYS F CA 1
ATOM 5775 C C . LYS F 1 26 ? -43.379 151.375 14.701 1.00 40.02 23 LYS F C 1
ATOM 5776 O O . LYS F 1 26 ? -42.265 151.690 14.301 1.00 41.34 23 LYS F O 1
ATOM 5782 N N . ALA F 1 27 ? -43.577 150.253 15.376 1.00 40.54 24 ALA F N 1
ATOM 5783 C CA . ALA F 1 27 ? -42.443 149.405 15.752 1.00 44.64 24 ALA F CA 1
ATOM 5784 C C . ALA F 1 27 ? -41.684 148.924 14.519 1.00 44.90 24 ALA F C 1
ATOM 5785 O O . ALA F 1 27 ? -40.450 148.923 14.484 1.00 42.66 24 ALA F O 1
ATOM 5787 N N . ILE F 1 28 ? -42.438 148.524 13.509 1.00 37.28 25 ILE F N 1
ATOM 5788 C CA . ILE F 1 28 ? -41.865 147.984 12.297 1.00 36.07 25 ILE F CA 1
ATOM 5789 C C . ILE F 1 28 ? -41.003 149.018 11.564 1.00 37.25 25 ILE F C 1
ATOM 5790 O O . ILE F 1 28 ? -39.905 148.704 11.101 1.00 40.34 25 ILE F O 1
ATOM 5795 N N . SER F 1 29 ? -41.506 150.245 11.493 1.00 33.50 26 SER F N 1
ATOM 5796 C CA . SER F 1 29 ? -40.794 151.393 10.931 1.00 36.57 26 SER F CA 1
ATOM 5797 C C . SER F 1 29 ? -39.502 151.752 11.618 1.00 39.55 26 SER F C 1
ATOM 5798 O O . SER F 1 29 ? -38.510 152.048 10.947 1.00 46.45 26 SER F O 1
ATOM 5801 N N . TYR F 1 30 ? -39.538 151.796 12.945 1.00 33.51 27 TYR F N 1
ATOM 5802 C CA . TYR F 1 30 ? -38.342 152.109 13.711 1.00 40.73 27 TYR F CA 1
ATOM 5803 C C . TYR F 1 30 ? -37.343 150.964 13.630 1.00 37.19 27 TYR F C 1
ATOM 5804 O O . TYR F 1 30 ? -36.156 151.188 13.433 1.00 37.19 27 TYR F O 1
ATOM 5813 N N . LEU F 1 31 ? -37.821 149.735 13.775 1.00 38.76 28 LEU F N 1
ATOM 5814 C CA . LEU F 1 31 ? -36.918 148.602 13.663 1.00 37.80 28 LEU F CA 1
ATOM 5815 C C . LEU F 1 31 ? -36.237 148.627 12.285 1.00 43.18 28 LEU F C 1
ATOM 5816 O O . LEU F 1 31 ? -35.021 148.506 12.208 1.00 40.50 28 LEU F O 1
ATOM 5821 N N . TYR F 1 32 ? -37.003 148.829 11.210 1.00 38.68 29 TYR F N 1
ATOM 5822 C CA . TYR F 1 32 ? -36.400 148.997 9.886 1.00 39.35 29 TYR F CA 1
ATOM 5823 C C . TYR F 1 32 ? -35.317 150.063 9.860 1.00 40.65 29 TYR F C 1
ATOM 5824 O O . TYR F 1 32 ? -34.206 149.817 9.401 1.00 44.73 29 TYR F O 1
ATOM 5833 N N . ARG F 1 33 ? -35.634 151.249 10.354 1.00 41.99 30 ARG F N 1
ATOM 5834 C CA . ARG F 1 33 ? -34.678 152.349 10.289 1.00 41.96 30 ARG F CA 1
ATOM 5835 C C . ARG F 1 33 ? -33.466 152.169 11.181 1.00 48.44 30 ARG F C 1
ATOM 5836 O O . ARG F 1 33 ? -32.355 152.491 10.760 1.00 52.19 30 ARG F O 1
ATOM 5844 N N . TYR F 1 34 ? -33.683 151.649 12.391 1.00 44.56 31 TYR F N 1
ATOM 5845 C CA . TYR F 1 34 ? -32.595 151.254 13.276 1.00 48.07 31 TYR F CA 1
ATOM 5846 C C . TYR F 1 34 ? -31.716 150.201 12.596 1.00 42.54 31 TYR F C 1
ATOM 5847 O O . TYR F 1 34 ? -30.513 150.186 12.774 1.00 46.36 31 TYR F O 1
ATOM 5856 N N . GLY F 1 35 ? -32.338 149.299 11.852 1.00 40.50 32 GLY F N 1
ATOM 5857 C CA . GLY F 1 35 ? -31.628 148.219 11.197 1.00 35.93 32 GLY F CA 1
ATOM 5858 C C . GLY F 1 35 ? -30.733 148.780 10.119 1.00 37.23 32 GLY F C 1
ATOM 5859 O O . GLY F 1 35 ? -29.599 148.372 10.001 1.00 38.96 32 GLY F O 1
ATOM 5860 N N . GLN F 1 36 ? -31.232 149.738 9.348 1.00 42.91 33 GLN F N 1
ATOM 5861 C CA . GLN F 1 36 ? -30.422 150.341 8.296 1.00 43.56 33 GLN F CA 1
ATOM 5862 C C . GLN F 1 36 ? -29.202 151.056 8.895 1.00 46.68 33 GLN F C 1
ATOM 5863 O O . GLN F 1 36 ? -28.112 151.050 8.324 1.00 46.67 33 GLN F O 1
ATOM 5869 N N . ILE F 1 37 ? -29.389 151.673 10.051 1.00 46.59 34 ILE F N 1
ATOM 5870 C CA . ILE F 1 37 ? -28.301 152.372 10.710 1.00 43.93 34 ILE F CA 1
ATOM 5871 C C . ILE F 1 37 ? -27.223 151.377 11.107 1.00 44.65 34 ILE F C 1
ATOM 5872 O O . ILE F 1 37 ? -26.054 151.538 10.793 1.00 57.31 34 ILE F O 1
ATOM 5877 N N . TYR F 1 38 ? -27.645 150.340 11.806 1.00 42.76 35 TYR F N 1
ATOM 5878 C CA . TYR F 1 38 ? -26.747 149.375 12.400 1.00 40.57 35 TYR F CA 1
ATOM 5879 C C . TYR F 1 38 ? -26.014 148.531 11.352 1.00 49.41 35 TYR F C 1
ATOM 5880 O O . TYR F 1 38 ? -24.783 148.471 11.313 1.00 52.90 35 TYR F O 1
ATOM 5889 N N . ILE F 1 39 ? -26.780 147.847 10.522 1.00 40.40 36 ILE F N 1
ATOM 5890 C CA . ILE F 1 39 ? -26.215 147.179 9.375 1.00 42.64 36 ILE F CA 1
ATOM 5891 C C . ILE F 1 39 ? -25.285 148.119 8.575 1.00 43.48 36 ILE F C 1
ATOM 5892 O O . ILE F 1 39 ? -24.214 147.718 8.123 1.00 48.49 36 ILE F O 1
ATOM 5897 N N . GLY F 1 40 ? -25.681 149.374 8.431 1.00 38.09 37 GLY F N 1
ATOM 5898 C CA . GLY F 1 40 ? -24.879 150.351 7.718 1.00 34.04 37 GLY F CA 1
ATOM 5899 C C . GLY F 1 40 ? -23.483 150.588 8.270 1.00 42.64 37 GLY F C 1
ATOM 5900 O O . GLY F 1 40 ? -22.505 150.610 7.521 1.00 45.00 37 GLY F O 1
ATOM 5901 N N . LYS F 1 41 ? -23.391 150.782 9.582 1.00 43.17 38 LYS F N 1
ATOM 5902 C CA . LYS F 1 41 ? -22.113 150.953 10.247 1.00 38.71 38 LYS F CA 1
ATOM 5903 C C . LYS F 1 41 ? -21.284 149.705 10.051 1.00 42.73 38 LYS F C 1
ATOM 5904 O O . LYS F 1 41 ? -20.068 149.761 9.874 1.00 47.04 38 LYS F O 1
ATOM 5910 N N . LYS F 1 42 ? -21.946 148.562 10.080 1.00 47.40 39 LYS F N 1
ATOM 5911 C CA . LYS F 1 42 ? -21.214 147.313 10.012 1.00 45.04 39 LYS F CA 1
ATOM 5912 C C . LYS F 1 42 ? -20.727 146.940 8.616 1.00 35.86 39 LYS F C 1
ATOM 5913 O O . LYS F 1 42 ? -19.729 146.252 8.497 1.00 40.89 39 LYS F O 1
ATOM 5919 N N . ILE F 1 43 ? -21.371 147.428 7.559 1.00 38.51 40 ILE F N 1
ATOM 5920 C CA . ILE F 1 43 ? -20.881 147.099 6.205 1.00 43.84 40 ILE F CA 1
ATOM 5921 C C . ILE F 1 43 ? -20.089 148.203 5.499 1.00 41.45 40 ILE F C 1
ATOM 5922 O O . ILE F 1 43 ? -19.465 147.958 4.474 1.00 34.48 40 ILE F O 1
ATOM 5927 N N . GLU F 1 44 ? -20.096 149.401 6.070 1.00 32.30 41 GLU F N 1
ATOM 5928 C CA . GLU F 1 44 ? -19.256 150.475 5.572 1.00 34.96 41 GLU F CA 1
ATOM 5929 C C . GLU F 1 44 ? -17.780 150.087 5.377 1.00 40.14 41 GLU F C 1
ATOM 5930 O O . GLU F 1 44 ? -17.164 150.486 4.389 1.00 49.25 41 GLU F O 1
ATOM 5936 N N . PRO F 1 45 ? -17.195 149.314 6.306 1.00 40.39 42 PRO F N 1
ATOM 5937 C CA . PRO F 1 45 ? -15.771 149.009 6.078 1.00 40.85 42 PRO F CA 1
ATOM 5938 C C . PRO F 1 45 ? -15.597 148.241 4.770 1.00 41.63 42 PRO F C 1
ATOM 5939 O O . PRO F 1 45 ? -14.519 148.239 4.199 1.00 38.23 42 PRO F O 1
ATOM 5943 N N . TYR F 1 46 ? -16.677 147.621 4.302 1.00 39.84 43 TYR F N 1
ATOM 5944 C CA . TYR F 1 46 ? -16.673 146.878 3.057 1.00 35.77 43 TYR F CA 1
ATOM 5945 C C . TYR F 1 46 ? -16.956 147.738 1.822 1.00 32.17 43 TYR F C 1
ATOM 5946 O O . TYR F 1 46 ? -16.909 147.250 0.701 1.00 38.13 43 TYR F O 1
ATOM 5955 N N . GLY F 1 47 ? -17.186 149.029 2.030 1.00 39.98 44 GLY F N 1
ATOM 5956 C CA . GLY F 1 47 ? -17.350 149.972 0.928 1.00 40.30 44 GLY F CA 1
ATOM 5957 C C . GLY F 1 47 ? -18.759 149.931 0.369 1.00 49.01 44 GLY F C 1
ATOM 5958 O O . GLY F 1 47 ? -19.035 150.458 -0.703 1.00 58.68 44 GLY F O 1
ATOM 5959 N N . ILE F 1 48 ? -19.656 149.304 1.118 1.00 52.15 45 ILE F N 1
ATOM 5960 C CA . ILE F 1 48 ? -21.034 149.101 0.696 1.00 50.40 45 ILE F CA 1
ATOM 5961 C C . ILE F 1 48 ? -21.938 149.831 1.680 1.00 45.87 45 ILE F C 1
ATOM 5962 O O . ILE F 1 48 ? -21.683 149.830 2.875 1.00 58.07 45 ILE F O 1
ATOM 5967 N N . GLY F 1 49 ? -22.991 150.458 1.184 1.00 42.78 46 GLY F N 1
ATOM 5968 C CA . GLY F 1 49 ? -23.943 151.125 2.052 1.00 39.75 46 GLY F CA 1
ATOM 5969 C C . GLY F 1 49 ? -25.122 150.231 2.360 1.00 42.82 46 GLY F C 1
ATOM 5970 O O . GLY F 1 49 ? -25.274 149.167 1.768 1.00 41.16 46 GLY F O 1
ATOM 5971 N N . SER F 1 50 ? -25.968 150.665 3.281 1.00 42.81 47 SER F N 1
ATOM 5972 C CA . SER F 1 50 ? -27.188 149.924 3.592 1.00 52.43 47 SER F CA 1
ATOM 5973 C C . SER F 1 50 ? -28.102 149.757 2.367 1.00 51.43 47 SER F C 1
ATOM 5974 O O . SER F 1 50 ? -28.823 148.764 2.257 1.00 53.96 47 SER F O 1
ATOM 5977 N N . GLY F 1 51 ? -28.074 150.735 1.463 1.00 48.64 48 GLY F N 1
ATOM 5978 C CA . GLY F 1 51 ? -28.835 150.662 0.232 1.00 37.46 48 GLY F CA 1
ATOM 5979 C C . GLY F 1 51 ? -28.564 149.435 -0.630 1.00 40.35 48 GLY F C 1
ATOM 5980 O O . GLY F 1 51 ? -29.472 148.886 -1.240 1.00 40.57 48 GLY F O 1
ATOM 5981 N N . GLN F 1 52 ? -27.323 148.977 -0.672 1.00 41.87 49 GLN F N 1
ATOM 5982 C CA . GLN F 1 52 ? -26.993 147.880 -1.572 1.00 42.75 49 GLN F CA 1
ATOM 5983 C C . GLN F 1 52 ? -27.204 146.537 -0.911 1.00 40.91 49 GLN F C 1
ATOM 5984 O O . GLN F 1 52 ? -27.206 145.488 -1.573 1.00 44.12 49 GLN F O 1
ATOM 5990 N N . PHE F 1 53 ? -27.367 146.569 0.403 1.00 33.23 50 PHE F N 1
ATOM 5991 C CA . PHE F 1 53 ? -27.388 145.349 1.187 1.00 31.25 50 PHE F CA 1
ATOM 5992 C C . PHE F 1 53 ? -28.524 144.358 0.786 1.00 36.24 50 PHE F C 1
ATOM 5993 O O . PHE F 1 53 ? -28.266 143.201 0.497 1.00 45.60 50 PHE F O 1
ATOM 6001 N N . PRO F 1 54 ? -29.782 144.818 0.734 1.00 46.22 51 PRO F N 1
ATOM 6002 C CA . PRO F 1 54 ? -30.871 143.896 0.361 1.00 45.37 51 PRO F CA 1
ATOM 6003 C C . PRO F 1 54 ? -30.608 143.166 -0.964 1.00 41.44 51 PRO F C 1
ATOM 6004 O O . PRO F 1 54 ? -30.944 141.979 -1.114 1.00 48.64 51 PRO F O 1
ATOM 6008 N N . PHE F 1 55 ? -30.045 143.888 -1.930 1.00 31.53 52 PHE F N 1
ATOM 6009 C CA . PHE F 1 55 ? -29.702 143.317 -3.237 1.00 40.22 52 PHE F CA 1
ATOM 6010 C C . PHE F 1 55 ? -28.666 142.198 -3.109 1.00 41.25 52 PHE F C 1
ATOM 6011 O O . PHE F 1 55 ? -28.877 141.084 -3.580 1.00 48.54 52 PHE F O 1
ATOM 6019 N N . LEU F 1 56 ? -27.564 142.495 -2.432 1.00 37.17 53 LEU F N 1
ATOM 6020 C CA . LEU F 1 56 ? -26.507 141.525 -2.231 1.00 37.21 53 LEU F CA 1
ATOM 6021 C C . LEU F 1 56 ? -27.066 140.299 -1.507 1.00 43.84 53 LEU F C 1
ATOM 6022 O O . LEU F 1 56 ? -26.765 139.157 -1.863 1.00 47.46 53 LEU F O 1
ATOM 6035 N N . ARG F 1 58 ? -30.218 139.333 -1.598 1.00 32.59 55 ARG F N 1
ATOM 6036 C CA . ARG F 1 58 ? -31.105 138.610 -2.481 1.00 39.86 55 ARG F CA 1
ATOM 6037 C C . ARG F 1 58 ? -30.255 137.718 -3.384 1.00 44.49 55 ARG F C 1
ATOM 6038 O O . ARG F 1 58 ? -30.614 136.574 -3.656 1.00 45.35 55 ARG F O 1
ATOM 6046 N N . LEU F 1 59 ? -29.112 138.242 -3.824 1.00 48.03 56 LEU F N 1
ATOM 6047 C CA . LEU F 1 59 ? -28.274 137.546 -4.806 1.00 44.85 56 LEU F CA 1
ATOM 6048 C C . LEU F 1 59 ? -27.581 136.313 -4.226 1.00 47.23 56 LEU F C 1
ATOM 6049 O O . LEU F 1 59 ? -27.171 135.417 -4.972 1.00 41.07 56 LEU F O 1
ATOM 6054 N N . TYR F 1 60 ? -27.430 136.273 -2.904 1.00 47.07 57 TYR F N 1
ATOM 6055 C CA . TYR F 1 60 ? -26.774 135.131 -2.272 1.00 46.23 57 TYR F CA 1
ATOM 6056 C C . TYR F 1 60 ? -27.736 133.959 -2.242 1.00 47.50 57 TYR F C 1
ATOM 6057 O O . TYR F 1 60 ? -27.309 132.808 -2.193 1.00 47.31 57 TYR F O 1
ATOM 6066 N N . ARG F 1 61 ? -29.034 134.259 -2.278 1.00 50.76 58 ARG F N 1
ATOM 6067 C CA . ARG F 1 61 ? -30.061 133.222 -2.349 1.00 53.02 58 ARG F CA 1
ATOM 6068 C C . ARG F 1 61 ? -30.104 132.636 -3.745 1.00 61.70 58 ARG F C 1
ATOM 6069 O O . ARG F 1 61 ? -30.281 131.437 -3.911 1.00 62.26 58 ARG F O 1
ATOM 6077 N N . GLU F 1 62 ? -29.907 133.488 -4.746 1.00 67.67 59 GLU F N 1
ATOM 6078 C CA . GLU F 1 62 ? -29.913 133.062 -6.138 1.00 70.40 59 GLU F CA 1
ATOM 6079 C C . GLU F 1 62 ? -29.467 134.205 -7.038 1.00 60.43 59 GLU F C 1
ATOM 6080 O O . GLU F 1 62 ? -30.148 135.213 -7.141 1.00 64.82 59 GLU F O 1
ATOM 6086 N N . ASP F 1 63 ? -28.319 134.069 -7.683 1.00 53.52 60 ASP F N 1
ATOM 6087 C CA . ASP F 1 63 ? -27.832 135.176 -8.489 1.00 58.97 60 ASP F CA 1
ATOM 6088 C C . ASP F 1 63 ? -28.111 134.886 -9.934 1.00 53.15 60 ASP F C 1
ATOM 6089 O O . ASP F 1 63 ? -28.822 133.944 -10.229 1.00 51.11 60 ASP F O 1
ATOM 6094 N N . GLY F 1 64 ? -27.564 135.705 -10.827 1.00 58.20 61 GLY F N 1
ATOM 6095 C CA . GLY F 1 64 ? -27.861 135.613 -12.245 1.00 53.63 61 GLY F CA 1
ATOM 6096 C C . GLY F 1 64 ? -29.285 136.070 -12.473 1.00 58.41 61 GLY F C 1
ATOM 6097 O O . GLY F 1 64 ? -30.008 135.522 -13.319 1.00 59.88 61 GLY F O 1
ATOM 6098 N N . ILE F 1 65 ? -29.706 137.068 -11.702 1.00 49.68 62 ILE F N 1
ATOM 6099 C CA . ILE F 1 65 ? -31.082 137.526 -11.800 1.00 49.67 62 ILE F CA 1
ATOM 6100 C C . ILE F 1 65 ? -31.205 138.869 -12.534 1.00 46.45 62 ILE F C 1
ATOM 6101 O O . ILE F 1 65 ? -30.307 139.705 -12.489 1.00 46.35 62 ILE F O 1
ATOM 6106 N N . ASN F 1 66 ? -32.314 139.046 -13.244 1.00 46.76 63 ASN F N 1
ATOM 6107 C CA . ASN F 1 66 ? -32.543 140.265 -14.000 1.00 43.56 63 ASN F CA 1
ATOM 6108 C C . ASN F 1 66 ? -32.714 141.498 -13.134 1.00 39.87 63 ASN F C 1
ATOM 6109 O O . ASN F 1 66 ? -33.515 141.512 -12.202 1.00 36.54 63 ASN F O 1
ATOM 6114 N N . GLN F 1 67 ? -31.988 142.552 -13.477 1.00 33.94 64 GLN F N 1
ATOM 6115 C CA . GLN F 1 67 ? -31.968 143.730 -12.634 1.00 33.23 64 GLN F CA 1
ATOM 6116 C C . GLN F 1 67 ? -33.376 144.287 -12.386 1.00 35.98 64 GLN F C 1
ATOM 6117 O O . GLN F 1 67 ? -33.728 144.669 -11.267 1.00 47.08 64 GLN F O 1
ATOM 6123 N N . GLU F 1 68 ? -34.187 144.326 -13.421 1.00 32.14 65 GLU F N 1
ATOM 6124 C CA . GLU F 1 68 ? -35.537 144.820 -13.245 1.00 47.88 65 GLU F CA 1
ATOM 6125 C C . GLU F 1 68 ? -36.391 143.889 -12.376 1.00 49.23 65 GLU F C 1
ATOM 6126 O O . GLU F 1 68 ? -37.279 144.356 -11.672 1.00 46.23 65 GLU F O 1
ATOM 6132 N N . SER F 1 69 ? -36.103 142.586 -12.385 1.00 49.20 66 SER F N 1
ATOM 6133 C CA . SER F 1 69 ? -36.823 141.646 -11.507 1.00 43.89 66 SER F CA 1
ATOM 6134 C C . SER F 1 69 ? -36.497 141.913 -10.048 1.00 45.15 66 SER F C 1
ATOM 6135 O O . SER F 1 69 ? -37.400 141.967 -9.208 1.00 47.20 66 SER F O 1
ATOM 6138 N N . LEU F 1 70 ? -35.196 142.063 -9.769 1.00 41.04 67 LEU F N 1
ATOM 6139 C CA . LEU F 1 70 ? -34.685 142.459 -8.460 1.00 42.64 67 LEU F CA 1
ATOM 6140 C C . LEU F 1 70 ? -35.435 143.662 -7.909 1.00 39.47 67 LEU F C 1
ATOM 6141 O O . LEU F 1 70 ? -35.772 143.703 -6.739 1.00 43.45 67 LEU F O 1
ATOM 6146 N N . SER F 1 71 ? -35.657 144.651 -8.765 1.00 38.25 68 SER F N 1
ATOM 6147 C CA . SER F 1 71 ? -36.415 145.822 -8.392 1.00 35.98 68 SER F CA 1
ATOM 6148 C C . SER F 1 71 ? -37.822 145.424 -7.995 1.00 38.77 68 SER F C 1
ATOM 6149 O O . SER F 1 71 ? -38.330 145.896 -6.990 1.00 46.45 68 SER F O 1
ATOM 6152 N N . ASP F 1 72 ? -38.434 144.525 -8.758 1.00 39.18 69 ASP F N 1
ATOM 6153 C CA . ASP F 1 72 ? -39.795 144.069 -8.458 1.00 40.56 69 ASP F CA 1
ATOM 6154 C C . ASP F 1 72 ? -39.880 143.168 -7.207 1.00 45.75 69 ASP F C 1
ATOM 6155 O O . ASP F 1 72 ? -40.802 143.289 -6.410 1.00 47.86 69 ASP F O 1
ATOM 6160 N N . TYR F 1 73 ? -38.917 142.270 -7.052 1.00 41.11 70 TYR F N 1
ATOM 6161 C CA . TYR F 1 73 ? -38.852 141.367 -5.913 1.00 45.81 70 TYR F CA 1
ATOM 6162 C C . TYR F 1 73 ? -38.662 142.117 -4.603 1.00 53.10 70 TYR F C 1
ATOM 6163 O O . TYR F 1 73 ? -39.361 141.882 -3.611 1.00 61.84 70 TYR F O 1
ATOM 6172 N N . LEU F 1 74 ? -37.682 143.009 -4.608 1.00 47.96 71 LEU F N 1
ATOM 6173 C CA . LEU F 1 74 ? -37.331 143.793 -3.441 1.00 46.59 71 LEU F CA 1
ATOM 6174 C C . LEU F 1 74 ? -38.245 144.977 -3.209 1.00 47.83 71 LEU F C 1
ATOM 6175 O O . LEU F 1 74 ? -38.210 145.586 -2.148 1.00 56.52 71 LEU F O 1
ATOM 6180 N N . LYS F 1 75 ? -39.063 145.310 -4.200 1.00 56.10 72 LYS F N 1
ATOM 6181 C CA . LYS F 1 75 ? -39.987 146.431 -4.076 1.00 49.85 72 LYS F CA 1
ATOM 6182 C C . LYS F 1 75 ? -39.200 147.727 -3.799 1.00 49.48 72 LYS F C 1
ATOM 6183 O O . LYS F 1 75 ? -39.575 148.562 -2.977 1.00 53.11 72 LYS F O 1
ATOM 6189 N N . ILE F 1 76 ? -38.087 147.863 -4.495 1.00 44.94 73 ILE F N 1
ATOM 6190 C CA . ILE F 1 76 ? -37.298 149.085 -4.499 1.00 55.35 73 ILE F CA 1
ATOM 6191 C C . ILE F 1 76 ? -37.378 149.600 -5.937 1.00 53.71 73 ILE F C 1
ATOM 6192 O O . ILE F 1 76 ? -37.431 148.801 -6.877 1.00 55.94 73 ILE F O 1
ATOM 6197 N N . ASP F 1 77 ? -37.426 150.911 -6.135 1.00 53.61 74 ASP F N 1
ATOM 6198 C CA . ASP F 1 77 ? -37.687 151.414 -7.491 1.00 47.04 74 ASP F CA 1
ATOM 6199 C C . ASP F 1 77 ? -36.525 151.253 -8.480 1.00 50.92 74 ASP F C 1
ATOM 6200 O O . ASP F 1 77 ? -35.373 151.051 -8.087 1.00 57.25 74 ASP F O 1
ATOM 6205 N N . LYS F 1 78 ? -36.857 151.356 -9.766 1.00 45.30 75 LYS F N 1
ATOM 6206 C CA . LYS F 1 78 ? -35.914 151.168 -10.849 1.00 44.30 75 LYS F CA 1
ATOM 6207 C C . LYS F 1 78 ? -34.646 152.008 -10.707 1.00 45.74 75 LYS F C 1
ATOM 6208 O O . LYS F 1 78 ? -33.550 151.477 -10.764 1.00 59.27 75 LYS F O 1
ATOM 6214 N N . GLY F 1 79 ? -34.783 153.313 -10.522 1.00 48.30 76 GLY F N 1
ATOM 6215 C CA . GLY F 1 79 ? -33.616 154.168 -10.363 1.00 44.16 76 GLY F CA 1
ATOM 6216 C C . GLY F 1 79 ? -32.751 153.824 -9.155 1.00 40.43 76 GLY F C 1
ATOM 6217 O O . GLY F 1 79 ? -31.539 153.657 -9.264 1.00 47.80 76 GLY F O 1
ATOM 6218 N N . THR F 1 80 ? -33.379 153.745 -7.993 1.00 33.89 77 THR F N 1
ATOM 6219 C CA . THR F 1 80 ? -32.702 153.319 -6.774 1.00 38.36 77 THR F CA 1
ATOM 6220 C C . THR F 1 80 ? -31.974 151.981 -6.996 1.00 41.31 77 THR F C 1
ATOM 6221 O O . THR F 1 80 ? -30.825 151.796 -6.565 1.00 38.93 77 THR F O 1
ATOM 6225 N N . THR F 1 81 ? -32.637 151.067 -7.699 1.00 37.45 78 THR F N 1
ATOM 6226 C CA . THR F 1 81 ? -32.096 149.734 -7.933 1.00 36.15 78 THR F CA 1
ATOM 6227 C C . THR F 1 81 ? -30.857 149.791 -8.802 1.00 35.33 78 THR F C 1
ATOM 6228 O O . THR F 1 81 ? -29.818 149.243 -8.456 1.00 37.19 78 THR F O 1
ATOM 6232 N N . ALA F 1 82 ? -30.980 150.473 -9.928 1.00 38.16 79 ALA F N 1
ATOM 6233 C CA . ALA F 1 82 ? -29.888 150.607 -10.876 1.00 42.28 79 ALA F CA 1
ATOM 6234 C C . ALA F 1 82 ? -28.691 151.202 -10.187 1.00 42.54 79 ALA F C 1
ATOM 6235 O O . ALA F 1 82 ? -27.582 150.709 -10.356 1.00 47.61 79 ALA F O 1
ATOM 6237 N N . ARG F 1 83 ? -28.911 152.273 -9.424 1.00 41.50 80 ARG F N 1
ATOM 6238 C CA . ARG F 1 83 ? -27.794 152.968 -8.770 1.00 41.32 80 ARG F CA 1
ATOM 6239 C C . ARG F 1 83 ? -27.145 152.080 -7.734 1.00 37.35 80 ARG F C 1
ATOM 6240 O O . ARG F 1 83 ? -25.923 152.039 -7.626 1.00 40.85 80 ARG F O 1
ATOM 6248 N N . ALA F 1 84 ? -27.969 151.341 -6.997 1.00 35.56 81 ALA F N 1
ATOM 6249 C CA . ALA F 1 84 ? -27.455 150.382 -6.029 1.00 38.67 81 ALA F CA 1
ATOM 6250 C C . ALA F 1 84 ? -26.633 149.310 -6.725 1.00 45.25 81 ALA F C 1
ATOM 6251 O O . ALA F 1 84 ? -25.571 148.929 -6.241 1.00 47.74 81 ALA F O 1
ATOM 6253 N N . ILE F 1 85 ? -27.096 148.829 -7.874 1.00 41.85 82 ILE F N 1
ATOM 6254 C CA . ILE F 1 85 ? -26.325 147.798 -8.548 1.00 35.56 82 ILE F CA 1
ATOM 6255 C C . ILE F 1 85 ? -25.075 148.377 -9.139 1.00 37.01 82 ILE F C 1
ATOM 6256 O O . ILE F 1 85 ? -24.020 147.747 -9.106 1.00 43.15 82 ILE F O 1
ATOM 6261 N N . GLN F 1 86 ? -25.173 149.599 -9.643 1.00 39.06 83 GLN F N 1
ATOM 6262 C CA . GLN F 1 86 ? -23.988 150.266 -10.162 1.00 32.73 83 GLN F CA 1
ATOM 6263 C C . GLN F 1 86 ? -22.879 150.405 -9.102 1.00 39.62 83 GLN F C 1
ATOM 6264 O O . GLN F 1 86 ? -21.689 150.290 -9.423 1.00 40.17 83 GLN F O 1
ATOM 6270 N N . LYS F 1 87 ? -23.278 150.645 -7.849 1.00 38.21 84 LYS F N 1
ATOM 6271 C CA . LYS F 1 87 ? -22.350 150.693 -6.712 1.00 35.84 84 LYS F CA 1
ATOM 6272 C C . LYS F 1 87 ? -21.682 149.328 -6.417 1.00 38.41 84 LYS F C 1
ATOM 6273 O O . LYS F 1 87 ? -20.468 149.249 -6.263 1.00 42.21 84 LYS F O 1
ATOM 6279 N N . LEU F 1 88 ? -22.474 148.254 -6.370 1.00 36.12 85 LEU F N 1
ATOM 6280 C CA . LEU F 1 88 ? -21.926 146.902 -6.229 1.00 35.94 85 LEU F CA 1
ATOM 6281 C C . LEU F 1 88 ? -20.969 146.554 -7.360 1.00 42.64 85 LEU F C 1
ATOM 6282 O O . LEU F 1 88 ? -19.926 145.937 -7.123 1.00 50.10 85 LEU F O 1
ATOM 6287 N N . VAL F 1 89 ? -21.304 146.987 -8.578 1.00 48.26 86 VAL F N 1
ATOM 6288 C CA . VAL F 1 89 ? -20.406 146.841 -9.729 1.00 42.89 86 VAL F CA 1
ATOM 6289 C C . VAL F 1 89 ? -19.074 147.600 -9.575 1.00 45.49 86 VAL F C 1
ATOM 6290 O O . VAL F 1 89 ? -18.018 147.019 -9.774 1.00 50.40 86 VAL F O 1
ATOM 6294 N N . ASP F 1 90 ? -19.137 148.887 -9.224 1.00 47.63 87 ASP F N 1
ATOM 6295 C CA . ASP F 1 90 ? -17.947 149.707 -8.971 1.00 47.40 87 ASP F CA 1
ATOM 6296 C C . ASP F 1 90 ? -17.076 149.065 -7.906 1.00 49.02 87 ASP F C 1
ATOM 6297 O O . ASP F 1 90 ? -15.856 149.049 -8.009 1.00 49.63 87 ASP F O 1
ATOM 6302 N N . GLU F 1 91 ? -17.717 148.562 -6.859 1.00 48.15 88 GLU F N 1
ATOM 6303 C CA . GLU F 1 91 ? -17.002 147.966 -5.742 1.00 48.70 88 GLU F CA 1
ATOM 6304 C C . GLU F 1 91 ? -16.572 146.520 -6.004 1.00 55.51 88 GLU F C 1
ATOM 6305 O O . GLU F 1 91 ? -16.019 145.888 -5.117 1.00 49.41 88 GLU F O 1
ATOM 6311 N N . GLY F 1 92 ? -16.854 145.991 -7.199 1.00 52.12 89 GLY F N 1
ATOM 6312 C CA . GLY F 1 92 ? -16.420 144.652 -7.575 1.00 40.62 89 GLY F CA 1
ATOM 6313 C C . GLY F 1 92 ? -17.203 143.452 -7.036 1.00 47.06 89 GLY F C 1
ATOM 6314 O O . GLY F 1 92 ? -16.751 142.322 -7.225 1.00 49.85 89 GLY F O 1
ATOM 6315 N N . TYR F 1 93 ? -18.354 143.675 -6.386 1.00 34.08 90 TYR F N 1
ATOM 6316 C CA . TYR F 1 93 ? -19.161 142.577 -5.815 1.00 43.71 90 TYR F CA 1
ATOM 6317 C C . TYR F 1 93 ? -20.018 141.827 -6.834 1.00 44.75 90 TYR F C 1
ATOM 6318 O O . TYR F 1 93 ? -20.258 140.625 -6.678 1.00 48.64 90 TYR F O 1
ATOM 6327 N N . VAL F 1 94 ? -20.497 142.539 -7.853 1.00 32.45 91 VAL F N 1
ATOM 6328 C CA . VAL F 1 94 ? -21.299 141.929 -8.911 1.00 31.89 91 VAL F CA 1
ATOM 6329 C C . VAL F 1 94 ? -20.829 142.357 -10.292 1.00 36.65 91 VAL F C 1
ATOM 6330 O O . VAL F 1 94 ? -20.107 143.345 -10.445 1.00 37.99 91 VAL F O 1
ATOM 6334 N N . PHE F 1 95 ? -21.241 141.593 -11.298 1.00 42.25 92 PHE F N 1
ATOM 6335 C CA . PHE F 1 95 ? -21.101 142.015 -12.686 1.00 38.86 92 PHE F CA 1
ATOM 6336 C C . PHE F 1 95 ? -22.436 141.917 -13.408 1.00 37.51 92 PHE F C 1
ATOM 6337 O O . PHE F 1 95 ? -23.271 141.081 -13.071 1.00 42.49 92 PHE F O 1
ATOM 6345 N N . ARG F 1 96 ? -22.649 142.815 -14.361 1.00 38.92 93 ARG F N 1
ATOM 6346 C CA . ARG F 1 96 ? -23.871 142.831 -15.162 1.00 36.24 93 ARG F CA 1
ATOM 6347 C C . ARG F 1 96 ? -23.597 142.147 -16.485 1.00 43.95 93 ARG F C 1
ATOM 6348 O O . ARG F 1 96 ? -22.473 142.183 -16.978 1.00 39.55 93 ARG F O 1
ATOM 6356 N N . GLN F 1 97 ? -24.628 141.569 -17.093 1.00 47.13 94 GLN F N 1
ATOM 6357 C CA . GLN F 1 97 ? -24.458 140.913 -18.379 1.00 48.06 94 GLN F CA 1
ATOM 6358 C C . GLN F 1 97 ? -25.805 140.608 -19.024 1.00 50.50 94 GLN F C 1
ATOM 6359 O O . GLN F 1 97 ? -26.666 139.993 -18.397 1.00 49.69 94 GLN F O 1
ATOM 6365 N N . ARG F 1 98 ? -25.977 141.030 -20.275 1.00 42.21 95 ARG F N 1
ATOM 6366 C CA . ARG F 1 98 ? -27.237 140.812 -20.977 1.00 48.96 95 ARG F CA 1
ATOM 6367 C C . ARG F 1 98 ? -27.430 139.359 -21.367 1.00 45.88 95 ARG F C 1
ATOM 6368 O O . ARG F 1 98 ? -26.491 138.671 -21.760 1.00 42.85 95 ARG F O 1
ATOM 6376 N N . ASP F 1 99 ? -28.665 138.906 -21.243 1.00 52.06 96 ASP F N 1
ATOM 6377 C CA . ASP F 1 99 ? -29.073 137.581 -21.681 1.00 57.86 96 ASP F CA 1
ATOM 6378 C C . ASP F 1 99 ? -30.055 137.741 -22.871 1.00 44.31 96 ASP F C 1
ATOM 6379 O O . ASP F 1 99 ? -31.008 138.506 -22.798 1.00 51.88 96 ASP F O 1
ATOM 6384 N N . GLU F 1 100 ? -29.805 137.043 -23.972 1.00 49.72 97 GLU F N 1
ATOM 6385 C CA . GLU F 1 100 ? -30.623 137.232 -25.167 1.00 57.77 97 GLU F CA 1
ATOM 6386 C C . GLU F 1 100 ? -32.075 136.833 -24.922 1.00 57.61 97 GLU F C 1
ATOM 6387 O O . GLU F 1 100 ? -32.975 137.270 -25.642 1.00 63.92 97 GLU F O 1
ATOM 6393 N N . LYS F 1 101 ? -32.298 136.006 -23.907 1.00 59.50 98 LYS F N 1
ATOM 6394 C CA . LYS F 1 101 ? -33.643 135.545 -23.576 1.00 62.96 98 LYS F CA 1
ATOM 6395 C C . LYS F 1 101 ? -34.426 136.657 -22.906 1.00 58.04 98 LYS F C 1
ATOM 6396 O O . LYS F 1 101 ? -35.627 136.537 -22.690 1.00 58.41 98 LYS F O 1
ATOM 6402 N N . ASP F 1 102 ? -33.739 137.746 -22.578 1.00 54.88 99 ASP F N 1
ATOM 6403 C CA . ASP F 1 102 ? -34.358 138.841 -21.836 1.00 49.27 99 ASP F CA 1
ATOM 6404 C C . ASP F 1 102 ? -34.735 140.026 -22.715 1.00 52.97 99 ASP F C 1
ATOM 6405 O O . ASP F 1 102 ? -33.889 140.578 -23.420 1.00 56.37 99 ASP F O 1
ATOM 6410 N N . ARG F 1 103 ? -36.006 140.417 -22.643 1.00 51.30 100 ARG F N 1
ATOM 6411 C CA . ARG F 1 103 ? -36.532 141.535 -23.414 1.00 59.17 100 ARG F CA 1
ATOM 6412 C C . ARG F 1 103 ? -35.927 142.893 -23.010 1.00 58.05 100 ARG F C 1
ATOM 6413 O O . ARG F 1 103 ? -35.756 143.771 -23.855 1.00 60.69 100 ARG F O 1
ATOM 6415 N N . ARG F 1 104 ? -35.572 143.042 -21.736 1.00 57.90 101 ARG F N 1
ATOM 6416 C CA . ARG F 1 104 ? -35.094 144.315 -21.166 1.00 60.53 101 ARG F CA 1
ATOM 6417 C C . ARG F 1 104 ? -33.952 144.111 -20.138 1.00 53.41 101 ARG F C 1
ATOM 6418 O O . ARG F 1 104 ? -33.948 143.120 -19.404 1.00 52.68 101 ARG F O 1
ATOM 6426 N N . SER F 1 105 ? -32.997 145.043 -20.075 1.00 47.87 102 SER F N 1
ATOM 6427 C CA . SER F 1 105 ? -32.049 145.112 -18.937 1.00 44.96 102 SER F CA 1
ATOM 6428 C C . SER F 1 105 ? -30.945 144.016 -18.881 1.00 44.48 102 SER F C 1
ATOM 6429 O O . SER F 1 105 ? -30.664 143.346 -19.877 1.00 43.43 102 SER F O 1
ATOM 6432 N N . TYR F 1 106 ? -30.316 143.856 -17.712 1.00 43.44 103 TYR F N 1
ATOM 6433 C CA . TYR F 1 106 ? -29.175 142.944 -17.534 1.00 32.91 103 TYR F CA 1
ATOM 6434 C C . TYR F 1 106 ? -29.443 141.927 -16.440 1.00 34.09 103 TYR F C 1
ATOM 6435 O O . TYR F 1 106 ? -30.244 142.170 -15.531 1.00 34.62 103 TYR F O 1
ATOM 6444 N N . ARG F 1 107 ? -28.773 140.784 -16.515 1.00 36.22 104 ARG F N 1
ATOM 6445 C CA . ARG F 1 107 ? -28.791 139.846 -15.395 1.00 43.56 104 ARG F CA 1
ATOM 6446 C C . ARG F 1 107 ? -27.568 140.144 -14.569 1.00 45.65 104 ARG F C 1
ATOM 6447 O O . ARG F 1 107 ? -26.513 140.439 -15.118 1.00 46.04 104 ARG F O 1
ATOM 6455 N N . VAL F 1 108 ? -27.699 140.074 -13.252 1.00 45.26 105 VAL F N 1
ATOM 6456 C CA . VAL F 1 108 ? -26.589 140.444 -12.392 1.00 40.60 105 VAL F CA 1
ATOM 6457 C C . VAL F 1 108 ? -26.064 139.230 -11.624 1.00 38.86 105 VAL F C 1
ATOM 6458 O O . VAL F 1 108 ? -26.833 138.406 -11.131 1.00 36.98 105 VAL F O 1
ATOM 6462 N N . PHE F 1 109 ? -24.743 139.126 -11.561 1.00 31.68 106 PHE F N 1
ATOM 6463 C CA . PHE F 1 109 ? -24.057 137.962 -11.011 1.00 38.22 106 PHE F CA 1
ATOM 6464 C C . PHE F 1 109 ? -23.038 138.348 -9.957 1.00 39.55 106 PHE F C 1
ATOM 6465 O O . PHE F 1 109 ? -22.469 139.445 -9.980 1.00 43.44 106 PHE F O 1
ATOM 6473 N N . LEU F 1 110 ? -22.787 137.438 -9.032 1.00 42.67 107 LEU F N 1
ATOM 6474 C CA . LEU F 1 110 ? -21.760 137.694 -8.042 1.00 44.80 107 LEU F CA 1
ATOM 6475 C C . LEU F 1 110 ? -20.412 137.445 -8.705 1.00 42.17 107 LEU F C 1
ATOM 6476 O O . LEU F 1 110 ? -20.305 136.555 -9.535 1.00 38.40 107 LEU F O 1
ATOM 6481 N N . THR F 1 111 ? -19.421 138.279 -8.396 1.00 27.66 108 THR F N 1
ATOM 6482 C CA . THR F 1 111 ? -18.026 137.962 -8.682 1.00 38.57 108 THR F CA 1
ATOM 6483 C C . THR F 1 111 ? -17.481 137.039 -7.587 1.00 49.41 108 THR F C 1
ATOM 6484 O O . THR F 1 111 ? -18.174 136.729 -6.622 1.00 49.98 108 THR F O 1
ATOM 6488 N N . GLU F 1 112 ? -16.230 136.618 -7.698 1.00 49.43 109 GLU F N 1
ATOM 6489 C CA . GLU F 1 112 ? -15.649 135.865 -6.600 1.00 46.77 109 GLU F CA 1
ATOM 6490 C C . GLU F 1 112 ? -15.445 136.725 -5.337 1.00 46.48 109 GLU F C 1
ATOM 6491 O O . GLU F 1 112 ? -15.563 136.232 -4.208 1.00 44.66 109 GLU F O 1
ATOM 6497 N N . LYS F 1 113 ? -15.146 138.006 -5.527 1.00 38.19 110 LYS F N 1
ATOM 6498 C CA . LYS F 1 113 ? -15.075 138.935 -4.405 1.00 35.55 110 LYS F CA 1
ATOM 6499 C C . LYS F 1 113 ? -16.436 138.985 -3.671 1.00 38.56 110 LYS F C 1
ATOM 6500 O O . LYS F 1 113 ? -16.512 138.877 -2.443 1.00 40.81 110 LYS F O 1
ATOM 6506 N N . GLY F 1 114 ? -17.512 139.103 -4.440 1.00 38.68 111 GLY F N 1
ATOM 6507 C CA . GLY F 1 114 ? -18.850 139.041 -3.891 1.00 35.63 111 GLY F CA 1
ATOM 6508 C C . GLY F 1 114 ? -19.160 137.768 -3.132 1.00 39.48 111 GLY F C 1
ATOM 6509 O O . GLY F 1 114 ? -19.800 137.822 -2.086 1.00 43.88 111 GLY F O 1
ATOM 6510 N N . LYS F 1 115 ? -18.710 136.623 -3.645 1.00 40.28 112 LYS F N 1
ATOM 6511 C CA . LYS F 1 115 ? -19.061 135.342 -3.042 1.00 41.67 112 LYS F CA 1
ATOM 6512 C C . LYS F 1 115 ? -18.272 135.151 -1.774 1.00 48.21 112 LYS F C 1
ATOM 6513 O O . LYS F 1 115 ? -18.761 134.571 -0.807 1.00 57.53 112 LYS F O 1
ATOM 6519 N N . LYS F 1 116 ? -17.038 135.638 -1.791 1.00 40.23 113 LYS F N 1
ATOM 6520 C CA . LYS F 1 116 ? -16.142 135.477 -0.650 1.00 44.84 113 LYS F CA 1
ATOM 6521 C C . LYS F 1 116 ? -16.651 136.264 0.557 1.00 48.91 113 LYS F C 1
ATOM 6522 O O . LYS F 1 116 ? -16.394 135.893 1.696 1.00 50.20 113 LYS F O 1
ATOM 6528 N N . LEU F 1 117 ? -17.365 137.356 0.304 1.00 43.91 114 LEU F N 1
ATOM 6529 C CA . LEU F 1 117 ? -17.897 138.158 1.395 1.00 39.10 114 LEU F CA 1
ATOM 6530 C C . LEU F 1 117 ? -19.181 137.590 1.987 1.00 38.56 114 LEU F C 1
ATOM 6531 O O . LEU F 1 117 ? -19.650 138.075 3.007 1.00 39.55 114 LEU F O 1
ATOM 6536 N N . GLU F 1 118 ? -19.765 136.578 1.357 1.00 34.17 115 GLU F N 1
ATOM 6537 C CA . GLU F 1 118 ? -21.031 136.070 1.869 1.00 42.16 115 GLU F CA 1
ATOM 6538 C C . GLU F 1 118 ? -20.997 135.812 3.404 1.00 49.49 115 GLU F C 1
ATOM 6539 O O . GLU F 1 118 ? -21.843 136.323 4.138 1.00 47.94 115 GLU F O 1
ATOM 6545 N N . PRO F 1 119 ? -20.016 135.034 3.892 1.00 42.58 116 PRO F N 1
ATOM 6546 C CA . PRO F 1 119 ? -19.959 134.741 5.332 1.00 51.02 116 PRO F CA 1
ATOM 6547 C C . PRO F 1 119 ? -19.976 135.995 6.214 1.00 48.90 116 PRO F C 1
ATOM 6548 O O . PRO F 1 119 ? -20.583 135.975 7.289 1.00 48.92 116 PRO F O 1
ATOM 6552 N N . ASP F 1 120 ? -19.319 137.059 5.759 1.00 37.14 117 ASP F N 1
ATOM 6553 C CA . ASP F 1 120 ? -19.310 138.342 6.452 1.00 38.66 117 ASP F CA 1
ATOM 6554 C C . ASP F 1 120 ? -20.670 139.009 6.444 1.00 43.67 117 ASP F C 1
ATOM 6555 O O . ASP F 1 120 ? -21.169 139.459 7.493 1.00 44.08 117 ASP F O 1
ATOM 6568 N N . LYS F 1 122 ? -23.681 137.601 5.949 1.00 47.80 119 LYS F N 1
ATOM 6569 C CA . LYS F 1 122 ? -24.648 136.894 6.784 1.00 49.94 119 LYS F CA 1
ATOM 6570 C C . LYS F 1 122 ? -24.377 137.115 8.276 1.00 50.12 119 LYS F C 1
ATOM 6571 O O . LYS F 1 122 ? -25.299 137.312 9.071 1.00 49.45 119 LYS F O 1
ATOM 6577 N N . LYS F 1 123 ? -23.106 137.093 8.647 1.00 39.37 120 LYS F N 1
ATOM 6578 C CA . LYS F 1 123 ? -22.726 137.291 10.030 1.00 42.13 120 LYS F CA 1
ATOM 6579 C C . LYS F 1 123 ? -23.339 138.599 10.520 1.00 39.02 120 LYS F C 1
ATOM 6580 O O . LYS F 1 123 ? -23.907 138.687 11.611 1.00 46.31 120 LYS F O 1
ATOM 6586 N N . ILE F 1 124 ? -23.216 139.630 9.708 1.00 34.51 121 ILE F N 1
ATOM 6587 C CA . ILE F 1 124 ? -23.791 140.921 10.070 1.00 39.64 121 ILE F CA 1
ATOM 6588 C C . ILE F 1 124 ? -25.321 140.869 10.187 1.00 49.00 121 ILE F C 1
ATOM 6589 O O . ILE F 1 124 ? -25.885 141.374 11.168 1.00 47.83 121 ILE F O 1
ATOM 6594 N N . ALA F 1 125 ? -25.991 140.257 9.202 1.00 36.18 122 ALA F N 1
ATOM 6595 C CA . ALA F 1 125 ? -27.435 140.078 9.301 1.00 38.50 122 ALA F CA 1
ATOM 6596 C C . ALA F 1 125 ? -27.854 139.347 10.602 1.00 48.91 122 ALA F C 1
ATOM 6597 O O . ALA F 1 125 ? -28.776 139.794 11.293 1.00 43.99 122 ALA F O 1
ATOM 6599 N N . SER F 1 126 ? -27.157 138.255 10.940 1.00 43.12 123 SER F N 1
ATOM 6600 C CA . SER F 1 126 ? -27.398 137.503 12.179 1.00 42.55 123 SER F CA 1
ATOM 6601 C C . SER F 1 126 ? -27.204 138.330 13.429 1.00 41.77 123 SER F C 1
ATOM 6602 O O . SER F 1 126 ? -27.953 138.187 14.379 1.00 47.72 123 SER F O 1
ATOM 6605 N N . GLU F 1 127 ? -26.176 139.168 13.446 1.00 42.79 124 GLU F N 1
ATOM 6606 C CA . GLU F 1 127 ? -25.906 140.016 14.609 1.00 38.26 124 GLU F CA 1
ATOM 6607 C C . GLU F 1 127 ? -27.068 140.957 14.876 1.00 38.56 124 GLU F C 1
ATOM 6608 O O . GLU F 1 127 ? -27.482 141.126 16.014 1.00 48.36 124 GLU F O 1
ATOM 6614 N N . TRP F 1 128 ? -27.596 141.577 13.827 1.00 36.77 125 TRP F N 1
ATOM 6615 C CA . TRP F 1 128 ? -28.789 142.399 13.996 1.00 36.99 125 TRP F CA 1
ATOM 6616 C C . TRP F 1 128 ? -29.943 141.594 14.596 1.00 34.77 125 TRP F C 1
ATOM 6617 O O . TRP F 1 128 ? -30.622 142.058 15.510 1.00 44.36 125 TRP F O 1
ATOM 6628 N N . GLY F 1 129 ? -30.143 140.382 14.094 1.00 39.79 126 GLY F N 1
ATOM 6629 C CA . GLY F 1 129 ? -31.161 139.486 14.626 1.00 42.90 126 GLY F CA 1
ATOM 6630 C C . GLY F 1 129 ? -30.950 139.165 16.105 1.00 48.55 126 GLY F C 1
ATOM 6631 O O . GLY F 1 129 ? -31.896 139.201 16.904 1.00 49.35 126 GLY F O 1
ATOM 6632 N N . GLU F 1 130 ? -29.707 138.870 16.479 1.00 43.62 127 GLU F N 1
ATOM 6633 C CA . GLU F 1 130 ? -29.400 138.506 17.852 1.00 47.97 127 GLU F CA 1
ATOM 6634 C C . GLU F 1 130 ? -29.727 139.669 18.749 1.00 48.59 127 GLU F C 1
ATOM 6635 O O . GLU F 1 130 ? -30.246 139.490 19.833 1.00 59.71 127 GLU F O 1
ATOM 6641 N N . ILE F 1 131 ? -29.411 140.869 18.296 1.00 43.18 128 ILE F N 1
ATOM 6642 C CA . ILE F 1 131 ? -29.749 142.040 19.066 1.00 42.13 128 ILE F CA 1
ATOM 6643 C C . ILE F 1 131 ? -31.253 142.086 19.279 1.00 48.40 128 ILE F C 1
ATOM 6644 O O . ILE F 1 131 ? -31.714 142.283 20.413 1.00 55.90 128 ILE F O 1
ATOM 6649 N N . LEU F 1 132 ? -32.025 141.885 18.209 1.00 39.34 129 LEU F N 1
ATOM 6650 C CA . LEU F 1 132 ? -33.487 141.944 18.338 1.00 41.41 129 LEU F CA 1
ATOM 6651 C C . LEU F 1 132 ? -34.046 140.801 19.188 1.00 42.86 129 LEU F C 1
ATOM 6652 O O . LEU F 1 132 ? -34.982 140.997 19.956 1.00 45.05 129 LEU F O 1
ATOM 6657 N N . PHE F 1 133 ? -33.449 139.622 19.070 1.00 40.71 130 PHE F N 1
ATOM 6658 C CA . PHE F 1 133 ? -33.980 138.429 19.727 1.00 45.14 130 PHE F CA 1
ATOM 6659 C C . PHE F 1 133 ? -33.375 138.090 21.081 1.00 54.43 130 PHE F C 1
ATOM 6660 O O . PHE F 1 133 ? -33.702 137.050 21.638 1.00 63.18 130 PHE F O 1
ATOM 6668 N N . SER F 1 134 ? -32.521 138.956 21.622 1.00 59.49 131 SER F N 1
ATOM 6669 C CA . SER F 1 134 ? -31.667 138.582 22.760 1.00 63.30 131 SER F CA 1
ATOM 6670 C C . SER F 1 134 ? -32.376 138.026 24.021 1.00 73.83 131 SER F C 1
ATOM 6671 O O . SER F 1 134 ? -31.849 137.112 24.677 1.00 72.02 131 SER F O 1
ATOM 6674 N N . SER F 1 135 ? -33.545 138.570 24.370 1.00 59.18 132 SER F N 1
ATOM 6675 C CA . SER F 1 135 ? -34.294 138.085 25.539 1.00 52.94 132 SER F CA 1
ATOM 6676 C C . SER F 1 135 ? -35.293 136.934 25.291 1.00 57.22 132 SER F C 1
ATOM 6677 O O . SER F 1 135 ? -35.961 136.497 26.222 1.00 61.73 132 SER F O 1
ATOM 6680 N N . PHE F 1 136 ? -35.397 136.460 24.048 1.00 59.95 133 PHE F N 1
ATOM 6681 C CA . PHE F 1 136 ? -36.405 135.475 23.656 1.00 53.31 133 PHE F CA 1
ATOM 6682 C C . PHE F 1 136 ? -35.775 134.100 23.613 1.00 57.76 133 PHE F C 1
ATOM 6683 O O . PHE F 1 136 ? -34.645 133.962 23.146 1.00 48.33 133 PHE F O 1
ATOM 6691 N N . ASP F 1 137 ? -36.498 133.073 24.060 1.00 64.92 134 ASP F N 1
ATOM 6692 C CA . ASP F 1 137 ? -36.008 131.703 23.862 1.00 67.24 134 ASP F CA 1
ATOM 6693 C C . ASP F 1 137 ? -36.274 131.167 22.448 1.00 63.84 134 ASP F C 1
ATOM 6694 O O . ASP F 1 137 ? -36.858 131.858 21.608 1.00 61.65 134 ASP F O 1
ATOM 6699 N N . ASP F 1 138 ? -35.818 129.949 22.177 1.00 64.03 135 ASP F N 1
ATOM 6700 C CA . ASP F 1 138 ? -35.967 129.387 20.843 1.00 69.03 135 ASP F CA 1
ATOM 6701 C C . ASP F 1 138 ? -37.422 129.362 20.401 1.00 65.66 135 ASP F C 1
ATOM 6702 O O . ASP F 1 138 ? -37.731 129.664 19.249 1.00 59.86 135 ASP F O 1
ATOM 6707 N N . ARG F 1 139 ? -38.313 129.018 21.325 1.00 64.16 136 ARG F N 1
ATOM 6708 C CA . ARG F 1 139 ? -39.726 128.936 21.005 1.00 57.92 136 ARG F CA 1
ATOM 6709 C C . ARG F 1 139 ? -40.310 130.295 20.627 1.00 57.25 136 ARG F C 1
ATOM 6710 O O . ARG F 1 139 ? -41.133 130.378 19.708 1.00 48.25 136 ARG F O 1
ATOM 6718 N N . GLN F 1 140 ? -39.890 131.348 21.334 1.00 47.57 137 GLN F N 1
ATOM 6719 C CA . GLN F 1 140 ? -40.398 132.693 21.073 1.00 51.34 137 GLN F CA 1
ATOM 6720 C C . GLN F 1 140 ? -39.808 133.303 19.794 1.00 47.71 137 GLN F C 1
ATOM 6721 O O . GLN F 1 140 ? -40.461 134.094 19.155 1.00 47.83 137 GLN F O 1
ATOM 6727 N N . ARG F 1 141 ? -38.575 132.938 19.444 1.00 52.26 138 ARG F N 1
ATOM 6728 C CA . ARG F 1 141 ? -37.972 133.336 18.174 1.00 59.03 138 ARG F CA 1
ATOM 6729 C C . ARG F 1 141 ? -38.747 132.770 16.986 1.00 59.33 138 ARG F C 1
ATOM 6730 O O . ARG F 1 141 ? -38.992 133.475 15.997 1.00 55.16 138 ARG F O 1
ATOM 6738 N N . ARG F 1 142 ? -39.101 131.489 17.070 1.00 58.55 139 ARG F N 1
ATOM 6739 C CA . ARG F 1 142 ? -39.855 130.849 16.001 1.00 63.66 139 ARG F CA 1
ATOM 6740 C C . ARG F 1 142 ? -41.275 131.428 15.905 1.00 63.73 139 ARG F C 1
ATOM 6741 O O . ARG F 1 142 ? -41.763 131.738 14.818 1.00 65.14 139 ARG F O 1
ATOM 6749 N N . GLU F 1 143 ? -41.909 131.605 17.058 1.00 60.91 140 GLU F N 1
ATOM 6750 C CA . GLU F 1 143 ? -43.267 132.147 17.157 1.00 59.78 140 GLU F CA 1
ATOM 6751 C C . GLU F 1 143 ? -43.466 133.529 16.493 1.00 54.99 140 GLU F C 1
ATOM 6752 O O . GLU F 1 143 ? -44.426 133.723 15.743 1.00 52.75 140 GLU F O 1
ATOM 6758 N N . ILE F 1 144 ? -42.577 134.487 16.739 1.00 44.43 141 ILE F N 1
ATOM 6759 C CA . ILE F 1 144 ? -42.764 135.782 16.099 1.00 55.46 141 ILE F CA 1
ATOM 6760 C C . ILE F 1 144 ? -42.176 135.824 14.712 1.00 51.26 141 ILE F C 1
ATOM 6761 O O . ILE F 1 144 ? -42.522 136.693 13.920 1.00 50.28 141 ILE F O 1
ATOM 6766 N N . THR F 1 145 ? -41.290 134.889 14.412 1.00 50.22 142 THR F N 1
ATOM 6767 C CA . THR F 1 145 ? -40.831 134.741 13.036 1.00 53.04 142 THR F CA 1
ATOM 6768 C C . THR F 1 145 ? -42.040 134.366 12.182 1.00 43.22 142 THR F C 1
ATOM 6769 O O . THR F 1 145 ? -42.352 135.064 11.228 1.00 42.57 142 THR F O 1
ATOM 6773 N N . ASN F 1 146 ? -42.728 133.286 12.559 1.00 39.26 143 ASN F N 1
ATOM 6774 C CA . ASN F 1 146 ? -43.992 132.895 11.934 1.00 41.64 143 ASN F CA 1
ATOM 6775 C C . ASN F 1 146 ? -45.087 133.970 11.982 1.00 44.17 143 ASN F C 1
ATOM 6776 O O . ASN F 1 146 ? -45.806 134.163 11.010 1.00 52.79 143 ASN F O 1
ATOM 6781 N N . SER F 1 147 ? -45.241 134.649 13.114 1.00 44.06 144 SER F N 1
ATOM 6782 C CA . SER F 1 147 ? -46.230 135.713 13.193 1.00 42.55 144 SER F CA 1
ATOM 6783 C C . SER F 1 147 ? -45.903 136.757 12.142 1.00 45.97 144 SER F C 1
ATOM 6784 O O . SER F 1 147 ? -46.773 137.158 11.373 1.00 39.03 144 SER F O 1
ATOM 6787 N N . LEU F 1 148 ? -44.642 137.184 12.105 1.00 47.08 145 LEU F N 1
ATOM 6788 C CA . LEU F 1 148 ? -44.237 138.250 11.199 1.00 41.27 145 LEU F CA 1
ATOM 6789 C C . LEU F 1 148 ? -44.486 137.844 9.761 1.00 42.47 145 LEU F C 1
ATOM 6790 O O . LEU F 1 148 ? -44.868 138.665 8.939 1.00 43.93 145 LEU F O 1
ATOM 6795 N N . GLU F 1 149 ? -44.277 136.571 9.457 1.00 47.27 146 GLU F N 1
ATOM 6796 C CA . GLU F 1 149 ? -44.408 136.118 8.077 1.00 46.44 146 GLU F CA 1
ATOM 6797 C C . GLU F 1 149 ? -45.889 136.134 7.709 1.00 43.64 146 GLU F C 1
ATOM 6798 O O . GLU F 1 149 ? -46.256 136.659 6.678 1.00 39.67 146 GLU F O 1
ATOM 6804 N N . ILE F 1 150 ? -46.725 135.581 8.588 1.00 43.37 147 ILE F N 1
ATOM 6805 C CA . ILE F 1 150 ? -48.176 135.599 8.439 1.00 44.21 147 ILE F CA 1
ATOM 6806 C C . ILE F 1 150 ? -48.750 137.010 8.274 1.00 42.66 147 ILE F C 1
ATOM 6807 O O . ILE F 1 150 ? -49.680 137.230 7.490 1.00 38.55 147 ILE F O 1
ATOM 6820 N N . PHE F 1 152 ? -47.130 139.305 6.921 1.00 35.80 149 PHE F N 1
ATOM 6821 C CA . PHE F 1 152 ? -46.729 139.716 5.594 1.00 39.03 149 PHE F CA 1
ATOM 6822 C C . PHE F 1 152 ? -47.746 139.217 4.581 1.00 31.77 149 PHE F C 1
ATOM 6823 O O . PHE F 1 152 ? -48.147 139.955 3.695 1.00 44.44 149 PHE F O 1
ATOM 6831 N N . GLU F 1 153 ? -48.170 137.969 4.733 1.00 29.77 150 GLU F N 1
ATOM 6832 C CA . GLU F 1 153 ? -49.169 137.390 3.849 1.00 41.23 150 GLU F CA 1
ATOM 6833 C C . GLU F 1 153 ? -50.514 138.104 3.999 1.00 46.17 150 GLU F C 1
ATOM 6834 O O . GLU F 1 153 ? -51.258 138.217 3.035 1.00 44.75 150 GLU F O 1
ATOM 6840 N N . ASN F 1 154 ? -50.806 138.624 5.192 1.00 54.64 151 ASN F N 1
ATOM 6841 C CA . ASN F 1 154 ? -52.017 139.425 5.369 1.00 51.34 151 ASN F CA 1
ATOM 6842 C C . ASN F 1 154 ? -51.938 140.719 4.587 1.00 47.03 151 ASN F C 1
ATOM 6843 O O . ASN F 1 154 ? -52.904 141.103 3.942 1.00 45.03 151 ASN F O 1
ATOM 6848 N N . GLY F 1 155 ? -50.784 141.381 4.625 1.00 32.64 152 GLY F N 1
ATOM 6849 C CA . GLY F 1 155 ? -50.584 142.572 3.806 1.00 31.69 152 GLY F CA 1
ATOM 6850 C C . GLY F 1 155 ? -50.755 142.308 2.308 1.00 51.80 152 GLY F C 1
ATOM 6851 O O . GLY F 1 155 ? -51.263 143.159 1.582 1.00 56.66 152 GLY F O 1
ATOM 6852 N N . LEU F 1 156 ? -50.337 141.130 1.841 1.00 45.06 153 LEU F N 1
ATOM 6853 C CA . LEU F 1 156 ? -50.401 140.802 0.423 1.00 49.20 153 LEU F CA 1
ATOM 6854 C C . LEU F 1 156 ? -51.843 140.692 -0.065 1.00 54.07 153 LEU F C 1
ATOM 6855 O O . LEU F 1 156 ? -52.123 140.988 -1.217 1.00 57.53 153 LEU F O 1
ATOM 6860 N N . LYS F 1 157 ? -52.743 140.269 0.817 1.00 50.58 154 LYS F N 1
ATOM 6861 C CA . LYS F 1 157 ? -54.168 140.208 0.515 1.00 51.29 154 LYS F CA 1
ATOM 6862 C C . LYS F 1 157 ? -54.678 141.502 -0.102 1.00 52.12 154 LYS F C 1
ATOM 6863 O O . LYS F 1 157 ? -55.447 141.464 -1.046 1.00 55.98 154 LYS F O 1
ATOM 6869 N N . ILE F 1 158 ? -54.269 142.652 0.423 1.00 54.02 155 ILE F N 1
ATOM 6870 C CA . ILE F 1 158 ? -54.877 143.898 -0.048 1.00 55.28 155 ILE F CA 1
ATOM 6871 C C . ILE F 1 158 ? -54.036 144.684 -1.031 1.00 58.54 155 ILE F C 1
ATOM 6872 O O . ILE F 1 158 ? -54.507 145.674 -1.582 1.00 70.69 155 ILE F O 1
ATOM 6885 N N . ASP G 1 20 ? -39.335 181.055 -2.181 1.00 118.54 17 ASP G N 1
ATOM 6886 C CA . ASP G 1 20 ? -38.191 180.241 -2.579 1.00 120.09 17 ASP G CA 1
ATOM 6887 C C . ASP G 1 20 ? -37.292 181.026 -3.538 1.00 120.46 17 ASP G C 1
ATOM 6888 O O . ASP G 1 20 ? -37.779 181.685 -4.459 1.00 117.60 17 ASP G O 1
ATOM 6893 N N . LYS G 1 21 ? -35.981 180.956 -3.315 1.00 121.16 18 LYS G N 1
ATOM 6894 C CA . LYS G 1 21 ? -35.018 181.689 -4.141 1.00 115.51 18 LYS G CA 1
ATOM 6895 C C . LYS G 1 21 ? -34.424 180.848 -5.272 1.00 112.71 18 LYS G C 1
ATOM 6896 O O . LYS G 1 21 ? -33.573 181.323 -6.021 1.00 112.91 18 LYS G O 1
ATOM 6902 N N . GLU G 1 22 ? -34.873 179.600 -5.387 1.00 108.34 19 GLU G N 1
ATOM 6903 C CA . GLU G 1 22 ? -34.488 178.744 -6.501 1.00 102.87 19 GLU G CA 1
ATOM 6904 C C . GLU G 1 22 ? -35.533 178.849 -7.599 1.00 94.27 19 GLU G C 1
ATOM 6905 O O . GLU G 1 22 ? -35.204 179.000 -8.771 1.00 90.55 19 GLU G O 1
ATOM 6911 N N . PHE G 1 23 ? -36.798 178.780 -7.200 1.00 89.55 20 PHE G N 1
ATOM 6912 C CA . PHE G 1 23 ? -37.928 178.799 -8.127 1.00 85.41 20 PHE G CA 1
ATOM 6913 C C . PHE G 1 23 ? -38.005 180.015 -9.069 1.00 86.25 20 PHE G C 1
ATOM 6914 O O . PHE G 1 23 ? -38.580 179.926 -10.156 1.00 84.81 20 PHE G O 1
ATOM 6922 N N . ILE G 1 24 ? -37.461 181.153 -8.647 1.00 85.85 21 ILE G N 1
ATOM 6923 C CA . ILE G 1 24 ? -37.512 182.368 -9.461 1.00 82.89 21 ILE G CA 1
ATOM 6924 C C . ILE G 1 24 ? -36.888 182.151 -10.842 1.00 78.94 21 ILE G C 1
ATOM 6925 O O . ILE G 1 24 ? -37.528 182.388 -11.875 1.00 75.35 21 ILE G O 1
ATOM 6930 N N . GLY G 1 25 ? -35.637 181.695 -10.847 1.00 74.34 22 GLY G N 1
ATOM 6931 C CA . GLY G 1 25 ? -34.920 181.404 -12.073 1.00 67.49 22 GLY G CA 1
ATOM 6932 C C . GLY G 1 25 ? -35.682 180.442 -12.960 1.00 67.98 22 GLY G C 1
ATOM 6933 O O . GLY G 1 25 ? -35.592 180.522 -14.183 1.00 73.72 22 GLY G O 1
ATOM 6934 N N . LYS G 1 26 ? -36.444 179.545 -12.342 1.00 68.94 23 LYS G N 1
ATOM 6935 C CA . LYS G 1 26 ? -37.253 178.572 -13.068 1.00 72.90 23 LYS G CA 1
ATOM 6936 C C . LYS G 1 26 ? -38.460 179.220 -13.752 1.00 70.57 23 LYS G C 1
ATOM 6937 O O . LYS G 1 26 ? -38.749 178.942 -14.921 1.00 70.29 23 LYS G O 1
ATOM 6943 N N . ALA G 1 27 ? -39.162 180.084 -13.024 1.00 68.47 24 ALA G N 1
ATOM 6944 C CA . ALA G 1 27 ? -40.322 180.786 -13.575 1.00 65.87 24 ALA G CA 1
ATOM 6945 C C . ALA G 1 27 ? -39.938 181.603 -14.798 1.00 65.04 24 ALA G C 1
ATOM 6946 O O . ALA G 1 27 ? -40.521 181.443 -15.868 1.00 65.10 24 ALA G O 1
ATOM 6948 N N . ILE G 1 28 ? -38.957 182.484 -14.621 1.00 70.44 25 ILE G N 1
ATOM 6949 C CA . ILE G 1 28 ? -38.446 183.317 -15.704 1.00 69.34 25 ILE G CA 1
ATOM 6950 C C . ILE G 1 28 ? -38.111 182.469 -16.929 1.00 69.80 25 ILE G C 1
ATOM 6951 O O . ILE G 1 28 ? -38.487 182.800 -18.056 1.00 69.31 25 ILE G O 1
ATOM 6956 N N . SER G 1 29 ? -37.411 181.364 -16.695 1.00 68.35 26 SER G N 1
ATOM 6957 C CA . SER G 1 29 ? -37.011 180.469 -17.766 1.00 63.62 26 SER G CA 1
ATOM 6958 C C . SER G 1 29 ? -38.189 179.798 -18.457 1.00 59.32 26 SER G C 1
ATOM 6959 O O . SER G 1 29 ? -38.164 179.623 -19.673 1.00 60.81 26 SER G O 1
ATOM 6962 N N . TYR G 1 30 ? -39.211 179.414 -17.696 1.00 60.55 27 TYR G N 1
ATOM 6963 C CA . TYR G 1 30 ? -40.413 178.834 -18.302 1.00 67.55 27 TYR G CA 1
ATOM 6964 C C . TYR G 1 30 ? -41.239 179.857 -19.082 1.00 64.19 27 TYR G C 1
ATOM 6965 O O . TYR G 1 30 ? -41.595 179.619 -20.231 1.00 54.87 27 TYR G O 1
ATOM 6974 N N . LEU G 1 31 ? -41.538 180.988 -18.448 1.00 66.95 28 LEU G N 1
ATOM 6975 C CA . LEU G 1 31 ? -42.239 182.082 -19.110 1.00 70.31 28 LEU G CA 1
ATOM 6976 C C . LEU G 1 31 ? -41.579 182.439 -20.433 1.00 68.26 28 LEU G C 1
ATOM 6977 O O . LEU G 1 31 ? -42.249 182.578 -21.461 1.00 62.19 28 LEU G O 1
ATOM 6982 N N . TYR G 1 32 ? -40.261 182.600 -20.396 1.00 67.66 29 TYR G N 1
ATOM 6983 C CA . TYR G 1 32 ? -39.517 182.910 -21.598 1.00 62.19 29 TYR G CA 1
ATOM 6984 C C . TYR G 1 32 ? -39.801 181.866 -22.669 1.00 64.67 29 TYR G C 1
ATOM 6985 O O . TYR G 1 32 ? -40.174 182.210 -23.790 1.00 69.71 29 TYR G O 1
ATOM 6994 N N . ARG G 1 33 ? -39.651 180.592 -22.319 1.00 60.92 30 ARG G N 1
ATOM 6995 C CA . ARG G 1 33 ? -39.855 179.511 -23.286 1.00 64.56 30 ARG G CA 1
ATOM 6996 C C . ARG G 1 33 ? -41.254 179.549 -23.897 1.00 70.83 30 ARG G C 1
ATOM 6997 O O . ARG G 1 33 ? -41.409 179.422 -25.111 1.00 77.17 30 ARG G O 1
ATOM 7005 N N . TYR G 1 34 ? -42.264 179.729 -23.049 1.00 66.90 31 TYR G N 1
ATOM 7006 C CA . TYR G 1 34 ? -43.641 179.931 -23.495 1.00 66.06 31 TYR G CA 1
ATOM 7007 C C . TYR G 1 34 ? -43.768 181.097 -24.473 1.00 65.07 31 TYR G C 1
ATOM 7008 O O . TYR G 1 34 ? -44.263 180.926 -25.585 1.00 66.13 31 TYR G O 1
ATOM 7017 N N . GLY G 1 35 ? -43.336 182.278 -24.041 1.00 52.01 32 GLY G N 1
ATOM 7018 C CA . GLY G 1 35 ? -43.309 183.455 -24.887 1.00 50.43 32 GLY G CA 1
ATOM 7019 C C . GLY G 1 35 ? -42.716 183.254 -26.278 1.00 62.46 32 GLY G C 1
ATOM 7020 O O . GLY G 1 35 ? -43.250 183.779 -27.262 1.00 58.60 32 GLY G O 1
ATOM 7021 N N . GLN G 1 36 ? -41.618 182.505 -26.380 1.00 63.58 33 GLN G N 1
ATOM 7022 C CA . GLN G 1 36 ? -41.008 182.263 -27.689 1.00 60.65 33 GLN G CA 1
ATOM 7023 C C . GLN G 1 36 ? -41.961 181.438 -28.534 1.00 60.76 33 GLN G C 1
ATOM 7024 O O . GLN G 1 36 ? -42.229 181.755 -29.691 1.00 60.35 33 GLN G O 1
ATOM 7030 N N . ILE G 1 37 ? -42.475 180.373 -27.939 1.00 58.82 34 ILE G N 1
ATOM 7031 C CA . ILE G 1 37 ? -43.457 179.532 -28.596 1.00 65.07 34 ILE G CA 1
ATOM 7032 C C . ILE G 1 37 ? -44.674 180.340 -29.056 1.00 67.90 34 ILE G C 1
ATOM 7033 O O . ILE G 1 37 ? -45.171 180.129 -30.163 1.00 71.34 34 ILE G O 1
ATOM 7038 N N . TYR G 1 38 ? -45.133 181.269 -28.217 1.00 64.19 35 TYR G N 1
ATOM 7039 C CA . TYR G 1 38 ? -46.300 182.098 -28.528 1.00 69.67 35 TYR G CA 1
ATOM 7040 C C . TYR G 1 38 ? -46.057 183.125 -29.633 1.00 68.35 35 TYR G C 1
ATOM 7041 O O . TYR G 1 38 ? -46.771 183.153 -30.627 1.00 66.92 35 TYR G O 1
ATOM 7050 N N . ILE G 1 39 ? -45.053 183.974 -29.438 1.00 76.92 36 ILE G N 1
ATOM 7051 C CA . ILE G 1 39 ? -44.677 184.991 -30.417 1.00 78.40 36 ILE G CA 1
ATOM 7052 C C . ILE G 1 39 ? -44.313 184.357 -31.765 1.00 77.96 36 ILE G C 1
ATOM 7053 O O . ILE G 1 39 ? -44.585 184.927 -32.828 1.00 78.53 36 ILE G O 1
ATOM 7058 N N . GLY G 1 40 ? -43.706 183.174 -31.718 1.00 71.87 37 GLY G N 1
ATOM 7059 C CA . GLY G 1 40 ? -43.269 182.502 -32.927 1.00 72.90 37 GLY G CA 1
ATOM 7060 C C . GLY G 1 40 ? -44.415 182.200 -33.873 1.00 80.55 37 GLY G C 1
ATOM 7061 O O . GLY G 1 40 ? -44.296 182.401 -35.080 1.00 84.42 37 GLY G O 1
ATOM 7062 N N . LYS G 1 41 ? -45.529 181.717 -33.324 1.00 86.58 38 LYS G N 1
ATOM 7063 C CA . LYS G 1 41 ? -46.675 181.324 -34.138 1.00 91.12 38 LYS G CA 1
ATOM 7064 C C . LYS G 1 41 ? -47.456 182.545 -34.629 1.00 86.87 38 LYS G C 1
ATOM 7065 O O . LYS G 1 41 ? -48.182 182.470 -35.618 1.00 88.23 38 LYS G O 1
ATOM 7071 N N . LYS G 1 42 ? -47.294 183.666 -33.933 1.00 81.99 39 LYS G N 1
ATOM 7072 C CA . LYS G 1 42 ? -47.956 184.914 -34.299 1.00 82.38 39 LYS G CA 1
ATOM 7073 C C . LYS G 1 42 ? -47.191 185.701 -35.363 1.00 82.07 39 LYS G C 1
ATOM 7074 O O . LYS G 1 42 ? -47.747 186.606 -35.989 1.00 82.88 39 LYS G O 1
ATOM 7080 N N . ILE G 1 43 ? -45.922 185.358 -35.565 1.00 79.62 40 ILE G N 1
ATOM 7081 C CA . ILE G 1 43 ? -45.062 186.122 -36.461 1.00 77.85 40 ILE G CA 1
ATOM 7082 C C . ILE G 1 43 ? -44.536 185.294 -37.625 1.00 83.18 40 ILE G C 1
ATOM 7083 O O . ILE G 1 43 ? -43.794 185.800 -38.472 1.00 89.04 40 ILE G O 1
ATOM 7088 N N . GLU G 1 44 ? -44.902 184.018 -37.654 1.00 80.92 41 GLU G N 1
ATOM 7089 C CA . GLU G 1 44 ? -44.494 183.141 -38.744 1.00 81.34 41 GLU G CA 1
ATOM 7090 C C . GLU G 1 44 ? -45.204 183.526 -40.039 1.00 83.16 41 GLU G C 1
ATOM 7091 O O . GLU G 1 44 ? -44.655 183.349 -41.129 1.00 83.34 41 GLU G O 1
ATOM 7097 N N . PRO G 1 45 ? -46.437 184.053 -39.928 1.00 85.29 42 PRO G N 1
ATOM 7098 C CA . PRO G 1 45 ? -47.079 184.593 -41.131 1.00 85.95 42 PRO G CA 1
ATOM 7099 C C . PRO G 1 45 ? -46.159 185.584 -41.841 1.00 84.43 42 PRO G C 1
ATOM 7100 O O . PRO G 1 45 ? -46.217 185.706 -43.060 1.00 80.86 42 PRO G O 1
ATOM 7104 N N . TYR G 1 46 ? -45.316 186.276 -41.079 1.00 84.38 43 TYR G N 1
ATOM 7105 C CA . TYR G 1 46 ? -44.437 187.288 -41.647 1.00 81.43 43 TYR G CA 1
ATOM 7106 C C . TYR G 1 46 ? -43.098 186.714 -42.084 1.00 76.27 43 TYR G C 1
ATOM 7107 O O . TYR G 1 46 ? -42.206 187.457 -42.467 1.00 84.14 43 TYR G O 1
ATOM 7116 N N . GLY G 1 47 ? -42.955 185.396 -42.036 1.00 68.27 44 GLY G N 1
ATOM 7117 C CA . GLY G 1 47 ? -41.704 184.765 -42.426 1.00 69.55 44 GLY G CA 1
ATOM 7118 C C . GLY G 1 47 ? -40.624 184.902 -41.362 1.00 76.54 44 GLY G C 1
ATOM 7119 O O . GLY G 1 47 ? -39.520 184.375 -41.503 1.00 81.93 44 GLY G O 1
ATOM 7120 N N . ILE G 1 48 ? -40.945 185.605 -40.283 1.00 75.37 45 ILE G N 1
ATOM 7121 C CA . ILE G 1 48 ? -39.976 185.855 -39.229 1.00 77.44 45 ILE G CA 1
ATOM 7122 C C . ILE G 1 48 ? -39.941 184.691 -38.255 1.00 79.37 45 ILE G C 1
ATOM 7123 O O . ILE G 1 48 ? -40.962 184.045 -38.006 1.00 70.33 45 ILE G O 1
ATOM 7128 N N . GLY G 1 49 ? -38.745 184.427 -37.731 1.00 88.16 46 GLY G N 1
ATOM 7129 C CA . GLY G 1 49 ? -38.514 183.392 -36.736 1.00 82.43 46 GLY G CA 1
ATOM 7130 C C . GLY G 1 49 ? -38.220 183.990 -35.371 1.00 77.36 46 GLY G C 1
ATOM 7131 O O . GLY G 1 49 ? -37.728 185.117 -35.260 1.00 74.50 46 GLY G O 1
ATOM 7132 N N . SER G 1 50 ? -38.503 183.225 -34.326 1.00 76.49 47 SER G N 1
ATOM 7133 C CA . SER G 1 50 ? -38.572 183.778 -32.978 1.00 77.40 47 SER G CA 1
ATOM 7134 C C . SER G 1 50 ? -37.248 184.272 -32.394 1.00 79.99 47 SER G C 1
ATOM 7135 O O . SER G 1 50 ? -37.250 185.124 -31.505 1.00 81.85 47 SER G O 1
ATOM 7138 N N . GLY G 1 51 ? -36.128 183.732 -32.873 1.00 75.76 48 GLY G N 1
ATOM 7139 C CA . GLY G 1 51 ? -34.814 184.171 -32.422 1.00 63.61 48 GLY G CA 1
ATOM 7140 C C . GLY G 1 51 ? -34.396 185.439 -33.143 1.00 63.44 48 GLY G C 1
ATOM 7141 O O . GLY G 1 51 ? -33.329 185.998 -32.893 1.00 62.68 48 GLY G O 1
ATOM 7142 N N . GLN G 1 52 ? -35.257 185.883 -34.052 1.00 66.48 49 GLN G N 1
ATOM 7143 C CA . GLN G 1 52 ? -35.032 187.087 -34.834 1.00 74.20 49 GLN G CA 1
ATOM 7144 C C . GLN G 1 52 ? -35.791 188.223 -34.198 1.00 75.67 49 GLN G C 1
ATOM 7145 O O . GLN G 1 52 ? -35.409 189.393 -34.314 1.00 80.01 49 GLN G O 1
ATOM 7151 N N . PHE G 1 53 ? -36.879 187.854 -33.531 1.00 65.86 50 PHE G N 1
ATOM 7152 C CA . PHE G 1 53 ? -37.764 188.807 -32.891 1.00 61.56 50 PHE G CA 1
ATOM 7153 C C . PHE G 1 53 ? -37.042 189.791 -31.960 1.00 64.16 50 PHE G C 1
ATOM 7154 O O . PHE G 1 53 ? -37.256 191.005 -32.043 1.00 67.39 50 PHE G O 1
ATOM 7162 N N . PRO G 1 54 ? -36.173 189.279 -31.079 1.00 60.89 51 PRO G N 1
ATOM 7163 C CA . PRO G 1 54 ? -35.633 190.186 -30.064 1.00 62.94 51 PRO G CA 1
ATOM 7164 C C . PRO G 1 54 ? -34.781 191.286 -30.700 1.00 61.63 51 PRO G C 1
ATOM 7165 O O . PRO G 1 54 ? -34.717 192.397 -30.148 1.00 56.63 51 PRO G O 1
ATOM 7169 N N . PHE G 1 55 ? -34.163 190.966 -31.841 1.00 55.91 52 PHE G N 1
ATOM 7170 C CA . PHE G 1 55 ? -33.329 191.891 -32.615 1.00 57.36 52 PHE G CA 1
ATOM 7171 C C . PHE G 1 55 ? -34.142 193.009 -33.236 1.00 70.53 52 PHE G C 1
ATOM 7172 O O . PHE G 1 55 ? -33.852 194.197 -33.056 1.00 77.74 52 PHE G O 1
ATOM 7180 N N . LEU G 1 56 ? -35.154 192.611 -33.993 1.00 70.70 53 LEU G N 1
ATOM 7181 C CA . LEU G 1 56 ? -36.095 193.539 -34.588 1.00 68.33 53 LEU G CA 1
ATOM 7182 C C . LEU G 1 56 ? -36.621 194.492 -33.533 1.00 77.18 53 LEU G C 1
ATOM 7183 O O . LEU G 1 56 ? -36.707 195.696 -33.756 1.00 82.53 53 LEU G O 1
ATOM 7196 N N . ARG G 1 58 ? -35.291 195.446 -30.595 1.00 72.01 55 ARG G N 1
ATOM 7197 C CA . ARG G 1 58 ? -34.298 196.444 -30.223 1.00 77.04 55 ARG G CA 1
ATOM 7198 C C . ARG G 1 58 ? -34.067 197.429 -31.364 1.00 81.12 55 ARG G C 1
ATOM 7199 O O . ARG G 1 58 ? -33.927 198.632 -31.137 1.00 78.90 55 ARG G O 1
ATOM 7207 N N . LEU G 1 59 ? -34.032 196.922 -32.592 1.00 81.93 56 LEU G N 1
ATOM 7208 C CA . LEU G 1 59 ? -33.885 197.793 -33.754 1.00 85.74 56 LEU G CA 1
ATOM 7209 C C . LEU G 1 59 ? -34.947 198.880 -33.756 1.00 89.30 56 LEU G C 1
ATOM 7210 O O . LEU G 1 59 ? -34.744 199.949 -34.321 1.00 95.70 56 LEU G O 1
ATOM 7215 N N . TYR G 1 60 ? -36.086 198.607 -33.133 1.00 88.19 57 TYR G N 1
ATOM 7216 C CA . TYR G 1 60 ? -37.160 199.590 -33.091 1.00 88.84 57 TYR G CA 1
ATOM 7217 C C . TYR G 1 60 ? -36.868 200.705 -32.095 1.00 93.77 57 TYR G C 1
ATOM 7218 O O . TYR G 1 60 ? -37.122 201.875 -32.378 1.00 94.00 57 TYR G O 1
ATOM 7227 N N . ARG G 1 61 ? -36.341 200.348 -30.928 1.00 98.88 58 ARG G N 1
ATOM 7228 C CA . ARG G 1 61 ? -35.943 201.364 -29.962 1.00 107.10 58 ARG G CA 1
ATOM 7229 C C . ARG G 1 61 ? -34.893 202.250 -30.615 1.00 113.75 58 ARG G C 1
ATOM 7230 O O . ARG G 1 61 ? -35.096 203.455 -30.775 1.00 120.84 58 ARG G O 1
ATOM 7238 N N . GLU G 1 62 ? -33.776 201.647 -31.011 1.00 112.29 59 GLU G N 1
ATOM 7239 C CA . GLU G 1 62 ? -32.738 202.388 -31.716 1.00 113.44 59 GLU G CA 1
ATOM 7240 C C . GLU G 1 62 ? -32.230 201.668 -32.962 1.00 109.62 59 GLU G C 1
ATOM 7241 O O . GLU G 1 62 ? -31.667 200.571 -32.894 1.00 104.38 59 GLU G O 1
ATOM 7247 N N . ASP G 1 63 ? -32.447 202.319 -34.100 1.00 111.03 60 ASP G N 1
ATOM 7248 C CA . ASP G 1 63 ? -32.072 201.809 -35.410 1.00 109.13 60 ASP G CA 1
ATOM 7249 C C . ASP G 1 63 ? -30.595 202.112 -35.667 1.00 108.77 60 ASP G C 1
ATOM 7250 O O . ASP G 1 63 ? -29.969 202.845 -34.902 1.00 107.08 60 ASP G O 1
ATOM 7255 N N . GLY G 1 64 ? -30.040 201.531 -36.728 1.00 109.65 61 GLY G N 1
ATOM 7256 C CA . GLY G 1 64 ? -28.672 201.807 -37.143 1.00 108.57 61 GLY G CA 1
ATOM 7257 C C . GLY G 1 64 ? -27.579 201.385 -36.173 1.00 105.83 61 GLY G C 1
ATOM 7258 O O . GLY G 1 64 ? -26.487 201.958 -36.165 1.00 106.68 61 GLY G O 1
ATOM 7259 N N . ILE G 1 65 ? -27.862 200.371 -35.365 1.00 101.76 62 ILE G N 1
ATOM 7260 C CA . ILE G 1 65 ? -26.928 199.926 -34.337 1.00 104.58 62 ILE G CA 1
ATOM 7261 C C . ILE G 1 65 ? -25.870 198.942 -34.850 1.00 103.14 62 ILE G C 1
ATOM 7262 O O . ILE G 1 65 ? -26.169 198.047 -35.640 1.00 99.19 62 ILE G O 1
ATOM 7267 N N . ASN G 1 66 ? -24.632 199.121 -34.397 1.00 106.08 63 ASN G N 1
ATOM 7268 C CA . ASN G 1 66 ? -23.543 198.203 -34.726 1.00 102.31 63 ASN G CA 1
ATOM 7269 C C . ASN G 1 66 ? -23.969 196.764 -34.459 1.00 91.81 63 ASN G C 1
ATOM 7270 O O . ASN G 1 66 ? -24.664 196.493 -33.482 1.00 89.10 63 ASN G O 1
ATOM 7275 N N . GLN G 1 67 ? -23.564 195.841 -35.326 1.00 89.22 64 GLN G N 1
ATOM 7276 C CA . GLN G 1 67 ? -24.006 194.453 -35.198 1.00 86.07 64 GLN G CA 1
ATOM 7277 C C . GLN G 1 67 ? -23.279 193.736 -34.072 1.00 92.08 64 GLN G C 1
ATOM 7278 O O . GLN G 1 67 ? -23.829 192.850 -33.420 1.00 91.33 64 GLN G O 1
ATOM 7284 N N . GLU G 1 68 ? -22.033 194.121 -33.847 1.00 103.90 65 GLU G N 1
ATOM 7285 C CA . GLU G 1 68 ? -21.266 193.545 -32.753 1.00 110.06 65 GLU G CA 1
ATOM 7286 C C . GLU G 1 68 ? -21.866 193.970 -31.412 1.00 104.65 65 GLU G C 1
ATOM 7287 O O . GLU G 1 68 ? -21.755 193.253 -30.420 1.00 98.89 65 GLU G O 1
ATOM 7293 N N . SER G 1 69 ? -22.512 195.135 -31.398 1.00 103.79 66 SER G N 1
ATOM 7294 C CA . SER G 1 69 ? -23.099 195.680 -30.176 1.00 98.69 66 SER G CA 1
ATOM 7295 C C . SER G 1 69 ? -24.538 195.212 -29.965 1.00 92.46 66 SER G C 1
ATOM 7296 O O . SER G 1 69 ? -24.988 195.081 -28.825 1.00 88.07 66 SER G O 1
ATOM 7299 N N . LEU G 1 70 ? -25.250 194.959 -31.062 1.00 89.71 67 LEU G N 1
ATOM 7300 C CA . LEU G 1 70 ? -26.583 194.369 -30.991 1.00 86.30 67 LEU G CA 1
ATOM 7301 C C . LEU G 1 70 ? -26.500 193.006 -30.312 1.00 91.88 67 LEU G C 1
ATOM 7302 O O . LEU G 1 70 ? -27.458 192.541 -29.689 1.00 95.10 67 LEU G O 1
ATOM 7307 N N . SER G 1 71 ? -25.336 192.377 -30.438 1.00 92.51 68 SER G N 1
ATOM 7308 C CA . SER G 1 71 ? -25.067 191.092 -29.811 1.00 93.92 68 SER G CA 1
ATOM 7309 C C . SER G 1 71 ? -24.812 191.252 -28.305 1.00 102.43 68 SER G C 1
ATOM 7310 O O . SER G 1 71 ? -24.900 190.288 -27.539 1.00 98.86 68 SER G O 1
ATOM 7313 N N . ASP G 1 72 ? -24.512 192.479 -27.885 1.00 113.98 69 ASP G N 1
ATOM 7314 C CA . ASP G 1 72 ? -24.162 192.767 -26.492 1.00 119.54 69 ASP G CA 1
ATOM 7315 C C . ASP G 1 72 ? -25.380 193.129 -25.657 1.00 114.68 69 ASP G C 1
ATOM 7316 O O . ASP G 1 72 ? -25.648 192.506 -24.630 1.00 110.87 69 ASP G O 1
ATOM 7321 N N . TYR G 1 73 ? -26.101 194.157 -26.098 1.00 115.63 70 TYR G N 1
ATOM 7322 C CA . TYR G 1 73 ? -27.297 194.612 -25.402 1.00 117.65 70 TYR G CA 1
ATOM 7323 C C . TYR G 1 73 ? -28.294 193.474 -25.215 1.00 109.93 70 TYR G C 1
ATOM 7324 O O . TYR G 1 73 ? -29.016 193.434 -24.225 1.00 114.30 70 TYR G O 1
ATOM 7333 N N . LEU G 1 74 ? -28.326 192.549 -26.167 1.00 96.08 71 LEU G N 1
ATOM 7334 C CA . LEU G 1 74 ? -29.300 191.471 -26.139 1.00 88.10 71 LEU G CA 1
ATOM 7335 C C . LEU G 1 74 ? -28.729 190.241 -25.458 1.00 89.02 71 LEU G C 1
ATOM 7336 O O . LEU G 1 74 ? -29.471 189.329 -25.085 1.00 89.36 71 LEU G O 1
ATOM 7341 N N . LYS G 1 75 ? -27.408 190.224 -25.298 1.00 88.66 72 LYS G N 1
ATOM 7342 C CA . LYS G 1 75 ? -26.707 189.088 -24.709 1.00 87.64 72 LYS G CA 1
ATOM 7343 C C . LYS G 1 75 ? -26.962 187.788 -25.474 1.00 83.35 72 LYS G C 1
ATOM 7344 O O . LYS G 1 75 ? -27.325 186.763 -24.896 1.00 80.54 72 LYS G O 1
ATOM 7350 N N . ILE G 1 76 ? -26.778 187.857 -26.788 1.00 80.65 73 ILE G N 1
ATOM 7351 C CA . ILE G 1 76 ? -26.859 186.701 -27.663 1.00 77.44 73 ILE G CA 1
ATOM 7352 C C . ILE G 1 76 ? -25.509 186.668 -28.360 1.00 78.74 73 ILE G C 1
ATOM 7353 O O . ILE G 1 76 ? -25.015 187.704 -28.784 1.00 72.65 73 ILE G O 1
ATOM 7358 N N . ASP G 1 77 ? -24.897 185.493 -28.461 1.00 87.93 74 ASP G N 1
ATOM 7359 C CA . ASP G 1 77 ? -23.521 185.408 -28.958 1.00 92.98 74 ASP G CA 1
ATOM 7360 C C . ASP G 1 77 ? -23.405 185.698 -30.453 1.00 90.26 74 ASP G C 1
ATOM 7361 O O . ASP G 1 77 ? -24.352 185.484 -31.213 1.00 89.67 74 ASP G O 1
ATOM 7366 N N . LYS G 1 78 ? -22.230 186.183 -30.854 1.00 87.68 75 LYS G N 1
ATOM 7367 C CA . LYS G 1 78 ? -21.972 186.658 -32.219 1.00 88.08 75 LYS G CA 1
ATOM 7368 C C . LYS G 1 78 ? -22.413 185.707 -33.344 1.00 86.98 75 LYS G C 1
ATOM 7369 O O . LYS G 1 78 ? -22.803 186.151 -34.430 1.00 84.26 75 LYS G O 1
ATOM 7375 N N . GLY G 1 79 ? -22.354 184.406 -33.085 1.00 86.44 76 GLY G N 1
ATOM 7376 C CA . GLY G 1 79 ? -22.747 183.429 -34.084 1.00 88.46 76 GLY G CA 1
ATOM 7377 C C . GLY G 1 79 ? -24.239 183.442 -34.356 1.00 88.00 76 GLY G C 1
ATOM 7378 O O . GLY G 1 79 ? -24.676 183.482 -35.515 1.00 87.44 76 GLY G O 1
ATOM 7379 N N . THR G 1 80 ? -25.020 183.402 -33.278 1.00 81.49 77 THR G N 1
ATOM 7380 C CA . THR G 1 80 ? -26.473 183.446 -33.373 1.00 74.47 77 THR G CA 1
ATOM 7381 C C . THR G 1 80 ? -26.917 184.757 -34.016 1.00 72.03 77 THR G C 1
ATOM 7382 O O . THR G 1 80 ? -27.891 184.793 -34.772 1.00 69.70 77 THR G O 1
ATOM 7386 N N . THR G 1 81 ? -26.190 185.829 -33.715 1.00 66.07 78 THR G N 1
ATOM 7387 C CA . THR G 1 81 ? -26.525 187.158 -34.212 1.00 66.92 78 THR G CA 1
ATOM 7388 C C . THR G 1 81 ? -26.287 187.288 -35.717 1.00 75.08 78 THR G C 1
ATOM 7389 O O . THR G 1 81 ? -27.098 187.885 -36.427 1.00 70.66 78 THR G O 1
ATOM 7393 N N . ALA G 1 82 ? -25.185 186.719 -36.201 1.00 79.95 79 ALA G N 1
ATOM 7394 C CA . ALA G 1 82 ? -24.902 186.703 -37.637 1.00 77.13 79 ALA G CA 1
ATOM 7395 C C . ALA G 1 82 ? -26.047 186.063 -38.419 1.00 74.12 79 ALA G C 1
ATOM 7396 O O . ALA G 1 82 ? -26.514 186.605 -39.428 1.00 75.77 79 ALA G O 1
ATOM 7398 N N . ARG G 1 83 ? -26.492 184.905 -37.946 1.00 69.06 80 ARG G N 1
ATOM 7399 C CA . ARG G 1 83 ? -27.612 184.205 -38.564 1.00 64.08 80 ARG G CA 1
ATOM 7400 C C . ARG G 1 83 ? -28.912 184.979 -38.440 1.00 59.49 80 ARG G C 1
ATOM 7401 O O . ARG G 1 83 ? -29.589 185.225 -39.430 1.00 69.02 80 ARG G O 1
ATOM 7409 N N . ALA G 1 84 ? -29.281 185.339 -37.219 1.00 57.22 81 ALA G N 1
ATOM 7410 C CA . ALA G 1 84 ? -30.557 186.004 -37.000 1.00 55.96 81 ALA G CA 1
ATOM 7411 C C . ALA G 1 84 ? -30.642 187.219 -37.908 1.00 58.03 81 ALA G C 1
ATOM 7412 O O . ALA G 1 84 ? -31.610 187.378 -38.650 1.00 59.90 81 ALA G O 1
ATOM 7414 N N . ILE G 1 85 ? -29.605 188.050 -37.877 1.00 56.71 82 ILE G N 1
ATOM 7415 C CA . ILE G 1 85 ? -29.550 189.218 -38.748 1.00 70.06 82 ILE G CA 1
ATOM 7416 C C . ILE G 1 85 ? -29.646 188.810 -40.212 1.00 75.62 82 ILE G C 1
ATOM 7417 O O . ILE G 1 85 ? -30.509 189.292 -40.944 1.00 81.43 82 ILE G O 1
ATOM 7422 N N . GLN G 1 86 ? -28.758 187.918 -40.633 1.00 72.72 83 GLN G N 1
ATOM 7423 C CA . GLN G 1 86 ? -28.759 187.437 -42.013 1.00 76.61 83 GLN G CA 1
ATOM 7424 C C . GLN G 1 86 ? -30.144 187.017 -42.522 1.00 70.95 83 GLN G C 1
ATOM 7425 O O . GLN G 1 86 ? -30.482 187.280 -43.672 1.00 77.17 83 GLN G O 1
ATOM 7431 N N . LYS G 1 87 ? -30.936 186.364 -41.671 1.00 62.78 84 LYS G N 1
ATOM 7432 C CA . LYS G 1 87 ? -32.298 185.965 -42.032 1.00 62.99 84 LYS G CA 1
ATOM 7433 C C . LYS G 1 87 ? -33.207 187.185 -42.167 1.00 70.03 84 LYS G C 1
ATOM 7434 O O . LYS G 1 87 ? -33.987 187.286 -43.114 1.00 74.72 84 LYS G O 1
ATOM 7440 N N . LEU G 1 88 ? -33.110 188.114 -41.222 1.00 70.49 85 LEU G N 1
ATOM 7441 C CA . LEU G 1 88 ? -33.856 189.362 -41.333 1.00 74.74 85 LEU G CA 1
ATOM 7442 C C . LEU G 1 88 ? -33.450 190.141 -42.596 1.00 80.04 85 LEU G C 1
ATOM 7443 O O . LEU G 1 88 ? -34.244 190.905 -43.158 1.00 76.44 85 LEU G O 1
ATOM 7448 N N . VAL G 1 89 ? -32.216 189.942 -43.047 1.00 77.80 86 VAL G N 1
ATOM 7449 C CA . VAL G 1 89 ? -31.794 190.519 -44.309 1.00 76.25 86 VAL G CA 1
ATOM 7450 C C . VAL G 1 89 ? -32.464 189.745 -45.439 1.00 82.55 86 VAL G C 1
ATOM 7451 O O . VAL G 1 89 ? -33.169 190.327 -46.271 1.00 83.54 86 VAL G O 1
ATOM 7455 N N . ASP G 1 90 ? -32.256 188.429 -45.452 1.00 83.14 87 ASP G N 1
ATOM 7456 C CA . ASP G 1 90 ? -32.875 187.560 -46.451 1.00 80.40 87 ASP G CA 1
ATOM 7457 C C . ASP G 1 90 ? -34.354 187.861 -46.595 1.00 76.33 87 ASP G C 1
ATOM 7458 O O . ASP G 1 90 ? -34.858 187.980 -47.706 1.00 82.25 87 ASP G O 1
ATOM 7463 N N . GLU G 1 91 ? -35.051 187.979 -45.469 1.00 70.21 88 GLU G N 1
ATOM 7464 C CA . GLU G 1 91 ? -36.499 188.145 -45.493 1.00 70.36 88 GLU G CA 1
ATOM 7465 C C . GLU G 1 91 ? -36.936 189.527 -45.967 1.00 77.42 88 GLU G C 1
ATOM 7466 O O . GLU G 1 91 ? -38.104 189.732 -46.305 1.00 77.45 88 GLU G O 1
ATOM 7472 N N . GLY G 1 92 ? -35.997 190.470 -45.980 1.00 76.13 89 GLY G N 1
ATOM 7473 C CA . GLY G 1 92 ? -36.264 191.813 -46.461 1.00 74.14 89 GLY G CA 1
ATOM 7474 C C . GLY G 1 92 ? -36.762 192.805 -45.420 1.00 79.66 89 GLY G C 1
ATOM 7475 O O . GLY G 1 92 ? -37.518 193.724 -45.748 1.00 81.74 89 GLY G O 1
ATOM 7476 N N . TYR G 1 93 ? -36.340 192.634 -44.168 1.00 80.09 90 TYR G N 1
ATOM 7477 C CA . TYR G 1 93 ? -36.738 193.552 -43.101 1.00 78.61 90 TYR G CA 1
ATOM 7478 C C . TYR G 1 93 ? -35.593 194.451 -42.620 1.00 83.15 90 TYR G C 1
ATOM 7479 O O . TYR G 1 93 ? -35.830 195.479 -41.979 1.00 88.67 90 TYR G O 1
ATOM 7488 N N . VAL G 1 94 ? -34.357 194.062 -42.924 1.00 77.51 91 VAL G N 1
ATOM 7489 C CA . VAL G 1 94 ? -33.189 194.812 -42.479 1.00 84.69 91 VAL G CA 1
ATOM 7490 C C . VAL G 1 94 ? -32.107 194.789 -43.547 1.00 89.80 91 VAL G C 1
ATOM 7491 O O . VAL G 1 94 ? -32.111 193.907 -44.403 1.00 95.37 91 VAL G O 1
ATOM 7495 N N . PHE G 1 95 ? -31.185 195.750 -43.502 1.00 86.24 92 PHE G N 1
ATOM 7496 C CA . PHE G 1 95 ? -30.013 195.709 -44.382 1.00 86.85 92 PHE G CA 1
ATOM 7497 C C . PHE G 1 95 ? -28.711 196.028 -43.654 1.00 86.79 92 PHE G C 1
ATOM 7498 O O . PHE G 1 95 ? -28.727 196.487 -42.514 1.00 87.35 92 PHE G O 1
ATOM 7506 N N . ARG G 1 96 ? -27.583 195.769 -44.307 1.00 89.61 93 ARG G N 1
ATOM 7507 C CA . ARG G 1 96 ? -26.288 195.980 -43.669 1.00 92.37 93 ARG G CA 1
ATOM 7508 C C . ARG G 1 96 ? -25.413 196.983 -44.422 1.00 96.81 93 ARG G C 1
ATOM 7509 O O . ARG G 1 96 ? -25.284 196.923 -45.642 1.00 93.39 93 ARG G O 1
ATOM 7517 N N . GLN G 1 97 ? -24.819 197.901 -43.668 1.00 103.76 94 GLN G N 1
ATOM 7518 C CA . GLN G 1 97 ? -23.883 198.883 -44.193 1.00 110.67 94 GLN G CA 1
ATOM 7519 C C . GLN G 1 97 ? -22.608 198.858 -43.350 1.00 117.42 94 GLN G C 1
ATOM 7520 O O . GLN G 1 97 ? -22.588 198.265 -42.266 1.00 115.46 94 GLN G O 1
ATOM 7526 N N . ARG G 1 98 ? -21.552 199.505 -43.842 1.00 121.24 95 ARG G N 1
ATOM 7527 C CA . ARG G 1 98 ? -20.266 199.518 -43.145 1.00 117.70 95 ARG G CA 1
ATOM 7528 C C . ARG G 1 98 ? -19.784 200.936 -42.839 1.00 117.31 95 ARG G C 1
ATOM 7529 O O . ARG G 1 98 ? -18.828 201.128 -42.083 1.00 115.89 95 ARG G O 1
ATOM 7531 N N . SER G 1 105 ? -16.780 195.596 -38.980 1.00 115.81 102 SER G N 1
ATOM 7532 C CA . SER G 1 105 ? -17.902 196.224 -38.291 1.00 118.48 102 SER G CA 1
ATOM 7533 C C . SER G 1 105 ? -19.086 196.384 -39.237 1.00 115.41 102 SER G C 1
ATOM 7534 O O . SER G 1 105 ? -18.908 196.453 -40.451 1.00 116.06 102 SER G O 1
ATOM 7537 N N . TYR G 1 106 ? -20.290 196.446 -38.673 1.00 112.05 103 TYR G N 1
ATOM 7538 C CA . TYR G 1 106 ? -21.506 196.653 -39.461 1.00 105.44 103 TYR G CA 1
ATOM 7539 C C . TYR G 1 106 ? -22.622 197.368 -38.698 1.00 100.37 103 TYR G C 1
ATOM 7540 O O . TYR G 1 106 ? -22.752 197.238 -37.483 1.00 101.99 103 TYR G O 1
ATOM 7549 N N . ARG G 1 107 ? -23.426 198.130 -39.422 1.00 96.98 104 ARG G N 1
ATOM 7550 C CA . ARG G 1 107 ? -24.593 198.756 -38.825 1.00 96.04 104 ARG G CA 1
ATOM 7551 C C . ARG G 1 107 ? -25.868 198.254 -39.513 1.00 90.72 104 ARG G C 1
ATOM 7552 O O . ARG G 1 107 ? -26.036 198.388 -40.728 1.00 85.45 104 ARG G O 1
ATOM 7560 N N . VAL G 1 108 ? -26.758 197.665 -38.722 1.00 88.83 105 VAL G N 1
ATOM 7561 C CA . VAL G 1 108 ? -27.992 197.086 -39.243 1.00 89.77 105 VAL G CA 1
ATOM 7562 C C . VAL G 1 108 ? -29.131 198.104 -39.258 1.00 88.66 105 VAL G C 1
ATOM 7563 O O . VAL G 1 108 ? -29.335 198.831 -38.285 1.00 87.59 105 VAL G O 1
ATOM 7567 N N . PHE G 1 109 ? -29.875 198.146 -40.360 1.00 87.76 106 PHE G N 1
ATOM 7568 C CA . PHE G 1 109 ? -30.967 199.104 -40.507 1.00 86.03 106 PHE G CA 1
ATOM 7569 C C . PHE G 1 109 ? -32.285 198.435 -40.864 1.00 83.69 106 PHE G C 1
ATOM 7570 O O . PHE G 1 109 ? -32.312 197.423 -41.562 1.00 81.74 106 PHE G O 1
ATOM 7578 N N . LEU G 1 110 ? -33.379 199.021 -40.387 1.00 84.74 107 LEU G N 1
ATOM 7579 C CA . LEU G 1 110 ? -34.714 198.624 -40.802 1.00 81.24 107 LEU G CA 1
ATOM 7580 C C . LEU G 1 110 ? -34.960 199.092 -42.227 1.00 88.21 107 LEU G C 1
ATOM 7581 O O . LEU G 1 110 ? -34.575 200.201 -42.604 1.00 88.54 107 LEU G O 1
ATOM 7586 N N . THR G 1 111 ? -35.605 198.242 -43.016 1.00 92.10 108 THR G N 1
ATOM 7587 C CA . THR G 1 111 ? -36.050 198.626 -44.340 1.00 93.14 108 THR G CA 1
ATOM 7588 C C . THR G 1 111 ? -37.444 199.212 -44.211 1.00 97.96 108 THR G C 1
ATOM 7589 O O . THR G 1 111 ? -38.022 199.210 -43.122 1.00 101.25 108 THR G O 1
ATOM 7593 N N . GLU G 1 112 ? -37.979 199.718 -45.316 1.00 99.97 109 GLU G N 1
ATOM 7594 C CA . GLU G 1 112 ? -39.327 200.263 -45.319 1.00 104.82 109 GLU G CA 1
ATOM 7595 C C . GLU G 1 112 ? -40.271 199.193 -44.780 1.00 106.11 109 GLU G C 1
ATOM 7596 O O . GLU G 1 112 ? -41.011 199.422 -43.822 1.00 106.41 109 GLU G O 1
ATOM 7602 N N . LYS G 1 113 ? -40.217 198.011 -45.382 1.00 102.02 110 LYS G N 1
ATOM 7603 C CA . LYS G 1 113 ? -41.033 196.901 -44.927 1.00 96.90 110 LYS G CA 1
ATOM 7604 C C . LYS G 1 113 ? -40.801 196.682 -43.448 1.00 93.38 110 LYS G C 1
ATOM 7605 O O . LYS G 1 113 ? -41.747 196.621 -42.669 1.00 99.08 110 LYS G O 1
ATOM 7611 N N . GLY G 1 114 ? -39.531 196.579 -43.069 1.00 87.82 111 GLY G N 1
ATOM 7612 C CA . GLY G 1 114 ? -39.144 196.334 -41.692 1.00 86.03 111 GLY G CA 1
ATOM 7613 C C . GLY G 1 114 ? -39.718 197.333 -40.707 1.00 81.59 111 GLY G C 1
ATOM 7614 O O . GLY G 1 114 ? -40.033 196.987 -39.569 1.00 72.62 111 GLY G O 1
ATOM 7615 N N . LYS G 1 115 ? -39.857 198.578 -41.144 1.00 84.83 112 LYS G N 1
ATOM 7616 C CA . LYS G 1 115 ? -40.405 199.618 -40.282 1.00 94.80 112 LYS G CA 1
ATOM 7617 C C . LYS G 1 115 ? -41.933 199.598 -40.309 1.00 98.89 112 LYS G C 1
ATOM 7618 O O . LYS G 1 115 ? -42.592 200.121 -39.405 1.00 90.30 112 LYS G O 1
ATOM 7624 N N . LYS G 1 116 ? -42.486 198.990 -41.356 1.00 107.31 113 LYS G N 1
ATOM 7625 C CA . LYS G 1 116 ? -43.934 198.914 -41.530 1.00 112.95 113 LYS G CA 1
ATOM 7626 C C . LYS G 1 116 ? -44.486 197.684 -40.826 1.00 108.29 113 LYS G C 1
ATOM 7627 O O . LYS G 1 116 ? -45.633 197.285 -41.039 1.00 109.86 113 LYS G O 1
ATOM 7633 N N . LEU G 1 117 ? -43.662 197.081 -39.984 1.00 97.51 114 LEU G N 1
ATOM 7634 C CA . LEU G 1 117 ? -44.080 195.883 -39.297 1.00 92.48 114 LEU G CA 1
ATOM 7635 C C . LEU G 1 117 ? -44.025 196.116 -37.804 1.00 97.13 114 LEU G C 1
ATOM 7636 O O . LEU G 1 117 ? -44.324 195.217 -37.018 1.00 103.45 114 LEU G O 1
ATOM 7641 N N . GLU G 1 118 ? -43.648 197.330 -37.411 1.00 95.33 115 GLU G N 1
ATOM 7642 C CA . GLU G 1 118 ? -43.579 197.669 -35.990 1.00 96.10 115 GLU G CA 1
ATOM 7643 C C . GLU G 1 118 ? -44.932 197.603 -35.271 1.00 101.54 115 GLU G C 1
ATOM 7644 O O . GLU G 1 118 ? -45.018 197.083 -34.157 1.00 102.42 115 GLU G O 1
ATOM 7650 N N . PRO G 1 119 ? -45.993 198.132 -35.900 1.00 102.46 116 PRO G N 1
ATOM 7651 C CA . PRO G 1 119 ? -47.294 198.154 -35.222 1.00 99.53 116 PRO G CA 1
ATOM 7652 C C . PRO G 1 119 ? -47.828 196.752 -34.964 1.00 88.57 116 PRO G C 1
ATOM 7653 O O . PRO G 1 119 ? -48.676 196.580 -34.088 1.00 78.82 116 PRO G O 1
ATOM 7657 N N . ASP G 1 120 ? -47.336 195.774 -35.720 1.00 90.49 117 ASP G N 1
ATOM 7658 C CA . ASP G 1 120 ? -47.732 194.378 -35.542 1.00 95.53 117 ASP G CA 1
ATOM 7659 C C . ASP G 1 120 ? -46.834 193.614 -34.563 1.00 93.65 117 ASP G C 1
ATOM 7660 O O . ASP G 1 120 ? -47.291 192.703 -33.873 1.00 90.35 117 ASP G O 1
ATOM 7673 N N . LYS G 1 122 ? -45.226 195.307 -32.144 1.00 83.22 119 LYS G N 1
ATOM 7674 C CA . LYS G 1 122 ? -45.641 195.960 -30.912 1.00 80.30 119 LYS G CA 1
ATOM 7675 C C . LYS G 1 122 ? -46.960 195.359 -30.446 1.00 80.93 119 LYS G C 1
ATOM 7676 O O . LYS G 1 122 ? -47.155 195.128 -29.259 1.00 85.23 119 LYS G O 1
ATOM 7682 N N . LYS G 1 123 ? -47.853 195.085 -31.391 1.00 81.41 120 LYS G N 1
ATOM 7683 C CA . LYS G 1 123 ? -49.156 194.503 -31.080 1.00 85.89 120 LYS G CA 1
ATOM 7684 C C . LYS G 1 123 ? -49.030 193.061 -30.597 1.00 86.61 120 LYS G C 1
ATOM 7685 O O . LYS G 1 123 ? -49.637 192.677 -29.596 1.00 83.50 120 LYS G O 1
ATOM 7691 N N . ILE G 1 124 ? -48.245 192.262 -31.312 1.00 86.68 121 ILE G N 1
ATOM 7692 C CA . ILE G 1 124 ? -47.989 190.883 -30.902 1.00 80.65 121 ILE G CA 1
ATOM 7693 C C . ILE G 1 124 ? -47.313 190.833 -29.533 1.00 79.13 121 ILE G C 1
ATOM 7694 O O . ILE G 1 124 ? -47.769 190.135 -28.620 1.00 72.13 121 ILE G O 1
ATOM 7699 N N . ALA G 1 125 ? -46.237 191.593 -29.385 1.00 82.47 122 ALA G N 1
ATOM 7700 C CA . ALA G 1 125 ? -45.599 191.746 -28.083 1.00 82.06 122 ALA G CA 1
ATOM 7701 C C . ALA G 1 125 ? -46.626 192.020 -26.967 1.00 87.19 122 ALA G C 1
ATOM 7702 O O . ALA G 1 125 ? -46.503 191.502 -25.855 1.00 85.61 122 ALA G O 1
ATOM 7704 N N . SER G 1 126 ? -47.637 192.831 -27.269 1.00 87.66 123 SER G N 1
ATOM 7705 C CA . SER G 1 126 ? -48.626 193.235 -26.270 1.00 88.28 123 SER G CA 1
ATOM 7706 C C . SER G 1 126 ? -49.625 192.134 -25.919 1.00 91.29 123 SER G C 1
ATOM 7707 O O . SER G 1 126 ? -49.988 191.966 -24.747 1.00 90.28 123 SER G O 1
ATOM 7710 N N . GLU G 1 127 ? -50.073 191.400 -26.937 1.00 88.68 124 GLU G N 1
ATOM 7711 C CA . GLU G 1 127 ? -51.034 190.316 -26.745 1.00 90.08 124 GLU G CA 1
ATOM 7712 C C . GLU G 1 127 ? -50.495 189.262 -25.774 1.00 86.43 124 GLU G C 1
ATOM 7713 O O . GLU G 1 127 ? -51.253 188.651 -25.026 1.00 83.78 124 GLU G O 1
ATOM 7719 N N . TRP G 1 128 ? -49.178 189.074 -25.777 1.00 87.24 125 TRP G N 1
ATOM 7720 C CA . TRP G 1 128 ? -48.522 188.165 -24.839 1.00 84.52 125 TRP G CA 1
ATOM 7721 C C . TRP G 1 128 ? -48.541 188.747 -23.427 1.00 86.63 125 TRP G C 1
ATOM 7722 O O . TRP G 1 128 ? -48.717 188.022 -22.440 1.00 83.93 125 TRP G O 1
ATOM 7733 N N . GLY G 1 129 ? -48.357 190.061 -23.346 1.00 84.33 126 GLY G N 1
ATOM 7734 C CA . GLY G 1 129 ? -48.385 190.759 -22.079 1.00 82.58 126 GLY G CA 1
ATOM 7735 C C . GLY G 1 129 ? -49.716 190.541 -21.404 1.00 82.01 126 GLY G C 1
ATOM 7736 O O . GLY G 1 129 ? -49.785 190.007 -20.304 1.00 80.34 126 GLY G O 1
ATOM 7737 N N . GLU G 1 130 ? -50.784 190.945 -22.077 1.00 89.82 127 GLU G N 1
ATOM 7738 C CA . GLU G 1 130 ? -52.121 190.797 -21.518 1.00 96.89 127 GLU G CA 1
ATOM 7739 C C . GLU G 1 130 ? -52.347 189.378 -20.991 1.00 96.99 127 GLU G C 1
ATOM 7740 O O . GLU G 1 130 ? -52.908 189.184 -19.908 1.00 97.09 127 GLU G O 1
ATOM 7746 N N . ILE G 1 131 ? -51.908 188.387 -21.761 1.00 86.61 128 ILE G N 1
ATOM 7747 C CA . ILE G 1 131 ? -52.080 187.006 -21.353 1.00 76.57 128 ILE G CA 1
ATOM 7748 C C . ILE G 1 131 ? -51.455 186.765 -20.000 1.00 81.63 128 ILE G C 1
ATOM 7749 O O . ILE G 1 131 ? -52.104 186.228 -19.103 1.00 92.07 128 ILE G O 1
ATOM 7754 N N . LEU G 1 132 ? -50.194 187.158 -19.850 1.00 77.33 129 LEU G N 1
ATOM 7755 C CA . LEU G 1 132 ? -49.468 186.887 -18.615 1.00 75.23 129 LEU G CA 1
ATOM 7756 C C . LEU G 1 132 ? -50.128 187.584 -17.434 1.00 77.41 129 LEU G C 1
ATOM 7757 O O . LEU G 1 132 ? -50.069 187.100 -16.303 1.00 72.29 129 LEU G O 1
ATOM 7762 N N . PHE G 1 133 ? -50.786 188.704 -17.724 1.00 86.17 130 PHE G N 1
ATOM 7763 C CA . PHE G 1 133 ? -51.488 189.504 -16.720 1.00 96.02 130 PHE G CA 1
ATOM 7764 C C . PHE G 1 133 ? -52.959 189.126 -16.504 1.00 101.26 130 PHE G C 1
ATOM 7765 O O . PHE G 1 133 ? -53.663 189.801 -15.758 1.00 97.09 130 PHE G O 1
ATOM 7773 N N . SER G 1 134 ? -53.418 188.058 -17.152 1.00 110.88 131 SER G N 1
ATOM 7774 C CA . SER G 1 134 ? -54.855 187.772 -17.278 1.00 116.77 131 SER G CA 1
ATOM 7775 C C . SER G 1 134 ? -55.628 187.569 -15.969 1.00 116.43 131 SER G C 1
ATOM 7776 O O . SER G 1 134 ? -56.757 187.074 -15.984 1.00 116.96 131 SER G O 1
ATOM 7779 N N . SER G 1 135 ? -55.041 187.954 -14.843 1.00 114.04 132 SER G N 1
ATOM 7780 C CA . SER G 1 135 ? -55.705 187.745 -13.564 1.00 111.25 132 SER G CA 1
ATOM 7781 C C . SER G 1 135 ? -55.403 188.833 -12.536 1.00 109.44 132 SER G C 1
ATOM 7782 O O . SER G 1 135 ? -55.725 188.689 -11.358 1.00 107.41 132 SER G O 1
ATOM 7785 N N . PHE G 1 136 ? -54.789 189.923 -12.977 1.00 110.53 133 PHE G N 1
ATOM 7786 C CA . PHE G 1 136 ? -54.437 190.995 -12.057 1.00 115.99 133 PHE G CA 1
ATOM 7787 C C . PHE G 1 136 ? -55.302 192.228 -12.285 1.00 120.41 133 PHE G C 1
ATOM 7788 O O . PHE G 1 136 ? -55.694 192.519 -13.420 1.00 119.90 133 PHE G O 1
ATOM 7796 N N . ASP G 1 137 ? -55.599 192.948 -11.204 1.00 122.43 134 ASP G N 1
ATOM 7797 C CA . ASP G 1 137 ? -56.087 194.318 -11.324 1.00 123.10 134 ASP G CA 1
ATOM 7798 C C . ASP G 1 137 ? -54.890 195.208 -11.661 1.00 119.54 134 ASP G C 1
ATOM 7799 O O . ASP G 1 137 ? -53.819 194.710 -11.998 1.00 118.33 134 ASP G O 1
ATOM 7804 N N . ASP G 1 138 ? -55.055 196.519 -11.574 1.00 115.18 135 ASP G N 1
ATOM 7805 C CA . ASP G 1 138 ? -53.964 197.409 -11.940 1.00 111.14 135 ASP G CA 1
ATOM 7806 C C . ASP G 1 138 ? -52.882 197.456 -10.872 1.00 111.60 135 ASP G C 1
ATOM 7807 O O . ASP G 1 138 ? -51.696 197.531 -11.186 1.00 110.52 135 ASP G O 1
ATOM 7812 N N . ARG G 1 139 ? -53.301 197.403 -9.612 1.00 112.66 136 ARG G N 1
ATOM 7813 C CA . ARG G 1 139 ? -52.384 197.337 -8.474 1.00 112.11 136 ARG G CA 1
ATOM 7814 C C . ARG G 1 139 ? -51.289 196.258 -8.647 1.00 107.18 136 ARG G C 1
ATOM 7815 O O . ARG G 1 139 ? -50.091 196.554 -8.591 1.00 99.71 136 ARG G O 1
ATOM 7823 N N . GLN G 1 140 ? -51.705 195.016 -8.873 1.00 107.08 137 GLN G N 1
ATOM 7824 C CA . GLN G 1 140 ? -50.767 193.910 -9.049 1.00 105.66 137 GLN G CA 1
ATOM 7825 C C . GLN G 1 140 ? -49.920 194.051 -10.315 1.00 103.68 137 GLN G C 1
ATOM 7826 O O . GLN G 1 140 ? -48.733 193.750 -10.300 1.00 101.55 137 GLN G O 1
ATOM 7832 N N . ARG G 1 141 ? -50.528 194.504 -11.408 1.00 106.63 138 ARG G N 1
ATOM 7833 C CA . ARG G 1 141 ? -49.801 194.665 -12.666 1.00 104.47 138 ARG G CA 1
ATOM 7834 C C . ARG G 1 141 ? -48.682 195.673 -12.512 1.00 103.75 138 ARG G C 1
ATOM 7835 O O . ARG G 1 141 ? -47.526 195.383 -12.800 1.00 102.15 138 ARG G O 1
ATOM 7843 N N . ARG G 1 142 ? -49.045 196.870 -12.073 1.00 106.66 139 ARG G N 1
ATOM 7844 C CA . ARG G 1 142 ? -48.075 197.926 -11.849 1.00 110.35 139 ARG G CA 1
ATOM 7845 C C . ARG G 1 142 ? -46.953 197.394 -10.976 1.00 109.64 139 ARG G C 1
ATOM 7846 O O . ARG G 1 142 ? -45.781 197.454 -11.345 1.00 111.25 139 ARG G O 1
ATOM 7854 N N . GLU G 1 143 ? -47.332 196.857 -9.824 1.00 108.36 140 GLU G N 1
ATOM 7855 C CA . GLU G 1 143 ? -46.380 196.357 -8.841 1.00 112.31 140 GLU G CA 1
ATOM 7856 C C . GLU G 1 143 ? -45.361 195.386 -9.436 1.00 113.24 140 GLU G C 1
ATOM 7857 O O . GLU G 1 143 ? -44.171 195.700 -9.524 1.00 114.92 140 GLU G O 1
ATOM 7863 N N . ILE G 1 144 ? -45.837 194.207 -9.836 1.00 107.73 141 ILE G N 1
ATOM 7864 C CA . ILE G 1 144 ? -44.989 193.168 -10.416 1.00 97.53 141 ILE G CA 1
ATOM 7865 C C . ILE G 1 144 ? -44.111 193.721 -11.535 1.00 93.44 141 ILE G C 1
ATOM 7866 O O . ILE G 1 144 ? -43.013 193.220 -11.784 1.00 85.13 141 ILE G O 1
ATOM 7871 N N . THR G 1 145 ? -44.604 194.759 -12.205 1.00 96.20 142 THR G N 1
ATOM 7872 C CA . THR G 1 145 ? -43.877 195.390 -13.304 1.00 92.80 142 THR G CA 1
ATOM 7873 C C . THR G 1 145 ? -42.622 196.132 -12.837 1.00 88.33 142 THR G C 1
ATOM 7874 O O . THR G 1 145 ? -41.622 196.195 -13.559 1.00 82.52 142 THR G O 1
ATOM 7878 N N . ASN G 1 146 ? -42.677 196.696 -11.635 1.00 87.88 143 ASN G N 1
ATOM 7879 C CA . ASN G 1 146 ? -41.569 197.490 -11.120 1.00 92.54 143 ASN G CA 1
ATOM 7880 C C . ASN G 1 146 ? -40.437 196.624 -10.571 1.00 93.78 143 ASN G C 1
ATOM 7881 O O . ASN G 1 146 ? -39.271 197.025 -10.579 1.00 92.01 143 ASN G O 1
ATOM 7886 N N . SER G 1 147 ? -40.797 195.432 -10.102 1.00 92.48 144 SER G N 1
ATOM 7887 C CA . SER G 1 147 ? -39.836 194.478 -9.564 1.00 86.92 144 SER G CA 1
ATOM 7888 C C . SER G 1 147 ? -39.041 193.847 -10.693 1.00 88.01 144 SER G C 1
ATOM 7889 O O . SER G 1 147 ? -37.809 193.793 -10.651 1.00 93.89 144 SER G O 1
ATOM 7892 N N . LEU G 1 148 ? -39.755 193.357 -11.701 1.00 84.75 145 LEU G N 1
ATOM 7893 C CA . LEU G 1 148 ? -39.117 192.847 -12.907 1.00 86.13 145 LEU G CA 1
ATOM 7894 C C . LEU G 1 148 ? -38.118 193.867 -13.440 1.00 93.98 145 LEU G C 1
ATOM 7895 O O . LEU G 1 148 ? -37.053 193.507 -13.953 1.00 95.82 145 LEU G O 1
ATOM 7900 N N . GLU G 1 149 ? -38.480 195.141 -13.308 1.00 95.66 146 GLU G N 1
ATOM 7901 C CA . GLU G 1 149 ? -37.601 196.252 -13.637 1.00 91.45 146 GLU G CA 1
ATOM 7902 C C . GLU G 1 149 ? -36.364 196.184 -12.756 1.00 79.75 146 GLU G C 1
ATOM 7903 O O . GLU G 1 149 ? -35.231 196.229 -13.239 1.00 66.91 146 GLU G O 1
ATOM 7909 N N . ILE G 1 150 ? -36.596 196.052 -11.456 1.00 86.49 147 ILE G N 1
ATOM 7910 C CA . ILE G 1 150 ? -35.513 195.975 -10.481 1.00 89.40 147 ILE G CA 1
ATOM 7911 C C . ILE G 1 150 ? -34.574 194.792 -10.740 1.00 83.02 147 ILE G C 1
ATOM 7912 O O . ILE G 1 150 ? -33.347 194.944 -10.770 1.00 79.54 147 ILE G O 1
ATOM 7925 N N . PHE G 1 152 ? -34.094 193.144 -13.480 1.00 93.56 149 PHE G N 1
ATOM 7926 C CA . PHE G 1 152 ? -33.332 193.460 -14.684 1.00 105.16 149 PHE G CA 1
ATOM 7927 C C . PHE G 1 152 ? -32.083 194.267 -14.329 1.00 109.28 149 PHE G C 1
ATOM 7928 O O . PHE G 1 152 ? -30.983 193.946 -14.776 1.00 110.42 149 PHE G O 1
ATOM 7936 N N . GLU G 1 153 ? -32.261 195.318 -13.530 1.00 110.28 150 GLU G N 1
ATOM 7937 C CA . GLU G 1 153 ? -31.141 196.128 -13.062 1.00 107.12 150 GLU G CA 1
ATOM 7938 C C . GLU G 1 153 ? -30.175 195.280 -12.247 1.00 100.31 150 GLU G C 1
ATOM 7939 O O . GLU G 1 153 ? -28.967 195.316 -12.471 1.00 101.43 150 GLU G O 1
ATOM 7945 N N . ASN G 1 154 ? -30.722 194.521 -11.302 1.00 95.96 151 ASN G N 1
ATOM 7946 C CA . ASN G 1 154 ? -29.935 193.611 -10.475 1.00 99.35 151 ASN G CA 1
ATOM 7947 C C . ASN G 1 154 ? -29.101 192.636 -11.300 1.00 103.91 151 ASN G C 1
ATOM 7948 O O . ASN G 1 154 ? -27.910 192.444 -11.042 1.00 105.90 151 ASN G O 1
ATOM 7953 N N . GLY G 1 155 ? -29.742 192.019 -12.288 1.00 105.68 152 GLY G N 1
ATOM 7954 C CA . GLY G 1 155 ? -29.105 191.006 -13.111 1.00 110.28 152 GLY G CA 1
ATOM 7955 C C . GLY G 1 155 ? -28.159 191.561 -14.160 1.00 115.32 152 GLY G C 1
ATOM 7956 O O . GLY G 1 155 ? -27.281 190.848 -14.650 1.00 113.23 152 GLY G O 1
ATOM 7957 N N . LEU G 1 156 ? -28.335 192.837 -14.498 1.00 118.62 153 LEU G N 1
ATOM 7958 C CA . LEU G 1 156 ? -27.520 193.498 -15.519 1.00 114.43 153 LEU G CA 1
ATOM 7959 C C . LEU G 1 156 ? -26.130 193.876 -15.013 1.00 114.58 153 LEU G C 1
ATOM 7960 O O . LEU G 1 156 ? -25.127 193.643 -15.691 1.00 113.22 153 LEU G O 1
ATOM 7965 N N . LYS G 1 157 ? -26.082 194.463 -13.823 1.00 115.91 154 LYS G N 1
ATOM 7966 C CA . LYS G 1 157 ? -24.834 194.969 -13.271 1.00 120.64 154 LYS G CA 1
ATOM 7967 C C . LYS G 1 157 ? -23.849 193.854 -12.944 1.00 116.80 154 LYS G C 1
ATOM 7968 O O . LYS G 1 157 ? -22.638 194.044 -13.054 1.00 113.78 154 LYS G O 1
ATOM 7974 N N . ILE G 1 158 ? -24.365 192.693 -12.549 1.00 117.87 155 ILE G N 1
ATOM 7975 C CA . ILE G 1 158 ? -23.512 191.602 -12.072 1.00 122.09 155 ILE G CA 1
ATOM 7976 C C . ILE G 1 158 ? -22.830 190.804 -13.183 1.00 125.67 155 ILE G C 1
ATOM 7977 O O . ILE G 1 158 ? -22.155 189.811 -12.908 1.00 129.05 155 ILE G O 1
ATOM 7990 N N . LYS H 1 21 ? -46.221 196.087 -21.095 1.00 122.33 18 LYS H N 1
ATOM 7991 C CA . LYS H 1 21 ? -46.663 194.877 -21.778 1.00 121.99 18 LYS H CA 1
ATOM 7992 C C . LYS H 1 21 ? -45.768 194.589 -22.987 1.00 127.82 18 LYS H C 1
ATOM 7993 O O . LYS H 1 21 ? -45.528 193.430 -23.326 1.00 127.30 18 LYS H O 1
ATOM 7999 N N . GLU H 1 22 ? -45.282 195.649 -23.632 1.00 131.87 19 GLU H N 1
ATOM 8000 C CA . GLU H 1 22 ? -44.170 195.534 -24.568 1.00 130.57 19 GLU H CA 1
ATOM 8001 C C . GLU H 1 22 ? -42.947 195.140 -23.760 1.00 127.50 19 GLU H C 1
ATOM 8002 O O . GLU H 1 22 ? -41.927 194.712 -24.305 1.00 130.68 19 GLU H O 1
ATOM 8008 N N . PHE H 1 23 ? -43.062 195.298 -22.446 1.00 120.87 20 PHE H N 1
ATOM 8009 C CA . PHE H 1 23 ? -41.917 195.235 -21.550 1.00 113.88 20 PHE H CA 1
ATOM 8010 C C . PHE H 1 23 ? -41.879 193.962 -20.703 1.00 105.33 20 PHE H C 1
ATOM 8011 O O . PHE H 1 23 ? -40.804 193.493 -20.325 1.00 103.63 20 PHE H O 1
ATOM 8019 N N . ILE H 1 24 ? -43.050 193.412 -20.401 1.00 98.23 21 ILE H N 1
ATOM 8020 C CA . ILE H 1 24 ? -43.142 192.169 -19.639 1.00 94.18 21 ILE H CA 1
ATOM 8021 C C . ILE H 1 24 ? -42.301 191.067 -20.309 1.00 86.29 21 ILE H C 1
ATOM 8022 O O . ILE H 1 24 ? -41.616 190.290 -19.636 1.00 78.92 21 ILE H O 1
ATOM 8027 N N . GLY H 1 25 ? -42.337 191.038 -21.640 1.00 83.45 22 GLY H N 1
ATOM 8028 C CA . GLY H 1 25 ? -41.585 190.083 -22.433 1.00 82.79 22 GLY H CA 1
ATOM 8029 C C . GLY H 1 25 ? -40.109 190.413 -22.579 1.00 84.82 22 GLY H C 1
ATOM 8030 O O . GLY H 1 25 ? -39.273 189.512 -22.557 1.00 90.76 22 GLY H O 1
ATOM 8031 N N . LYS H 1 26 ? -39.776 191.691 -22.744 1.00 81.05 23 LYS H N 1
ATOM 8032 C CA . LYS H 1 26 ? -38.372 192.082 -22.811 1.00 77.21 23 LYS H CA 1
ATOM 8033 C C . LYS H 1 26 ? -37.727 191.764 -21.468 1.00 76.87 23 LYS H C 1
ATOM 8034 O O . LYS H 1 26 ? -36.582 191.327 -21.403 1.00 81.21 23 LYS H O 1
ATOM 8040 N N . ALA H 1 27 ? -38.486 191.965 -20.396 1.00 76.64 24 ALA H N 1
ATOM 8041 C CA . ALA H 1 27 ? -37.995 191.691 -19.051 1.00 75.99 24 ALA H CA 1
ATOM 8042 C C . ALA H 1 27 ? -37.664 190.215 -18.854 1.00 75.01 24 ALA H C 1
ATOM 8043 O O . ALA H 1 27 ? -36.593 189.882 -18.344 1.00 76.89 24 ALA H O 1
ATOM 8045 N N . ILE H 1 28 ? -38.584 189.334 -19.249 1.00 75.08 25 ILE H N 1
ATOM 8046 C CA . ILE H 1 28 ? -38.334 187.893 -19.161 1.00 78.81 25 ILE H CA 1
ATOM 8047 C C . ILE H 1 28 ? -37.140 187.497 -20.038 1.00 71.40 25 ILE H C 1
ATOM 8048 O O . ILE H 1 28 ? -36.174 186.916 -19.556 1.00 65.86 25 ILE H O 1
ATOM 8053 N N . SER H 1 29 ? -37.205 187.854 -21.316 1.00 74.29 26 SER H N 1
ATOM 8054 C CA . SER H 1 29 ? -36.149 187.548 -22.273 1.00 80.58 26 SER H CA 1
ATOM 8055 C C . SER H 1 29 ? -34.771 187.869 -21.726 1.00 77.88 26 SER H C 1
ATOM 8056 O O . SER H 1 29 ? -33.891 187.013 -21.709 1.00 79.46 26 SER H O 1
ATOM 8059 N N . TYR H 1 30 ? -34.584 189.110 -21.295 1.00 69.89 27 TYR H N 1
ATOM 8060 C CA . TYR H 1 30 ? -33.276 189.548 -20.831 1.00 75.97 27 TYR H CA 1
ATOM 8061 C C . TYR H 1 30 ? -32.834 188.775 -19.600 1.00 80.10 27 TYR H C 1
ATOM 8062 O O . TYR H 1 30 ? -31.729 188.234 -19.575 1.00 88.46 27 TYR H O 1
ATOM 8071 N N . LEU H 1 31 ? -33.690 188.719 -18.582 1.00 72.38 28 LEU H N 1
ATOM 8072 C CA . LEU H 1 31 ? -33.333 188.026 -17.349 1.00 70.83 28 LEU H CA 1
ATOM 8073 C C . LEU H 1 31 ? -33.039 186.555 -17.626 1.00 70.61 28 LEU H C 1
ATOM 8074 O O . LEU H 1 31 ? -32.126 185.968 -17.043 1.00 67.41 28 LEU H O 1
ATOM 8079 N N . TYR H 1 32 ? -33.811 185.964 -18.528 1.00 65.90 29 TYR H N 1
ATOM 8080 C CA . TYR H 1 32 ? -33.576 184.587 -18.901 1.00 61.66 29 TYR H CA 1
ATOM 8081 C C . TYR H 1 32 ? -32.142 184.410 -19.399 1.00 68.93 29 TYR H C 1
ATOM 8082 O O . TYR H 1 32 ? -31.389 183.547 -18.911 1.00 68.54 29 TYR H O 1
ATOM 8091 N N . ARG H 1 33 ? -31.762 185.232 -20.371 1.00 69.96 30 ARG H N 1
ATOM 8092 C CA . ARG H 1 33 ? -30.439 185.105 -20.963 1.00 76.73 30 ARG H CA 1
ATOM 8093 C C . ARG H 1 33 ? -29.335 185.411 -19.947 1.00 79.52 30 ARG H C 1
ATOM 8094 O O . ARG H 1 33 ? -28.279 184.777 -19.976 1.00 78.99 30 ARG H O 1
ATOM 8102 N N . TYR H 1 34 ? -29.587 186.361 -19.043 1.00 74.73 31 TYR H N 1
ATOM 8103 C CA . TYR H 1 34 ? -28.623 186.689 -17.993 1.00 74.50 31 TYR H CA 1
ATOM 8104 C C . TYR H 1 34 ? -28.382 185.480 -17.131 1.00 68.64 31 TYR H C 1
ATOM 8105 O O . TYR H 1 34 ? -27.241 185.121 -16.840 1.00 68.38 31 TYR H O 1
ATOM 8114 N N . GLY H 1 35 ? -29.474 184.863 -16.707 1.00 68.68 32 GLY H N 1
ATOM 8115 C CA . GLY H 1 35 ? -29.397 183.621 -15.971 1.00 71.59 32 GLY H CA 1
ATOM 8116 C C . GLY H 1 35 ? -28.547 182.603 -16.710 1.00 65.91 32 GLY H C 1
ATOM 8117 O O . GLY H 1 35 ? -27.605 182.049 -16.148 1.00 67.19 32 GLY H O 1
ATOM 8118 N N . GLN H 1 36 ? -28.870 182.368 -17.977 1.00 63.16 33 GLN H N 1
ATOM 8119 C CA . GLN H 1 36 ? -28.172 181.344 -18.751 1.00 65.24 33 GLN H CA 1
ATOM 8120 C C . GLN H 1 36 ? -26.670 181.607 -18.841 1.00 68.52 33 GLN H C 1
ATOM 8121 O O . GLN H 1 36 ? -25.872 180.672 -18.898 1.00 68.61 33 GLN H O 1
ATOM 8127 N N . ILE H 1 37 ? -26.284 182.876 -18.850 1.00 65.71 34 ILE H N 1
ATOM 8128 C CA . ILE H 1 37 ? -24.873 183.212 -18.854 1.00 66.12 34 ILE H CA 1
ATOM 8129 C C . ILE H 1 37 ? -24.281 183.000 -17.467 1.00 67.12 34 ILE H C 1
ATOM 8130 O O . ILE H 1 37 ? -23.264 182.324 -17.320 1.00 69.28 34 ILE H O 1
ATOM 8135 N N . TYR H 1 38 ? -24.925 183.586 -16.459 1.00 63.18 35 TYR H N 1
ATOM 8136 C CA . TYR H 1 38 ? -24.470 183.501 -15.075 1.00 65.03 35 TYR H CA 1
ATOM 8137 C C . TYR H 1 38 ? -24.460 182.060 -14.615 1.00 67.63 35 TYR H C 1
ATOM 8138 O O . TYR H 1 38 ? -23.494 181.581 -14.038 1.00 67.34 35 TYR H O 1
ATOM 8147 N N . ILE H 1 39 ? -25.561 181.376 -14.881 1.00 75.64 36 ILE H N 1
ATOM 8148 C CA . ILE H 1 39 ? -25.699 179.963 -14.583 1.00 74.37 36 ILE H CA 1
ATOM 8149 C C . ILE H 1 39 ? -24.620 179.138 -15.278 1.00 71.95 36 ILE H C 1
ATOM 8150 O O . ILE H 1 39 ? -24.015 178.248 -14.683 1.00 68.11 36 ILE H O 1
ATOM 8155 N N . GLY H 1 40 ? -24.386 179.446 -16.546 1.00 76.47 37 GLY H N 1
ATOM 8156 C CA . GLY H 1 40 ? -23.479 178.670 -17.369 1.00 73.80 37 GLY H CA 1
ATOM 8157 C C . GLY H 1 40 ? -22.055 178.803 -16.907 1.00 74.09 37 GLY H C 1
ATOM 8158 O O . GLY H 1 40 ? -21.273 177.877 -17.035 1.00 80.70 37 GLY H O 1
ATOM 8159 N N . LYS H 1 41 ? -21.722 179.965 -16.363 1.00 79.53 38 LYS H N 1
ATOM 8160 C CA . LYS H 1 41 ? -20.390 180.202 -15.832 1.00 80.64 38 LYS H CA 1
ATOM 8161 C C . LYS H 1 41 ? -20.131 179.288 -14.644 1.00 70.10 38 LYS H C 1
ATOM 8162 O O . LYS H 1 41 ? -19.086 178.647 -14.567 1.00 72.26 38 LYS H O 1
ATOM 8168 N N . LYS H 1 42 ? -21.093 179.233 -13.727 1.00 59.35 39 LYS H N 1
ATOM 8169 C CA . LYS H 1 42 ? -20.962 178.445 -12.501 1.00 64.00 39 LYS H CA 1
ATOM 8170 C C . LYS H 1 42 ? -20.970 176.916 -12.689 1.00 60.90 39 LYS H C 1
ATOM 8171 O O . LYS H 1 42 ? -20.420 176.189 -11.867 1.00 61.05 39 LYS H O 1
ATOM 8177 N N . ILE H 1 43 ? -21.592 176.420 -13.752 1.00 57.24 40 ILE H N 1
ATOM 8178 C CA . ILE H 1 43 ? -21.663 174.978 -13.934 1.00 69.49 40 ILE H CA 1
ATOM 8179 C C . ILE H 1 43 ? -20.615 174.482 -14.909 1.00 80.39 40 ILE H C 1
ATOM 8180 O O . ILE H 1 43 ? -20.592 173.299 -15.240 1.00 81.73 40 ILE H O 1
ATOM 8185 N N . GLU H 1 44 ? -19.751 175.380 -15.376 1.00 85.33 41 GLU H N 1
ATOM 8186 C CA . GLU H 1 44 ? -18.704 174.971 -16.311 1.00 93.22 41 GLU H CA 1
ATOM 8187 C C . GLU H 1 44 ? -17.682 174.038 -15.671 1.00 84.02 41 GLU H C 1
ATOM 8188 O O . GLU H 1 44 ? -17.245 173.073 -16.295 1.00 80.83 41 GLU H O 1
ATOM 8194 N N . PRO H 1 45 ? -17.303 174.315 -14.419 1.00 76.26 42 PRO H N 1
ATOM 8195 C CA . PRO H 1 45 ? -16.341 173.425 -13.771 1.00 76.79 42 PRO H CA 1
ATOM 8196 C C . PRO H 1 45 ? -16.888 172.001 -13.668 1.00 78.05 42 PRO H C 1
ATOM 8197 O O . PRO H 1 45 ? -16.118 171.042 -13.666 1.00 81.51 42 PRO H O 1
ATOM 8201 N N . TYR H 1 46 ? -18.206 171.860 -13.597 1.00 75.51 43 TYR H N 1
ATOM 8202 C CA . TYR H 1 46 ? -18.805 170.537 -13.502 1.00 71.84 43 TYR H CA 1
ATOM 8203 C C . TYR H 1 46 ? -18.918 169.892 -14.872 1.00 71.34 43 TYR H C 1
ATOM 8204 O O . TYR H 1 46 ? -19.305 168.733 -14.987 1.00 77.66 43 TYR H O 1
ATOM 8213 N N . GLY H 1 47 ? -18.578 170.649 -15.912 1.00 70.75 44 GLY H N 1
ATOM 8214 C CA . GLY H 1 47 ? -18.549 170.127 -17.271 1.00 60.38 44 GLY H CA 1
ATOM 8215 C C . GLY H 1 47 ? -19.909 170.015 -17.926 1.00 67.01 44 GLY H C 1
ATOM 8216 O O . GLY H 1 47 ? -20.131 169.116 -18.723 1.00 81.88 44 GLY H O 1
ATOM 8217 N N . ILE H 1 48 ? -20.807 170.942 -17.602 1.00 68.21 45 ILE H N 1
ATOM 8218 C CA . ILE H 1 48 ? -22.183 170.945 -18.098 1.00 66.47 45 ILE H CA 1
ATOM 8219 C C . ILE H 1 48 ? -22.521 172.266 -18.778 1.00 65.02 45 ILE H C 1
ATOM 8220 O O . ILE H 1 48 ? -22.129 173.326 -18.293 1.00 66.15 45 ILE H O 1
ATOM 8225 N N . GLY H 1 49 ? -23.266 172.202 -19.883 1.00 65.35 46 GLY H N 1
ATOM 8226 C CA . GLY H 1 49 ? -23.747 173.396 -20.559 1.00 66.45 46 GLY H CA 1
ATOM 8227 C C . GLY H 1 49 ? -25.052 173.907 -19.965 1.00 72.78 46 GLY H C 1
ATOM 8228 O O . GLY H 1 49 ? -25.887 173.115 -19.528 1.00 78.51 46 GLY H O 1
ATOM 8229 N N . SER H 1 50 ? -25.233 175.226 -19.943 1.00 66.54 47 SER H N 1
ATOM 8230 C CA . SER H 1 50 ? -26.463 175.816 -19.414 1.00 67.55 47 SER H CA 1
ATOM 8231 C C . SER H 1 50 ? -27.712 175.316 -20.148 1.00 73.18 47 SER H C 1
ATOM 8232 O O . SER H 1 50 ? -28.821 175.367 -19.608 1.00 72.49 47 SER H O 1
ATOM 8235 N N . GLY H 1 51 ? -27.528 174.845 -21.381 1.00 70.41 48 GLY H N 1
ATOM 8236 C CA . GLY H 1 51 ? -28.611 174.243 -22.139 1.00 66.24 48 GLY H CA 1
ATOM 8237 C C . GLY H 1 51 ? -29.089 172.911 -21.564 1.00 70.01 48 GLY H C 1
ATOM 8238 O O . GLY H 1 51 ? -30.228 172.502 -21.789 1.00 68.33 48 GLY H O 1
ATOM 8239 N N . GLN H 1 52 ? -28.224 172.229 -20.819 1.00 64.81 49 GLN H N 1
ATOM 8240 C CA . GLN H 1 52 ? -28.591 170.956 -20.212 1.00 53.14 49 GLN H CA 1
ATOM 8241 C C . GLN H 1 52 ? -29.125 171.141 -18.798 1.00 56.31 49 GLN H C 1
ATOM 8242 O O . GLN H 1 52 ? -29.796 170.262 -18.259 1.00 59.26 49 GLN H O 1
ATOM 8248 N N . PHE H 1 53 ? -28.826 172.295 -18.208 1.00 56.03 50 PHE H N 1
ATOM 8249 C CA . PHE H 1 53 ? -29.240 172.622 -16.845 1.00 57.61 50 PHE H CA 1
ATOM 8250 C C . PHE H 1 53 ? -30.732 172.376 -16.521 1.00 54.95 50 PHE H C 1
ATOM 8251 O O . PHE H 1 53 ? -31.041 171.622 -15.610 1.00 58.68 50 PHE H O 1
ATOM 8259 N N . PRO H 1 54 ? -31.657 173.016 -17.254 1.00 51.04 51 PRO H N 1
ATOM 8260 C CA . PRO H 1 54 ? -33.087 172.886 -16.931 1.00 50.52 51 PRO H CA 1
ATOM 8261 C C . PRO H 1 54 ? -33.610 171.447 -16.932 1.00 63.23 51 PRO H C 1
ATOM 8262 O O . PRO H 1 54 ? -34.568 171.159 -16.222 1.00 73.66 51 PRO H O 1
ATOM 8266 N N . PHE H 1 55 ? -33.015 170.568 -17.733 1.00 59.12 52 PHE H N 1
ATOM 8267 C CA . PHE H 1 55 ? -33.373 169.152 -17.714 1.00 54.13 52 PHE H CA 1
ATOM 8268 C C . PHE H 1 55 ? -32.839 168.508 -16.429 1.00 61.39 52 PHE H C 1
ATOM 8269 O O . PHE H 1 55 ? -33.509 167.692 -15.790 1.00 61.73 52 PHE H O 1
ATOM 8277 N N . LEU H 1 56 ? -31.608 168.854 -16.075 1.00 52.63 53 LEU H N 1
ATOM 8278 C CA . LEU H 1 56 ? -31.015 168.352 -14.856 1.00 49.68 53 LEU H CA 1
ATOM 8279 C C . LEU H 1 56 ? -31.944 168.736 -13.709 1.00 55.54 53 LEU H C 1
ATOM 8280 O O . LEU H 1 56 ? -32.497 167.881 -13.022 1.00 61.31 53 LEU H O 1
ATOM 8293 N N . ARG H 1 58 ? -34.927 169.510 -13.690 1.00 60.85 55 ARG H N 1
ATOM 8294 C CA . ARG H 1 58 ? -36.224 168.854 -13.719 1.00 63.06 55 ARG H CA 1
ATOM 8295 C C . ARG H 1 58 ? -36.122 167.435 -13.185 1.00 65.55 55 ARG H C 1
ATOM 8296 O O . ARG H 1 58 ? -37.073 166.931 -12.587 1.00 69.01 55 ARG H O 1
ATOM 8304 N N . LEU H 1 59 ? -34.970 166.792 -13.385 1.00 60.91 56 LEU H N 1
ATOM 8305 C CA . LEU H 1 59 ? -34.809 165.405 -12.938 1.00 54.41 56 LEU H CA 1
ATOM 8306 C C . LEU H 1 59 ? -34.783 165.297 -11.431 1.00 58.53 56 LEU H C 1
ATOM 8307 O O . LEU H 1 59 ? -35.013 164.222 -10.889 1.00 62.02 56 LEU H O 1
ATOM 8312 N N . TYR H 1 60 ? -34.517 166.415 -10.759 1.00 63.66 57 TYR H N 1
ATOM 8313 C CA . TYR H 1 60 ? -34.441 166.434 -9.299 1.00 63.17 57 TYR H CA 1
ATOM 8314 C C . TYR H 1 60 ? -35.827 166.500 -8.668 1.00 68.81 57 TYR H C 1
ATOM 8315 O O . TYR H 1 60 ? -36.021 166.053 -7.541 1.00 69.90 57 TYR H O 1
ATOM 8324 N N . ARG H 1 61 ? -36.790 167.064 -9.391 1.00 75.09 58 ARG H N 1
ATOM 8325 C CA . ARG H 1 61 ? -38.180 167.053 -8.937 1.00 82.66 58 ARG H CA 1
ATOM 8326 C C . ARG H 1 61 ? -38.743 165.629 -8.999 1.00 79.87 58 ARG H C 1
ATOM 8327 O O . ARG H 1 61 ? -39.610 165.256 -8.206 1.00 77.94 58 ARG H O 1
ATOM 8335 N N . GLU H 1 62 ? -38.234 164.841 -9.944 1.00 77.42 59 GLU H N 1
ATOM 8336 C CA . GLU H 1 62 ? -38.561 163.418 -10.051 1.00 83.84 59 GLU H CA 1
ATOM 8337 C C . GLU H 1 62 ? -37.888 162.765 -11.255 1.00 75.78 59 GLU H C 1
ATOM 8338 O O . GLU H 1 62 ? -38.111 163.169 -12.406 1.00 69.44 59 GLU H O 1
ATOM 8344 N N . ASP H 1 63 ? -37.081 161.742 -10.993 1.00 67.20 60 ASP H N 1
ATOM 8345 C CA . ASP H 1 63 ? -36.435 161.031 -12.086 1.00 67.66 60 ASP H CA 1
ATOM 8346 C C . ASP H 1 63 ? -37.211 159.777 -12.472 1.00 61.61 60 ASP H C 1
ATOM 8347 O O . ASP H 1 63 ? -38.186 159.412 -11.815 1.00 66.83 60 ASP H O 1
ATOM 8352 N N . GLY H 1 64 ? -36.780 159.138 -13.553 1.00 50.79 61 GLY H N 1
ATOM 8353 C CA . GLY H 1 64 ? -37.537 158.060 -14.151 1.00 63.24 61 GLY H CA 1
ATOM 8354 C C . GLY H 1 64 ? -38.546 158.561 -15.167 1.00 62.72 61 GLY H C 1
ATOM 8355 O O . GLY H 1 64 ? -39.393 157.817 -15.643 1.00 64.74 61 GLY H O 1
ATOM 8356 N N . ILE H 1 65 ? -38.448 159.832 -15.516 1.00 66.18 62 ILE H N 1
ATOM 8357 C CA . ILE H 1 65 ? -39.403 160.424 -16.437 1.00 66.40 62 ILE H CA 1
ATOM 8358 C C . ILE H 1 65 ? -39.041 160.090 -17.891 1.00 60.29 62 ILE H C 1
ATOM 8359 O O . ILE H 1 65 ? -37.854 160.055 -18.244 1.00 53.16 62 ILE H O 1
ATOM 8364 N N . ASN H 1 66 ? -40.056 159.804 -18.716 1.00 59.68 63 ASN H N 1
ATOM 8365 C CA . ASN H 1 66 ? -39.847 159.529 -20.142 1.00 55.46 63 ASN H CA 1
ATOM 8366 C C . ASN H 1 66 ? -39.244 160.748 -20.817 1.00 53.60 63 ASN H C 1
ATOM 8367 O O . ASN H 1 66 ? -39.551 161.879 -20.449 1.00 52.27 63 ASN H O 1
ATOM 8372 N N . GLN H 1 67 ? -38.377 160.534 -21.797 1.00 51.22 64 GLN H N 1
ATOM 8373 C CA . GLN H 1 67 ? -37.764 161.653 -22.489 1.00 49.99 64 GLN H CA 1
ATOM 8374 C C . GLN H 1 67 ? -38.851 162.507 -23.129 1.00 57.40 64 GLN H C 1
ATOM 8375 O O . GLN H 1 67 ? -38.767 163.730 -23.166 1.00 59.82 64 GLN H O 1
ATOM 8381 N N . GLU H 1 68 ? -39.886 161.838 -23.615 1.00 69.32 65 GLU H N 1
ATOM 8382 C CA . GLU H 1 68 ? -41.006 162.496 -24.265 1.00 72.97 65 GLU H CA 1
ATOM 8383 C C . GLU H 1 68 ? -41.695 163.429 -23.277 1.00 65.62 65 GLU H C 1
ATOM 8384 O O . GLU H 1 68 ? -41.918 164.602 -23.573 1.00 54.24 65 GLU H O 1
ATOM 8390 N N . SER H 1 69 ? -42.006 162.912 -22.092 1.00 64.79 66 SER H N 1
ATOM 8391 C CA . SER H 1 69 ? -42.585 163.734 -21.036 1.00 59.84 66 SER H CA 1
ATOM 8392 C C . SER H 1 69 ? -41.681 164.914 -20.701 1.00 56.06 66 SER H C 1
ATOM 8393 O O . SER H 1 69 ? -42.163 165.979 -20.335 1.00 56.49 66 SER H O 1
ATOM 8396 N N . LEU H 1 70 ? -40.370 164.728 -20.826 1.00 59.52 67 LEU H N 1
ATOM 8397 C CA . LEU H 1 70 ? -39.432 165.815 -20.546 1.00 58.37 67 LEU H CA 1
ATOM 8398 C C . LEU H 1 70 ? -39.558 166.939 -21.572 1.00 61.61 67 LEU H C 1
ATOM 8399 O O . LEU H 1 70 ? -39.594 168.114 -21.198 1.00 60.91 67 LEU H O 1
ATOM 8404 N N . SER H 1 71 ? -39.605 166.580 -22.857 1.00 60.83 68 SER H N 1
ATOM 8405 C CA . SER H 1 71 ? -39.840 167.563 -23.912 1.00 66.76 68 SER H CA 1
ATOM 8406 C C . SER H 1 71 ? -41.053 168.396 -23.555 1.00 72.82 68 SER H C 1
ATOM 8407 O O . SER H 1 71 ? -40.995 169.624 -23.549 1.00 75.17 68 SER H O 1
ATOM 8410 N N . ASP H 1 72 ? -42.150 167.713 -23.246 1.00 75.03 69 ASP H N 1
ATOM 8411 C CA . ASP H 1 72 ? -43.429 168.371 -23.029 1.00 79.74 69 ASP H CA 1
ATOM 8412 C C . ASP H 1 72 ? -43.420 169.329 -21.862 1.00 78.04 69 ASP H C 1
ATOM 8413 O O . ASP H 1 72 ? -43.881 170.458 -21.987 1.00 84.65 69 ASP H O 1
ATOM 8418 N N . TYR H 1 73 ? -42.897 168.879 -20.729 1.00 74.89 70 TYR H N 1
ATOM 8419 C CA . TYR H 1 73 ? -42.818 169.726 -19.549 1.00 74.62 70 TYR H CA 1
ATOM 8420 C C . TYR H 1 73 ? -42.015 170.996 -19.808 1.00 68.81 70 TYR H C 1
ATOM 8421 O O . TYR H 1 73 ? -42.423 172.082 -19.407 1.00 71.53 70 TYR H O 1
ATOM 8430 N N . LEU H 1 74 ? -40.877 170.866 -20.479 1.00 65.58 71 LEU H N 1
ATOM 8431 C CA . LEU H 1 74 ? -39.974 172.005 -20.629 1.00 67.14 71 LEU H CA 1
ATOM 8432 C C . LEU H 1 74 ? -40.289 172.787 -21.895 1.00 69.52 71 LEU H C 1
ATOM 8433 O O . LEU H 1 74 ? -39.808 173.905 -22.082 1.00 68.08 71 LEU H O 1
ATOM 8438 N N . LYS H 1 75 ? -41.113 172.187 -22.748 1.00 72.03 72 LYS H N 1
ATOM 8439 C CA . LYS H 1 75 ? -41.487 172.762 -24.043 1.00 76.89 72 LYS H CA 1
ATOM 8440 C C . LYS H 1 75 ? -40.311 172.919 -25.006 1.00 80.26 72 LYS H C 1
ATOM 8441 O O . LYS H 1 75 ? -40.185 173.932 -25.696 1.00 83.12 72 LYS H O 1
ATOM 8447 N N . ILE H 1 76 ? -39.461 171.899 -25.046 1.00 80.99 73 ILE H N 1
ATOM 8448 C CA . ILE H 1 76 ? -38.357 171.840 -25.992 1.00 77.32 73 ILE H CA 1
ATOM 8449 C C . ILE H 1 76 ? -38.597 170.685 -26.948 1.00 71.74 73 ILE H C 1
ATOM 8450 O O . ILE H 1 76 ? -39.077 169.636 -26.538 1.00 74.48 73 ILE H O 1
ATOM 8455 N N . ASP H 1 77 ? -38.280 170.878 -28.223 1.00 69.31 74 ASP H N 1
ATOM 8456 C CA . ASP H 1 77 ? -38.526 169.837 -29.222 1.00 72.71 74 ASP H CA 1
ATOM 8457 C C . ASP H 1 77 ? -37.776 168.542 -28.905 1.00 62.92 74 ASP H C 1
ATOM 8458 O O . ASP H 1 77 ? -36.676 168.574 -28.347 1.00 52.63 74 ASP H O 1
ATOM 8463 N N . LYS H 1 78 ? -38.361 167.410 -29.287 1.00 62.27 75 LYS H N 1
ATOM 8464 C CA . LYS H 1 78 ? -37.743 166.108 -29.050 1.00 61.23 75 LYS H CA 1
ATOM 8465 C C . LYS H 1 78 ? -36.258 166.141 -29.357 1.00 65.14 75 LYS H C 1
ATOM 8466 O O . LYS H 1 78 ? -35.447 165.663 -28.567 1.00 73.41 75 LYS H O 1
ATOM 8472 N N . GLY H 1 79 ? -35.912 166.707 -30.508 1.00 61.74 76 GLY H N 1
ATOM 8473 C CA . GLY H 1 79 ? -34.537 166.723 -30.977 1.00 65.96 76 GLY H CA 1
ATOM 8474 C C . GLY H 1 79 ? -33.552 167.374 -30.022 1.00 67.23 76 GLY H C 1
ATOM 8475 O O . GLY H 1 79 ? -32.599 166.737 -29.577 1.00 72.78 76 GLY H O 1
ATOM 8476 N N . THR H 1 80 ? -33.769 168.648 -29.713 1.00 61.48 77 THR H N 1
ATOM 8477 C CA . THR H 1 80 ? -32.931 169.342 -28.740 1.00 62.01 77 THR H CA 1
ATOM 8478 C C . THR H 1 80 ? -32.941 168.635 -27.380 1.00 59.24 77 THR H C 1
ATOM 8479 O O . THR H 1 80 ? -31.901 168.537 -26.714 1.00 62.18 77 THR H O 1
ATOM 8483 N N . THR H 1 81 ? -34.114 168.143 -26.983 1.00 47.83 78 THR H N 1
ATOM 8484 C CA . THR H 1 81 ? -34.256 167.380 -25.751 1.00 53.17 78 THR H CA 1
ATOM 8485 C C . THR H 1 81 ? -33.341 166.170 -25.781 1.00 52.90 78 THR H C 1
ATOM 8486 O O . THR H 1 81 ? -32.521 165.979 -24.883 1.00 56.21 78 THR H O 1
ATOM 8490 N N . ALA H 1 82 ? -33.472 165.371 -26.831 1.00 40.71 79 ALA H N 1
ATOM 8491 C CA . ALA H 1 82 ? -32.660 164.172 -27.012 1.00 46.27 79 ALA H CA 1
ATOM 8492 C C . ALA H 1 82 ? -31.157 164.456 -26.996 1.00 48.95 79 ALA H C 1
ATOM 8493 O O . ALA H 1 82 ? -30.376 163.686 -26.434 1.00 48.98 79 ALA H O 1
ATOM 8495 N N . ARG H 1 83 ? -30.755 165.552 -27.627 1.00 48.90 80 ARG H N 1
ATOM 8496 C CA . ARG H 1 83 ? -29.347 165.925 -27.656 1.00 52.60 80 ARG H CA 1
ATOM 8497 C C . ARG H 1 83 ? -28.839 166.388 -26.280 1.00 52.35 80 ARG H C 1
ATOM 8498 O O . ARG H 1 83 ? -27.729 166.032 -25.859 1.00 50.00 80 ARG H O 1
ATOM 8506 N N . ALA H 1 84 ? -29.655 167.163 -25.574 1.00 47.31 81 ALA H N 1
ATOM 8507 C CA . ALA H 1 84 ? -29.283 167.609 -24.237 1.00 43.07 81 ALA H CA 1
ATOM 8508 C C . ALA H 1 84 ? -29.141 166.390 -23.331 1.00 48.73 81 ALA H C 1
ATOM 8509 O O . ALA H 1 84 ? -28.149 166.252 -22.605 1.00 45.29 81 ALA H O 1
ATOM 8511 N N . ILE H 1 85 ? -30.123 165.490 -23.395 1.00 48.52 82 ILE H N 1
ATOM 8512 C CA . ILE H 1 85 ? -30.041 164.253 -22.634 1.00 50.91 82 ILE H CA 1
ATOM 8513 C C . ILE H 1 85 ? -28.752 163.507 -22.985 1.00 54.71 82 ILE H C 1
ATOM 8514 O O . ILE H 1 85 ? -28.048 163.027 -22.087 1.00 45.20 82 ILE H O 1
ATOM 8519 N N . GLN H 1 86 ? -28.440 163.421 -24.281 1.00 53.81 83 GLN H N 1
ATOM 8520 C CA . GLN H 1 86 ? -27.255 162.691 -24.721 1.00 53.25 83 GLN H CA 1
ATOM 8521 C C . GLN H 1 86 ? -25.987 163.274 -24.087 1.00 53.67 83 GLN H C 1
ATOM 8522 O O . GLN H 1 86 ? -25.078 162.535 -23.699 1.00 53.59 83 GLN H O 1
ATOM 8528 N N . LYS H 1 87 ? -25.943 164.594 -23.945 1.00 45.57 84 LYS H N 1
ATOM 8529 C CA . LYS H 1 87 ? -24.797 165.243 -23.301 1.00 49.10 84 LYS H CA 1
ATOM 8530 C C . LYS H 1 87 ? -24.644 164.820 -21.838 1.00 50.05 84 LYS H C 1
ATOM 8531 O O . LYS H 1 87 ? -23.551 164.484 -21.387 1.00 49.54 84 LYS H O 1
ATOM 8537 N N . LEU H 1 88 ? -25.747 164.846 -21.098 1.00 51.96 85 LEU H N 1
ATOM 8538 C CA . LEU H 1 88 ? -25.749 164.408 -19.709 1.00 45.97 85 LEU H CA 1
ATOM 8539 C C . LEU H 1 88 ? -25.329 162.938 -19.531 1.00 46.03 85 LEU H C 1
ATOM 8540 O O . LEU H 1 88 ? -24.647 162.596 -18.561 1.00 48.14 85 LEU H O 1
ATOM 8545 N N . VAL H 1 89 ? -25.711 162.064 -20.459 1.00 41.79 86 VAL H N 1
ATOM 8546 C CA . VAL H 1 89 ? -25.245 160.679 -20.381 1.00 37.70 86 VAL H CA 1
ATOM 8547 C C . VAL H 1 89 ? -23.754 160.658 -20.630 1.00 44.17 86 VAL H C 1
ATOM 8548 O O . VAL H 1 89 ? -23.003 160.002 -19.911 1.00 59.01 86 VAL H O 1
ATOM 8552 N N . ASP H 1 90 ? -23.326 161.405 -21.642 1.00 54.53 87 ASP H N 1
ATOM 8553 C CA . ASP H 1 90 ? -21.903 161.510 -21.992 1.00 67.12 87 ASP H CA 1
ATOM 8554 C C . ASP H 1 90 ? -21.022 162.014 -20.840 1.00 64.29 87 ASP H C 1
ATOM 8555 O O . ASP H 1 90 ? -19.868 161.609 -20.712 1.00 64.79 87 ASP H O 1
ATOM 8560 N N . GLU H 1 91 ? -21.565 162.900 -20.010 1.00 57.00 88 GLU H N 1
ATOM 8561 C CA . GLU H 1 91 ? -20.804 163.453 -18.905 1.00 48.81 88 GLU H CA 1
ATOM 8562 C C . GLU H 1 91 ? -21.126 162.767 -17.556 1.00 51.64 88 GLU H C 1
ATOM 8563 O O . GLU H 1 91 ? -20.738 163.245 -16.496 1.00 53.96 88 GLU H O 1
ATOM 8569 N N . GLY H 1 92 ? -21.820 161.631 -17.607 1.00 53.46 89 GLY H N 1
ATOM 8570 C CA . GLY H 1 92 ? -21.995 160.774 -16.438 1.00 46.69 89 GLY H CA 1
ATOM 8571 C C . GLY H 1 92 ? -23.084 161.120 -15.420 1.00 53.57 89 GLY H C 1
ATOM 8572 O O . GLY H 1 92 ? -23.132 160.527 -14.343 1.00 54.74 89 GLY H O 1
ATOM 8573 N N . TYR H 1 93 ? -23.969 162.058 -15.746 1.00 51.39 90 TYR H N 1
ATOM 8574 C CA . TYR H 1 93 ? -24.989 162.498 -14.787 1.00 49.44 90 TYR H CA 1
ATOM 8575 C C . TYR H 1 93 ? -26.335 161.777 -14.889 1.00 48.99 90 TYR H C 1
ATOM 8576 O O . TYR H 1 93 ? -27.099 161.762 -13.933 1.00 55.56 90 TYR H O 1
ATOM 8585 N N . VAL H 1 94 ? -26.629 161.205 -16.051 1.00 47.13 91 VAL H N 1
ATOM 8586 C CA . VAL H 1 94 ? -27.891 160.507 -16.259 1.00 48.52 91 VAL H CA 1
ATOM 8587 C C . VAL H 1 94 ? -27.730 159.249 -17.103 1.00 44.81 91 VAL H C 1
ATOM 8588 O O . VAL H 1 94 ? -26.766 159.088 -17.857 1.00 42.79 91 VAL H O 1
ATOM 8592 N N . PHE H 1 95 ? -28.694 158.356 -16.961 1.00 48.55 92 PHE H N 1
ATOM 8593 C CA . PHE H 1 95 ? -28.728 157.155 -17.774 1.00 57.62 92 PHE H CA 1
ATOM 8594 C C . PHE H 1 95 ? -30.156 156.864 -18.225 1.00 58.31 92 PHE H C 1
ATOM 8595 O O . PHE H 1 95 ? -31.129 157.303 -17.597 1.00 51.53 92 PHE H O 1
ATOM 8603 N N . ARG H 1 96 ? -30.252 156.131 -19.329 1.00 53.90 93 ARG H N 1
ATOM 8604 C CA . ARG H 1 96 ? -31.511 155.775 -19.916 1.00 51.83 93 ARG H CA 1
ATOM 8605 C C . ARG H 1 96 ? -31.823 154.306 -19.708 1.00 57.20 93 ARG H C 1
ATOM 8606 O O . ARG H 1 96 ? -30.924 153.467 -19.653 1.00 53.15 93 ARG H O 1
ATOM 8614 N N . GLN H 1 97 ? -33.117 154.019 -19.597 1.00 54.84 94 GLN H N 1
ATOM 8615 C CA . GLN H 1 97 ? -33.652 152.668 -19.595 1.00 54.49 94 GLN H CA 1
ATOM 8616 C C . GLN H 1 97 ? -34.848 152.695 -20.526 1.00 62.19 94 GLN H C 1
ATOM 8617 O O . GLN H 1 97 ? -35.526 153.717 -20.623 1.00 67.57 94 GLN H O 1
ATOM 8623 N N . ARG H 1 98 ? -35.122 151.600 -21.219 1.00 62.35 95 ARG H N 1
ATOM 8624 C CA . ARG H 1 98 ? -36.406 151.509 -21.909 1.00 69.96 95 ARG H CA 1
ATOM 8625 C C . ARG H 1 98 ? -37.462 151.225 -20.844 1.00 71.98 95 ARG H C 1
ATOM 8626 O O . ARG H 1 98 ? -37.225 150.428 -19.942 1.00 68.79 95 ARG H O 1
ATOM 8634 N N . ASP H 1 99 ? -38.617 151.877 -20.919 1.00 78.35 96 ASP H N 1
ATOM 8635 C CA . ASP H 1 99 ? -39.720 151.450 -20.060 1.00 93.59 96 ASP H CA 1
ATOM 8636 C C . ASP H 1 99 ? -40.454 150.270 -20.689 1.00 97.73 96 ASP H C 1
ATOM 8637 O O . ASP H 1 99 ? -40.406 150.072 -21.903 1.00 94.81 96 ASP H O 1
ATOM 8642 N N . GLU H 1 100 ? -41.106 149.479 -19.849 1.00 103.82 97 GLU H N 1
ATOM 8643 C CA . GLU H 1 100 ? -41.853 148.317 -20.304 1.00 115.23 97 GLU H CA 1
ATOM 8644 C C . GLU H 1 100 ? -43.108 148.746 -21.056 1.00 118.15 97 GLU H C 1
ATOM 8645 O O . GLU H 1 100 ? -43.683 147.975 -21.828 1.00 115.40 97 GLU H O 1
ATOM 8651 N N . LYS H 1 101 ? -43.534 149.980 -20.814 1.00 123.34 98 LYS H N 1
ATOM 8652 C CA . LYS H 1 101 ? -44.703 150.522 -21.490 1.00 128.07 98 LYS H CA 1
ATOM 8653 C C . LYS H 1 101 ? -44.449 150.595 -22.987 1.00 127.70 98 LYS H C 1
ATOM 8654 O O . LYS H 1 101 ? -44.875 149.724 -23.743 1.00 133.22 98 LYS H O 1
ATOM 8660 N N . ASP H 1 102 ? -43.734 151.633 -23.400 1.00 121.38 99 ASP H N 1
ATOM 8661 C CA . ASP H 1 102 ? -43.459 151.892 -24.803 1.00 121.47 99 ASP H CA 1
ATOM 8662 C C . ASP H 1 102 ? -41.980 151.631 -25.091 1.00 122.80 99 ASP H C 1
ATOM 8663 O O . ASP H 1 102 ? -41.123 152.402 -24.660 1.00 127.43 99 ASP H O 1
ATOM 8668 N N . ARG H 1 103 ? -41.663 150.563 -25.820 1.00 118.88 100 ARG H N 1
ATOM 8669 C CA . ARG H 1 103 ? -40.251 150.226 -26.033 1.00 116.84 100 ARG H CA 1
ATOM 8670 C C . ARG H 1 103 ? -39.524 151.186 -26.981 1.00 109.15 100 ARG H C 1
ATOM 8671 O O . ARG H 1 103 ? -38.368 150.957 -27.345 1.00 104.22 100 ARG H O 1
ATOM 8679 N N . ARG H 1 104 ? -40.207 152.266 -27.358 1.00 107.17 101 ARG H N 1
ATOM 8680 C CA . ARG H 1 104 ? -39.605 153.348 -28.136 1.00 102.14 101 ARG H CA 1
ATOM 8681 C C . ARG H 1 104 ? -39.294 154.552 -27.245 1.00 92.29 101 ARG H C 1
ATOM 8682 O O . ARG H 1 104 ? -38.438 155.376 -27.576 1.00 95.25 101 ARG H O 1
ATOM 8690 N N . SER H 1 105 ? -39.986 154.654 -26.113 1.00 80.62 102 SER H N 1
ATOM 8691 C CA . SER H 1 105 ? -39.728 155.743 -25.177 1.00 76.19 102 SER H CA 1
ATOM 8692 C C . SER H 1 105 ? -38.630 155.373 -24.186 1.00 71.28 102 SER H C 1
ATOM 8693 O O . SER H 1 105 ? -38.522 154.223 -23.766 1.00 68.09 102 SER H O 1
ATOM 8696 N N . TYR H 1 106 ? -37.801 156.348 -23.833 1.00 70.34 103 TYR H N 1
ATOM 8697 C CA . TYR H 1 106 ? -36.711 156.108 -22.891 1.00 66.72 103 TYR H CA 1
ATOM 8698 C C . TYR H 1 106 ? -36.923 156.840 -21.580 1.00 59.97 103 TYR H C 1
ATOM 8699 O O . TYR H 1 106 ? -37.326 157.997 -21.571 1.00 54.84 103 TYR H O 1
ATOM 8708 N N . ARG H 1 107 ? -36.663 156.151 -20.473 1.00 56.54 104 ARG H N 1
ATOM 8709 C CA . ARG H 1 107 ? -36.711 156.786 -19.163 1.00 51.74 104 ARG H CA 1
ATOM 8710 C C . ARG H 1 107 ? -35.349 157.337 -18.756 1.00 47.38 104 ARG H C 1
ATOM 8711 O O . ARG H 1 107 ? -34.329 156.645 -18.822 1.00 48.74 104 ARG H O 1
ATOM 8719 N N . VAL H 1 108 ? -35.338 158.591 -18.327 1.00 47.10 105 VAL H N 1
ATOM 8720 C CA . VAL H 1 108 ? -34.111 159.200 -17.829 1.00 44.47 105 VAL H CA 1
ATOM 8721 C C . VAL H 1 108 ? -34.014 159.153 -16.294 1.00 49.81 105 VAL H C 1
ATOM 8722 O O . VAL H 1 108 ? -34.900 159.638 -15.598 1.00 47.64 105 VAL H O 1
ATOM 8726 N N . PHE H 1 109 ? -32.926 158.570 -15.789 1.00 39.25 106 PHE H N 1
ATOM 8727 C CA . PHE H 1 109 ? -32.646 158.529 -14.369 1.00 40.48 106 PHE H CA 1
ATOM 8728 C C . PHE H 1 109 ? -31.334 159.236 -14.048 1.00 50.14 106 PHE H C 1
ATOM 8729 O O . PHE H 1 109 ? -30.401 159.210 -14.848 1.00 56.86 106 PHE H O 1
ATOM 8737 N N . LEU H 1 110 ? -31.243 159.832 -12.863 1.00 45.67 107 LEU H N 1
ATOM 8738 C CA . LEU H 1 110 ? -29.965 160.355 -12.365 1.00 42.29 107 LEU H CA 1
ATOM 8739 C C . LEU H 1 110 ? -28.959 159.239 -12.029 1.00 51.56 107 LEU H C 1
ATOM 8740 O O . LEU H 1 110 ? -29.319 158.230 -11.414 1.00 59.04 107 LEU H O 1
ATOM 8745 N N . THR H 1 111 ? -27.697 159.411 -12.419 1.00 45.84 108 THR H N 1
ATOM 8746 C CA . THR H 1 111 ? -26.640 158.529 -11.910 1.00 52.47 108 THR H CA 1
ATOM 8747 C C . THR H 1 111 ? -26.360 158.896 -10.464 1.00 52.31 108 THR H C 1
ATOM 8748 O O . THR H 1 111 ? -26.851 159.910 -9.976 1.00 39.41 108 THR H O 1
ATOM 8752 N N . GLU H 1 112 ? -25.550 158.102 -9.776 1.00 59.78 109 GLU H N 1
ATOM 8753 C CA . GLU H 1 112 ? -25.175 158.497 -8.425 1.00 66.59 109 GLU H CA 1
ATOM 8754 C C . GLU H 1 112 ? -24.368 159.790 -8.475 1.00 61.04 109 GLU H C 1
ATOM 8755 O O . GLU H 1 112 ? -24.479 160.638 -7.592 1.00 60.01 109 GLU H O 1
ATOM 8761 N N . LYS H 1 113 ? -23.558 159.933 -9.518 1.00 53.46 110 LYS H N 1
ATOM 8762 C CA . LYS H 1 113 ? -22.807 161.161 -9.733 1.00 48.28 110 LYS H CA 1
ATOM 8763 C C . LYS H 1 113 ? -23.748 162.372 -9.865 1.00 52.21 110 LYS H C 1
ATOM 8764 O O . LYS H 1 113 ? -23.470 163.450 -9.337 1.00 53.47 110 LYS H O 1
ATOM 8770 N N . GLY H 1 114 ? -24.870 162.187 -10.559 1.00 50.99 111 GLY H N 1
ATOM 8771 C CA . GLY H 1 114 ? -25.842 163.255 -10.709 1.00 54.01 111 GLY H CA 1
ATOM 8772 C C . GLY H 1 114 ? -26.520 163.561 -9.386 1.00 57.02 111 GLY H C 1
ATOM 8773 O O . GLY H 1 114 ? -26.751 164.717 -9.049 1.00 54.16 111 GLY H O 1
ATOM 8774 N N . LYS H 1 115 ? -26.857 162.515 -8.640 1.00 59.44 112 LYS H N 1
ATOM 8775 C CA . LYS H 1 115 ? -27.457 162.689 -7.329 1.00 64.36 112 LYS H CA 1
ATOM 8776 C C . LYS H 1 115 ? -26.546 163.556 -6.484 1.00 65.35 112 LYS H C 1
ATOM 8777 O O . LYS H 1 115 ? -26.988 164.514 -5.855 1.00 69.61 112 LYS H O 1
ATOM 8783 N N . LYS H 1 116 ? -25.266 163.197 -6.472 1.00 66.98 113 LYS H N 1
ATOM 8784 C CA . LYS H 1 116 ? -24.284 163.825 -5.595 1.00 68.38 113 LYS H CA 1
ATOM 8785 C C . LYS H 1 116 ? -24.088 165.291 -5.926 1.00 65.64 113 LYS H C 1
ATOM 8786 O O . LYS H 1 116 ? -23.657 166.061 -5.085 1.00 65.99 113 LYS H O 1
ATOM 8792 N N . LEU H 1 117 ? -24.422 165.674 -7.152 1.00 69.64 114 LEU H N 1
ATOM 8793 C CA . LEU H 1 117 ? -24.246 167.051 -7.595 1.00 72.49 114 LEU H CA 1
ATOM 8794 C C . LEU H 1 117 ? -25.459 167.934 -7.307 1.00 75.02 114 LEU H C 1
ATOM 8795 O O . LEU H 1 117 ? -25.441 169.141 -7.551 1.00 79.22 114 LEU H O 1
ATOM 8800 N N . GLU H 1 118 ? -26.516 167.322 -6.797 1.00 71.55 115 GLU H N 1
ATOM 8801 C CA . GLU H 1 118 ? -27.760 168.028 -6.547 1.00 71.58 115 GLU H CA 1
ATOM 8802 C C . GLU H 1 118 ? -27.567 169.289 -5.708 1.00 74.88 115 GLU H C 1
ATOM 8803 O O . GLU H 1 118 ? -27.927 170.379 -6.146 1.00 81.01 115 GLU H O 1
ATOM 8809 N N . PRO H 1 119 ? -27.001 169.156 -4.500 1.00 75.35 116 PRO H N 1
ATOM 8810 C CA . PRO H 1 119 ? -26.798 170.372 -3.706 1.00 80.83 116 PRO H CA 1
ATOM 8811 C C . PRO H 1 119 ? -26.054 171.473 -4.461 1.00 80.43 116 PRO H C 1
ATOM 8812 O O . PRO H 1 119 ? -26.558 172.592 -4.518 1.00 86.08 116 PRO H O 1
ATOM 8816 N N . ASP H 1 120 ? -24.892 171.167 -5.032 1.00 73.94 117 ASP H N 1
ATOM 8817 C CA . ASP H 1 120 ? -24.098 172.181 -5.726 1.00 80.14 117 ASP H CA 1
ATOM 8818 C C . ASP H 1 120 ? -24.921 172.878 -6.799 1.00 86.61 117 ASP H C 1
ATOM 8819 O O . ASP H 1 120 ? -24.761 174.078 -7.036 1.00 91.05 117 ASP H O 1
ATOM 8832 N N . LYS H 1 122 ? -28.349 173.122 -6.792 1.00 80.12 119 LYS H N 1
ATOM 8833 C CA . LYS H 1 122 ? -29.367 173.895 -6.101 1.00 85.31 119 LYS H CA 1
ATOM 8834 C C . LYS H 1 122 ? -28.818 175.184 -5.515 1.00 91.31 119 LYS H C 1
ATOM 8835 O O . LYS H 1 122 ? -29.490 176.214 -5.542 1.00 93.85 119 LYS H O 1
ATOM 8841 N N . LYS H 1 123 ? -27.595 175.136 -4.997 1.00 98.08 120 LYS H N 1
ATOM 8842 C CA . LYS H 1 123 ? -26.986 176.330 -4.412 1.00 110.48 120 LYS H CA 1
ATOM 8843 C C . LYS H 1 123 ? -26.641 177.356 -5.488 1.00 108.76 120 LYS H C 1
ATOM 8844 O O . LYS H 1 123 ? -26.527 178.547 -5.205 1.00 116.12 120 LYS H O 1
ATOM 8850 N N . ILE H 1 124 ? -26.488 176.888 -6.722 1.00 97.57 121 ILE H N 1
ATOM 8851 C CA . ILE H 1 124 ? -26.119 177.765 -7.828 1.00 87.37 121 ILE H CA 1
ATOM 8852 C C . ILE H 1 124 ? -27.328 178.476 -8.416 1.00 86.17 121 ILE H C 1
ATOM 8853 O O . ILE H 1 124 ? -27.214 179.598 -8.914 1.00 86.19 121 ILE H O 1
ATOM 8858 N N . ALA H 1 125 ? -28.483 177.823 -8.349 1.00 84.20 122 ALA H N 1
ATOM 8859 C CA . ALA H 1 125 ? -29.735 178.441 -8.774 1.00 82.45 122 ALA H CA 1
ATOM 8860 C C . ALA H 1 125 ? -30.293 179.340 -7.669 1.00 87.63 122 ALA H C 1
ATOM 8861 O O . ALA H 1 125 ? -31.245 180.088 -7.884 1.00 90.95 122 ALA H O 1
ATOM 8863 N N . SER H 1 126 ? -29.694 179.260 -6.486 1.00 89.34 123 SER H N 1
ATOM 8864 C CA . SER H 1 126 ? -30.022 180.173 -5.403 1.00 92.92 123 SER H CA 1
ATOM 8865 C C . SER H 1 126 ? -29.227 181.465 -5.554 1.00 90.44 123 SER H C 1
ATOM 8866 O O . SER H 1 126 ? -29.788 182.553 -5.520 1.00 91.21 123 SER H O 1
ATOM 8869 N N . GLU H 1 127 ? -27.917 181.336 -5.732 1.00 93.65 124 GLU H N 1
ATOM 8870 C CA . GLU H 1 127 ? -27.035 182.493 -5.871 1.00 97.56 124 GLU H CA 1
ATOM 8871 C C . GLU H 1 127 ? -27.522 183.447 -6.946 1.00 98.54 124 GLU H C 1
ATOM 8872 O O . GLU H 1 127 ? -27.281 184.655 -6.871 1.00 100.52 124 GLU H O 1
ATOM 8878 N N . TRP H 1 128 ? -28.203 182.897 -7.948 1.00 96.90 125 TRP H N 1
ATOM 8879 C CA . TRP H 1 128 ? -28.812 183.709 -8.994 1.00 94.51 125 TRP H CA 1
ATOM 8880 C C . TRP H 1 128 ? -30.149 184.288 -8.526 1.00 95.44 125 TRP H C 1
ATOM 8881 O O . TRP H 1 128 ? -30.481 185.431 -8.836 1.00 96.74 125 TRP H O 1
ATOM 8892 N N . GLY H 1 129 ? -30.911 183.494 -7.781 1.00 90.90 126 GLY H N 1
ATOM 8893 C CA . GLY H 1 129 ? -32.111 183.992 -7.137 1.00 89.56 126 GLY H CA 1
ATOM 8894 C C . GLY H 1 129 ? -31.805 185.143 -6.190 1.00 92.67 126 GLY H C 1
ATOM 8895 O O . GLY H 1 129 ? -32.521 186.148 -6.170 1.00 92.71 126 GLY H O 1
ATOM 8896 N N . GLU H 1 130 ? -30.737 185.003 -5.408 1.00 93.59 127 GLU H N 1
ATOM 8897 C CA . GLU H 1 130 ? -30.333 186.044 -4.463 1.00 94.54 127 GLU H CA 1
ATOM 8898 C C . GLU H 1 130 ? -29.858 187.282 -5.212 1.00 87.00 127 GLU H C 1
ATOM 8899 O O . GLU H 1 130 ? -30.119 188.403 -4.791 1.00 80.24 127 GLU H O 1
ATOM 8905 N N . ILE H 1 131 ? -29.168 187.076 -6.329 1.00 86.12 128 ILE H N 1
ATOM 8906 C CA . ILE H 1 131 ? -28.693 188.193 -7.136 1.00 88.41 128 ILE H CA 1
ATOM 8907 C C . ILE H 1 131 ? -29.842 189.015 -7.730 1.00 96.44 128 ILE H C 1
ATOM 8908 O O . ILE H 1 131 ? -29.761 190.244 -7.794 1.00 103.05 128 ILE H O 1
ATOM 8913 N N . LEU H 1 132 ? -30.909 188.341 -8.156 1.00 93.08 129 LEU H N 1
ATOM 8914 C CA . LEU H 1 132 ? -32.095 189.028 -8.668 1.00 91.00 129 LEU H CA 1
ATOM 8915 C C . LEU H 1 132 ? -32.854 189.717 -7.536 1.00 100.37 129 LEU H C 1
ATOM 8916 O O . LEU H 1 132 ? -33.521 190.733 -7.748 1.00 105.68 129 LEU H O 1
ATOM 8921 N N . PHE H 1 133 ? -32.757 189.145 -6.339 1.00 96.94 130 PHE H N 1
ATOM 8922 C CA . PHE H 1 133 ? -33.444 189.673 -5.173 1.00 102.61 130 PHE H CA 1
ATOM 8923 C C . PHE H 1 133 ? -32.486 190.528 -4.350 1.00 113.85 130 PHE H C 1
ATOM 8924 O O . PHE H 1 133 ? -32.751 190.840 -3.185 1.00 115.96 130 PHE H O 1
ATOM 8932 N N . SER H 1 134 ? -31.372 190.908 -4.975 1.00 119.28 131 SER H N 1
ATOM 8933 C CA . SER H 1 134 ? -30.289 191.612 -4.293 1.00 123.80 131 SER H CA 1
ATOM 8934 C C . SER H 1 134 ? -30.613 193.088 -4.129 1.00 133.57 131 SER H C 1
ATOM 8935 O O . SER H 1 134 ? -29.777 193.954 -4.391 1.00 138.66 131 SER H O 1
ATOM 8938 N N . SER H 1 135 ? -31.829 193.373 -3.686 1.00 134.86 132 SER H N 1
ATOM 8939 C CA . SER H 1 135 ? -32.277 194.748 -3.580 1.00 136.43 132 SER H CA 1
ATOM 8940 C C . SER H 1 135 ? -33.372 194.911 -2.536 1.00 134.83 132 SER H C 1
ATOM 8941 O O . SER H 1 135 ? -33.608 196.014 -2.041 1.00 138.02 132 SER H O 1
ATOM 8944 N N . PHE H 1 136 ? -34.041 193.817 -2.194 1.00 131.41 133 PHE H N 1
ATOM 8945 C CA . PHE H 1 136 ? -35.160 193.917 -1.270 1.00 138.20 133 PHE H CA 1
ATOM 8946 C C . PHE H 1 136 ? -35.273 192.772 -0.274 1.00 139.33 133 PHE H C 1
ATOM 8947 O O . PHE H 1 136 ? -34.462 191.848 -0.274 1.00 138.40 133 PHE H O 1
ATOM 8955 N N . ASP H 1 137 ? -36.296 192.859 0.572 1.00 142.03 134 ASP H N 1
ATOM 8956 C CA . ASP H 1 137 ? -36.492 191.923 1.674 1.00 140.73 134 ASP H CA 1
ATOM 8957 C C . ASP H 1 137 ? -37.702 191.014 1.474 1.00 135.90 134 ASP H C 1
ATOM 8958 O O . ASP H 1 137 ? -38.147 190.793 0.350 1.00 129.99 134 ASP H O 1
ATOM 8963 N N . ASP H 1 138 ? -38.251 190.526 2.582 1.00 136.85 135 ASP H N 1
ATOM 8964 C CA . ASP H 1 138 ? -39.080 189.322 2.562 1.00 133.52 135 ASP H CA 1
ATOM 8965 C C . ASP H 1 138 ? -40.563 189.471 2.215 1.00 130.08 135 ASP H C 1
ATOM 8966 O O . ASP H 1 138 ? -41.166 188.527 1.707 1.00 125.92 135 ASP H O 1
ATOM 8971 N N . ARG H 1 139 ? -41.159 190.627 2.483 1.00 131.61 136 ARG H N 1
ATOM 8972 C CA . ARG H 1 139 ? -42.587 190.786 2.204 1.00 132.53 136 ARG H CA 1
ATOM 8973 C C . ARG H 1 139 ? -42.857 190.940 0.711 1.00 132.56 136 ARG H C 1
ATOM 8974 O O . ARG H 1 139 ? -43.942 190.615 0.222 1.00 130.66 136 ARG H O 1
ATOM 8982 N N . GLN H 1 140 ? -41.861 191.448 -0.004 1.00 130.57 137 GLN H N 1
ATOM 8983 C CA . GLN H 1 140 ? -41.969 191.668 -1.437 1.00 124.53 137 GLN H CA 1
ATOM 8984 C C . GLN H 1 140 ? -41.495 190.439 -2.212 1.00 122.64 137 GLN H C 1
ATOM 8985 O O . GLN H 1 140 ? -42.111 190.040 -3.203 1.00 116.78 137 GLN H O 1
ATOM 8991 N N . ARG H 1 141 ? -40.398 189.842 -1.756 1.00 123.49 138 ARG H N 1
ATOM 8992 C CA . ARG H 1 141 ? -39.933 188.587 -2.326 1.00 116.59 138 ARG H CA 1
ATOM 8993 C C . ARG H 1 141 ? -41.086 187.597 -2.330 1.00 112.36 138 ARG H C 1
ATOM 8994 O O . ARG H 1 141 ? -41.334 186.915 -3.325 1.00 107.24 138 ARG H O 1
ATOM 9002 N N . ARG H 1 142 ? -41.799 187.540 -1.210 1.00 112.50 139 ARG H N 1
ATOM 9003 C CA . ARG H 1 142 ? -42.895 186.597 -1.046 1.00 115.11 139 ARG H CA 1
ATOM 9004 C C . ARG H 1 142 ? -44.003 186.783 -2.098 1.00 114.33 139 ARG H C 1
ATOM 9005 O O . ARG H 1 142 ? -44.551 185.800 -2.600 1.00 112.08 139 ARG H O 1
ATOM 9013 N N . GLU H 1 143 ? -44.320 188.030 -2.447 1.00 115.77 140 GLU H N 1
ATOM 9014 C CA . GLU H 1 143 ? -45.401 188.295 -3.408 1.00 117.63 140 GLU H CA 1
ATOM 9015 C C . GLU H 1 143 ? -44.971 188.231 -4.886 1.00 109.93 140 GLU H C 1
ATOM 9016 O O . GLU H 1 143 ? -45.730 187.775 -5.744 1.00 100.16 140 GLU H O 1
ATOM 9022 N N . ILE H 1 144 ? -43.761 188.696 -5.178 1.00 108.88 141 ILE H N 1
ATOM 9023 C CA . ILE H 1 144 ? -43.171 188.525 -6.501 1.00 98.73 141 ILE H CA 1
ATOM 9024 C C . ILE H 1 144 ? -43.244 187.060 -6.901 1.00 97.99 141 ILE H C 1
ATOM 9025 O O . ILE H 1 144 ? -43.771 186.707 -7.959 1.00 95.30 141 ILE H O 1
ATOM 9030 N N . THR H 1 145 ? -42.695 186.215 -6.037 1.00 95.89 142 THR H N 1
ATOM 9031 C CA . THR H 1 145 ? -42.750 184.769 -6.195 1.00 90.79 142 THR H CA 1
ATOM 9032 C C . THR H 1 145 ? -44.180 184.316 -6.460 1.00 92.13 142 THR H C 1
ATOM 9033 O O . THR H 1 145 ? -44.429 183.439 -7.282 1.00 96.71 142 THR H O 1
ATOM 9037 N N . ASN H 1 146 ? -45.124 184.935 -5.768 1.00 93.28 143 ASN H N 1
ATOM 9038 C CA . ASN H 1 146 ? -46.522 184.575 -5.926 1.00 100.41 143 ASN H CA 1
ATOM 9039 C C . ASN H 1 146 ? -47.111 184.969 -7.288 1.00 97.84 143 ASN H C 1
ATOM 9040 O O . ASN H 1 146 ? -47.833 184.181 -7.895 1.00 100.91 143 ASN H O 1
ATOM 9045 N N . SER H 1 147 ? -46.816 186.173 -7.777 1.00 90.00 144 SER H N 1
ATOM 9046 C CA . SER H 1 147 ? -47.394 186.585 -9.064 1.00 86.81 144 SER H CA 1
ATOM 9047 C C . SER H 1 147 ? -46.714 185.927 -10.282 1.00 75.86 144 SER H C 1
ATOM 9048 O O . SER H 1 147 ? -47.375 185.614 -11.275 1.00 61.63 144 SER H O 1
ATOM 9051 N N . LEU H 1 148 ? -45.406 185.696 -10.194 1.00 79.24 145 LEU H N 1
ATOM 9052 C CA . LEU H 1 148 ? -44.706 184.970 -11.246 1.00 76.27 145 LEU H CA 1
ATOM 9053 C C . LEU H 1 148 ? -45.308 183.585 -11.328 1.00 83.77 145 LEU H C 1
ATOM 9054 O O . LEU H 1 148 ? -45.376 182.970 -12.398 1.00 82.30 145 LEU H O 1
ATOM 9059 N N . GLU H 1 149 ? -45.754 183.106 -10.177 1.00 87.03 146 GLU H N 1
ATOM 9060 C CA . GLU H 1 149 ? -46.465 181.848 -10.101 1.00 92.20 146 GLU H CA 1
ATOM 9061 C C . GLU H 1 149 ? -47.729 181.854 -10.967 1.00 95.60 146 GLU H C 1
ATOM 9062 O O . GLU H 1 149 ? -47.985 180.900 -11.699 1.00 99.84 146 GLU H O 1
ATOM 9068 N N . ILE H 1 150 ? -48.518 182.923 -10.890 1.00 92.81 147 ILE H N 1
ATOM 9069 C CA . ILE H 1 150 ? -49.810 182.948 -11.573 1.00 95.78 147 ILE H CA 1
ATOM 9070 C C . ILE H 1 150 ? -49.652 183.256 -13.059 1.00 92.23 147 ILE H C 1
ATOM 9071 O O . ILE H 1 150 ? -50.472 182.846 -13.883 1.00 91.41 147 ILE H O 1
ATOM 9084 N N . PHE H 1 152 ? -46.989 182.158 -14.804 1.00 88.42 149 PHE H N 1
ATOM 9085 C CA . PHE H 1 152 ? -46.602 180.811 -15.204 1.00 83.74 149 PHE H CA 1
ATOM 9086 C C . PHE H 1 152 ? -47.845 180.006 -15.606 1.00 86.84 149 PHE H C 1
ATOM 9087 O O . PHE H 1 152 ? -47.936 179.506 -16.732 1.00 83.14 149 PHE H O 1
ATOM 9095 N N . GLU H 1 153 ? -48.801 179.892 -14.682 1.00 90.95 150 GLU H N 1
ATOM 9096 C CA . GLU H 1 153 ? -50.072 179.228 -14.959 1.00 86.85 150 GLU H CA 1
ATOM 9097 C C . GLU H 1 153 ? -50.698 179.820 -16.207 1.00 82.47 150 GLU H C 1
ATOM 9098 O O . GLU H 1 153 ? -51.055 179.087 -17.129 1.00 74.90 150 GLU H O 1
ATOM 9104 N N . ASN H 1 154 ? -50.826 181.151 -16.224 1.00 88.88 151 ASN H N 1
ATOM 9105 C CA . ASN H 1 154 ? -51.460 181.872 -17.335 1.00 93.80 151 ASN H CA 1
ATOM 9106 C C . ASN H 1 154 ? -50.847 181.520 -18.686 1.00 97.09 151 ASN H C 1
ATOM 9107 O O . ASN H 1 154 ? -51.557 181.385 -19.686 1.00 96.34 151 ASN H O 1
ATOM 9112 N N . GLY H 1 155 ? -49.524 181.377 -18.702 1.00 99.12 152 GLY H N 1
ATOM 9113 C CA . GLY H 1 155 ? -48.795 181.054 -19.915 1.00 98.80 152 GLY H CA 1
ATOM 9114 C C . GLY H 1 155 ? -48.818 179.577 -20.267 1.00 94.16 152 GLY H C 1
ATOM 9115 O O . GLY H 1 155 ? -48.502 179.191 -21.388 1.00 91.41 152 GLY H O 1
ATOM 9116 N N . LEU H 1 156 ? -49.192 178.743 -19.308 1.00 93.49 153 LEU H N 1
ATOM 9117 C CA . LEU H 1 156 ? -49.273 177.314 -19.559 1.00 88.88 153 LEU H CA 1
ATOM 9118 C C . LEU H 1 156 ? -50.676 176.912 -20.010 1.00 95.31 153 LEU H C 1
ATOM 9119 O O . LEU H 1 156 ? -50.840 176.059 -20.885 1.00 92.62 153 LEU H O 1
ATOM 9124 N N . LYS H 1 157 ? -51.688 177.534 -19.415 1.00 102.40 154 LYS H N 1
ATOM 9125 C CA . LYS H 1 157 ? -53.067 177.230 -19.767 1.00 106.77 154 LYS H CA 1
ATOM 9126 C C . LYS H 1 157 ? -53.344 177.706 -21.191 1.00 115.76 154 LYS H C 1
ATOM 9127 O O . LYS H 1 157 ? -54.377 177.370 -21.774 1.00 119.81 154 LYS H O 1
ATOM 9133 N N . ILE H 1 158 ? -52.408 178.478 -21.748 1.00 119.51 155 ILE H N 1
ATOM 9134 C CA . ILE H 1 158 ? -52.527 178.981 -23.123 1.00 123.19 155 ILE H CA 1
ATOM 9135 C C . ILE H 1 158 ? -51.730 178.140 -24.125 1.00 120.80 155 ILE H C 1
ATOM 9136 O O . ILE H 1 158 ? -52.121 178.000 -25.283 1.00 120.65 155 ILE H O 1
#

Radius of gyration: 47.87 Å; Cα contacts (8 Å, |Δi|>4): 1331; chains: 8; bounding box: 70×153×84 Å